Protein 6MYW (pdb70)

Foldseek 3Di:
DFFQQPWDALQPQTFRGQAEADEAAFLQAALVQARDVVLLLLVLLQLNGSEYEYHAAELALLQDAAHNHHHQLDPRNLVRLQSSQVSSVVSVGAYAYEYTRQAQQHDCVSSVDFGEAQDQAWFDDWHQHPVGTDGGHGHHHDDPVVLVVVLVSLLSSQLSRVVSPHQAYEYECEQNGHLLLLQALQNHPDPDQSDDAQVNSLVSVLSSLVSSCVRHHLSRYEYEYAQWADGRRGHHPDSCRRVLVNLLSSQVSNNSEYEYEYADCPFPNHHHPGDDCLVSSCVRRPHFYEYDGDDDSVNQRVCVVVVSGVHYHDYQLCLQASPVVVCSVPVNDGDGQDPVSSHDNDCVSRSPRDYD/DFFQQPWDALQPQTFRGQAEADEAAFLAAALVQARDPVLLLQVLLQLNRSEYEYHAAELALLQDAFHNHHHQLDPNNLVRLQSSQVSSVVSVGAYAYEYTRQAQQHDCLSSVDFREAQDQAWFDDWHQHPVGTDGRHGHHHDDPVVLVVVLVSLLSSQLSRVVSPHQAYEYECEQNGHLLLLQAQQNHPDPDQSDDALVNSLVSVLSSLLSSCVRPHLSRYEYEYAQDADGRRGHHPDSCRRVLVNLLSNQVSNRSEYEYEYADCPFDVHHHPGDDCLVSSCVRNPHFYEYEGDDDSVNQRVCCVVVSGVHYHDYQQCLQASPVVVCSVVVHDGDGQDPVSSHDYDCVSRSPRDYD/DDFQQPWDALQPQTFRGQAEADEAAFLAAALVLARDVVLLLQLLLQLNGSEYEYHAAELALLQDAAHNHHHQLDPNNLVRLQSSQVSSVVVVGAYAYEYTRQAQQHDCVSSVDFGEAQDQAWFDDWHQHPVGTDGGHGHHHDDPVRLVVVLVSLLSSQLSRVVSPHQAYEYECEQNGHLLLLQALQNHPDPDQSDDALVNSLVSVLSSLLSSCVRPHLSRYEYEYAQAADGRRGHHPCSCRRVLVNLLSNQVSNRSEYEYEYADCPFPVHYDPGDDCLVSSCVRNPHFYEYDGDDDSVNQRVCCVVVSGVHYHDYQLCLQESPVVVCSVVVHDGDHQDVVSSHDYDCVSRSPRDYD/DDFQQPWDALQPQTFRGQAEADEAFFLAAAQVQARDPVLLLLVLLQLNGSEYEYHAAELALLQDAAGSHHHQLDPSNLVRLQSSQVSSVVVVGAYAYEYTRQAQQHDCLSSVDAGEAQDQDWFDDWHQHPVGTDGRHGHHHDDPVRLVVVLVSLLSSQLSRVSSPHQAYEYECEQNGHLLLLQAQQNRPDPDQSDDALVSSLVSVLSSLVSSCVRHHLSRYEYEYAQAADGRRGHHPCSCRRVLVSLLSSQVSNNSEYEYEYADCPFPVHYDPGDDCLVSNCVRRPHFYEYEGDDDSVNQRVCCVVSSGVHYHYHQQCLQASPVVVCSVVVHDGDGQDPVSSHDYDCVSRSPRDYD

Structure (mmCIF, N/CA/C/O backbone):
data_6MYW
#
_entry.id   6MYW
#
_cell.length_a   99.475
_cell.length_b   45.154
_cell.length_c   163.744
_cell.angle_alpha   90.00
_cell.angle_beta   107.67
_cell.angle_gamma   90.00
#
_symmetry.space_group_name_H-M   'P 1 21 1'
#
loop_
_entity.id
_entity.type
_entity.pdbx_description
1 polymer 'N-ethylmaleimide reductase'
2 non-polymer 'FLAVIN MONONUCLEOTIDE'
3 non-polymer 'ACETATE ION'
4 non-polymer 'SULFATE ION'
5 non-polymer 'SODIUM ION'
6 non-polymer GLYCEROL
7 water water
#
loop_
_atom_site.group_PDB
_atom_site.id
_atom_site.type_symbol
_atom_site.label_atom_id
_atom_site.label_alt_id
_atom_site.label_comp_id
_atom_site.label_asym_id
_atom_site.label_entity_id
_atom_site.label_seq_id
_atom_site.pdbx_PDB_ins_code
_atom_site.Cartn_x
_atom_site.Cartn_y
_atom_site.Cartn_z
_atom_site.occupancy
_atom_site.B_iso_or_equiv
_atom_site.auth_seq_id
_atom_site.auth_comp_id
_atom_site.auth_asym_id
_atom_site.auth_atom_id
_atom_site.pdbx_PDB_model_num
ATOM 1 N N . MET A 1 1 ? -4.011 22.304 46.099 1.00 33.63 1 MET A N 1
ATOM 2 C CA . MET A 1 1 ? -3.623 23.543 45.338 1.00 33.85 1 MET A CA 1
ATOM 3 C C . MET A 1 1 ? -2.111 23.549 45.128 1.00 34.52 1 MET A C 1
ATOM 4 O O . MET A 1 1 ? -1.641 23.704 44.003 1.00 35.51 1 MET A O 1
ATOM 9 N N . PRO A 1 2 ? -1.290 23.361 46.183 1.00 32.17 2 PRO A N 1
ATOM 10 C CA . PRO A 1 2 ? 0.154 23.235 45.982 1.00 24.87 2 PRO A CA 1
ATOM 11 C C . PRO A 1 2 ? 0.499 22.093 45.022 1.00 24.33 2 PRO A C 1
ATOM 12 O O . PRO A 1 2 ? -0.190 21.111 44.976 1.00 22.97 2 PRO A O 1
ATOM 16 N N . THR A 1 3 ? 1.534 22.322 44.221 1.00 19.58 3 THR A N 1
ATOM 17 C CA . THR A 1 3 ? 2.252 21.265 43.483 1.00 18.26 3 THR A CA 1
ATOM 18 C C . THR A 1 3 ? 3.616 21.030 44.142 1.00 16.99 3 THR A C 1
ATOM 19 O O . THR A 1 3 ? 4.061 21.840 44.981 1.00 17.50 3 THR A O 1
ATOM 23 N N . LEU A 1 4 ? 4.230 19.928 43.779 1.00 15.70 4 LEU A N 1
ATOM 24 C CA . LEU A 1 4 ? 5.597 19.635 44.240 1.00 14.08 4 LEU A CA 1
ATOM 25 C C . LEU A 1 4 ? 6.569 20.750 43.891 1.00 13.46 4 LEU A C 1
ATOM 26 O O . LEU A 1 4 ? 7.589 20.838 44.541 1.00 13.53 4 LEU A O 1
ATOM 31 N N . PHE A 1 5 ? 6.264 21.587 42.906 1.00 14.01 5 PHE A N 1
ATOM 32 C CA . PHE A 1 5 ? 7.183 22.628 42.393 1.00 15.04 5 PHE A CA 1
ATOM 33 C C . PHE A 1 5 ? 7.009 23.929 43.143 1.00 16.45 5 PHE A C 1
ATOM 34 O O . PHE A 1 5 ? 7.863 24.785 42.959 1.00 17.40 5 PHE A O 1
ATOM 42 N N . ASP A 1 6 ? 5.953 24.063 43.945 1.00 16.72 6 ASP A N 1
ATOM 43 C CA . ASP A 1 6 ? 5.715 25.318 44.676 1.00 16.52 6 ASP A CA 1
ATOM 44 C C . ASP A 1 6 ? 6.594 25.441 45.911 1.00 15.78 6 ASP A C 1
ATOM 45 O O . ASP A 1 6 ? 6.879 24.450 46.575 1.00 14.28 6 ASP A O 1
ATOM 50 N N . PRO A 1 7 ? 7.053 26.662 46.264 1.00 16.10 7 PRO A N 1
ATOM 51 C CA . PRO A 1 7 ? 7.844 26.807 47.469 1.00 14.94 7 PRO A CA 1
ATOM 52 C C . PRO A 1 7 ? 7.032 26.531 48.730 1.00 14.48 7 PRO A C 1
ATOM 53 O O . PRO A 1 7 ? 5.843 26.573 48.737 1.00 14.39 7 PRO A O 1
ATOM 57 N N . ILE A 1 8 ? 7.754 26.298 49.820 1.00 13.98 8 ILE A N 1
ATOM 58 C CA . ILE A 1 8 ? 7.179 26.099 51.171 1.00 14.33 8 ILE A CA 1
ATOM 59 C C . ILE A 1 8 ? 8.140 26.634 52.226 1.00 13.48 8 ILE A C 1
ATOM 60 O O . ILE A 1 8 ? 9.328 26.536 52.045 1.00 14.34 8 ILE A O 1
ATOM 65 N N . ASP A 1 9 ? 7.592 27.089 53.334 1.00 12.63 9 ASP A N 1
ATOM 66 C CA . ASP A 1 9 ? 8.392 27.495 54.502 1.00 14.28 9 ASP A CA 1
ATOM 67 C C . ASP A 1 9 ? 8.321 26.433 55.583 1.00 13.77 9 ASP A C 1
ATOM 68 O O . ASP A 1 9 ? 7.226 26.085 56.024 1.00 15.33 9 ASP A O 1
ATOM 73 N N . PHE A 1 10 ? 9.459 25.918 55.982 1.00 12.38 10 PHE A N 1
ATOM 74 C CA . PHE A 1 10 ? 9.589 25.059 57.167 1.00 13.32 10 PHE A CA 1
ATOM 75 C C . PHE A 1 10 ? 10.089 25.945 58.299 1.00 12.35 10 PHE A C 1
ATOM 76 O O . PHE A 1 10 ? 11.298 26.187 58.397 1.00 12.10 10 PHE A O 1
ATOM 84 N N . GLY A 1 11 ? 9.189 26.459 59.118 1.00 14.11 11 GLY A N 1
ATOM 85 C CA . GLY A 1 11 ? 9.609 27.552 59.998 1.00 14.90 11 GLY A CA 1
ATOM 86 C C . GLY A 1 11 ? 10.205 28.673 59.155 1.00 13.67 11 GLY A C 1
ATOM 87 O O . GLY A 1 11 ? 9.666 29.104 58.134 1.00 15.97 11 GLY A O 1
ATOM 88 N N . PRO A 1 12 ? 11.366 29.230 59.530 1.00 13.91 12 PRO A N 1
ATOM 89 C CA . PRO A 1 12 ? 11.986 30.284 58.753 1.00 14.78 12 PRO A CA 1
ATOM 90 C C . PRO A 1 12 ? 12.771 29.748 57.553 1.00 14.93 12 PRO A C 1
ATOM 91 O O . PRO A 1 12 ? 13.474 30.518 56.943 1.00 17.45 12 PRO A O 1
ATOM 95 N N . ILE A 1 13 ? 12.787 28.441 57.357 1.00 13.54 13 ILE A N 1
ATOM 96 C CA . ILE A 1 13 ? 13.526 27.871 56.211 1.00 11.87 13 ILE A CA 1
ATOM 97 C C . ILE A 1 13 ? 12.681 28.039 54.948 1.00 12.86 13 ILE A C 1
ATOM 98 O O . ILE A 1 13 ? 11.642 27.404 54.786 1.00 14.47 13 ILE A O 1
ATOM 103 N N . HIS A 1 14 ? 13.197 28.811 54.003 1.00 13.26 14 HIS A N 1
ATOM 104 C CA . HIS A 1 14 ? 12.489 29.058 52.737 1.00 14.72 14 HIS A CA 1
ATOM 105 C C . HIS A 1 14 ? 12.919 28.005 51.712 1.00 13.91 14 HIS A C 1
ATOM 106 O O . HIS A 1 14 ? 13.965 28.213 51.130 1.00 17.44 14 HIS A O 1
ATOM 113 N N . ALA A 1 15 ? 12.165 26.925 51.528 1.00 13.55 15 ALA A N 1
ATOM 114 C CA . ALA A 1 15 ? 12.416 25.874 50.520 1.00 15.02 15 ALA A CA 1
ATOM 115 C C . ALA A 1 15 ? 11.868 26.315 49.173 1.00 13.57 15 ALA A C 1
ATOM 116 O O . ALA A 1 15 ? 10.746 26.800 49.100 1.00 15.53 15 ALA A O 1
ATOM 118 N N . LYS A 1 16 ? 12.621 26.110 48.115 1.00 12.49 16 LYS A N 1
ATOM 119 C CA . LYS A 1 16 ? 12.172 26.492 46.759 1.00 12.42 16 LYS A CA 1
ATOM 120 C C . LYS A 1 16 ? 11.093 25.582 46.178 1.00 11.99 16 LYS A C 1
ATOM 121 O O . LYS A 1 16 ? 10.502 25.962 45.142 1.00 14.75 16 LYS A O 1
ATOM 127 N N . ASN A 1 17 ? 10.946 24.384 46.707 1.00 12.25 17 ASN A N 1
ATOM 128 C CA . ASN A 1 17 ? 9.946 23.415 46.231 1.00 13.08 17 ASN A CA 1
ATOM 129 C C . ASN A 1 17 ? 9.630 22.445 47.374 1.00 12.00 17 ASN A C 1
ATOM 130 O O . ASN A 1 17 ? 10.202 22.542 48.482 1.00 12.92 17 ASN A O 1
ATOM 135 N N . ARG A 1 18 ? 8.740 21.520 47.085 1.00 11.50 18 ARG A N 1
ATOM 136 C CA . ARG A 1 18 ? 8.164 20.594 48.060 1.00 11.54 18 ARG A CA 1
ATOM 137 C C . ARG A 1 18 ? 8.644 19.175 47.824 1.00 10.54 18 ARG A C 1
ATOM 138 O O . ARG A 1 18 ? 8.060 18.249 48.294 1.00 12.18 18 ARG A O 1
ATOM 146 N N . ILE A 1 19 ? 9.774 19.047 47.102 1.00 11.74 19 ILE A N 1
ATOM 147 C CA . ILE A 1 19 ? 10.450 17.752 46.858 1.00 10.67 19 ILE A CA 1
ATOM 148 C C . ILE A 1 19 ? 11.612 17.686 47.831 1.00 11.29 19 ILE A C 1
ATOM 149 O O . ILE A 1 19 ? 12.689 18.256 47.547 1.00 14.41 19 ILE A O 1
ATOM 154 N N . VAL A 1 20 ? 11.383 16.972 48.910 1.00 10.17 20 VAL A N 1
ATOM 155 C CA . VAL A 1 20 ? 12.313 16.804 50.035 1.00 9.86 20 VAL A CA 1
ATOM 156 C C . VAL A 1 20 ? 13.168 15.597 49.796 1.00 8.75 20 VAL A C 1
ATOM 157 O O . VAL A 1 20 ? 12.687 14.553 49.378 1.00 10.71 20 VAL A O 1
ATOM 161 N N . MET A 1 21 ? 14.471 15.760 50.055 1.00 8.78 21 MET A N 1
ATOM 162 C CA . MET A 1 21 ? 15.358 14.592 50.081 1.00 8.42 21 MET A CA 1
ATOM 163 C C . MET A 1 21 ? 15.261 13.973 51.478 1.00 8.97 21 MET A C 1
ATOM 164 O O . MET A 1 21 ? 15.660 14.634 52.481 1.00 9.49 21 MET A O 1
ATOM 169 N N . SER A 1 22 ? 14.740 12.787 51.556 1.00 8.21 22 SER A N 1
ATOM 170 C CA . SER A 1 22 ? 14.606 12.076 52.841 1.00 9.46 22 SER A CA 1
ATOM 171 C C . SER A 1 22 ? 15.967 11.717 53.380 1.00 7.98 22 SER A C 1
ATOM 172 O O . SER A 1 22 ? 16.949 11.625 52.636 1.00 9.23 22 SER A O 1
ATOM 175 N N . PRO A 1 23 ? 16.041 11.468 54.696 1.00 8.26 23 PRO A N 1
ATOM 176 C CA . PRO A 1 23 ? 17.299 11.063 55.322 1.00 8.38 23 PRO A CA 1
ATOM 177 C C . PRO A 1 23 ? 17.748 9.677 54.844 1.00 8.16 23 PRO A C 1
ATOM 178 O O . PRO A 1 23 ? 16.995 8.720 54.878 1.00 8.73 23 PRO A O 1
ATOM 182 N N . LEU A 1 24 ? 19.029 9.583 54.484 1.00 9.07 24 LEU A N 1
ATOM 183 C CA . LEU A 1 24 ? 19.593 8.343 53.974 1.00 8.96 24 LEU A CA 1
ATOM 184 C C . LEU A 1 24 ? 20.989 8.141 54.534 1.00 8.66 24 LEU A C 1
ATOM 185 O O . LEU A 1 24 ? 21.936 8.808 54.115 1.00 8.89 24 LEU A O 1
ATOM 190 N N . THR A 1 25 ? 21.120 7.163 55.397 1.00 8.74 25 THR A N 1
ATOM 191 C CA . THR A 1 25 ? 22.408 6.640 55.842 1.00 8.95 25 THR A CA 1
ATOM 192 C C . THR A 1 25 ? 23.182 6.075 54.657 1.00 8.24 25 THR A C 1
ATOM 193 O O . THR A 1 25 ? 22.682 5.215 53.963 1.00 9.72 25 THR A O 1
ATOM 197 N N . ARG A 1 26 ? 24.434 6.474 54.492 1.00 8.23 26 ARG A N 1
ATOM 198 C CA . ARG A 1 26 ? 25.280 6.057 53.374 1.00 9.72 26 ARG A CA 1
ATOM 199 C C . ARG A 1 26 ? 26.636 5.506 53.800 1.00 9.05 26 ARG A C 1
ATOM 200 O O . ARG A 1 26 ? 27.256 4.808 53.033 1.00 10.07 26 ARG A O 1
ATOM 208 N N . GLY A 1 27 ? 27.115 5.849 54.979 1.00 8.93 27 GLY A N 1
ATOM 209 C CA . GLY A 1 27 ? 28.392 5.268 55.433 1.00 9.40 27 GLY A CA 1
ATOM 210 C C . GLY A 1 27 ? 29.587 5.770 54.624 1.00 8.61 27 GLY A C 1
ATOM 211 O O . GLY A 1 27 ? 30.509 5.004 54.445 1.00 10.64 27 GLY A O 1
ATOM 212 N N . ARG A 1 28 ? 29.622 7.065 54.372 1.00 8.70 28 ARG A N 1
ATOM 213 C CA . ARG A 1 28 ? 30.750 7.706 53.673 1.00 9.82 28 ARG A CA 1
ATOM 214 C C . ARG A 1 28 ? 31.469 8.670 54.608 1.00 10.10 28 ARG A C 1
ATOM 215 O O . ARG A 1 28 ? 32.304 9.462 54.127 1.00 11.47 28 ARG A O 1
ATOM 223 N N . ALA A 1 29 ? 31.284 8.528 55.926 1.00 9.17 29 ALA A N 1
ATOM 224 C CA . ALA A 1 29 ? 32.117 9.252 56.897 1.00 9.64 29 ALA A CA 1
ATOM 225 C C . ALA A 1 29 ? 33.285 8.339 57.268 1.00 10.93 29 ALA A C 1
ATOM 226 O O . ALA A 1 29 ? 33.349 7.218 56.843 1.00 11.08 29 ALA A O 1
ATOM 228 N N . ASP A 1 30 ? 34.159 8.785 58.154 1.00 10.77 30 ASP A N 1
ATOM 229 C CA . ASP A 1 30 ? 35.290 7.962 58.631 1.00 11.86 30 ASP A CA 1
ATOM 230 C C . ASP A 1 30 ? 34.903 7.163 59.914 1.00 13.82 30 ASP A C 1
ATOM 231 O O . ASP A 1 30 ? 33.784 7.266 60.446 1.00 12.44 30 ASP A O 1
ATOM 236 N N . LYS A 1 31 ? 35.837 6.341 60.374 1.00 14.34 31 LYS A N 1
ATOM 237 C CA . LYS A 1 31 ? 35.587 5.350 61.432 1.00 17.11 31 LYS A CA 1
ATOM 238 C C . LYS A 1 31 ? 35.501 6.090 62.747 1.00 17.83 31 LYS A C 1
ATOM 239 O O . LYS A 1 31 ? 35.103 5.522 63.764 1.00 22.65 31 LYS A O 1
ATOM 245 N N . GLU A 1 32 ? 35.865 7.347 62.719 1.00 15.32 32 GLU A N 1
ATOM 246 C CA . GLU A 1 32 ? 35.776 8.183 63.919 1.00 15.00 32 GLU A CA 1
ATOM 247 C C . GLU A 1 32 ? 34.468 9.006 63.874 1.00 13.51 32 GLU A C 1
ATOM 248 O O . GLU A 1 32 ? 34.272 9.923 64.668 1.00 14.45 32 GLU A O 1
ATOM 254 N N . ALA A 1 33 ? 33.624 8.721 62.907 1.00 11.13 33 ALA A N 1
ATOM 255 C CA . ALA A 1 33 ? 32.326 9.364 62.724 1.00 10.38 33 ALA A CA 1
ATOM 256 C C . ALA A 1 33 ? 32.532 10.831 62.342 1.00 10.04 33 ALA A C 1
ATOM 257 O O . ALA A 1 33 ? 31.617 11.627 62.560 1.00 10.25 33 ALA A O 1
ATOM 259 N N . VAL A 1 34 ? 33.670 11.157 61.718 1.00 9.74 34 VAL A N 1
ATOM 260 C CA . VAL A 1 34 ? 33.883 12.530 61.226 1.00 9.87 34 VAL A CA 1
ATOM 261 C C . VAL A 1 34 ? 33.504 12.530 59.758 1.00 8.39 34 VAL A C 1
ATOM 262 O O . VAL A 1 34 ? 34.037 11.730 58.984 1.00 10.05 34 VAL A O 1
ATOM 266 N N . PRO A 1 35 ? 32.628 13.447 59.296 1.00 9.02 35 PRO A N 1
ATOM 267 C CA . PRO A 1 35 ? 32.324 13.559 57.878 1.00 9.20 35 PRO A CA 1
ATOM 268 C C . PRO A 1 35 ? 33.615 13.678 57.038 1.00 10.51 35 PRO A C 1
ATOM 269 O O . PRO A 1 35 ? 34.639 14.253 57.478 1.00 11.10 35 PRO A O 1
ATOM 273 N N . ALA A 1 36 ? 33.529 13.169 55.824 1.00 10.66 36 ALA A N 1
ATOM 274 C CA . ALA A 1 36 ? 34.610 13.124 54.832 1.00 11.71 36 ALA A CA 1
ATOM 275 C C . ALA A 1 36 ? 34.281 14.090 53.692 1.00 11.34 36 ALA A C 1
ATOM 276 O O . ALA A 1 36 ? 33.116 14.330 53.367 1.00 11.26 36 ALA A O 1
ATOM 278 N N . PRO A 1 37 ? 35.295 14.669 52.997 1.00 11.89 37 PRO A N 1
ATOM 279 C CA . PRO A 1 37 ? 35.041 15.602 51.886 1.00 12.50 37 PRO A CA 1
ATOM 280 C C . PRO A 1 37 ? 34.091 15.104 50.784 1.00 11.64 37 PRO A C 1
ATOM 281 O O . PRO A 1 37 ? 33.388 15.918 50.199 1.00 12.28 37 PRO A O 1
ATOM 285 N N . ILE A 1 38 ? 34.097 13.812 50.523 1.00 10.05 38 ILE A N 1
ATOM 286 C CA . ILE A 1 38 ? 33.204 13.297 49.471 1.00 11.04 38 ILE A CA 1
ATOM 287 C C . ILE A 1 38 ? 31.765 13.657 49.811 1.00 9.15 38 ILE A C 1
ATOM 288 O O . ILE A 1 38 ? 30.943 13.797 48.873 1.00 9.80 38 ILE A O 1
ATOM 293 N N . MET A 1 39 ? 31.416 13.656 51.081 1.00 9.55 39 MET A N 1
ATOM 294 C CA . MET A 1 39 ? 30.039 14.049 51.453 1.00 9.83 39 MET A CA 1
ATOM 295 C C . MET A 1 39 ? 29.676 15.463 51.006 1.00 10.99 39 MET A C 1
ATOM 296 O O . MET A 1 39 ? 28.492 15.676 50.753 1.00 10.58 39 MET A O 1
ATOM 301 N N . ALA A 1 40 ? 30.602 16.389 50.919 1.00 10.47 40 ALA A N 1
ATOM 302 C CA . ALA A 1 40 ? 30.285 17.734 50.416 1.00 10.04 40 ALA A CA 1
ATOM 303 C C . ALA A 1 40 ? 29.776 17.636 48.970 1.00 11.89 40 ALA A C 1
ATOM 304 O O . ALA A 1 40 ? 28.810 18.362 48.593 1.00 12.29 40 ALA A O 1
ATOM 306 N N . GLU A 1 41 ? 30.419 16.815 48.162 1.00 11.05 41 GLU A N 1
ATOM 307 C CA . GLU A 1 41 ? 30.061 16.689 46.737 1.00 11.00 41 GLU A CA 1
ATOM 308 C C . GLU A 1 41 ? 28.683 16.026 46.641 1.00 10.03 41 GLU A C 1
ATOM 309 O O . GLU A 1 41 ? 27.827 16.497 45.858 1.00 11.57 41 GLU A O 1
ATOM 315 N N . TYR A 1 42 ? 28.477 14.982 47.401 1.00 9.92 42 TYR A N 1
ATOM 316 C CA . TYR A 1 42 ? 27.185 14.250 47.392 1.00 9.94 42 TYR A CA 1
ATOM 317 C C . TYR A 1 42 ? 26.004 15.170 47.716 1.00 8.89 42 TYR A C 1
ATOM 318 O O . TYR A 1 42 ? 25.012 15.215 47.010 1.00 9.79 42 TYR A O 1
ATOM 327 N N . TYR A 1 43 ? 26.121 15.949 48.798 1.00 9.25 43 TYR A N 1
ATOM 328 C CA . TYR A 1 43 ? 25.011 16.868 49.144 1.00 10.01 43 TYR A CA 1
ATOM 329 C C . TYR A 1 43 ? 24.921 18.033 48.181 1.00 10.40 43 TYR A C 1
ATOM 330 O O . TYR A 1 43 ? 23.804 18.459 47.856 1.00 10.40 43 TYR A O 1
ATOM 339 N N . ALA A 1 44 ? 26.027 18.553 47.653 1.00 10.49 44 ALA A N 1
ATOM 340 C CA . ALA A 1 44 ? 25.945 19.695 46.699 1.00 12.51 44 ALA A CA 1
ATOM 341 C C . ALA A 1 44 ? 25.246 19.232 45.420 1.00 11.80 44 ALA A C 1
ATOM 342 O O . ALA A 1 44 ? 24.473 19.971 44.863 1.00 11.49 44 ALA A O 1
ATOM 344 N N . GLN A 1 45 ? 25.454 17.979 45.009 1.00 10.84 45 GLN A N 1
ATOM 345 C CA . GLN A 1 45 ? 24.811 17.440 43.805 1.00 11.57 45 GLN A CA 1
ATOM 346 C C . GLN A 1 45 ? 23.289 17.412 43.969 1.00 11.47 45 GLN A C 1
ATOM 347 O O . GLN A 1 45 ? 22.607 17.425 42.952 1.00 11.82 45 GLN A O 1
ATOM 353 N N . ARG A 1 46 ? 22.816 17.352 45.208 1.00 10.69 46 ARG A N 1
ATOM 354 C CA . ARG A 1 46 ? 21.398 17.189 45.529 1.00 10.64 46 ARG A CA 1
ATOM 355 C C . ARG A 1 46 ? 20.742 18.478 46.031 1.00 11.56 46 ARG A C 1
ATOM 356 O O . ARG A 1 46 ? 19.579 18.453 46.440 1.00 11.83 46 ARG A O 1
ATOM 364 N N . ALA A 1 47 ? 21.409 19.614 45.901 1.00 11.77 47 ALA A N 1
ATOM 365 C CA . ALA A 1 47 ? 20.934 20.900 46.444 1.00 11.70 47 ALA A CA 1
ATOM 366 C C . ALA A 1 47 ? 19.690 21.456 45.752 1.00 12.07 47 ALA A C 1
ATOM 367 O O . ALA A 1 47 ? 19.101 22.431 46.278 1.00 13.13 47 ALA A O 1
ATOM 369 N N . SER A 1 48 ? 19.266 20.882 44.635 1.00 11.39 48 SER A N 1
ATOM 370 C CA . SER A 1 48 ? 17.979 21.344 44.030 1.00 11.38 48 SER A CA 1
ATOM 371 C C . SER A 1 48 ? 16.745 20.831 44.808 1.00 11.66 48 SER A C 1
ATOM 372 O O . SER A 1 48 ? 15.629 21.332 44.557 1.00 12.61 48 SER A O 1
ATOM 375 N N . ALA A 1 49 ? 16.919 19.830 45.671 1.00 11.37 49 ALA A N 1
ATOM 376 C CA . ALA A 1 49 ? 15.857 19.472 46.626 1.00 11.06 49 ALA A CA 1
ATOM 377 C C . ALA A 1 49 ? 15.416 20.728 47.366 1.00 10.77 49 ALA A C 1
ATOM 378 O O . ALA A 1 49 ? 16.234 21.543 47.754 1.00 11.35 49 ALA A O 1
ATOM 380 N N . GLY A 1 50 ? 14.112 20.864 47.592 1.00 10.36 50 GLY A N 1
ATOM 381 C CA . GLY A 1 50 ? 13.643 22.023 48.347 1.00 11.60 50 GLY A CA 1
ATOM 382 C C . GLY A 1 50 ? 14.255 22.054 49.722 1.00 11.27 50 GLY A C 1
ATOM 383 O O . GLY A 1 50 ? 14.631 23.128 50.243 1.00 10.53 50 GLY A O 1
ATOM 384 N N . LEU A 1 51 ? 14.357 20.880 50.330 1.00 10.40 51 LEU A N 1
ATOM 385 C CA . LEU A 1 51 ? 15.011 20.705 51.632 1.00 9.89 51 LEU A CA 1
ATOM 386 C C . LEU A 1 51 ? 15.756 19.386 51.564 1.00 9.86 51 LEU A C 1
ATOM 387 O O . LEU A 1 51 ? 15.162 18.374 51.112 1.00 9.88 51 LEU A O 1
ATOM 392 N N . ILE A 1 52 ? 17.002 19.385 51.991 1.00 9.86 52 ILE A N 1
ATOM 393 C CA . ILE A 1 52 ? 17.680 18.083 52.250 1.00 9.58 52 ILE A CA 1
ATOM 394 C C . ILE A 1 52 ? 17.580 17.760 53.740 1.00 9.07 52 ILE A C 1
ATOM 395 O O . ILE A 1 52 ? 17.963 18.623 54.548 1.00 9.56 52 ILE A O 1
ATOM 400 N N . ILE A 1 53 ? 17.206 16.542 54.072 1.00 8.13 53 ILE A N 1
ATOM 401 C CA . ILE A 1 53 ? 17.374 16.008 55.421 1.00 9.02 53 ILE A CA 1
ATOM 402 C C . ILE A 1 53 ? 18.596 15.117 55.369 1.00 8.16 53 ILE A C 1
ATOM 403 O O . ILE A 1 53 ? 18.643 14.201 54.550 1.00 9.44 53 ILE A O 1
ATOM 408 N N . THR A 1 54 ? 19.607 15.394 56.208 1.00 8.20 54 THR A N 1
ATOM 409 C CA . THR A 1 54 ? 20.822 14.565 56.148 1.00 8.93 54 THR A CA 1
ATOM 410 C C . THR A 1 54 ? 20.511 13.112 56.510 1.00 8.00 54 THR A C 1
ATOM 411 O O . THR A 1 54 ? 19.546 12.784 57.227 1.00 8.14 54 THR A O 1
ATOM 415 N N . GLU A 1 55 ? 21.443 12.273 56.117 1.00 7.35 55 GLU A N 1
ATOM 416 C CA . GLU A 1 55 ? 21.649 10.990 56.781 1.00 7.90 55 GLU A CA 1
ATOM 417 C C . GLU A 1 55 ? 21.513 11.156 58.299 1.00 8.13 55 GLU A C 1
ATOM 418 O O . GLU A 1 55 ? 21.970 12.169 58.870 1.00 8.48 55 GLU A O 1
ATOM 424 N N . ALA A 1 56 ? 21.038 10.142 58.957 1.00 8.00 56 ALA A N 1
ATOM 425 C CA . ALA A 1 56 ? 21.030 10.121 60.425 1.00 7.85 56 ALA A CA 1
ATOM 426 C C . ALA A 1 56 ? 22.437 10.376 60.953 1.00 7.62 56 ALA A C 1
ATOM 427 O O . ALA A 1 56 ? 23.403 9.728 60.512 1.00 8.01 56 ALA A O 1
ATOM 429 N N . THR A 1 57 ? 22.531 11.262 61.941 1.00 7.76 57 THR A N 1
ATOM 430 C CA . THR A 1 57 ? 23.824 11.770 62.421 1.00 6.83 57 THR A CA 1
ATOM 431 C C . THR A 1 57 ? 23.849 11.543 63.936 1.00 7.06 57 THR A C 1
ATOM 432 O O . THR A 1 57 ? 22.982 12.043 64.680 1.00 7.89 57 THR A O 1
ATOM 436 N N . GLY A 1 58 ? 24.801 10.729 64.431 1.00 7.51 58 GLY A N 1
ATOM 437 C CA . GLY A 1 58 ? 24.768 10.338 65.823 1.00 7.61 58 GLY A CA 1
ATOM 438 C C . GLY A 1 58 ? 24.958 11.498 66.788 1.00 7.50 58 GLY A C 1
ATOM 439 O O . GLY A 1 58 ? 25.826 12.384 66.581 1.00 8.37 58 GLY A O 1
ATOM 440 N N . ILE A 1 59 ? 24.187 11.489 67.862 1.00 7.86 59 ILE A N 1
ATOM 441 C CA . ILE A 1 59 ? 24.309 12.479 68.931 1.00 7.57 59 ILE A CA 1
ATOM 442 C C . ILE A 1 59 ? 25.391 12.075 69.941 1.00 7.77 59 ILE A C 1
ATOM 443 O O . ILE A 1 59 ? 25.762 12.923 70.735 1.00 8.83 59 ILE A O 1
ATOM 448 N N . SER A 1 60 ? 25.890 10.836 69.902 1.00 7.74 60 SER A N 1
ATOM 449 C CA . SER A 1 60 ? 26.837 10.365 70.908 1.00 8.53 60 SER A CA 1
ATOM 450 C C . SER A 1 60 ? 27.419 9.076 70.404 1.00 8.53 60 SER A C 1
ATOM 451 O O . SER A 1 60 ? 26.845 8.399 69.514 1.00 8.89 60 SER A O 1
ATOM 454 N N . ARG A 1 61 ? 28.566 8.695 70.931 1.00 9.71 61 ARG A N 1
ATOM 455 C CA . ARG A 1 61 ? 29.110 7.380 70.650 1.00 10.26 61 ARG A CA 1
ATOM 456 C C . ARG A 1 61 ? 28.173 6.246 71.096 1.00 9.49 61 ARG A C 1
ATOM 457 O O . ARG A 1 61 ? 28.012 5.248 70.410 1.00 9.68 61 ARG A O 1
ATOM 465 N N . GLU A 1 62 ? 27.520 6.387 72.274 1.00 7.91 62 GLU A N 1
ATOM 466 C CA . GLU A 1 62 ? 26.588 5.351 72.780 1.00 8.84 62 GLU A CA 1
ATOM 467 C C . GLU A 1 62 ? 25.476 5.113 71.771 1.00 8.27 62 GLU A C 1
ATOM 468 O O . GLU A 1 62 ? 25.026 3.985 71.644 1.00 9.85 62 GLU A O 1
ATOM 474 N N . GLY A 1 63 ? 25.023 6.165 71.148 1.00 8.36 63 GLY A N 1
ATOM 475 C CA . GLY A 1 63 ? 23.887 6.105 70.232 1.00 9.56 63 GLY A CA 1
ATOM 476 C C . GLY A 1 63 ? 24.208 5.921 68.760 1.00 8.68 63 GLY A C 1
ATOM 477 O O . GLY A 1 63 ? 23.297 5.849 67.967 1.00 9.20 63 GLY A O 1
ATOM 478 N N . LEU A 1 64 ? 25.477 5.798 68.446 1.00 8.99 64 LEU A N 1
ATOM 479 C CA . LEU A 1 64 ? 25.929 5.689 67.049 1.00 9.09 64 LEU A CA 1
ATOM 480 C C . LEU A 1 64 ? 26.643 4.348 66.847 1.00 9.74 64 LEU A C 1
ATOM 481 O O . LEU A 1 64 ? 27.856 4.175 67.199 1.00 11.83 64 LEU A O 1
ATOM 486 N N . GLY A 1 65 ? 25.937 3.383 66.265 1.00 9.79 65 GLY A N 1
ATOM 487 C CA . GLY A 1 65 ? 26.475 2.058 65.959 1.00 11.18 65 GLY A CA 1
ATOM 488 C C . GLY A 1 65 ? 26.763 1.834 64.492 1.00 10.55 65 GLY A C 1
ATOM 489 O O . GLY A 1 65 ? 27.379 0.827 64.155 1.00 12.22 65 GLY A O 1
ATOM 490 N N . TRP A 1 66 ? 26.260 2.654 63.603 1.00 9.80 66 TRP A N 1
ATOM 491 C CA . TRP A 1 66 ? 26.276 2.296 62.182 1.00 9.99 66 TRP A CA 1
ATOM 492 C C . TRP A 1 66 ? 27.675 2.548 61.674 1.00 10.67 66 TRP A C 1
ATOM 493 O O . TRP A 1 66 ? 28.205 3.642 61.797 1.00 10.02 66 TRP A O 1
ATOM 504 N N . PRO A 1 67 ? 28.340 1.523 61.121 1.00 10.63 67 PRO A N 1
ATOM 505 C CA . PRO A 1 67 ? 29.703 1.725 60.617 1.00 11.95 67 PRO A CA 1
ATOM 506 C C . PRO A 1 67 ? 29.822 2.850 59.585 1.00 11.08 67 PRO A C 1
ATOM 507 O O . PRO A 1 67 ? 29.107 2.916 58.643 1.00 11.20 67 PRO A O 1
ATOM 511 N N . PHE A 1 68 ? 30.778 3.748 59.831 1.00 10.59 68 PHE A N 1
ATOM 512 C CA . PHE A 1 68 ? 31.125 4.855 58.899 1.00 10.26 68 PHE A CA 1
ATOM 513 C C . PHE A 1 68 ? 30.020 5.895 58.741 1.00 9.36 68 PHE A C 1
ATOM 514 O O . PHE A 1 68 ? 30.036 6.714 57.810 1.00 9.74 68 PHE A O 1
ATOM 522 N N . ALA A 1 69 ? 29.084 5.955 59.682 1.00 8.88 69 ALA A N 1
ATOM 523 C CA . ALA A 1 69 ? 28.097 7.048 59.762 1.00 8.58 69 ALA A CA 1
ATOM 524 C C . ALA A 1 69 ? 28.693 8.185 60.565 1.00 7.85 69 ALA A C 1
ATOM 525 O O . ALA A 1 69 ? 29.551 7.987 61.443 1.00 8.69 69 ALA A O 1
ATOM 527 N N . PRO A 1 70 ? 28.264 9.414 60.286 1.00 8.32 70 PRO A N 1
ATOM 528 C CA . PRO A 1 70 ? 28.768 10.563 61.002 1.00 8.00 70 PRO A CA 1
ATOM 529 C C . PRO A 1 70 ? 28.058 10.831 62.326 1.00 6.97 70 PRO A C 1
ATOM 530 O O . PRO A 1 70 ? 26.950 10.384 62.544 1.00 7.56 70 PRO A O 1
ATOM 534 N N . GLY A 1 71 ? 28.746 11.593 63.145 1.00 7.79 71 GLY A N 1
ATOM 535 C CA . GLY A 1 71 ? 28.202 12.164 64.375 1.00 8.77 71 GLY A CA 1
ATOM 536 C C . GLY A 1 71 ? 28.245 13.680 64.372 1.00 8.66 71 GLY A C 1
ATOM 537 O O . GLY A 1 71 ? 28.785 14.293 63.440 1.00 8.32 71 GLY A O 1
ATOM 538 N N . ILE A 1 72 ? 27.750 14.270 65.445 1.00 8.16 72 ILE A N 1
ATOM 539 C CA . ILE A 1 72 ? 27.825 15.747 65.585 1.00 9.19 72 ILE A CA 1
ATOM 540 C C . ILE A 1 72 ? 27.950 16.119 67.065 1.00 8.71 72 ILE A C 1
ATOM 541 O O . ILE A 1 72 ? 27.606 17.257 67.418 1.00 9.22 72 ILE A O 1
ATOM 546 N N . TRP A 1 73 ? 28.522 15.243 67.856 1.00 8.50 73 TRP A N 1
ATOM 547 C CA . TRP A 1 73 ? 28.830 15.597 69.258 1.00 9.20 73 TRP A CA 1
ATOM 548 C C . TRP A 1 73 ? 30.123 16.397 69.452 1.00 9.27 73 TRP A C 1
ATOM 549 O O . TRP A 1 73 ? 30.222 17.053 70.488 1.00 10.32 73 TRP A O 1
ATOM 560 N N . SER A 1 74 ? 31.076 16.304 68.521 1.00 9.13 74 SER A N 1
ATOM 561 C CA . SER A 1 74 ? 32.416 16.847 68.743 1.00 10.58 74 SER A CA 1
ATOM 562 C C . SER A 1 74 ? 32.674 18.033 67.845 1.00 10.77 74 SER A C 1
ATOM 563 O O . SER A 1 74 ? 32.087 18.164 66.759 1.00 10.24 74 SER A O 1
ATOM 566 N N A ASP A 1 75 ? 33.586 18.920 68.223 0.59 12.26 75 ASP A N 1
ATOM 567 N N B ASP A 1 75 ? 33.623 18.855 68.309 0.41 12.21 75 ASP A N 1
ATOM 568 C CA A ASP A 1 75 ? 33.878 20.043 67.300 0.59 12.02 75 ASP A CA 1
ATOM 569 C CA B ASP A 1 75 ? 34.191 20.028 67.591 0.41 13.21 75 ASP A CA 1
ATOM 570 C C A ASP A 1 75 ? 34.613 19.519 66.064 0.59 11.06 75 ASP A C 1
ATOM 571 C C B ASP A 1 75 ? 34.692 19.571 66.213 0.41 11.22 75 ASP A C 1
ATOM 572 O O A ASP A 1 75 ? 34.458 20.151 65.014 0.59 11.05 75 ASP A O 1
ATOM 573 O O B ASP A 1 75 ? 34.397 20.266 65.230 0.41 11.25 75 ASP A O 1
ATOM 582 N N . ALA A 1 76 ? 35.369 18.427 66.141 1.00 10.38 76 ALA A N 1
ATOM 583 C CA . ALA A 1 76 ? 35.967 17.894 64.891 1.00 11.30 76 ALA A CA 1
ATOM 584 C C . ALA A 1 76 ? 34.841 17.595 63.904 1.00 9.95 76 ALA A C 1
ATOM 585 O O . ALA A 1 76 ? 34.955 17.829 62.691 1.00 10.56 76 ALA A O 1
ATOM 587 N N . GLN A 1 77 ? 33.781 16.981 64.383 1.00 9.95 77 GLN A N 1
ATOM 588 C CA . GLN A 1 77 ? 32.636 16.667 63.503 1.00 9.30 77 GLN A CA 1
ATOM 589 C C . GLN A 1 77 ? 32.005 17.949 62.988 1.00 8.54 77 GLN A C 1
ATOM 590 O O . GLN A 1 77 ? 31.710 18.053 61.811 1.00 9.07 77 GLN A O 1
ATOM 596 N N . VAL A 1 78 ? 31.767 18.909 63.885 1.00 9.48 78 VAL A N 1
ATOM 597 C CA . VAL A 1 78 ? 31.187 20.224 63.481 1.00 9.47 78 VAL A CA 1
ATOM 598 C C . VAL A 1 78 ? 32.035 20.874 62.368 1.00 9.87 78 VAL A C 1
ATOM 599 O O . VAL A 1 78 ? 31.520 21.331 61.328 1.00 10.12 78 VAL A O 1
ATOM 603 N N . GLU A 1 79 ? 33.342 20.872 62.539 1.00 10.26 79 GLU A N 1
ATOM 604 C CA . GLU A 1 79 ? 34.220 21.558 61.568 1.00 10.17 79 GLU A CA 1
ATOM 605 C C . GLU A 1 79 ? 34.163 20.825 60.249 1.00 10.07 79 GLU A C 1
ATOM 606 O O . GLU A 1 79 ? 34.226 21.478 59.194 1.00 10.67 79 GLU A O 1
ATOM 612 N N . ALA A 1 80 ? 34.054 19.511 60.264 1.00 9.58 80 ALA A N 1
ATOM 613 C CA . ALA A 1 80 ? 33.950 18.779 58.989 1.00 10.02 80 ALA A CA 1
ATOM 614 C C . ALA A 1 80 ? 32.577 19.006 58.334 1.00 9.90 80 ALA A C 1
ATOM 615 O O . ALA A 1 80 ? 32.467 19.029 57.112 1.00 11.03 80 ALA A O 1
ATOM 617 N N . TRP A 1 81 ? 31.503 19.145 59.107 1.00 9.30 81 TRP A N 1
ATOM 618 C CA . TRP A 1 81 ? 30.163 19.411 58.515 1.00 9.41 81 TRP A CA 1
ATOM 619 C C . TRP A 1 81 ? 30.101 20.813 57.935 1.00 9.34 81 TRP A C 1
ATOM 620 O O . TRP A 1 81 ? 29.362 21.001 56.971 1.00 9.95 81 TRP A O 1
ATOM 631 N N . LYS A 1 82 ? 30.877 21.763 58.420 1.00 9.93 82 LYS A N 1
ATOM 632 C CA . LYS A 1 82 ? 30.707 23.159 57.966 1.00 10.62 82 LYS A CA 1
ATOM 633 C C . LYS A 1 82 ? 30.812 23.267 56.445 1.00 10.65 82 LYS A C 1
ATOM 634 O O . LYS A 1 82 ? 29.977 23.933 55.817 1.00 12.20 82 LYS A O 1
ATOM 640 N N . PRO A 1 83 ? 31.875 22.760 55.779 1.00 10.90 83 PRO A N 1
ATOM 641 C CA . PRO A 1 83 ? 31.967 22.955 54.334 1.00 11.06 83 PRO A CA 1
ATOM 642 C C . PRO A 1 83 ? 30.906 22.182 53.543 1.00 11.18 83 PRO A C 1
ATOM 643 O O . PRO A 1 83 ? 30.509 22.624 52.444 1.00 12.05 83 PRO A O 1
ATOM 647 N N . ILE A 1 84 ? 30.442 21.082 54.101 1.00 10.66 84 ILE A N 1
ATOM 648 C CA . ILE A 1 84 ? 29.363 20.279 53.475 1.00 10.36 84 ILE A CA 1
ATOM 649 C C . ILE A 1 84 ? 28.102 21.147 53.398 1.00 10.36 84 ILE A C 1
ATOM 650 O O . ILE A 1 84 ? 27.478 21.334 52.329 1.00 10.81 84 ILE A O 1
ATOM 655 N N . VAL A 1 85 ? 27.775 21.763 54.517 1.00 10.09 85 VAL A N 1
ATOM 656 C CA . VAL A 1 85 ? 26.583 22.620 54.590 1.00 10.83 85 VAL A CA 1
ATOM 657 C C . VAL A 1 85 ? 26.791 23.864 53.764 1.00 12.96 85 VAL A C 1
ATOM 658 O O . VAL A 1 85 ? 25.884 24.276 53.066 1.00 11.66 85 VAL A O 1
ATOM 662 N N . ALA A 1 86 ? 27.980 24.439 53.809 1.00 11.72 86 ALA A N 1
ATOM 663 C CA . ALA A 1 86 ? 28.241 25.653 53.052 1.00 11.89 86 ALA A CA 1
ATOM 664 C C . ALA A 1 86 ? 28.032 25.374 51.554 1.00 11.32 86 ALA A C 1
ATOM 665 O O . ALA A 1 86 ? 27.517 26.320 50.835 1.00 13.54 86 ALA A O 1
ATOM 667 N N . GLY A 1 87 ? 28.430 24.200 51.043 1.00 12.77 87 GLY A N 1
ATOM 668 C CA . GLY A 1 87 ? 28.355 23.905 49.602 1.00 13.77 87 GLY A CA 1
ATOM 669 C C . GLY A 1 87 ? 26.914 23.797 49.173 1.00 11.22 87 GLY A C 1
ATOM 670 O O . GLY A 1 87 ? 26.559 24.186 48.055 1.00 12.90 87 GLY A O 1
ATOM 671 N N . VAL A 1 88 ? 26.055 23.251 50.017 1.00 11.89 88 VAL A N 1
ATOM 672 C CA . VAL A 1 88 ? 24.596 23.292 49.746 1.00 12.12 88 VAL A CA 1
ATOM 673 C C . VAL A 1 88 ? 24.074 24.735 49.716 1.00 11.03 88 VAL A C 1
ATOM 674 O O . VAL A 1 88 ? 23.342 25.149 48.784 1.00 12.54 88 VAL A O 1
ATOM 678 N N . HIS A 1 89 ? 24.443 25.559 50.678 1.00 11.59 89 HIS A N 1
ATOM 679 C CA . HIS A 1 89 ? 23.921 26.941 50.724 1.00 13.31 89 HIS A CA 1
ATOM 680 C C . HIS A 1 89 ? 24.400 27.703 49.493 1.00 12.90 89 HIS A C 1
ATOM 681 O O . HIS A 1 89 ? 23.700 28.592 48.986 1.00 14.73 89 HIS A O 1
ATOM 688 N N . ALA A 1 90 ? 25.599 27.439 49.009 1.00 13.13 90 ALA A N 1
ATOM 689 C CA . ALA A 1 90 ? 26.163 28.201 47.899 1.00 13.00 90 ALA A CA 1
ATOM 690 C C . ALA A 1 90 ? 25.394 27.903 46.604 1.00 14.02 90 ALA A C 1
ATOM 691 O O . ALA A 1 90 ? 25.426 28.701 45.694 1.00 16.96 90 ALA A O 1
ATOM 693 N N . LYS A 1 91 ? 24.663 26.805 46.560 1.00 14.33 91 LYS A N 1
ATOM 694 C CA . LYS A 1 91 ? 23.824 26.380 45.418 1.00 17.71 91 LYS A CA 1
ATOM 695 C C . LYS A 1 91 ? 22.370 26.790 45.644 1.00 15.42 91 LYS A C 1
ATOM 696 O O . LYS A 1 91 ? 21.514 26.384 44.820 1.00 20.12 91 LYS A O 1
ATOM 702 N N . GLY A 1 92 ? 22.101 27.515 46.736 1.00 14.99 92 GLY A N 1
ATOM 703 C CA . GLY A 1 92 ? 20.768 28.025 47.080 1.00 15.40 92 GLY A CA 1
ATOM 704 C C . GLY A 1 92 ? 19.884 26.995 47.763 1.00 15.50 92 GLY A C 1
ATOM 705 O O . GLY A 1 92 ? 18.677 27.227 47.857 1.00 17.23 92 GLY A O 1
ATOM 706 N N . GLY A 1 93 ? 20.472 25.913 48.262 1.00 13.82 93 GLY A N 1
ATOM 707 C CA . GLY A 1 93 ? 19.744 24.813 48.911 1.00 14.12 93 GLY A CA 1
ATOM 708 C C . GLY A 1 93 ? 19.571 25.062 50.399 1.00 12.07 93 GLY A C 1
ATOM 709 O O . GLY A 1 93 ? 20.086 26.043 50.948 1.00 12.12 93 GLY A O 1
ATOM 710 N N . LYS A 1 94 ? 18.850 24.156 51.025 1.00 11.67 94 LYS A N 1
ATOM 711 C CA . LYS A 1 94 ? 18.549 24.186 52.467 1.00 10.56 94 LYS A CA 1
ATOM 712 C C . LYS A 1 94 ? 18.801 22.798 53.005 1.00 8.92 94 LYS A C 1
ATOM 713 O O . LYS A 1 94 ? 18.450 21.815 52.340 1.00 10.87 94 LYS A O 1
ATOM 719 N N . ILE A 1 95 ? 19.276 22.716 54.248 1.00 10.14 95 ILE A N 1
ATOM 720 C CA . ILE A 1 95 ? 19.645 21.384 54.768 1.00 9.90 95 ILE A CA 1
ATOM 721 C C . ILE A 1 95 ? 19.493 21.378 56.287 1.00 9.62 95 ILE A C 1
ATOM 722 O O . ILE A 1 95 ? 19.887 22.320 56.964 1.00 9.66 95 ILE A O 1
ATOM 727 N N . VAL A 1 96 ? 18.915 20.302 56.799 1.00 8.80 96 VAL A N 1
ATOM 728 C CA . VAL A 1 96 ? 18.698 20.058 58.242 1.00 8.11 96 VAL A CA 1
ATOM 729 C C . VAL A 1 96 ? 19.395 18.766 58.605 1.00 8.12 96 VAL A C 1
ATOM 730 O O . VAL A 1 96 ? 19.410 17.802 57.803 1.00 9.55 96 VAL A O 1
ATOM 734 N N . CYS A 1 97 ? 19.909 18.726 59.830 1.00 8.33 97 CYS A N 1
ATOM 735 C CA . CYS A 1 97 ? 20.636 17.554 60.335 1.00 7.40 97 CYS A CA 1
ATOM 736 C C . CYS A 1 97 ? 19.650 16.647 61.065 1.00 7.62 97 CYS A C 1
ATOM 737 O O . CYS A 1 97 ? 18.999 17.100 62.017 1.00 7.95 97 CYS A O 1
ATOM 740 N N . GLN A 1 98 ? 19.568 15.391 60.673 1.00 7.99 98 GLN A N 1
ATOM 741 C CA . GLN A 1 98 ? 18.779 14.376 61.377 1.00 7.91 98 GLN A CA 1
ATOM 742 C C . GLN A 1 98 ? 19.560 13.848 62.566 1.00 7.32 98 GLN A C 1
ATOM 743 O O . GLN A 1 98 ? 20.636 13.222 62.384 1.00 8.55 98 GLN A O 1
ATOM 749 N N . LEU A 1 99 ? 19.095 14.142 63.765 1.00 7.10 99 LEU A N 1
ATOM 750 C CA . LEU A 1 99 ? 19.742 13.765 65.018 1.00 8.03 99 LEU A CA 1
ATOM 751 C C . LEU A 1 99 ? 19.379 12.346 65.453 1.00 6.68 99 LEU A C 1
ATOM 752 O O . LEU A 1 99 ? 18.180 12.077 65.648 1.00 8.07 99 LEU A O 1
ATOM 757 N N . TRP A 1 100 ? 20.368 11.489 65.607 1.00 7.32 100 TRP A N 1
ATOM 758 C CA . TRP A 1 100 ? 20.184 10.043 65.798 1.00 7.47 100 TRP A CA 1
ATOM 759 C C . TRP A 1 100 ? 20.677 9.536 67.150 1.00 7.12 100 TRP A C 1
ATOM 760 O O . TRP A 1 100 ? 21.838 9.734 67.472 1.00 8.12 100 TRP A O 1
ATOM 771 N N . HIS A 1 101 ? 19.799 8.849 67.882 1.00 7.52 101 HIS A N 1
ATOM 772 C CA . HIS A 1 101 ? 20.240 7.901 68.919 1.00 7.23 101 HIS A CA 1
ATOM 773 C C . HIS A 1 101 ? 19.655 6.560 68.512 1.00 6.85 101 HIS A C 1
ATOM 774 O O . HIS A 1 101 ? 18.417 6.423 68.472 1.00 7.66 101 HIS A O 1
ATOM 781 N N . MET A 1 102 ? 20.485 5.585 68.240 1.00 7.46 102 MET A N 1
ATOM 782 C CA . MET A 1 102 ? 20.054 4.288 67.696 1.00 8.50 102 MET A CA 1
ATOM 783 C C . MET A 1 102 ? 19.466 3.336 68.745 1.00 7.74 102 MET A C 1
ATOM 784 O O . MET A 1 102 ? 18.922 2.325 68.347 1.00 8.73 102 MET A O 1
ATOM 789 N N . GLY A 1 103 ? 19.651 3.632 70.026 1.00 8.80 103 GLY A N 1
ATOM 790 C CA . GLY A 1 103 ? 19.046 2.731 71.011 1.00 8.49 103 GLY A CA 1
ATOM 791 C C . GLY A 1 103 ? 19.550 1.332 70.912 1.00 8.35 103 GLY A C 1
ATOM 792 O O . GLY A 1 103 ? 20.782 1.106 70.819 1.00 8.05 103 GLY A O 1
ATOM 793 N N . ARG A 1 104 ? 18.644 0.353 70.927 1.00 7.85 104 ARG A N 1
ATOM 794 C CA . ARG A 1 104 ? 19.033 -1.061 70.907 1.00 7.70 104 ARG A CA 1
ATOM 795 C C . ARG A 1 104 ? 19.627 -1.514 69.581 1.00 8.32 104 ARG A C 1
ATOM 796 O O . ARG A 1 104 ? 20.083 -2.666 69.494 1.00 8.95 104 ARG A O 1
ATOM 804 N N . MET A 1 105 ? 19.660 -0.629 68.584 1.00 8.79 105 MET A N 1
ATOM 805 C CA . MET A 1 105 ? 20.088 -1.017 67.219 1.00 9.16 105 MET A CA 1
ATOM 806 C C . MET A 1 105 ? 21.591 -0.895 67.026 1.00 8.56 105 MET A C 1
ATOM 807 O O . MET A 1 105 ? 22.094 -1.126 65.937 1.00 11.96 105 MET A O 1
ATOM 812 N N . VAL A 1 106 ? 22.337 -0.602 68.053 1.00 10.46 106 VAL A N 1
ATOM 813 C CA . VAL A 1 106 ? 23.813 -0.525 67.976 1.00 9.68 106 VAL A CA 1
ATOM 814 C C . VAL A 1 106 ? 24.440 -1.876 68.334 1.00 9.67 106 VAL A C 1
ATOM 815 O O . VAL A 1 106 ? 23.751 -2.705 68.906 1.00 10.24 106 VAL A O 1
ATOM 819 N N . HIS A 1 107 ? 25.702 -2.083 68.023 1.00 8.95 107 HIS A N 1
ATOM 820 C CA . HIS A 1 107 ? 26.514 -3.184 68.555 1.00 9.09 107 HIS A CA 1
ATOM 821 C C . HIS A 1 107 ? 27.605 -2.602 69.428 1.00 9.32 107 HIS A C 1
ATOM 822 O O . HIS A 1 107 ? 28.275 -1.636 69.060 1.00 9.27 107 HIS A O 1
ATOM 829 N N . SER A 1 108 ? 27.868 -3.229 70.567 1.00 8.39 108 SER A N 1
ATOM 830 C CA . SER A 1 108 ? 28.899 -2.804 71.518 1.00 9.17 108 SER A CA 1
ATOM 831 C C . SER A 1 108 ? 30.279 -2.800 70.870 1.00 9.37 108 SER A C 1
ATOM 832 O O . SER A 1 108 ? 31.173 -2.119 71.381 1.00 9.62 108 SER A O 1
ATOM 835 N N . SER A 1 109 ? 30.529 -3.613 69.853 1.00 9.08 109 SER A N 1
ATOM 836 C CA . SER A 1 109 ? 31.865 -3.583 69.209 1.00 11.07 109 SER A CA 1
ATOM 837 C C . SER A 1 109 ? 32.127 -2.197 68.584 1.00 10.79 109 SER A C 1
ATOM 838 O O . SER A 1 109 ? 33.284 -1.849 68.344 1.00 12.87 109 SER A O 1
ATOM 841 N N . VAL A 1 110 ? 31.073 -1.489 68.214 1.00 9.85 110 VAL A N 1
ATOM 842 C CA . VAL A 1 110 ? 31.156 -0.153 67.566 1.00 10.62 110 VAL A CA 1
ATOM 843 C C . VAL A 1 110 ? 31.122 0.909 68.656 1.00 10.87 110 VAL A C 1
ATOM 844 O O . VAL A 1 110 ? 31.930 1.847 68.614 1.00 11.47 110 VAL A O 1
ATOM 848 N N . THR A 1 111 ? 30.172 0.814 69.573 1.00 9.93 111 THR A N 1
ATOM 849 C CA . THR A 1 111 ? 29.957 1.913 70.534 1.00 10.49 111 THR A CA 1
ATOM 850 C C . THR A 1 111 ? 30.878 1.820 71.741 1.00 9.59 111 THR A C 1
ATOM 851 O O . THR A 1 111 ? 31.135 2.824 72.412 1.00 10.95 111 THR A O 1
ATOM 855 N N . GLY A 1 112 ? 31.386 0.619 72.037 1.00 9.61 112 GLY A N 1
ATOM 856 C CA . GLY A 1 112 ? 32.160 0.312 73.242 1.00 9.99 112 GLY A CA 1
ATOM 857 C C . GLY A 1 112 ? 31.289 -0.012 74.435 1.00 9.48 112 GLY A C 1
ATOM 858 O O . GLY A 1 112 ? 31.865 -0.313 75.505 1.00 10.86 112 GLY A O 1
ATOM 859 N N . THR A 1 113 ? 29.961 0.059 74.336 1.00 9.87 113 THR A N 1
ATOM 860 C CA . THR A 1 113 ? 29.079 -0.116 75.516 1.00 9.78 113 THR A CA 1
ATOM 861 C C . THR A 1 113 ? 27.874 -0.929 75.076 1.00 8.33 113 THR A C 1
ATOM 862 O O . THR A 1 113 ? 27.527 -0.990 73.866 1.00 8.73 113 THR A O 1
ATOM 866 N N . GLN A 1 114 ? 27.210 -1.478 76.051 1.00 7.68 114 GLN A N 1
ATOM 867 C CA . GLN A 1 114 ? 25.962 -2.220 75.809 1.00 7.81 114 GLN A CA 1
ATOM 868 C C . GLN A 1 114 ? 24.985 -1.332 75.076 1.00 7.69 114 GLN A C 1
ATOM 869 O O . GLN A 1 114 ? 24.871 -0.166 75.407 1.00 8.46 114 GLN A O 1
ATOM 875 N N . PRO A 1 115 ? 24.177 -1.857 74.140 1.00 8.31 115 PRO A N 1
ATOM 876 C CA . PRO A 1 115 ? 23.052 -1.085 73.617 1.00 8.44 115 PRO A CA 1
ATOM 877 C C . PRO A 1 115 ? 22.092 -0.649 74.712 1.00 7.86 115 PRO A C 1
ATOM 878 O O . PRO A 1 115 ? 21.916 -1.380 75.674 1.00 8.94 115 PRO A O 1
ATOM 882 N N . VAL A 1 116 ? 21.508 0.528 74.590 1.00 7.93 116 VAL A N 1
ATOM 883 C CA . VAL A 1 116 ? 20.551 1.039 75.570 1.00 8.33 116 VAL A CA 1
ATOM 884 C C . VAL A 1 116 ? 19.188 1.224 74.944 1.00 7.67 116 VAL A C 1
ATOM 885 O O . VAL A 1 116 ? 19.058 1.522 73.761 1.00 8.63 116 VAL A O 1
ATOM 889 N N . SER A 1 117 ? 18.164 1.041 75.761 1.00 8.08 117 SER A N 1
ATOM 890 C CA . SER A 1 117 ? 16.793 1.163 75.268 1.00 8.43 117 SER A CA 1
ATOM 891 C C . SER A 1 117 ? 15.826 1.486 76.410 1.00 8.84 117 SER A C 1
ATOM 892 O O . SER A 1 117 ? 16.214 1.752 77.527 1.00 9.10 117 SER A O 1
ATOM 895 N N . SER A 1 118 ? 14.563 1.589 76.025 1.00 8.56 118 SER A N 1
ATOM 896 C CA . SER A 1 118 ? 13.476 1.681 77.025 1.00 9.12 118 SER A CA 1
ATOM 897 C C . SER A 1 118 ? 13.486 0.469 77.955 1.00 9.70 118 SER A C 1
ATOM 898 O O . SER A 1 118 ? 13.321 0.600 79.179 1.00 10.25 118 SER A O 1
ATOM 901 N N . SER A 1 119 ? 13.668 -0.702 77.363 1.00 8.99 119 SER A N 1
ATOM 902 C CA . SER A 1 119 ? 13.601 -1.992 78.067 1.00 9.81 119 SER A CA 1
ATOM 903 C C . SER A 1 119 ? 14.747 -2.870 77.579 1.00 9.12 119 SER A C 1
ATOM 904 O O . SER A 1 119 ? 15.345 -2.632 76.554 1.00 10.57 119 SER A O 1
ATOM 907 N N . ALA A 1 120 ? 14.990 -3.949 78.316 1.00 9.67 120 ALA A N 1
ATOM 908 C CA . ALA A 1 120 ? 16.105 -4.886 78.052 1.00 10.06 120 ALA A CA 1
ATOM 909 C C . ALA A 1 120 ? 15.661 -5.921 76.996 1.00 9.61 120 ALA A C 1
ATOM 910 O O . ALA A 1 120 ? 15.327 -7.073 77.331 1.00 13.05 120 ALA A O 1
ATOM 912 N N . THR A 1 121 ? 15.577 -5.476 75.755 1.00 10.13 121 THR A N 1
ATOM 913 C CA . THR A 1 121 ? 15.066 -6.235 74.600 1.00 9.89 121 THR A CA 1
ATOM 914 C C . THR A 1 121 ? 16.153 -6.370 73.546 1.00 9.13 121 THR A C 1
ATOM 915 O O . THR A 1 121 ? 17.210 -5.721 73.615 1.00 9.74 121 THR A O 1
ATOM 919 N N . THR A 1 122 ? 15.883 -7.220 72.557 1.00 9.97 122 THR A N 1
ATOM 920 C CA . THR A 1 122 ? 16.845 -7.579 71.507 1.00 10.88 122 THR A CA 1
ATOM 921 C C . THR A 1 122 ? 16.196 -7.371 70.141 1.00 10.89 122 THR A C 1
ATOM 922 O O . THR A 1 122 ? 15.145 -8.003 69.872 1.00 10.52 122 THR A O 1
ATOM 926 N N . ALA A 1 123 ? 16.784 -6.585 69.276 1.00 10.37 123 ALA A N 1
ATOM 927 C CA . ALA A 1 123 ? 16.298 -6.410 67.891 1.00 10.40 123 ALA A CA 1
ATOM 928 C C . ALA A 1 123 ? 16.467 -7.706 67.142 1.00 11.13 123 ALA A C 1
ATOM 929 O O . ALA A 1 123 ? 17.357 -8.497 67.438 1.00 11.06 123 ALA A O 1
ATOM 931 N N . PRO A 1 124 ? 15.604 -7.935 66.143 1.00 11.18 124 PRO A N 1
ATOM 932 C CA . PRO A 1 124 ? 15.692 -9.148 65.334 1.00 12.44 124 PRO A CA 1
ATOM 933 C C . PRO A 1 124 ? 16.854 -9.055 64.337 1.00 13.34 124 PRO A C 1
ATOM 934 O O . PRO A 1 124 ? 17.250 -7.993 63.894 1.00 14.73 124 PRO A O 1
ATOM 938 N N . GLY A 1 125 ? 17.332 -10.240 63.982 1.00 13.42 125 GLY A N 1
ATOM 939 C CA . GLY A 1 125 ? 18.376 -10.439 62.968 1.00 15.97 125 GLY A CA 1
ATOM 940 C C . GLY A 1 125 ? 19.772 -10.086 63.436 1.00 16.05 125 GLY A C 1
ATOM 941 O O . GLY A 1 125 ? 20.138 -10.359 64.586 1.00 16.83 125 GLY A O 1
ATOM 942 N N . GLU A 1 126 ? 20.545 -9.608 62.491 1.00 15.38 126 GLU A N 1
ATOM 943 C CA . GLU A 1 126 ? 21.971 -9.287 62.713 1.00 14.26 126 GLU A CA 1
ATOM 944 C C . GLU A 1 126 ? 22.192 -7.799 62.476 1.00 12.63 126 GLU A C 1
ATOM 945 O O . GLU A 1 126 ? 21.496 -7.164 61.659 1.00 15.53 126 GLU A O 1
ATOM 951 N N . VAL A 1 127 ? 23.275 -7.329 63.087 1.00 12.79 127 VAL A N 1
ATOM 952 C CA . VAL A 1 127 ? 23.661 -5.895 63.117 1.00 12.39 127 VAL A CA 1
ATOM 953 C C . VAL A 1 127 ? 24.950 -5.698 62.346 1.00 14.24 127 VAL A C 1
ATOM 954 O O . VAL A 1 127 ? 25.845 -6.554 62.434 1.00 14.63 127 VAL A O 1
ATOM 958 N N . HIS A 1 128 ? 25.041 -4.592 61.625 1.00 14.21 128 HIS A N 1
ATOM 959 C CA . HIS A 1 128 ? 26.277 -4.164 60.928 1.00 15.30 128 HIS A CA 1
ATOM 960 C C . HIS A 1 128 ? 27.373 -3.797 61.922 1.00 13.39 128 HIS A C 1
ATOM 961 O O . HIS A 1 128 ? 27.069 -3.077 62.893 1.00 15.62 128 HIS A O 1
ATOM 968 N N . THR A 1 129 ? 28.575 -4.287 61.720 1.00 12.56 129 THR A N 1
ATOM 969 C CA . THR A 1 129 ? 29.722 -3.825 62.518 1.00 12.53 129 THR A CA 1
ATOM 970 C C . THR A 1 129 ? 30.913 -3.612 61.562 1.00 12.99 129 THR A C 1
ATOM 971 O O . THR A 1 129 ? 30.843 -3.912 60.352 1.00 14.50 129 THR A O 1
ATOM 975 N N . TYR A 1 130 ? 32.049 -3.152 62.089 1.00 12.04 130 TYR A N 1
ATOM 976 C CA . TYR A 1 130 ? 33.269 -2.996 61.267 1.00 13.04 130 TYR A CA 1
ATOM 977 C C . TYR A 1 130 ? 33.874 -4.366 60.930 1.00 14.76 130 TYR A C 1
ATOM 978 O O . TYR A 1 130 ? 34.691 -4.445 59.996 1.00 17.04 130 TYR A O 1
ATOM 987 N N A GLU A 1 131 ? 33.480 -5.419 61.639 0.50 17.26 131 GLU A N 1
ATOM 988 N N B GLU A 1 131 ? 33.453 -5.423 61.610 0.50 17.37 131 GLU A N 1
ATOM 989 C CA A GLU A 1 131 ? 33.939 -6.802 61.338 0.50 17.56 131 GLU A CA 1
ATOM 990 C CA B GLU A 1 131 ? 33.959 -6.788 61.318 0.50 18.45 131 GLU A CA 1
ATOM 991 C C A GLU A 1 131 ? 32.771 -7.627 60.815 0.50 17.80 131 GLU A C 1
ATOM 992 C C B GLU A 1 131 ? 32.830 -7.633 60.733 0.50 18.79 131 GLU A C 1
ATOM 993 O O A GLU A 1 131 ? 32.773 -8.841 61.065 0.50 25.74 131 GLU A O 1
ATOM 994 O O B GLU A 1 131 ? 32.944 -8.867 60.804 0.50 24.94 131 GLU A O 1
ATOM 1005 N N . GLY A 1 132 ? 31.831 -6.996 60.116 1.00 19.28 132 GLY A N 1
ATOM 1006 C CA . GLY A 1 132 ? 30.740 -7.716 59.453 1.00 19.90 132 GLY A CA 1
ATOM 1007 C C . GLY A 1 132 ? 29.569 -7.923 60.378 1.00 17.12 132 GLY A C 1
ATOM 1008 O O . GLY A 1 132 ? 29.527 -7.361 61.468 1.00 17.03 132 GLY A O 1
ATOM 1009 N N . LYS A 1 133 ? 28.582 -8.651 59.923 1.00 16.78 133 LYS A N 1
ATOM 1010 C CA . LYS A 1 133 ? 27.310 -8.731 60.648 1.00 16.48 133 LYS A CA 1
ATOM 1011 C C . LYS A 1 133 ? 27.497 -9.649 61.855 1.00 15.81 133 LYS A C 1
ATOM 1012 O O . LYS A 1 133 ? 28.212 -10.674 61.741 1.00 18.28 133 LYS A O 1
ATOM 1018 N N . LYS A 1 134 ? 26.830 -9.284 62.945 1.00 14.08 134 LYS A N 1
ATOM 1019 C CA . LYS A 1 134 ? 26.879 -10.031 64.217 1.00 13.63 134 LYS A CA 1
ATOM 1020 C C . LYS A 1 134 ? 25.481 -10.155 64.766 1.00 13.49 134 LYS A C 1
ATOM 1021 O O . LYS A 1 134 ? 24.609 -9.371 64.423 1.00 13.20 134 LYS A O 1
ATOM 1027 N N . PRO A 1 135 ? 25.218 -11.064 65.710 1.00 13.42 135 PRO A N 1
ATOM 1028 C CA . PRO A 1 135 ? 23.899 -11.088 66.332 1.00 14.27 135 PRO A CA 1
ATOM 1029 C C . PRO A 1 135 ? 23.661 -9.808 67.141 1.00 11.73 135 PRO A C 1
ATOM 1030 O O . PRO A 1 135 ? 24.531 -9.303 67.809 1.00 11.53 135 PRO A O 1
ATOM 1034 N N . PHE A 1 136 ? 22.435 -9.316 67.147 1.00 11.04 136 PHE A N 1
ATOM 1035 C CA . PHE A 1 136 ? 22.096 -8.200 68.046 1.00 10.39 136 PHE A CA 1
ATOM 1036 C C . PHE A 1 136 ? 22.223 -8.678 69.490 1.00 10.66 136 PHE A C 1
ATOM 1037 O O . PHE A 1 136 ? 22.020 -9.848 69.824 1.00 10.87 136 PHE A O 1
ATOM 1045 N N . GLU A 1 137 ? 22.567 -7.728 70.329 1.00 9.55 137 GLU A N 1
ATOM 1046 C CA . GLU A 1 137 ? 22.713 -7.888 71.775 1.00 9.72 137 GLU A CA 1
ATOM 1047 C C . GLU A 1 137 ? 21.494 -7.384 72.534 1.00 10.05 137 GLU A C 1
ATOM 1048 O O . GLU A 1 137 ? 20.902 -6.364 72.133 1.00 10.43 137 GLU A O 1
ATOM 1054 N N . GLN A 1 138 ? 21.099 -8.065 73.580 1.00 9.68 138 GLN A N 1
ATOM 1055 C CA . GLN A 1 138 ? 20.045 -7.503 74.428 1.00 10.35 138 GLN A CA 1
ATOM 1056 C C . GLN A 1 138 ? 20.499 -6.180 75.028 1.00 9.71 138 GLN A C 1
ATOM 1057 O O . GLN A 1 138 ? 21.646 -6.050 75.507 1.00 9.70 138 GLN A O 1
ATOM 1063 N N . ALA A 1 139 ? 19.646 -5.174 74.966 1.00 10.02 139 ALA A N 1
ATOM 1064 C CA . ALA A 1 139 ? 19.944 -3.833 75.507 1.00 9.63 139 ALA A CA 1
ATOM 1065 C C . ALA A 1 139 ? 19.743 -3.852 77.017 1.00 9.46 139 ALA A C 1
ATOM 1066 O O . ALA A 1 139 ? 19.203 -4.820 77.586 1.00 10.85 139 ALA A O 1
ATOM 1068 N N . ARG A 1 140 ? 20.122 -2.710 77.611 1.00 9.50 140 ARG A N 1
ATOM 1069 C CA . ARG A 1 140 ? 19.807 -2.438 79.032 1.00 10.21 140 ARG A CA 1
ATOM 1070 C C . ARG A 1 140 ? 18.773 -1.316 79.066 1.00 10.24 140 ARG A C 1
ATOM 1071 O O . ARG A 1 140 ? 18.794 -0.450 78.166 1.00 9.25 140 ARG A O 1
ATOM 1079 N N . ALA A 1 141 ? 17.888 -1.353 80.044 1.00 10.03 141 ALA A N 1
ATOM 1080 C CA . ALA A 1 141 ? 16.824 -0.346 80.232 1.00 10.49 141 ALA A CA 1
ATOM 1081 C C . ALA A 1 141 ? 17.448 0.850 80.915 1.00 10.89 141 ALA A C 1
ATOM 1082 O O . ALA A 1 141 ? 17.917 0.738 82.077 1.00 12.19 141 ALA A O 1
ATOM 1084 N N . ILE A 1 142 ? 17.362 1.989 80.282 1.00 10.04 142 ILE A N 1
ATOM 1085 C CA . ILE A 1 142 ? 18.016 3.197 80.819 1.00 10.09 142 ILE A CA 1
ATOM 1086 C C . ILE A 1 142 ? 17.328 3.659 82.081 1.00 9.30 142 ILE A C 1
ATOM 1087 O O . ILE A 1 142 ? 16.132 3.487 82.272 1.00 10.50 142 ILE A O 1
ATOM 1092 N N . ASP A 1 143 ? 18.115 4.290 82.929 1.00 9.75 143 ASP A N 1
ATOM 1093 C CA . ASP A 1 143 ? 17.659 4.866 84.207 1.00 10.31 143 ASP A CA 1
ATOM 1094 C C . ASP A 1 143 ? 17.656 6.393 84.137 1.00 10.42 143 ASP A C 1
ATOM 1095 O O . ASP A 1 143 ? 17.964 6.969 83.120 1.00 10.00 143 ASP A O 1
ATOM 1100 N N . ALA A 1 144 ? 17.328 7.046 85.230 1.00 9.79 144 ALA A N 1
ATOM 1101 C CA . ALA A 1 144 ? 17.203 8.521 85.241 1.00 11.65 144 ALA A CA 1
ATOM 1102 C C . ALA A 1 144 ? 18.551 9.206 84.947 1.00 11.16 144 ALA A C 1
ATOM 1103 O O . ALA A 1 144 ? 18.540 10.169 84.220 1.00 9.86 144 ALA A O 1
ATOM 1105 N N . ALA A 1 145 ? 19.671 8.696 85.438 1.00 10.11 145 ALA A N 1
ATOM 1106 C CA . ALA A 1 145 ? 20.957 9.325 85.109 1.00 9.88 145 ALA A CA 1
ATOM 1107 C C . ALA A 1 145 ? 21.236 9.181 83.624 1.00 10.12 145 ALA A C 1
ATOM 1108 O O . ALA A 1 145 ? 21.727 10.127 82.976 1.00 9.66 145 ALA A O 1
ATOM 1110 N N . ASP A 1 146 ? 20.917 8.051 83.029 1.00 9.00 146 ASP A N 1
ATOM 1111 C CA . ASP A 1 146 ? 21.069 7.895 81.572 1.00 8.89 146 ASP A CA 1
ATOM 1112 C C . ASP A 1 146 ? 20.167 8.840 80.783 1.00 8.12 146 ASP A C 1
ATOM 1113 O O . ASP A 1 146 ? 20.620 9.433 79.806 1.00 9.26 146 ASP A O 1
ATOM 1118 N N . ILE A 1 147 ? 18.931 8.981 81.223 1.00 9.05 147 ILE A N 1
ATOM 1119 C CA . ILE A 1 147 ? 17.995 9.914 80.551 1.00 9.20 147 ILE A CA 1
ATOM 1120 C C . ILE A 1 147 ? 18.568 11.329 80.585 1.00 8.40 147 ILE A C 1
ATOM 1121 O O . ILE A 1 147 ? 18.537 12.032 79.584 1.00 8.51 147 ILE A O 1
ATOM 1126 N N . SER A 1 148 ? 19.047 11.758 81.727 1.00 9.09 148 SER A N 1
ATOM 1127 C CA . SER A 1 148 ? 19.610 13.113 81.836 1.00 8.71 148 SER A CA 1
ATOM 1128 C C . SER A 1 148 ? 20.757 13.251 80.844 1.00 8.27 148 SER A C 1
ATOM 1129 O O . SER A 1 148 ? 20.871 14.274 80.164 1.00 8.25 148 SER A O 1
ATOM 1132 N N . ARG A 1 149 ? 21.625 12.276 80.793 1.00 8.49 149 ARG A N 1
ATOM 1133 C CA . ARG A 1 149 ? 22.782 12.301 79.884 1.00 7.92 149 ARG A CA 1
ATOM 1134 C C . ARG A 1 149 ? 22.372 12.350 78.425 1.00 7.47 149 ARG A C 1
ATOM 1135 O O . ARG A 1 149 ? 22.913 13.136 77.654 1.00 7.86 149 ARG A O 1
ATOM 1143 N N . ILE A 1 150 ? 21.440 11.509 78.036 1.00 7.91 150 ILE A N 1
ATOM 1144 C CA . ILE A 1 150 ? 20.931 11.412 76.660 1.00 7.35 150 ILE A CA 1
ATOM 1145 C C . ILE A 1 150 ? 20.243 12.747 76.313 1.00 7.52 150 ILE A C 1
ATOM 1146 O O . ILE A 1 150 ? 20.467 13.211 75.170 1.00 7.95 150 ILE A O 1
ATOM 1151 N N . LEU A 1 151 ? 19.472 13.339 77.206 1.00 7.87 151 LEU A N 1
ATOM 1152 C CA . LEU A 1 151 ? 18.881 14.642 76.917 1.00 7.37 151 LEU A CA 1
ATOM 1153 C C . LEU A 1 151 ? 19.991 15.661 76.663 1.00 7.68 151 LEU A C 1
ATOM 1154 O O . LEU A 1 151 ? 19.881 16.495 75.736 1.00 8.04 151 LEU A O 1
ATOM 1159 N N . ASN A 1 152 ? 21.031 15.635 77.492 1.00 7.96 152 ASN A N 1
ATOM 1160 C CA . ASN A 1 152 ? 22.189 16.505 77.261 1.00 7.89 152 ASN A CA 1
ATOM 1161 C C . ASN A 1 152 ? 22.775 16.290 75.860 1.00 8.27 152 ASN A C 1
ATOM 1162 O O . ASN A 1 152 ? 23.137 17.232 75.187 1.00 8.40 152 ASN A O 1
ATOM 1167 N N . ASP A 1 153 ? 22.909 15.028 75.476 1.00 7.67 153 ASP A N 1
ATOM 1168 C CA . ASP A 1 153 ? 23.468 14.715 74.139 1.00 7.48 153 ASP A CA 1
ATOM 1169 C C . ASP A 1 153 ? 22.570 15.222 73.019 1.00 7.62 153 ASP A C 1
ATOM 1170 O O . ASP A 1 153 ? 23.131 15.762 72.039 1.00 8.43 153 ASP A O 1
ATOM 1175 N N . TYR A 1 154 ? 21.256 15.117 73.147 1.00 7.27 154 TYR A N 1
ATOM 1176 C CA . TYR A 1 154 ? 20.404 15.728 72.114 1.00 7.39 154 TYR A CA 1
ATOM 1177 C C . TYR A 1 154 ? 20.580 17.246 72.102 1.00 7.43 154 TYR A C 1
ATOM 1178 O O . TYR A 1 154 ? 20.607 17.832 70.996 1.00 8.22 154 TYR A O 1
ATOM 1187 N N . GLU A 1 155 ? 20.660 17.849 73.275 1.00 8.13 155 GLU A N 1
ATOM 1188 C CA . GLU A 1 155 ? 20.815 19.312 73.398 1.00 8.96 155 GLU A CA 1
ATOM 1189 C C . GLU A 1 155 ? 22.105 19.755 72.675 1.00 9.37 155 GLU A C 1
ATOM 1190 O O . GLU A 1 155 ? 22.094 20.660 71.823 1.00 10.26 155 GLU A O 1
ATOM 1196 N N . ASN A 1 156 ? 23.183 19.116 73.009 1.00 9.32 156 ASN A N 1
ATOM 1197 C CA . ASN A 1 156 ? 24.516 19.424 72.450 1.00 9.93 156 ASN A CA 1
ATOM 1198 C C . ASN A 1 156 ? 24.502 19.207 70.948 1.00 8.63 156 ASN A C 1
ATOM 1199 O O . ASN A 1 156 ? 25.149 19.985 70.226 1.00 8.97 156 ASN A O 1
ATOM 1204 N N . ALA A 1 157 ? 23.908 18.108 70.494 1.00 8.32 157 ALA A N 1
ATOM 1205 C CA . ALA A 1 157 ? 23.889 17.805 69.037 1.00 8.55 157 ALA A CA 1
ATOM 1206 C C . ALA A 1 157 ? 23.111 18.852 68.257 1.00 8.78 157 ALA A C 1
ATOM 1207 O O . ALA A 1 157 ? 23.556 19.285 67.189 1.00 9.46 157 ALA A O 1
ATOM 1209 N N . ALA A 1 158 ? 22.030 19.296 68.824 1.00 8.37 158 ALA A N 1
ATOM 1210 C CA . ALA A 1 158 ? 21.214 20.343 68.201 1.00 8.85 158 ALA A CA 1
ATOM 1211 C C . ALA A 1 158 ? 22.019 21.654 68.142 1.00 8.36 158 ALA A C 1
ATOM 1212 O O . ALA A 1 158 ? 22.007 22.327 67.097 1.00 8.79 158 ALA A O 1
ATOM 1214 N N . ARG A 1 159 ? 22.624 22.037 69.238 1.00 9.33 159 ARG A N 1
ATOM 1215 C CA . ARG A 1 159 ? 23.477 23.238 69.275 1.00 9.20 159 ARG A CA 1
ATOM 1216 C C . ARG A 1 159 ? 24.576 23.147 68.209 1.00 9.31 159 ARG A C 1
ATOM 1217 O O . ARG A 1 159 ? 24.851 24.091 67.465 1.00 9.50 159 ARG A O 1
ATOM 1225 N N . ASN A 1 160 ? 25.187 22.002 68.156 1.00 8.35 160 ASN A N 1
ATOM 1226 C CA . ASN A 1 160 ? 26.300 21.759 67.205 1.00 8.68 160 ASN A CA 1
ATOM 1227 C C . ASN A 1 160 ? 25.786 21.797 65.776 1.00 8.71 160 ASN A C 1
ATOM 1228 O O . ASN A 1 160 ? 26.558 22.255 64.884 1.00 9.06 160 ASN A O 1
ATOM 1233 N N . ALA A 1 161 ? 24.596 21.308 65.493 1.00 8.54 161 ALA A N 1
ATOM 1234 C CA . ALA A 1 161 ? 24.051 21.427 64.133 1.00 8.41 161 ALA A CA 1
ATOM 1235 C C . ALA A 1 161 ? 23.960 22.903 63.711 1.00 8.89 161 ALA A C 1
ATOM 1236 O O . ALA A 1 161 ? 24.345 23.275 62.590 1.00 9.26 161 ALA A O 1
ATOM 1238 N N . ILE A 1 162 ? 23.401 23.730 64.563 1.00 9.28 162 ILE A N 1
ATOM 1239 C CA . ILE A 1 162 ? 23.315 25.170 64.245 1.00 9.79 162 ILE A CA 1
ATOM 1240 C C . ILE A 1 162 ? 24.728 25.760 64.131 1.00 10.38 162 ILE A C 1
ATOM 1241 O O . ILE A 1 162 ? 24.980 26.568 63.244 1.00 10.87 162 ILE A O 1
ATOM 1246 N N . ARG A 1 163 ? 25.618 25.360 65.017 1.00 9.87 163 ARG A N 1
ATOM 1247 C CA . ARG A 1 163 ? 27.021 25.844 64.966 1.00 10.30 163 ARG A CA 1
ATOM 1248 C C . ARG A 1 163 ? 27.649 25.512 63.601 1.00 9.73 163 ARG A C 1
ATOM 1249 O O . ARG A 1 163 ? 28.457 26.310 63.093 1.00 11.80 163 ARG A O 1
ATOM 1257 N N . ALA A 1 164 ? 27.296 24.368 63.015 1.00 9.42 164 ALA A N 1
ATOM 1258 C CA . ALA A 1 164 ? 27.829 23.907 61.725 1.00 9.85 164 ALA A CA 1
ATOM 1259 C C . ALA A 1 164 ? 27.166 24.623 60.574 1.00 9.40 164 ALA A C 1
ATOM 1260 O O . ALA A 1 164 ? 27.671 24.471 59.421 1.00 11.03 164 ALA A O 1
ATOM 1262 N N . GLY A 1 165 ? 26.120 25.390 60.814 1.00 9.60 165 GLY A N 1
ATOM 1263 C CA . GLY A 1 165 ? 25.422 26.156 59.757 1.00 9.57 165 GLY A CA 1
ATOM 1264 C C . GLY A 1 165 ? 24.160 25.506 59.266 1.00 9.16 165 GLY A C 1
ATOM 1265 O O . GLY A 1 165 ? 23.578 26.042 58.339 1.00 9.28 165 GLY A O 1
ATOM 1266 N N . PHE A 1 166 ? 23.785 24.361 59.789 1.00 9.04 166 PHE A N 1
ATOM 1267 C CA . PHE A 1 166 ? 22.512 23.760 59.343 1.00 9.67 166 PHE A CA 1
ATOM 1268 C C . PHE A 1 166 ? 21.349 24.746 59.525 1.00 9.22 166 PHE A C 1
ATOM 1269 O O . PHE A 1 166 ? 21.362 25.485 60.507 1.00 10.12 166 PHE A O 1
ATOM 1277 N N . ASP A 1 167 ? 20.356 24.623 58.664 1.00 9.33 167 ASP A N 1
ATOM 1278 C CA . ASP A 1 167 ? 19.133 25.428 58.767 1.00 9.96 167 ASP A CA 1
ATOM 1279 C C . ASP A 1 167 ? 18.224 24.992 59.921 1.00 9.86 167 ASP A C 1
ATOM 1280 O O . ASP A 1 167 ? 17.329 25.735 60.304 1.00 11.89 167 ASP A O 1
ATOM 1285 N N . GLY A 1 168 ? 18.482 23.828 60.464 1.00 9.34 168 GLY A N 1
ATOM 1286 C CA . GLY A 1 168 ? 17.616 23.264 61.482 1.00 9.51 168 GLY A CA 1
ATOM 1287 C C . GLY A 1 168 ? 18.012 21.852 61.770 1.00 8.48 168 GLY A C 1
ATOM 1288 O O . GLY A 1 168 ? 19.003 21.334 61.192 1.00 8.81 168 GLY A O 1
ATOM 1289 N N . VAL A 1 169 ? 17.176 21.165 62.510 1.00 8.53 169 VAL A N 1
ATOM 1290 C CA . VAL A 1 169 ? 17.363 19.728 62.781 1.00 8.04 169 VAL A CA 1
ATOM 1291 C C . VAL A 1 169 ? 16.060 18.997 62.571 1.00 8.05 169 VAL A C 1
ATOM 1292 O O . VAL A 1 169 ? 14.960 19.565 62.673 1.00 8.98 169 VAL A O 1
ATOM 1296 N N . GLN A 1 170 ? 16.182 17.689 62.384 1.00 7.68 170 GLN A N 1
ATOM 1297 C CA . GLN A 1 170 ? 15.044 16.760 62.497 1.00 8.76 170 GLN A CA 1
ATOM 1298 C C . GLN A 1 170 ? 15.396 15.748 63.572 1.00 8.42 170 GLN A C 1
ATOM 1299 O O . GLN A 1 170 ? 16.424 15.046 63.478 1.00 9.47 170 GLN A O 1
ATOM 1305 N N . ILE A 1 171 ? 14.536 15.618 64.553 1.00 7.50 171 ILE A N 1
ATOM 1306 C CA . ILE A 1 171 ? 14.728 14.551 65.557 1.00 7.33 171 ILE A CA 1
ATOM 1307 C C . ILE A 1 171 ? 14.290 13.240 64.964 1.00 7.10 171 ILE A C 1
ATOM 1308 O O . ILE A 1 171 ? 13.160 13.093 64.528 1.00 8.33 171 ILE A O 1
ATOM 1313 N N . HIS A 1 172 ? 15.197 12.261 64.935 1.00 8.11 172 HIS A N 1
ATOM 1314 C CA . HIS A 1 172 ? 14.862 10.907 64.429 1.00 7.83 172 HIS A CA 1
ATOM 1315 C C . HIS A 1 172 ? 14.104 10.171 65.518 1.00 7.17 172 HIS A C 1
ATOM 1316 O O . HIS A 1 172 ? 14.709 9.623 66.455 1.00 8.53 172 HIS A O 1
ATOM 1323 N N . ALA A 1 173 ? 12.794 10.161 65.445 1.00 7.71 173 ALA A N 1
ATOM 1324 C CA . ALA A 1 173 ? 11.917 9.512 66.442 1.00 7.09 173 ALA A CA 1
ATOM 1325 C C . ALA A 1 173 ? 11.229 8.325 65.795 1.00 7.28 173 ALA A C 1
ATOM 1326 O O . ALA A 1 173 ? 10.163 7.928 66.242 1.00 8.66 173 ALA A O 1
ATOM 1328 N N . ALA A 1 174 ? 11.892 7.671 64.838 1.00 7.57 174 ALA A N 1
ATOM 1329 C CA . ALA A 1 174 ? 11.271 6.697 63.960 1.00 8.16 174 ALA A CA 1
ATOM 1330 C C . ALA A 1 174 ? 12.102 5.431 63.842 1.00 8.46 174 ALA A C 1
ATOM 1331 O O . ALA A 1 174 ? 13.230 5.308 64.468 1.00 8.77 174 ALA A O 1
ATOM 1333 N N . ASN A 1 175 ? 11.571 4.497 63.080 1.00 9.20 175 ASN A N 1
ATOM 1334 C CA . ASN A 1 175 ? 12.297 3.335 62.531 1.00 8.94 175 ASN A CA 1
ATOM 1335 C C . ASN A 1 175 ? 12.941 2.436 63.602 1.00 8.37 175 ASN A C 1
ATOM 1336 O O . ASN A 1 175 ? 13.902 1.704 63.292 1.00 10.19 175 ASN A O 1
ATOM 1341 N N . GLY A 1 176 ? 12.342 2.383 64.784 1.00 8.76 176 GLY A N 1
ATOM 1342 C CA . GLY A 1 176 ? 12.744 1.435 65.811 1.00 9.54 176 GLY A CA 1
ATOM 1343 C C . GLY A 1 176 ? 14.025 1.866 66.505 1.00 8.70 176 GLY A C 1
ATOM 1344 O O . GLY A 1 176 ? 14.572 1.048 67.250 1.00 9.25 176 GLY A O 1
ATOM 1345 N N . TYR A 1 177 ? 14.447 3.116 66.402 1.00 8.55 177 TYR A N 1
ATOM 1346 C CA . TYR A 1 177 ? 15.565 3.679 67.201 1.00 8.77 177 TYR A CA 1
ATOM 1347 C C . TYR A 1 177 ? 15.097 4.082 68.590 1.00 8.40 177 TYR A C 1
ATOM 1348 O O . TYR A 1 177 ? 14.008 3.679 69.047 1.00 8.98 177 TYR A O 1
ATOM 1357 N N . LEU A 1 178 ? 15.915 4.789 69.333 1.00 7.83 178 LEU A N 1
ATOM 1358 C CA . LEU A 1 178 ? 15.653 4.910 70.785 1.00 8.35 178 LEU A CA 1
ATOM 1359 C C . LEU A 1 178 ? 14.298 5.502 71.105 1.00 7.58 178 LEU A C 1
ATOM 1360 O O . LEU A 1 178 ? 13.600 4.964 71.942 1.00 8.30 178 LEU A O 1
ATOM 1365 N N . ILE A 1 179 ? 13.955 6.641 70.506 1.00 7.10 179 ILE A N 1
ATOM 1366 C CA . ILE A 1 179 ? 12.700 7.304 70.857 1.00 7.37 179 ILE A CA 1
ATOM 1367 C C . ILE A 1 179 ? 11.530 6.380 70.510 1.00 8.08 179 ILE A C 1
ATOM 1368 O O . ILE A 1 179 ? 10.574 6.270 71.287 1.00 8.16 179 ILE A O 1
ATOM 1373 N N . ASP A 1 180 ? 11.599 5.800 69.321 1.00 8.25 180 ASP A N 1
ATOM 1374 C CA . ASP A 1 180 ? 10.520 4.890 68.826 1.00 8.56 180 ASP A CA 1
ATOM 1375 C C . ASP A 1 180 ? 10.393 3.702 69.815 1.00 8.16 180 ASP A C 1
ATOM 1376 O O . ASP A 1 180 ? 9.280 3.156 69.995 1.00 9.09 180 ASP A O 1
ATOM 1381 N N . GLU A 1 181 ? 11.514 3.219 70.329 1.00 8.03 181 GLU A N 1
ATOM 1382 C CA . GLU A 1 181 ? 11.484 2.099 71.278 1.00 8.93 181 GLU A CA 1
ATOM 1383 C C . GLU A 1 181 ? 10.745 2.486 72.544 1.00 8.62 181 GLU A C 1
ATOM 1384 O O . GLU A 1 181 ? 10.160 1.584 73.210 1.00 10.19 181 GLU A O 1
ATOM 1390 N N . PHE A 1 182 ? 10.735 3.781 72.898 1.00 7.98 182 PHE A N 1
ATOM 1391 C CA . PHE A 1 182 ? 9.883 4.246 74.010 1.00 8.51 182 PHE A CA 1
ATOM 1392 C C . PHE A 1 182 ? 8.432 4.387 73.565 1.00 9.19 182 PHE A C 1
ATOM 1393 O O . PHE A 1 182 ? 7.488 4.090 74.329 1.00 10.02 182 PHE A O 1
ATOM 1401 N N . LEU A 1 183 ? 8.197 4.895 72.362 1.00 8.42 183 LEU A N 1
ATOM 1402 C CA . LEU A 1 183 ? 6.831 5.213 71.940 1.00 8.87 183 LEU A CA 1
ATOM 1403 C C . LEU A 1 183 ? 5.972 3.944 71.891 1.00 9.66 183 LEU A C 1
ATOM 1404 O O . LEU A 1 183 ? 4.793 4.013 72.283 1.00 10.29 183 LEU A O 1
ATOM 1409 N N . ARG A 1 184 ? 6.519 2.868 71.327 1.00 9.11 184 ARG A N 1
ATOM 1410 C CA . ARG A 1 184 ? 5.701 1.719 70.919 1.00 9.23 184 ARG A CA 1
ATOM 1411 C C . ARG A 1 184 ? 5.656 0.673 72.045 1.00 9.08 184 ARG A C 1
ATOM 1412 O O . ARG A 1 184 ? 6.673 0.324 72.661 1.00 10.12 184 ARG A O 1
ATOM 1420 N N . ASN A 1 185 ? 4.473 0.091 72.237 1.00 11.33 185 ASN A N 1
ATOM 1421 C CA . ASN A 1 185 ? 4.257 -0.874 73.333 1.00 11.74 185 ASN A CA 1
ATOM 1422 C C . ASN A 1 185 ? 4.870 -2.222 72.992 1.00 11.56 185 ASN A C 1
ATOM 1423 O O . ASN A 1 185 ? 5.037 -2.993 73.934 1.00 13.76 185 ASN A O 1
ATOM 1428 N N . GLY A 1 186 ? 5.312 -2.466 71.764 1.00 11.37 186 GLY A N 1
ATOM 1429 C CA . GLY A 1 186 ? 6.007 -3.725 71.487 1.00 11.22 186 GLY A CA 1
ATOM 1430 C C . GLY A 1 186 ? 7.405 -3.748 72.086 1.00 11.89 186 GLY A C 1
ATOM 1431 O O . GLY A 1 186 ? 7.929 -4.825 72.396 1.00 13.18 186 GLY A O 1
ATOM 1432 N N . THR A 1 187 ? 8.006 -2.595 72.295 1.00 11.14 187 THR A N 1
ATOM 1433 C CA . THR A 1 187 ? 9.408 -2.462 72.763 1.00 10.91 187 THR A CA 1
ATOM 1434 C C . THR A 1 187 ? 9.476 -1.907 74.181 1.00 9.49 187 THR A C 1
ATOM 1435 O O . THR A 1 187 ? 10.468 -2.140 74.851 1.00 13.78 187 THR A O 1
ATOM 1439 N N . ASN A 1 188 ? 8.461 -1.170 74.598 1.00 10.98 188 ASN A N 1
ATOM 1440 C CA . ASN A 1 188 ? 8.477 -0.461 75.884 1.00 10.47 188 ASN A CA 1
ATOM 1441 C C . ASN A 1 188 ? 7.712 -1.318 76.888 1.00 10.80 188 ASN A C 1
ATOM 1442 O O . ASN A 1 188 ? 6.473 -1.301 76.861 1.00 11.75 188 ASN A O 1
ATOM 1447 N N . HIS A 1 189 ? 8.442 -1.959 77.796 1.00 11.59 189 HIS A N 1
ATOM 1448 C CA . HIS A 1 189 ? 7.875 -2.792 78.891 1.00 12.74 189 HIS A CA 1
ATOM 1449 C C . HIS A 1 189 ? 8.195 -2.130 80.235 1.00 12.28 189 HIS A C 1
ATOM 1450 O O . HIS A 1 189 ? 8.072 -2.765 81.288 1.00 14.32 189 HIS A O 1
ATOM 1457 N N . ARG A 1 190 ? 8.409 -0.828 80.259 1.00 11.96 190 ARG A N 1
ATOM 1458 C CA . ARG A 1 190 ? 8.762 -0.122 81.509 1.00 12.37 190 ARG A CA 1
ATOM 1459 C C . ARG A 1 190 ? 7.561 -0.044 82.463 1.00 13.02 190 ARG A C 1
ATOM 1460 O O . ARG A 1 190 ? 6.398 0.090 82.023 1.00 14.78 190 ARG A O 1
ATOM 1468 N N . THR A 1 191 ? 7.880 0.018 83.744 1.00 13.64 191 THR A N 1
ATOM 1469 C CA . THR A 1 191 ? 6.949 0.111 84.895 1.00 16.10 191 THR A CA 1
ATOM 1470 C C . THR A 1 191 ? 6.861 1.539 85.460 1.00 15.98 191 THR A C 1
ATOM 1471 O O . THR A 1 191 ? 6.038 1.775 86.374 1.00 17.00 191 THR A O 1
ATOM 1475 N N . ASP A 1 192 ? 7.693 2.450 84.990 1.00 13.52 192 ASP A N 1
ATOM 1476 C CA . ASP A 1 192 ? 7.827 3.820 85.552 1.00 13.91 192 ASP A CA 1
ATOM 1477 C C . ASP A 1 192 ? 7.028 4.814 84.714 1.00 11.79 192 ASP A C 1
ATOM 1478 O O . ASP A 1 192 ? 6.183 4.395 83.929 1.00 12.87 192 ASP A O 1
ATOM 1483 N N . GLU A 1 193 ? 7.300 6.094 84.948 1.00 12.69 193 GLU A N 1
ATOM 1484 C CA . GLU A 1 193 ? 6.557 7.160 84.260 1.00 11.11 193 GLU A CA 1
ATOM 1485 C C . GLU A 1 193 ? 6.808 7.238 82.762 1.00 9.47 193 GLU A C 1
ATOM 1486 O O . GLU A 1 193 ? 6.140 8.007 82.088 1.00 11.37 193 GLU A O 1
ATOM 1492 N N . TYR A 1 194 ? 7.721 6.422 82.247 1.00 10.61 194 TYR A N 1
ATOM 1493 C CA . TYR A 1 194 ? 7.976 6.335 80.800 1.00 10.54 194 TYR A CA 1
ATOM 1494 C C . TYR A 1 194 ? 7.320 5.104 80.188 1.00 10.60 194 TYR A C 1
ATOM 1495 O O . TYR A 1 194 ? 7.468 4.969 78.967 1.00 13.10 194 TYR A O 1
ATOM 1504 N N . GLY A 1 195 ? 6.599 4.290 80.941 1.00 11.00 195 GLY A N 1
ATOM 1505 C CA . GLY A 1 195 ? 5.954 3.124 80.362 1.00 13.00 195 GLY A CA 1
ATOM 1506 C C . GLY A 1 195 ? 4.467 3.095 80.611 1.00 11.16 195 GLY A C 1
ATOM 1507 O O . GLY A 1 195 ? 3.940 3.843 81.445 1.00 12.59 195 GLY A O 1
ATOM 1508 N N . GLY A 1 196 ? 3.803 2.160 79.968 1.00 12.15 196 GLY A N 1
ATOM 1509 C CA . GLY A 1 196 ? 2.389 1.895 80.244 1.00 11.55 196 GLY A CA 1
ATOM 1510 C C . GLY A 1 196 ? 1.488 2.721 79.342 1.00 10.37 196 GLY A C 1
ATOM 1511 O O . GLY A 1 196 ? 1.394 2.476 78.161 1.00 12.78 196 GLY A O 1
ATOM 1512 N N . VAL A 1 197 ? 0.752 3.668 79.896 1.00 11.34 197 VAL A N 1
ATOM 1513 C CA . VAL A 1 197 ? -0.244 4.442 79.114 1.00 12.90 197 VAL A CA 1
ATOM 1514 C C . VAL A 1 197 ? 0.433 5.296 78.036 1.00 12.87 197 VAL A C 1
ATOM 1515 O O . VAL A 1 197 ? 1.617 5.678 78.136 1.00 11.50 197 VAL A O 1
ATOM 1519 N N . PRO A 1 198 ? -0.280 5.639 76.937 1.00 12.92 198 PRO A N 1
ATOM 1520 C CA . PRO A 1 198 ? 0.357 6.460 75.903 1.00 12.49 198 PRO A CA 1
ATOM 1521 C C . PRO A 1 198 ? 1.066 7.740 76.348 1.00 12.35 198 PRO A C 1
ATOM 1522 O O . PRO A 1 198 ? 2.126 7.986 75.844 1.00 11.24 198 PRO A O 1
ATOM 1526 N N . GLU A 1 199 ? 0.492 8.515 77.262 1.00 12.19 199 GLU A N 1
ATOM 1527 C CA . GLU A 1 199 ? 1.161 9.763 77.683 1.00 13.03 199 GLU A CA 1
ATOM 1528 C C . GLU A 1 199 ? 2.512 9.435 78.309 1.00 11.33 199 GLU A C 1
ATOM 1529 O O . GLU A 1 199 ? 3.459 10.176 78.078 1.00 12.66 199 GLU A O 1
ATOM 1535 N N . ASN A 1 200 ? 2.634 8.319 79.002 1.00 10.60 200 ASN A N 1
ATOM 1536 C CA . ASN A 1 200 ? 3.933 7.925 79.573 1.00 9.97 200 ASN A CA 1
ATOM 1537 C C . ASN A 1 200 ? 4.888 7.520 78.449 1.00 10.03 200 ASN A C 1
ATOM 1538 O O . ASN A 1 200 ? 6.073 7.909 78.528 1.00 10.23 200 ASN A O 1
ATOM 1543 N N . ARG A 1 201 ? 4.377 6.818 77.439 1.00 10.12 201 ARG A N 1
ATOM 1544 C CA . ARG A 1 201 ? 5.258 6.349 76.339 1.00 10.33 201 ARG A CA 1
ATOM 1545 C C . ARG A 1 201 ? 5.714 7.525 75.488 1.00 9.35 201 ARG A C 1
ATOM 1546 O O . ARG A 1 201 ? 6.757 7.447 74.850 1.00 9.54 201 ARG A O 1
ATOM 1554 N N . ILE A 1 202 ? 4.937 8.599 75.433 1.00 10.14 202 ILE A N 1
ATOM 1555 C CA . ILE A 1 202 ? 5.329 9.850 74.731 1.00 10.25 202 ILE A CA 1
ATOM 1556 C C . ILE A 1 202 ? 6.316 10.703 75.542 1.00 9.13 202 ILE A C 1
ATOM 1557 O O . ILE A 1 202 ? 6.939 11.599 74.985 1.00 9.40 202 ILE A O 1
ATOM 1562 N N . ARG A 1 203 ? 6.425 10.468 76.845 1.00 9.64 203 ARG A N 1
ATOM 1563 C CA . ARG A 1 203 ? 7.196 11.356 77.729 1.00 9.18 203 ARG A CA 1
ATOM 1564 C C . ARG A 1 203 ? 8.643 11.546 77.246 1.00 8.75 203 ARG A C 1
ATOM 1565 O O . ARG A 1 203 ? 9.149 12.637 77.321 1.00 8.84 203 ARG A O 1
ATOM 1573 N N . PHE A 1 204 ? 9.327 10.493 76.844 1.00 9.12 204 PHE A N 1
ATOM 1574 C CA . PHE A 1 204 ? 10.731 10.580 76.424 1.00 9.20 204 PHE A CA 1
ATOM 1575 C C . PHE A 1 204 ? 10.778 11.476 75.172 1.00 8.78 204 PHE A C 1
ATOM 1576 O O . PHE A 1 204 ? 11.603 12.418 75.080 1.00 8.94 204 PHE A O 1
ATOM 1584 N N . LEU A 1 205 ? 9.948 11.271 74.163 1.00 8.15 205 LEU A N 1
ATOM 1585 C CA . LEU A 1 205 ? 9.878 12.134 72.972 1.00 9.00 205 LEU A CA 1
ATOM 1586 C C . LEU A 1 205 ? 9.646 13.572 73.431 1.00 8.18 205 LEU A C 1
ATOM 1587 O O . LEU A 1 205 ? 10.255 14.520 72.932 1.00 8.57 205 LEU A O 1
ATOM 1592 N N . LYS A 1 206 ? 8.715 13.765 74.367 1.00 8.37 206 LYS A N 1
ATOM 1593 C CA . LYS A 1 206 ? 8.384 15.110 74.837 1.00 8.82 206 LYS A CA 1
ATOM 1594 C C . LYS A 1 206 ? 9.658 15.765 75.398 1.00 8.92 206 LYS A C 1
ATOM 1595 O O . LYS A 1 206 ? 9.934 16.920 75.098 1.00 8.91 206 LYS A O 1
ATOM 1601 N N . GLU A 1 207 ? 10.343 15.073 76.296 1.00 8.30 207 GLU A N 1
ATOM 1602 C CA . GLU A 1 207 ? 11.523 15.663 76.950 1.00 8.56 207 GLU A CA 1
ATOM 1603 C C . GLU A 1 207 ? 12.639 15.931 75.952 1.00 8.38 207 GLU A C 1
ATOM 1604 O O . GLU A 1 207 ? 13.293 16.964 76.051 1.00 8.82 207 GLU A O 1
ATOM 1610 N N . VAL A 1 208 ? 12.913 15.040 75.017 1.00 8.39 208 VAL A N 1
ATOM 1611 C CA . VAL A 1 208 ? 13.920 15.300 73.987 1.00 8.80 208 VAL A CA 1
ATOM 1612 C C . VAL A 1 208 ? 13.494 16.546 73.207 1.00 8.05 208 VAL A C 1
ATOM 1613 O O . VAL A 1 208 ? 14.340 17.434 72.975 1.00 8.72 208 VAL A O 1
ATOM 1617 N N . THR A 1 209 ? 12.245 16.599 72.769 1.00 8.19 209 THR A N 1
ATOM 1618 C CA . THR A 1 209 ? 11.789 17.710 71.927 1.00 8.66 209 THR A CA 1
ATOM 1619 C C . THR A 1 209 ? 11.890 19.013 72.703 1.00 8.10 209 THR A C 1
ATOM 1620 O O . THR A 1 209 ? 12.365 20.023 72.165 1.00 8.87 209 THR A O 1
ATOM 1624 N N . GLU A 1 210 ? 11.482 19.022 73.972 1.00 8.02 210 GLU A N 1
ATOM 1625 C CA . GLU A 1 210 ? 11.568 20.240 74.793 1.00 9.03 210 GLU A CA 1
ATOM 1626 C C . GLU A 1 210 ? 13.011 20.714 74.904 1.00 7.38 210 GLU A C 1
ATOM 1627 O O . GLU A 1 210 ? 13.251 21.936 74.844 1.00 8.41 210 GLU A O 1
ATOM 1633 N N . ARG A 1 211 ? 13.934 19.814 75.070 1.00 8.50 211 ARG A N 1
ATOM 1634 C CA . ARG A 1 211 ? 15.324 20.243 75.255 1.00 8.93 211 ARG A CA 1
ATOM 1635 C C . ARG A 1 211 ? 15.912 20.758 73.944 1.00 8.68 211 ARG A C 1
ATOM 1636 O O . ARG A 1 211 ? 16.634 21.761 73.954 1.00 9.82 211 ARG A O 1
ATOM 1644 N N . VAL A 1 212 ? 15.595 20.149 72.816 1.00 7.94 212 VAL A N 1
ATOM 1645 C CA . VAL A 1 212 ? 16.039 20.646 71.497 1.00 9.35 212 VAL A CA 1
ATOM 1646 C C . VAL A 1 212 ? 15.427 22.000 71.222 1.00 8.73 212 VAL A C 1
ATOM 1647 O O . VAL A 1 212 ? 16.177 22.905 70.834 1.00 9.24 212 VAL A O 1
ATOM 1651 N N . ILE A 1 213 ? 14.157 22.171 71.508 1.00 9.43 213 ILE A N 1
ATOM 1652 C CA . ILE A 1 213 ? 13.455 23.465 71.267 1.00 10.28 213 ILE A CA 1
ATOM 1653 C C . ILE A 1 213 ? 14.121 24.532 72.108 1.00 10.36 213 ILE A C 1
ATOM 1654 O O . ILE A 1 213 ? 14.280 25.674 71.658 1.00 10.22 213 ILE A O 1
ATOM 1659 N N . ALA A 1 214 ? 14.417 24.257 73.361 1.00 9.55 214 ALA A N 1
ATOM 1660 C CA . ALA A 1 214 ? 14.997 25.282 74.259 1.00 10.34 214 ALA A CA 1
ATOM 1661 C C . ALA A 1 214 ? 16.379 25.664 73.725 1.00 12.94 214 ALA A C 1
ATOM 1662 O O . ALA A 1 214 ? 16.744 26.813 73.865 1.00 16.01 214 ALA A O 1
ATOM 1664 N N . ALA A 1 215 ? 17.109 24.729 73.126 1.00 11.64 215 ALA A N 1
ATOM 1665 C CA . ALA A 1 215 ? 18.474 25.008 72.660 1.00 12.56 215 ALA A CA 1
ATOM 1666 C C . ALA A 1 215 ? 18.401 25.881 71.418 1.00 10.84 215 ALA A C 1
ATOM 1667 O O . ALA A 1 215 ? 19.223 26.740 71.302 1.00 15.49 215 ALA A O 1
ATOM 1669 N N . ILE A 1 216 ? 17.605 25.521 70.414 1.00 9.86 216 ILE A N 1
ATOM 1670 C CA . ILE A 1 216 ? 17.721 26.091 69.052 1.00 10.38 216 ILE A CA 1
ATOM 1671 C C . ILE A 1 216 ? 16.438 26.770 68.569 1.00 10.03 216 ILE A C 1
ATOM 1672 O O . ILE A 1 216 ? 16.434 27.381 67.476 1.00 11.58 216 ILE A O 1
ATOM 1677 N N . GLY A 1 217 ? 15.342 26.611 69.282 1.00 9.58 217 GLY A N 1
ATOM 1678 C CA . GLY A 1 217 ? 14.066 27.179 68.844 1.00 11.10 217 GLY A CA 1
ATOM 1679 C C . GLY A 1 217 ? 13.152 26.119 68.234 1.00 10.25 217 GLY A C 1
ATOM 1680 O O . GLY A 1 217 ? 13.567 25.328 67.404 1.00 10.60 217 GLY A O 1
ATOM 1681 N N . ALA A 1 218 ? 11.873 26.193 68.608 1.00 10.91 218 ALA A N 1
ATOM 1682 C CA . ALA A 1 218 ? 10.859 25.296 68.030 1.00 10.74 218 ALA A CA 1
ATOM 1683 C C . ALA A 1 218 ? 10.798 25.475 66.522 1.00 9.64 218 ALA A C 1
ATOM 1684 O O . ALA A 1 218 ? 10.554 24.510 65.794 1.00 11.04 218 ALA A O 1
ATOM 1686 N N . ASP A 1 219 ? 10.979 26.707 66.053 1.00 9.50 219 ASP A N 1
ATOM 1687 C CA . ASP A 1 219 ? 10.813 26.977 64.614 1.00 10.03 219 ASP A CA 1
ATOM 1688 C C . ASP A 1 219 ? 11.922 26.325 63.792 1.00 9.87 219 ASP A C 1
ATOM 1689 O O . ASP A 1 219 ? 11.767 26.274 62.603 1.00 10.61 219 ASP A O 1
ATOM 1694 N N . ARG A 1 220 ? 12.991 25.847 64.425 1.00 9.51 220 ARG A N 1
ATOM 1695 C CA . ARG A 1 220 ? 14.107 25.197 63.703 1.00 9.63 220 ARG A CA 1
ATOM 1696 C C . ARG A 1 220 ? 14.097 23.687 63.954 1.00 8.41 220 ARG A C 1
ATOM 1697 O O . ARG A 1 220 ? 15.036 22.973 63.518 1.00 10.02 220 ARG A O 1
ATOM 1705 N N . THR A 1 221 ? 13.033 23.168 64.555 1.00 9.51 221 THR A N 1
ATOM 1706 C CA . THR A 1 221 ? 12.940 21.773 64.984 1.00 8.22 221 THR A CA 1
ATOM 1707 C C . THR A 1 221 ? 11.881 21.031 64.187 1.00 8.37 221 THR A C 1
ATOM 1708 O O . THR A 1 221 ? 10.684 21.432 64.285 1.00 9.61 221 THR A O 1
ATOM 1712 N N . GLY A 1 222 ? 12.272 19.982 63.477 1.00 8.90 222 GLY A N 1
ATOM 1713 C CA . GLY A 1 222 ? 11.316 19.049 62.908 1.00 8.68 222 GLY A CA 1
ATOM 1714 C C . GLY A 1 222 ? 11.474 17.686 63.555 1.00 8.27 222 GLY A C 1
ATOM 1715 O O . GLY A 1 222 ? 12.399 17.447 64.346 1.00 8.34 222 GLY A O 1
ATOM 1716 N N . VAL A 1 223 ? 10.543 16.783 63.288 1.00 8.20 223 VAL A N 1
ATOM 1717 C CA . VAL A 1 223 ? 10.578 15.400 63.810 1.00 7.70 223 VAL A CA 1
ATOM 1718 C C . VAL A 1 223 ? 10.206 14.428 62.698 1.00 7.74 223 VAL A C 1
ATOM 1719 O O . VAL A 1 223 ? 9.369 14.778 61.828 1.00 9.37 223 VAL A O 1
ATOM 1723 N N . ARG A 1 224 ? 10.781 13.251 62.710 1.00 7.70 224 ARG A N 1
ATOM 1724 C CA . ARG A 1 224 ? 10.293 12.127 61.894 1.00 8.25 224 ARG A CA 1
ATOM 1725 C C . ARG A 1 224 ? 9.654 11.094 62.821 1.00 8.13 224 ARG A C 1
ATOM 1726 O O . ARG A 1 224 ? 10.276 10.679 63.829 1.00 8.27 224 ARG A O 1
ATOM 1734 N N . LEU A 1 225 ? 8.453 10.646 62.463 1.00 8.46 225 LEU A N 1
ATOM 1735 C CA . LEU A 1 225 ? 7.788 9.491 63.088 1.00 8.25 225 LEU A CA 1
ATOM 1736 C C . LEU A 1 225 ? 7.526 8.449 62.000 1.00 8.53 225 LEU A C 1
ATOM 1737 O O . LEU A 1 225 ? 7.404 8.800 60.819 1.00 8.90 225 LEU A O 1
ATOM 1742 N N . SER A 1 226 ? 7.435 7.195 62.424 1.00 8.73 226 SER A N 1
ATOM 1743 C CA . SER A 1 226 ? 7.023 6.037 61.577 1.00 8.80 226 SER A CA 1
ATOM 1744 C C . SER A 1 226 ? 5.937 5.260 62.300 1.00 9.28 226 SER A C 1
ATOM 1745 O O . SER A 1 226 ? 6.236 4.358 63.074 1.00 9.81 226 SER A O 1
ATOM 1748 N N . PRO A 1 227 ? 4.670 5.704 62.205 1.00 8.93 227 PRO A N 1
ATOM 1749 C CA . PRO A 1 227 ? 3.632 5.228 63.127 1.00 9.85 227 PRO A CA 1
ATOM 1750 C C . PRO A 1 227 ? 3.208 3.773 62.948 1.00 10.72 227 PRO A C 1
ATOM 1751 O O . PRO A 1 227 ? 2.742 3.165 63.879 1.00 11.40 227 PRO A O 1
ATOM 1755 N N . ASN A 1 228 ? 3.255 3.300 61.726 1.00 10.01 228 ASN A N 1
ATOM 1756 C CA . ASN A 1 228 ? 2.554 2.080 61.300 1.00 11.31 228 ASN A CA 1
ATOM 1757 C C . ASN A 1 228 ? 3.522 1.059 60.709 1.00 10.05 228 ASN A C 1
ATOM 1758 O O . ASN A 1 228 ? 4.383 1.417 59.873 1.00 10.86 228 ASN A O 1
ATOM 1763 N N . GLY A 1 229 ? 3.335 -0.201 61.081 1.00 11.77 229 GLY A N 1
ATOM 1764 C CA . GLY A 1 229 ? 4.176 -1.291 60.565 1.00 12.47 229 GLY A CA 1
ATOM 1765 C C . GLY A 1 229 ? 5.378 -1.567 61.444 1.00 12.55 229 GLY A C 1
ATOM 1766 O O . GLY A 1 229 ? 6.031 -0.674 61.990 1.00 11.22 229 GLY A O 1
ATOM 1767 N N . ASP A 1 230 ? 5.720 -2.836 61.564 1.00 12.05 230 ASP A N 1
ATOM 1768 C CA . ASP A 1 230 ? 6.949 -3.232 62.281 1.00 11.47 230 ASP A CA 1
ATOM 1769 C C . ASP A 1 230 ? 8.149 -2.716 61.517 1.00 11.29 230 ASP A C 1
ATOM 1770 O O . ASP A 1 230 ? 8.308 -3.087 60.333 1.00 12.97 230 ASP A O 1
ATOM 1775 N N . THR A 1 231 ? 9.021 -1.940 62.173 1.00 11.13 231 THR A N 1
ATOM 1776 C CA . THR A 1 231 ? 10.316 -1.596 61.587 1.00 10.59 231 THR A CA 1
ATOM 1777 C C . THR A 1 231 ? 11.344 -2.016 62.621 1.00 9.79 231 THR A C 1
ATOM 1778 O O . THR A 1 231 ? 11.345 -1.543 63.792 1.00 10.71 231 THR A O 1
ATOM 1782 N N . GLN A 1 232 ? 12.268 -2.858 62.211 1.00 10.49 232 GLN A N 1
ATOM 1783 C CA . GLN A 1 232 ? 13.413 -3.326 63.062 1.00 11.49 232 GLN A CA 1
ATOM 1784 C C . GLN A 1 232 ? 12.902 -3.860 64.397 1.00 11.42 232 GLN A C 1
ATOM 1785 O O . GLN A 1 232 ? 13.505 -3.635 65.477 1.00 12.00 232 GLN A O 1
ATOM 1791 N N . GLY A 1 233 ? 11.839 -4.655 64.323 1.00 10.79 233 GLY A N 1
ATOM 1792 C CA . GLY A 1 233 ? 11.293 -5.303 65.531 1.00 11.82 233 GLY A CA 1
ATOM 1793 C C . GLY A 1 233 ? 10.440 -4.411 66.419 1.00 11.97 233 GLY A C 1
ATOM 1794 O O . GLY A 1 233 ? 10.061 -4.890 67.500 1.00 15.80 233 GLY A O 1
ATOM 1795 N N . CYS A 1 234 ? 10.149 -3.179 66.016 1.00 11.00 234 CYS A N 1
ATOM 1796 C CA . CYS A 1 234 ? 9.383 -2.212 66.817 1.00 10.93 234 CYS A CA 1
ATOM 1797 C C . CYS A 1 234 ? 8.034 -2.009 66.164 1.00 10.86 234 CYS A C 1
ATOM 1798 O O . CYS A 1 234 ? 7.936 -1.612 65.008 1.00 10.03 234 CYS A O 1
ATOM 1801 N N . ILE A 1 235 ? 6.998 -2.340 66.892 1.00 11.25 235 ILE A N 1
ATOM 1802 C CA . ILE A 1 235 ? 5.595 -2.121 66.497 1.00 11.09 235 ILE A CA 1
ATOM 1803 C C . ILE A 1 235 ? 4.731 -1.832 67.721 1.00 10.57 235 ILE A C 1
ATOM 1804 O O . ILE A 1 235 ? 5.017 -2.274 68.843 1.00 11.93 235 ILE A O 1
ATOM 1809 N N . ASP A 1 236 ? 3.706 -1.042 67.510 1.00 10.76 236 ASP A N 1
ATOM 1810 C CA . ASP A 1 236 ? 2.623 -0.778 68.490 1.00 11.45 236 ASP A CA 1
ATOM 1811 C C . ASP A 1 236 ? 1.361 -1.498 68.065 1.00 11.17 236 ASP A C 1
ATOM 1812 O O . ASP A 1 236 ? 0.988 -1.445 66.895 1.00 12.80 236 ASP A O 1
ATOM 1817 N N . SER A 1 237 ? 0.705 -2.093 69.049 1.00 11.97 237 SER A N 1
ATOM 1818 C CA . SER A 1 237 ? -0.498 -2.906 68.804 1.00 13.81 237 SER A CA 1
ATOM 1819 C C . SER A 1 237 ? -1.706 -2.042 68.451 1.00 12.84 237 SER A C 1
ATOM 1820 O O . SER A 1 237 ? -2.688 -2.571 67.929 1.00 15.74 237 SER A O 1
ATOM 1823 N N . ALA A 1 238 ? -1.648 -0.760 68.748 1.00 13.53 238 ALA A N 1
ATOM 1824 C CA . ALA A 1 238 ? -2.765 0.159 68.477 1.00 13.47 238 ALA A CA 1
ATOM 1825 C C . ALA A 1 238 ? -2.213 1.552 68.226 1.00 13.30 238 ALA A C 1
ATOM 1826 O O . ALA A 1 238 ? -2.277 2.472 69.042 1.00 13.71 238 ALA A O 1
ATOM 1828 N N . PRO A 1 239 ? -1.539 1.740 67.085 1.00 12.27 239 PRO A N 1
ATOM 1829 C CA . PRO A 1 239 ? -0.719 2.915 66.928 1.00 12.77 239 PRO A CA 1
ATOM 1830 C C . PRO A 1 239 ? -1.477 4.241 67.029 1.00 11.03 239 PRO A C 1
ATOM 1831 O O . PRO A 1 239 ? -0.890 5.250 67.411 1.00 12.23 239 PRO A O 1
ATOM 1835 N N . GLU A 1 240 ? -2.766 4.261 66.642 1.00 12.90 240 GLU A N 1
ATOM 1836 C CA . GLU A 1 240 ? -3.481 5.544 66.687 1.00 13.73 240 GLU A CA 1
ATOM 1837 C C . GLU A 1 240 ? -3.493 6.080 68.123 1.00 13.11 240 GLU A C 1
ATOM 1838 O O . GLU A 1 240 ? -3.561 7.278 68.265 1.00 14.20 240 GLU A O 1
ATOM 1844 N N . THR A 1 241 ? -3.471 5.214 69.128 1.00 12.85 241 THR A N 1
ATOM 1845 C CA . THR A 1 241 ? -3.656 5.688 70.516 1.00 13.03 241 THR A CA 1
ATOM 1846 C C . THR A 1 241 ? -2.393 6.350 71.067 1.00 12.24 241 THR A C 1
ATOM 1847 O O . THR A 1 241 ? -2.454 7.001 72.101 1.00 12.67 241 THR A O 1
ATOM 1851 N N . VAL A 1 242 ? -1.271 6.183 70.390 1.00 11.02 242 VAL A N 1
ATOM 1852 C CA . VAL A 1 242 ? -0.004 6.830 70.837 1.00 10.88 242 VAL A CA 1
ATOM 1853 C C . VAL A 1 242 ? 0.507 7.833 69.790 1.00 9.54 242 VAL A C 1
ATOM 1854 O O . VAL A 1 242 ? 0.957 8.910 70.181 1.00 10.07 242 VAL A O 1
ATOM 1858 N N . PHE A 1 243 ? 0.418 7.548 68.503 1.00 9.73 243 PHE A N 1
ATOM 1859 C CA . PHE A 1 243 ? 1.023 8.440 67.497 1.00 10.08 243 PHE A CA 1
ATOM 1860 C C . PHE A 1 243 ? 0.165 9.646 67.202 1.00 9.86 243 PHE A C 1
ATOM 1861 O O . PHE A 1 243 ? 0.760 10.695 66.905 1.00 10.20 243 PHE A O 1
ATOM 1869 N N . VAL A 1 244 ? -1.167 9.523 67.276 1.00 10.77 244 VAL A N 1
ATOM 1870 C CA . VAL A 1 244 ? -1.965 10.760 67.105 1.00 11.79 244 VAL A CA 1
ATOM 1871 C C . VAL A 1 244 ? -1.759 11.697 68.281 1.00 10.53 244 VAL A C 1
ATOM 1872 O O . VAL A 1 244 ? -1.414 12.862 68.054 1.00 10.62 244 VAL A O 1
ATOM 1876 N N . PRO A 1 245 ? -1.783 11.238 69.555 1.00 10.61 245 PRO A N 1
ATOM 1877 C CA . PRO A 1 245 ? -1.404 12.107 70.672 1.00 11.22 245 PRO A CA 1
ATOM 1878 C C . PRO A 1 245 ? 0.026 12.621 70.538 1.00 10.16 245 PRO A C 1
ATOM 1879 O O . PRO A 1 245 ? 0.314 13.759 70.894 1.00 11.43 245 PRO A O 1
ATOM 1883 N N . ALA A 1 246 ? 0.967 11.808 70.060 1.00 10.06 246 ALA A N 1
ATOM 1884 C CA . ALA A 1 246 ? 2.347 12.316 69.923 1.00 10.39 246 ALA A CA 1
ATOM 1885 C C . ALA A 1 246 ? 2.399 13.493 68.950 1.00 9.44 246 ALA A C 1
ATOM 1886 O O . ALA A 1 246 ? 3.041 14.492 69.206 1.00 9.72 246 ALA A O 1
ATOM 1888 N N . ALA A 1 247 ? 1.705 13.334 67.829 1.00 9.31 247 ALA A N 1
ATOM 1889 C CA . ALA A 1 247 ? 1.715 14.398 66.830 1.00 10.28 247 ALA A CA 1
ATOM 1890 C C . ALA A 1 247 ? 1.076 15.667 67.390 1.00 9.41 247 ALA A C 1
ATOM 1891 O O . ALA A 1 247 ? 1.516 16.770 67.113 1.00 9.81 247 ALA A O 1
ATOM 1893 N N . LYS A 1 248 ? 0.022 15.528 68.175 1.00 10.04 248 LYS A N 1
ATOM 1894 C CA . LYS A 1 248 ? -0.639 16.680 68.796 1.00 9.89 248 LYS A CA 1
ATOM 1895 C C . LYS A 1 248 ? 0.287 17.393 69.810 1.00 8.87 248 LYS A C 1
ATOM 1896 O O . LYS A 1 248 ? 0.321 18.655 69.863 1.00 10.33 248 LYS A O 1
ATOM 1902 N N . LEU A 1 249 ? 1.026 16.615 70.586 1.00 9.33 249 LEU A N 1
ATOM 1903 C CA . LEU A 1 249 ? 2.000 17.215 71.496 1.00 10.51 249 LEU A CA 1
ATOM 1904 C C . LEU A 1 249 ? 2.999 18.025 70.708 1.00 9.81 249 LEU A C 1
ATOM 1905 O O . LEU A 1 249 ? 3.331 19.158 71.056 1.00 9.96 249 LEU A O 1
ATOM 1910 N N . LEU A 1 250 ? 3.523 17.446 69.627 1.00 9.45 250 LEU A N 1
ATOM 1911 C CA . LEU A 1 250 ? 4.487 18.192 68.790 1.00 9.42 250 LEU A CA 1
ATOM 1912 C C . LEU A 1 250 ? 3.881 19.485 68.257 1.00 8.95 250 LEU A C 1
ATOM 1913 O O . LEU A 1 250 ? 4.569 20.546 68.282 1.00 9.84 250 LEU A O 1
ATOM 1918 N N . GLN A 1 251 ? 2.631 19.444 67.793 1.00 9.54 251 GLN A N 1
ATOM 1919 C CA . GLN A 1 251 ? 1.937 20.661 67.347 1.00 10.67 251 GLN A CA 1
ATOM 1920 C C . GLN A 1 251 ? 1.954 21.680 68.500 1.00 11.21 251 GLN A C 1
ATOM 1921 O O . GLN A 1 251 ? 2.299 22.850 68.314 1.00 10.79 251 GLN A O 1
ATOM 1927 N N . ASP A 1 252 ? 1.540 21.265 69.689 1.00 9.79 252 ASP A N 1
ATOM 1928 C CA . ASP A 1 252 ? 1.390 22.194 70.850 1.00 10.78 252 ASP A CA 1
ATOM 1929 C C . ASP A 1 252 ? 2.724 22.769 71.289 1.00 10.14 252 ASP A C 1
ATOM 1930 O O . ASP A 1 252 ? 2.754 23.917 71.747 1.00 11.69 252 ASP A O 1
ATOM 1935 N N . LEU A 1 253 ? 3.802 21.994 71.178 1.00 9.21 253 LEU A N 1
ATOM 1936 C CA . LEU A 1 253 ? 5.160 22.456 71.559 1.00 10.17 253 LEU A CA 1
ATOM 1937 C C . LEU A 1 253 ? 5.710 23.426 70.518 1.00 10.71 253 LEU A C 1
ATOM 1938 O O . LEU A 1 253 ? 6.723 24.048 70.791 1.00 11.66 253 LEU A O 1
ATOM 1943 N N . GLY A 1 254 ? 5.107 23.570 69.348 1.00 11.32 254 GLY A N 1
ATOM 1944 C CA . GLY A 1 254 ? 5.616 24.530 68.377 1.00 11.32 254 GLY A CA 1
ATOM 1945 C C . GLY A 1 254 ? 6.493 23.905 67.312 1.00 10.51 254 GLY A C 1
ATOM 1946 O O . GLY A 1 254 ? 7.063 24.602 66.524 1.00 10.69 254 GLY A O 1
ATOM 1947 N N . VAL A 1 255 ? 6.666 22.593 67.324 1.00 9.79 255 VAL A N 1
ATOM 1948 C CA . VAL A 1 255 ? 7.525 21.890 66.325 1.00 8.89 255 VAL A CA 1
ATOM 1949 C C . VAL A 1 255 ? 7.126 22.394 64.948 1.00 9.55 255 VAL A C 1
ATOM 1950 O O . VAL A 1 255 ? 5.954 22.434 64.561 1.00 9.86 255 VAL A O 1
ATOM 1954 N N . ALA A 1 256 ? 8.116 22.772 64.148 1.00 9.35 256 ALA A N 1
ATOM 1955 C CA . ALA A 1 256 ? 7.915 23.510 62.892 1.00 9.38 256 ALA A CA 1
ATOM 1956 C C . ALA A 1 256 ? 7.361 22.616 61.788 1.00 8.53 256 ALA A C 1
ATOM 1957 O O . ALA A 1 256 ? 6.708 23.142 60.927 1.00 9.48 256 ALA A O 1
ATOM 1959 N N . TRP A 1 257 ? 7.656 21.328 61.793 1.00 9.78 257 TRP A N 1
ATOM 1960 C CA . TRP A 1 257 ? 7.262 20.471 60.664 1.00 8.46 257 TRP A CA 1
ATOM 1961 C C . TRP A 1 257 ? 7.398 19.023 61.137 1.00 8.88 257 TRP A C 1
ATOM 1962 O O . TRP A 1 257 ? 8.193 18.724 62.073 1.00 9.25 257 TRP A O 1
ATOM 1973 N N . LEU A 1 258 ? 6.678 18.134 60.496 1.00 8.47 258 LEU A N 1
ATOM 1974 C CA . LEU A 1 258 ? 6.602 16.712 60.879 1.00 8.37 258 LEU A CA 1
ATOM 1975 C C . LEU A 1 258 ? 6.663 15.879 59.616 1.00 8.47 258 LEU A C 1
ATOM 1976 O O . LEU A 1 258 ? 5.910 16.179 58.660 1.00 9.53 258 LEU A O 1
ATOM 1981 N N . GLU A 1 259 ? 7.525 14.886 59.626 1.00 9.47 259 GLU A N 1
ATOM 1982 C CA . GLU A 1 259 ? 7.597 13.908 58.536 1.00 8.60 259 GLU A CA 1
ATOM 1983 C C . GLU A 1 259 ? 7.108 12.572 59.046 1.00 8.68 259 GLU A C 1
ATOM 1984 O O . GLU A 1 259 ? 7.538 12.118 60.128 1.00 9.62 259 GLU A O 1
ATOM 1990 N N . LEU A 1 260 ? 6.249 11.928 58.260 1.00 9.34 260 LEU A N 1
ATOM 1991 C CA . LEU A 1 260 ? 5.844 10.546 58.572 1.00 8.95 260 LEU A CA 1
ATOM 1992 C C . LEU A 1 260 ? 6.311 9.603 57.486 1.00 9.20 260 LEU A C 1
ATOM 1993 O O . LEU A 1 260 ? 5.993 9.783 56.311 1.00 9.97 260 LEU A O 1
ATOM 1998 N N . ARG A 1 261 ? 7.075 8.603 57.882 1.00 9.62 261 ARG A N 1
ATOM 1999 C CA . ARG A 1 261 ? 7.380 7.456 56.997 1.00 9.13 261 ARG A CA 1
ATOM 2000 C C . ARG A 1 261 ? 6.274 6.406 57.181 1.00 9.34 261 ARG A C 1
ATOM 2001 O O . ARG A 1 261 ? 6.023 5.969 58.323 1.00 10.29 261 ARG A O 1
ATOM 2009 N N . GLU A 1 262 ? 5.624 6.035 56.075 1.00 9.63 262 GLU A N 1
ATOM 2010 C CA . GLU A 1 262 ? 4.402 5.200 56.135 1.00 10.05 262 GLU A CA 1
ATOM 2011 C C . GLU A 1 262 ? 4.457 4.072 55.107 1.00 10.43 262 GLU A C 1
ATOM 2012 O O . GLU A 1 262 ? 4.084 4.218 53.938 1.00 11.51 262 GLU A O 1
ATOM 2018 N N . PRO A 1 263 ? 4.917 2.886 55.504 1.00 10.64 263 PRO A N 1
ATOM 2019 C CA . PRO A 1 263 ? 4.794 1.720 54.638 1.00 12.08 263 PRO A CA 1
ATOM 2020 C C . PRO A 1 263 ? 3.328 1.328 54.416 1.00 11.28 263 PRO A C 1
ATOM 2021 O O . PRO A 1 263 ? 2.492 1.575 55.226 1.00 12.81 263 PRO A O 1
ATOM 2025 N N . GLY A 1 264 ? 3.049 0.788 53.235 1.00 12.75 264 GLY A N 1
ATOM 2026 C CA . GLY A 1 264 ? 1.719 0.263 52.873 1.00 13.19 264 GLY A CA 1
ATOM 2027 C C . GLY A 1 264 ? 1.760 -1.254 52.767 1.00 12.54 264 GLY A C 1
ATOM 2028 O O . GLY A 1 264 ? 2.791 -1.923 52.882 1.00 14.41 264 GLY A O 1
ATOM 2029 N N . PRO A 1 265 ? 0.606 -1.871 52.434 1.00 14.34 265 PRO A N 1
ATOM 2030 C CA . PRO A 1 265 ? 0.531 -3.323 52.319 1.00 16.09 265 PRO A CA 1
ATOM 2031 C C . PRO A 1 265 ? 1.459 -3.920 51.262 1.00 17.09 265 PRO A C 1
ATOM 2032 O O . PRO A 1 265 ? 1.856 -5.022 51.434 1.00 19.17 265 PRO A O 1
ATOM 2036 N N . ASN A 1 266 ? 1.738 -3.153 50.216 1.00 16.03 266 ASN A N 1
ATOM 2037 C CA . ASN A 1 266 ? 2.627 -3.575 49.108 1.00 16.87 266 ASN A CA 1
ATOM 2038 C C . ASN A 1 266 ? 3.920 -2.775 49.136 1.00 17.21 266 ASN A C 1
ATOM 2039 O O . ASN A 1 266 ? 4.554 -2.585 48.030 1.00 19.67 266 ASN A O 1
ATOM 2044 N N . GLY A 1 267 ? 4.313 -2.289 50.321 1.00 14.53 267 GLY A N 1
ATOM 2045 C CA . GLY A 1 267 ? 5.513 -1.461 50.393 1.00 13.51 267 GLY A CA 1
ATOM 2046 C C . GLY A 1 267 ? 6.764 -2.189 49.959 1.00 14.22 267 GLY A C 1
ATOM 2047 O O . GLY A 1 267 ? 6.837 -3.410 50.092 1.00 14.65 267 GLY A O 1
ATOM 2048 N N . THR A 1 268 ? 7.722 -1.431 49.451 1.00 14.51 268 THR A N 1
ATOM 2049 C CA . THR A 1 268 ? 8.972 -1.986 48.855 1.00 15.46 268 THR A CA 1
ATOM 2050 C C . THR A 1 268 ? 10.183 -1.604 49.726 1.00 15.54 268 THR A C 1
ATOM 2051 O O . THR A 1 268 ? 11.295 -1.863 49.316 1.00 16.04 268 THR A O 1
ATOM 2055 N N . PHE A 1 269 ? 9.959 -0.996 50.875 1.00 14.65 269 PHE A N 1
ATOM 2056 C CA . PHE A 1 269 ? 10.990 -0.749 51.905 1.00 13.19 269 PHE A CA 1
ATOM 2057 C C . PHE A 1 269 ? 10.334 -1.040 53.234 1.00 12.54 269 PHE A C 1
ATOM 2058 O O . PHE A 1 269 ? 10.085 -0.128 54.026 1.00 14.67 269 PHE A O 1
ATOM 2066 N N . GLY A 1 270 ? 10.071 -2.313 53.433 1.00 13.24 270 GLY A N 1
ATOM 2067 C CA . GLY A 1 270 ? 9.122 -2.734 54.460 1.00 13.74 270 GLY A CA 1
ATOM 2068 C C . GLY A 1 270 ? 7.699 -2.550 53.979 1.00 13.39 270 GLY A C 1
ATOM 2069 O O . GLY A 1 270 ? 7.413 -1.699 53.081 1.00 15.28 270 GLY A O 1
ATOM 2070 N N . LYS A 1 271 ? 6.806 -3.331 54.555 1.00 13.64 271 LYS A N 1
ATOM 2071 C CA . LYS A 1 271 ? 5.382 -3.290 54.233 1.00 13.17 271 LYS A CA 1
ATOM 2072 C C . LYS A 1 271 ? 4.617 -3.656 55.485 1.00 13.84 271 LYS A C 1
ATOM 2073 O O . LYS A 1 271 ? 5.196 -4.163 56.450 1.00 13.84 271 LYS A O 1
ATOM 2079 N N . THR A 1 272 ? 3.331 -3.374 55.471 1.00 13.59 272 THR A N 1
ATOM 2080 C CA . THR A 1 272 ? 2.491 -3.643 56.641 1.00 13.28 272 THR A CA 1
ATOM 2081 C C . THR A 1 272 ? 1.025 -3.516 56.253 1.00 12.35 272 THR A C 1
ATOM 2082 O O . THR A 1 272 ? 0.684 -2.726 55.379 1.00 13.33 272 THR A O 1
ATOM 2086 N N . ASP A 1 273 ? 0.182 -4.186 57.015 1.00 12.90 273 ASP A N 1
ATOM 2087 C CA . ASP A 1 273 ? -1.272 -3.986 56.902 1.00 15.18 273 ASP A CA 1
ATOM 2088 C C . ASP A 1 273 ? -1.736 -3.008 57.973 1.00 13.81 273 ASP A C 1
ATOM 2089 O O . ASP A 1 273 ? -2.951 -2.672 57.995 1.00 13.86 273 ASP A O 1
ATOM 2094 N N . GLN A 1 274 ? -0.882 -2.621 58.908 1.00 13.08 274 GLN A N 1
ATOM 2095 C CA . GLN A 1 274 ? -1.313 -1.535 59.806 1.00 13.43 274 GLN A CA 1
ATOM 2096 C C . GLN A 1 274 ? -1.657 -0.308 58.976 1.00 12.12 274 GLN A C 1
ATOM 2097 O O . GLN A 1 274 ? -0.805 0.191 58.231 1.00 13.05 274 GLN A O 1
ATOM 2103 N N . PRO A 1 275 ? -2.867 0.272 59.119 1.00 15.14 275 PRO A N 1
ATOM 2104 C CA . PRO A 1 275 ? -3.183 1.452 58.323 1.00 13.01 275 PRO A CA 1
ATOM 2105 C C . PRO A 1 275 ? -2.268 2.664 58.555 1.00 12.76 275 PRO A C 1
ATOM 2106 O O . PRO A 1 275 ? -1.757 2.882 59.645 1.00 13.93 275 PRO A O 1
ATOM 2110 N N . LYS A 1 276 ? -2.096 3.444 57.505 1.00 12.49 276 LYS A N 1
ATOM 2111 C CA . LYS A 1 276 ? -1.373 4.718 57.577 1.00 11.91 276 LYS A CA 1
ATOM 2112 C C . LYS A 1 276 ? -2.188 5.701 58.414 1.00 11.48 276 LYS A C 1
ATOM 2113 O O . LYS A 1 276 ? -3.401 5.835 58.180 1.00 12.79 276 LYS A O 1
ATOM 2119 N N . LEU A 1 277 ? -1.504 6.433 59.289 1.00 10.68 277 LEU A N 1
ATOM 2120 C CA . LEU A 1 277 ? -2.182 7.358 60.221 1.00 11.16 277 LEU A CA 1
ATOM 2121 C C . LEU A 1 277 ? -2.080 8.801 59.730 1.00 10.83 277 LEU A C 1
ATOM 2122 O O . LEU A 1 277 ? -2.653 9.656 60.373 1.00 12.49 277 LEU A O 1
ATOM 2127 N N . SER A 1 278 ? -1.460 9.043 58.578 1.00 10.84 278 SER A N 1
ATOM 2128 C CA . SER A 1 278 ? -1.395 10.427 58.069 1.00 10.09 278 SER A CA 1
ATOM 2129 C C . SER A 1 278 ? -2.758 11.127 58.058 1.00 10.21 278 SER A C 1
ATOM 2130 O O . SER A 1 278 ? -2.803 12.295 58.383 1.00 11.68 278 SER A O 1
ATOM 2133 N N . PRO A 1 279 ? -3.878 10.517 57.655 1.00 11.87 279 PRO A N 1
ATOM 2134 C CA . PRO A 1 279 ? -5.108 11.299 57.578 1.00 12.11 279 PRO A CA 1
ATOM 2135 C C . PRO A 1 279 ? -5.559 11.813 58.951 1.00 12.63 279 PRO A C 1
ATOM 2136 O O . PRO A 1 279 ? -6.019 12.946 59.082 1.00 15.37 279 PRO A O 1
ATOM 2140 N N . GLN A 1 280 ? -5.353 10.985 59.973 1.00 11.74 280 GLN A N 1
ATOM 2141 C CA . GLN A 1 280 ? -5.670 11.422 61.354 1.00 11.88 280 GLN A CA 1
ATOM 2142 C C . GLN A 1 280 ? -4.642 12.455 61.825 1.00 11.92 280 GLN A C 1
ATOM 2143 O O . GLN A 1 280 ? -5.017 13.460 62.456 1.00 12.60 280 GLN A O 1
ATOM 2149 N N . ILE A 1 281 ? -3.369 12.217 61.566 1.00 10.73 281 ILE A N 1
ATOM 2150 C CA . ILE A 1 281 ? -2.328 13.162 62.027 1.00 11.12 281 ILE A CA 1
ATOM 2151 C C . ILE A 1 281 ? -2.455 14.492 61.332 1.00 10.24 281 ILE A C 1
ATOM 2152 O O . ILE A 1 281 ? -2.209 15.503 61.991 1.00 10.93 281 ILE A O 1
ATOM 2157 N N . ARG A 1 282 ? -2.836 14.515 60.074 1.00 11.19 282 ARG A N 1
ATOM 2158 C CA . ARG A 1 282 ? -3.030 15.768 59.335 1.00 11.20 282 ARG A CA 1
ATOM 2159 C C . ARG A 1 282 ? -3.995 16.675 60.078 1.00 10.61 282 ARG A C 1
ATOM 2160 O O . ARG A 1 282 ? -3.855 17.899 59.925 1.00 11.87 282 ARG A O 1
ATOM 2168 N N . LYS A 1 283 ? -4.991 16.138 60.783 1.00 12.19 283 LYS A N 1
ATOM 2169 C CA . LYS A 1 283 ? -5.979 16.986 61.470 1.00 12.07 283 LYS A CA 1
ATOM 2170 C C . LYS A 1 283 ? -5.493 17.523 62.808 1.00 12.75 283 LYS A C 1
ATOM 2171 O O . LYS A 1 283 ? -6.125 18.453 63.334 1.00 12.91 283 LYS A O 1
ATOM 2177 N N . VAL A 1 284 ? -4.419 16.972 63.356 1.00 11.27 284 VAL A N 1
ATOM 2178 C CA . VAL A 1 284 ? -3.916 17.404 64.678 1.00 10.33 284 VAL A CA 1
ATOM 2179 C C . VAL A 1 284 ? -2.621 18.177 64.550 1.00 10.22 284 VAL A C 1
ATOM 2180 O O . VAL A 1 284 ? -2.381 19.050 65.382 1.00 11.11 284 VAL A O 1
ATOM 2184 N N . PHE A 1 285 ? -1.792 17.860 63.574 1.00 10.24 285 PHE A N 1
ATOM 2185 C CA . PHE A 1 285 ? -0.547 18.607 63.327 1.00 10.21 285 PHE A CA 1
ATOM 2186 C C . PHE A 1 285 ? -0.815 19.469 62.121 1.00 11.24 285 PHE A C 1
ATOM 2187 O O . PHE A 1 285 ? -1.024 18.948 61.011 1.00 12.71 285 PHE A O 1
ATOM 2195 N N . LEU A 1 286 ? -0.755 20.769 62.320 1.00 11.41 286 LEU A N 1
ATOM 2196 C CA . LEU A 1 286 ? -1.314 21.751 61.380 1.00 12.64 286 LEU A CA 1
ATOM 2197 C C . LEU A 1 286 ? -0.209 22.456 60.596 1.00 11.40 286 LEU A C 1
ATOM 2198 O O . LEU A 1 286 ? -0.523 23.112 59.591 1.00 14.22 286 LEU A O 1
ATOM 2203 N N . ARG A 1 287 ? 1.025 22.396 61.045 1.00 11.63 287 ARG A N 1
ATOM 2204 C CA . ARG A 1 287 ? 2.155 22.977 60.321 1.00 11.37 287 ARG A CA 1
ATOM 2205 C C . ARG A 1 287 ? 2.577 22.000 59.230 1.00 9.69 287 ARG A C 1
ATOM 2206 O O . ARG A 1 287 ? 1.934 20.992 58.993 1.00 11.83 287 ARG A O 1
ATOM 2214 N N . PRO A 1 288 ? 3.622 22.315 58.447 1.00 10.43 288 PRO A N 1
ATOM 2215 C CA . PRO A 1 288 ? 3.948 21.450 57.324 1.00 10.84 288 PRO A CA 1
ATOM 2216 C C . PRO A 1 288 ? 4.077 19.971 57.642 1.00 9.50 288 PRO A C 1
ATOM 2217 O O . PRO A 1 288 ? 4.815 19.606 58.576 1.00 11.31 288 PRO A O 1
ATOM 2221 N N . LEU A 1 289 ? 3.333 19.168 56.900 1.00 10.18 289 LEU A N 1
ATOM 2222 C CA . LEU A 1 289 ? 3.347 17.699 57.072 1.00 10.54 289 LEU A CA 1
ATOM 2223 C C . LEU A 1 289 ? 3.972 17.128 55.799 1.00 10.04 289 LEU A C 1
ATOM 2224 O O . LEU A 1 289 ? 3.500 17.405 54.683 1.00 11.49 289 LEU A O 1
ATOM 2229 N N . VAL A 1 290 ? 5.032 16.352 55.994 1.00 10.00 290 VAL A N 1
ATOM 2230 C CA . VAL A 1 290 ? 5.817 15.757 54.881 1.00 9.22 290 VAL A CA 1
ATOM 2231 C C . VAL A 1 290 ? 5.566 14.264 54.959 1.00 8.57 290 VAL A C 1
ATOM 2232 O O . VAL A 1 290 ? 5.759 13.695 56.026 1.00 10.25 290 VAL A O 1
ATOM 2236 N N . LEU A 1 291 ? 5.104 13.620 53.883 1.00 8.68 291 LEU A N 1
ATOM 2237 C CA . LEU A 1 291 ? 4.908 12.168 53.915 1.00 8.79 291 LEU A CA 1
ATOM 2238 C C . LEU A 1 291 ? 6.015 11.517 53.101 1.00 8.76 291 LEU A C 1
ATOM 2239 O O . LEU A 1 291 ? 6.593 12.140 52.168 1.00 10.42 291 LEU A O 1
ATOM 2244 N N . ASN A 1 292 ? 6.196 10.247 53.399 1.00 8.97 292 ASN A N 1
ATOM 2245 C CA . ASN A 1 292 ? 7.300 9.464 52.807 1.00 8.74 292 ASN A CA 1
ATOM 2246 C C . ASN A 1 292 ? 6.965 7.987 52.699 1.00 9.36 292 ASN A C 1
ATOM 2247 O O . ASN A 1 292 ? 6.268 7.482 53.568 1.00 10.10 292 ASN A O 1
ATOM 2252 N N . GLN A 1 293 ? 7.454 7.448 51.586 1.00 10.25 293 GLN A N 1
ATOM 2253 C CA . GLN A 1 293 ? 7.668 6.050 51.279 1.00 9.04 293 GLN A CA 1
ATOM 2254 C C . GLN A 1 293 ? 6.823 5.682 50.076 1.00 9.10 293 GLN A C 1
ATOM 2255 O O . GLN A 1 293 ? 5.585 5.754 50.146 1.00 9.98 293 GLN A O 1
ATOM 2261 N N . ASP A 1 294 ? 7.497 5.199 49.042 1.00 10.50 294 ASP A N 1
ATOM 2262 C CA . ASP A 1 294 ? 6.876 4.539 47.873 1.00 11.41 294 ASP A CA 1
ATOM 2263 C C . ASP A 1 294 ? 6.110 5.527 46.986 1.00 10.79 294 ASP A C 1
ATOM 2264 O O . ASP A 1 294 ? 5.495 5.111 46.017 1.00 16.83 294 ASP A O 1
ATOM 2269 N N . TYR A 1 295 ? 6.306 6.797 47.151 1.00 11.18 295 TYR A N 1
ATOM 2270 C CA . TYR A 1 295 ? 5.603 7.788 46.330 1.00 11.31 295 TYR A CA 1
ATOM 2271 C C . TYR A 1 295 ? 6.206 7.785 44.943 1.00 12.46 295 TYR A C 1
ATOM 2272 O O . TYR A 1 295 ? 7.385 7.958 44.826 1.00 13.38 295 TYR A O 1
ATOM 2281 N N . THR A 1 296 ? 5.367 7.723 43.919 1.00 13.82 296 THR A N 1
ATOM 2282 C CA . THR A 1 296 ? 5.757 8.147 42.548 1.00 13.82 296 THR A CA 1
ATOM 2283 C C . THR A 1 296 ? 5.504 9.648 42.392 1.00 12.46 296 THR A C 1
ATOM 2284 O O . THR A 1 296 ? 4.786 10.233 43.182 1.00 13.04 296 THR A O 1
ATOM 2288 N N . PHE A 1 297 ? 5.924 10.207 41.288 1.00 13.06 297 PHE A N 1
ATOM 2289 C CA . PHE A 1 297 ? 5.627 11.603 40.971 1.00 12.37 297 PHE A CA 1
ATOM 2290 C C . PHE A 1 297 ? 4.092 11.823 40.984 1.00 11.93 297 PHE A C 1
ATOM 2291 O O . PHE A 1 297 ? 3.610 12.775 41.614 1.00 12.76 297 PHE A O 1
ATOM 2299 N N . GLU A 1 298 ? 3.309 11.012 40.283 1.00 10.86 298 GLU A N 1
ATOM 2300 C CA . GLU A 1 298 ? 1.857 11.244 40.201 1.00 11.37 298 GLU A CA 1
ATOM 2301 C C . GLU A 1 298 ? 1.222 11.009 41.562 1.00 11.53 298 GLU A C 1
ATOM 2302 O O . GLU A 1 298 ? 0.277 11.755 41.940 1.00 12.15 298 GLU A O 1
ATOM 2308 N N . ALA A 1 299 ? 1.593 9.972 42.305 1.00 12.09 299 ALA A N 1
ATOM 2309 C CA . ALA A 1 299 ? 0.998 9.818 43.657 1.00 12.85 299 ALA A CA 1
ATOM 2310 C C . ALA A 1 299 ? 1.303 11.051 44.531 1.00 12.41 299 ALA A C 1
ATOM 2311 O O . ALA A 1 299 ? 0.472 11.473 45.368 1.00 12.87 299 ALA A O 1
ATOM 2313 N N . ALA A 1 300 ? 2.517 11.569 44.406 1.00 11.61 300 ALA A N 1
ATOM 2314 C CA . ALA A 1 300 ? 2.919 12.730 45.221 1.00 11.60 300 ALA A CA 1
ATOM 2315 C C . ALA A 1 300 ? 2.126 13.954 44.811 1.00 12.23 300 ALA A C 1
ATOM 2316 O O . ALA A 1 300 ? 1.649 14.712 45.683 1.00 12.88 300 ALA A O 1
ATOM 2318 N N . GLN A 1 301 ? 1.975 14.117 43.521 1.00 11.94 301 GLN A N 1
ATOM 2319 C CA . GLN A 1 301 ? 1.213 15.280 43.014 1.00 12.42 301 GLN A CA 1
ATOM 2320 C C . GLN A 1 301 ? -0.244 15.221 43.487 1.00 12.90 301 GLN A C 1
ATOM 2321 O O . GLN A 1 301 ? -0.791 16.249 43.936 1.00 13.42 301 GLN A O 1
ATOM 2327 N N . THR A 1 302 ? -0.797 14.030 43.412 1.00 13.10 302 THR A N 1
ATOM 2328 C CA . THR A 1 302 ? -2.196 13.811 43.872 1.00 12.48 302 THR A CA 1
ATOM 2329 C C . THR A 1 302 ? -2.322 13.996 45.392 1.00 12.52 302 THR A C 1
ATOM 2330 O O . THR A 1 302 ? -3.288 14.640 45.857 1.00 13.87 302 THR A O 1
ATOM 2334 N N . ALA A 1 303 ? -1.367 13.529 46.176 1.00 13.35 303 ALA A N 1
ATOM 2335 C CA . ALA A 1 303 ? -1.387 13.786 47.632 1.00 13.29 303 ALA A CA 1
ATOM 2336 C C . ALA A 1 303 ? -1.482 15.275 47.921 1.00 13.66 303 ALA A C 1
ATOM 2337 O O . ALA A 1 303 ? -2.228 15.660 48.867 1.00 14.50 303 ALA A O 1
ATOM 2339 N N . LEU A 1 304 ? -0.616 16.074 47.299 1.00 12.78 304 LEU A N 1
ATOM 2340 C CA . LEU A 1 304 ? -0.620 17.529 47.518 1.00 12.85 304 LEU A CA 1
ATOM 2341 C C . LEU A 1 304 ? -1.915 18.123 46.995 1.00 13.92 304 LEU A C 1
ATOM 2342 O O . LEU A 1 304 ? -2.471 18.975 47.689 1.00 15.32 304 LEU A O 1
ATOM 2347 N N . ALA A 1 305 ? -2.415 17.649 45.863 1.00 13.65 305 ALA A N 1
ATOM 2348 C CA . ALA A 1 305 ? -3.684 18.234 45.353 1.00 15.23 305 ALA A CA 1
ATOM 2349 C C . ALA A 1 305 ? -4.838 17.918 46.315 1.00 13.84 305 ALA A C 1
ATOM 2350 O O . ALA A 1 305 ? -5.777 18.730 46.360 1.00 17.11 305 ALA A O 1
ATOM 2352 N N . GLU A 1 306 ? -4.859 16.732 46.897 1.00 15.18 306 GLU A N 1
ATOM 2353 C CA . GLU A 1 306 ? -5.962 16.308 47.782 1.00 15.14 306 GLU A CA 1
ATOM 2354 C C . GLU A 1 306 ? -5.764 16.827 49.213 1.00 17.34 306 GLU A C 1
ATOM 2355 O O . GLU A 1 306 ? -6.590 16.431 50.081 1.00 19.04 306 GLU A O 1
ATOM 2361 N N . GLY A 1 307 ? -4.764 17.696 49.462 1.00 16.52 307 GLY A N 1
ATOM 2362 C CA . GLY A 1 307 ? -4.529 18.288 50.784 1.00 15.74 307 GLY A CA 1
ATOM 2363 C C . GLY A 1 307 ? -4.034 17.261 51.795 1.00 15.15 307 GLY A C 1
ATOM 2364 O O . GLY A 1 307 ? -4.166 17.499 52.997 1.00 15.75 307 GLY A O 1
ATOM 2365 N N . LYS A 1 308 ? -3.510 16.117 51.363 1.00 13.95 308 LYS A N 1
ATOM 2366 C CA . LYS A 1 308 ? -3.080 15.046 52.304 1.00 13.52 308 LYS A CA 1
ATOM 2367 C C . LYS A 1 308 ? -1.716 15.390 52.924 1.00 12.32 308 LYS A C 1
ATOM 2368 O O . LYS A 1 308 ? -1.412 14.906 53.978 1.00 12.93 308 LYS A O 1
ATOM 2374 N N . ALA A 1 309 ? -0.887 16.155 52.222 1.00 11.86 309 ALA A N 1
ATOM 2375 C CA . ALA A 1 309 ? 0.481 16.511 52.637 1.00 13.27 309 ALA A CA 1
ATOM 2376 C C . ALA A 1 309 ? 0.781 17.868 52.064 1.00 11.03 309 ALA A C 1
ATOM 2377 O O . ALA A 1 309 ? 0.297 18.195 50.995 1.00 13.16 309 ALA A O 1
ATOM 2379 N N . ASP A 1 310 ? 1.734 18.527 52.677 1.00 11.06 310 ASP A N 1
ATOM 2380 C CA . ASP A 1 310 ? 2.299 19.771 52.135 1.00 10.97 310 ASP A CA 1
ATOM 2381 C C . ASP A 1 310 ? 3.543 19.513 51.287 1.00 10.43 310 ASP A C 1
ATOM 2382 O O . ASP A 1 310 ? 3.846 20.372 50.396 1.00 12.57 310 ASP A O 1
ATOM 2387 N N . ALA A 1 311 ? 4.226 18.396 51.497 1.00 10.97 311 ALA A N 1
ATOM 2388 C CA . ALA A 1 311 ? 5.474 18.103 50.777 1.00 9.51 311 ALA A CA 1
ATOM 2389 C C . ALA A 1 311 ? 5.674 16.610 50.830 1.00 9.62 311 ALA A C 1
ATOM 2390 O O . ALA A 1 311 ? 5.088 15.933 51.675 1.00 11.04 311 ALA A O 1
ATOM 2392 N N . ILE A 1 312 ? 6.525 16.128 49.935 1.00 10.54 312 ILE A N 1
ATOM 2393 C CA . ILE A 1 312 ? 6.796 14.675 49.960 1.00 9.22 312 ILE A CA 1
ATOM 2394 C C . ILE A 1 312 ? 8.293 14.502 50.015 1.00 9.57 312 ILE A C 1
ATOM 2395 O O . ILE A 1 312 ? 9.011 15.210 49.264 1.00 10.46 312 ILE A O 1
ATOM 2400 N N . ALA A 1 313 ? 8.760 13.619 50.885 1.00 8.85 313 ALA A N 1
ATOM 2401 C CA . ALA A 1 313 ? 10.189 13.258 50.930 1.00 9.25 313 ALA A CA 1
ATOM 2402 C C . ALA A 1 313 ? 10.388 11.968 50.163 1.00 9.75 313 ALA A C 1
ATOM 2403 O O . ALA A 1 313 ? 9.674 11.012 50.319 1.00 10.90 313 ALA A O 1
ATOM 2405 N N . PHE A 1 314 ? 11.436 12.000 49.333 1.00 10.05 314 PHE A N 1
ATOM 2406 C CA . PHE A 1 314 ? 11.894 10.876 48.504 1.00 10.44 314 PHE A CA 1
ATOM 2407 C C . PHE A 1 314 ? 13.294 10.444 48.939 1.00 9.76 314 PHE A C 1
ATOM 2408 O O . PHE A 1 314 ? 14.176 11.315 49.045 1.00 10.05 314 PHE A O 1
ATOM 2416 N N . GLY A 1 315 ? 13.437 9.162 49.143 1.00 9.93 315 GLY A N 1
ATOM 2417 C CA . GLY A 1 315 ? 14.701 8.538 49.567 1.00 11.05 315 GLY A CA 1
ATOM 2418 C C . GLY A 1 315 ? 15.439 7.927 48.375 1.00 9.32 315 GLY A C 1
ATOM 2419 O O . GLY A 1 315 ? 16.372 8.546 47.800 1.00 9.50 315 GLY A O 1
ATOM 2420 N N . ARG A 1 316 ? 15.023 6.721 48.010 1.00 10.26 316 ARG A N 1
ATOM 2421 C CA . ARG A 1 316 ? 15.797 5.983 46.980 1.00 10.40 316 ARG A CA 1
ATOM 2422 C C . ARG A 1 316 ? 15.868 6.754 45.658 1.00 10.15 316 ARG A C 1
ATOM 2423 O O . ARG A 1 316 ? 16.900 6.698 45.001 1.00 10.56 316 ARG A O 1
ATOM 2431 N N . LYS A 1 317 ? 14.831 7.487 45.300 1.00 9.48 317 LYS A N 1
ATOM 2432 C CA . LYS A 1 317 ? 14.963 8.244 44.036 1.00 10.18 317 LYS A CA 1
ATOM 2433 C C . LYS A 1 317 ? 16.118 9.267 44.089 1.00 10.51 317 LYS A C 1
ATOM 2434 O O . LYS A 1 317 ? 16.737 9.556 43.046 1.00 10.94 317 LYS A O 1
ATOM 2440 N N . PHE A 1 318 ? 16.366 9.857 45.263 1.00 10.66 318 PHE A N 1
ATOM 2441 C CA . PHE A 1 318 ? 17.462 10.847 45.394 1.00 9.95 318 PHE A CA 1
ATOM 2442 C C . PHE A 1 318 ? 18.837 10.183 45.411 1.00 9.94 318 PHE A C 1
ATOM 2443 O O . PHE A 1 318 ? 19.844 10.865 45.123 1.00 11.37 318 PHE A O 1
ATOM 2451 N N . ILE A 1 319 ? 18.914 8.904 45.711 1.00 10.16 319 ILE A N 1
ATOM 2452 C CA . ILE A 1 319 ? 20.187 8.159 45.651 1.00 9.29 319 ILE A CA 1
ATOM 2453 C C . ILE A 1 319 ? 20.712 8.275 44.220 1.00 9.92 319 ILE A C 1
ATOM 2454 O O . ILE A 1 319 ? 21.879 8.588 44.000 1.00 10.24 319 ILE A O 1
ATOM 2459 N N . SER A 1 320 ? 19.857 8.011 43.246 1.00 10.46 320 SER A N 1
ATOM 2460 C CA . SER A 1 320 ? 20.273 7.794 41.830 1.00 10.82 320 SER A CA 1
ATOM 2461 C C . SER A 1 320 ? 19.890 8.958 40.915 1.00 9.92 320 SER A C 1
ATOM 2462 O O . SER A 1 320 ? 20.203 8.949 39.776 1.00 10.90 320 SER A O 1
ATOM 2465 N N . ASN A 1 321 ? 19.106 9.887 41.417 1.00 10.42 321 ASN A N 1
ATOM 2466 C CA . ASN A 1 321 ? 18.630 11.067 40.663 1.00 10.78 321 ASN A CA 1
ATOM 2467 C C . ASN A 1 321 ? 18.950 12.293 41.484 1.00 11.25 321 ASN A C 1
ATOM 2468 O O . ASN A 1 321 ? 18.095 12.804 42.198 1.00 10.71 321 ASN A O 1
ATOM 2473 N N . PRO A 1 322 ? 20.208 12.800 41.407 1.00 11.63 322 PRO A N 1
ATOM 2474 C CA . PRO A 1 322 ? 20.548 13.927 42.264 1.00 11.85 322 PRO A CA 1
ATOM 2475 C C . PRO A 1 322 ? 19.710 15.157 41.938 1.00 12.67 322 PRO A C 1
ATOM 2476 O O . PRO A 1 322 ? 19.471 16.016 42.750 1.00 14.07 322 PRO A O 1
ATOM 2480 N N . ASP A 1 323 ? 19.287 15.198 40.679 1.00 11.66 323 ASP A N 1
ATOM 2481 C CA . ASP A 1 323 ? 18.467 16.259 40.064 1.00 12.58 323 ASP A CA 1
ATOM 2482 C C . ASP A 1 323 ? 16.999 15.812 39.965 1.00 12.01 323 ASP A C 1
ATOM 2483 O O . ASP A 1 323 ? 16.312 16.102 38.967 1.00 11.76 323 ASP A O 1
ATOM 2488 N N . LEU A 1 324 ? 16.507 15.163 40.990 1.00 12.10 324 LEU A N 1
ATOM 2489 C CA . LEU A 1 324 ? 15.147 14.606 40.923 1.00 12.14 324 LEU A CA 1
ATOM 2490 C C . LEU A 1 324 ? 14.165 15.732 40.576 1.00 11.44 324 LEU A C 1
ATOM 2491 O O . LEU A 1 324 ? 13.232 15.498 39.809 1.00 11.78 324 LEU A O 1
ATOM 2496 N N . PRO A 1 325 ? 14.221 16.940 41.174 1.00 11.78 325 PRO A N 1
ATOM 2497 C CA . PRO A 1 325 ? 13.203 17.933 40.857 1.00 11.92 325 PRO A CA 1
ATOM 2498 C C . PRO A 1 325 ? 13.135 18.317 39.371 1.00 12.74 325 PRO A C 1
ATOM 2499 O O . PRO A 1 325 ? 12.063 18.486 38.842 1.00 14.18 325 PRO A O 1
ATOM 2503 N N . GLU A 1 326 ? 14.299 18.404 38.729 1.00 12.86 326 GLU A N 1
ATOM 2504 C CA . GLU A 1 326 ? 14.389 18.721 37.295 1.00 13.44 326 GLU A CA 1
ATOM 2505 C C . GLU A 1 326 ? 13.849 17.553 36.490 1.00 13.48 326 GLU A C 1
ATOM 2506 O O . GLU A 1 326 ? 13.206 17.827 35.464 1.00 15.93 326 GLU A O 1
ATOM 2512 N N . ARG A 1 327 ? 14.196 16.321 36.862 1.00 11.87 327 ARG A N 1
ATOM 2513 C CA . ARG A 1 327 ? 13.685 15.145 36.126 1.00 11.79 327 ARG A CA 1
ATOM 2514 C C . ARG A 1 327 ? 12.163 15.124 36.179 1.00 11.98 327 ARG A C 1
ATOM 2515 O O . ARG A 1 327 ? 11.506 14.898 35.152 1.00 13.02 327 ARG A O 1
ATOM 2523 N N . PHE A 1 328 ? 11.583 15.379 37.342 1.00 12.98 328 PHE A N 1
ATOM 2524 C CA . PHE A 1 328 ? 10.117 15.450 37.476 1.00 14.71 328 PHE A CA 1
ATOM 2525 C C . PHE A 1 328 ? 9.552 16.595 36.629 1.00 14.69 328 PHE A C 1
ATOM 2526 O O . PHE A 1 328 ? 8.510 16.441 35.955 1.00 16.68 328 PHE A O 1
ATOM 2534 N N . ALA A 1 329 ? 10.184 17.770 36.706 1.00 13.96 329 ALA A N 1
ATOM 2535 C CA . ALA A 1 329 ? 9.677 18.951 35.987 1.00 16.14 329 ALA A CA 1
ATOM 2536 C C . ALA A 1 329 ? 9.690 18.682 34.468 1.00 15.65 329 ALA A C 1
ATOM 2537 O O . ALA A 1 329 ? 8.825 19.201 33.767 1.00 20.47 329 ALA A O 1
ATOM 2539 N N . ARG A 1 330 ? 10.651 17.900 33.976 1.00 14.93 330 ARG A N 1
ATOM 2540 C CA . ARG A 1 330 ? 10.952 17.752 32.532 1.00 14.90 330 ARG A CA 1
ATOM 2541 C C . ARG A 1 330 ? 10.491 16.401 31.975 1.00 16.12 330 ARG A C 1
ATOM 2542 O O . ARG A 1 330 ? 10.614 16.243 30.761 1.00 18.61 330 ARG A O 1
ATOM 2550 N N . GLY A 1 331 ? 9.877 15.533 32.772 1.00 16.45 331 GLY A N 1
ATOM 2551 C CA . GLY A 1 331 ? 9.416 14.198 32.351 1.00 17.32 331 GLY A CA 1
ATOM 2552 C C . GLY A 1 331 ? 10.563 13.288 31.932 1.00 17.47 331 GLY A C 1
ATOM 2553 O O . GLY A 1 331 ? 10.362 12.523 30.965 1.00 16.79 331 GLY A O 1
ATOM 2554 N N . ILE A 1 332 ? 11.699 13.369 32.613 1.00 15.63 332 ILE A N 1
ATOM 2555 C CA . ILE A 1 332 ? 12.893 12.550 32.292 1.00 15.04 332 ILE A CA 1
ATOM 2556 C C . ILE A 1 332 ? 12.784 11.294 33.144 1.00 15.31 332 ILE A C 1
ATOM 2557 O O . ILE A 1 332 ? 12.372 11.389 34.362 1.00 13.10 332 ILE A O 1
ATOM 2562 N N . ALA A 1 333 ? 13.063 10.141 32.576 1.00 14.27 333 ALA A N 1
ATOM 2563 C CA . ALA A 1 333 ? 13.060 8.858 33.302 1.00 14.27 333 ALA A CA 1
ATOM 2564 C C . ALA A 1 333 ? 13.981 8.944 34.527 1.00 14.04 333 ALA A C 1
ATOM 2565 O O . ALA A 1 333 ? 15.048 9.622 34.485 1.00 13.54 333 ALA A O 1
ATOM 2567 N N . LEU A 1 334 ? 13.602 8.213 35.551 1.00 15.21 334 LEU A N 1
ATOM 2568 C CA . LEU A 1 334 ? 14.343 8.162 36.813 1.00 15.70 334 LEU A CA 1
ATOM 2569 C C . LEU A 1 334 ? 15.287 6.968 36.743 1.00 15.61 334 LEU A C 1
ATOM 2570 O O . LEU A 1 334 ? 14.846 5.807 36.520 1.00 17.43 334 LEU A O 1
ATOM 2575 N N . GLN A 1 335 ? 16.555 7.274 36.987 1.00 14.83 335 GLN A N 1
ATOM 2576 C CA . GLN A 1 335 ? 17.612 6.274 36.909 1.00 15.71 335 GLN A CA 1
ATOM 2577 C C . GLN A 1 335 ? 17.512 5.356 38.103 1.00 14.29 335 GLN A C 1
ATOM 2578 O O . GLN A 1 335 ? 17.174 5.785 39.215 1.00 13.26 335 GLN A O 1
ATOM 2584 N N . PRO A 1 336 ? 17.715 4.039 37.888 1.00 14.21 336 PRO A N 1
ATOM 2585 C CA . PRO A 1 336 ? 17.614 3.099 38.991 1.00 13.80 336 PRO A CA 1
ATOM 2586 C C . PRO A 1 336 ? 18.774 3.265 39.981 1.00 13.52 336 PRO A C 1
ATOM 2587 O O . PRO A 1 336 ? 19.866 3.632 39.602 1.00 14.16 336 PRO A O 1
ATOM 2591 N N . ASP A 1 337 ? 18.518 2.910 41.246 1.00 14.59 337 ASP A N 1
ATOM 2592 C CA . ASP A 1 337 ? 19.522 2.985 42.325 1.00 15.63 337 ASP A CA 1
ATOM 2593 C C . ASP A 1 337 ? 20.103 1.595 42.527 1.00 14.66 337 ASP A C 1
ATOM 2594 O O . ASP A 1 337 ? 19.378 0.568 42.505 1.00 17.62 337 ASP A O 1
ATOM 2599 N N . ASP A 1 338 ? 21.378 1.603 42.844 1.00 14.75 338 ASP A N 1
ATOM 2600 C CA . ASP A 1 338 ? 22.162 0.367 43.032 1.00 15.36 338 ASP A CA 1
ATOM 2601 C C . ASP A 1 338 ? 22.179 -0.004 44.512 1.00 13.13 338 ASP A C 1
ATOM 2602 O O . ASP A 1 338 ? 22.908 0.615 45.279 1.00 13.77 338 ASP A O 1
ATOM 2607 N N . MET A 1 339 ? 21.397 -0.993 44.926 1.00 13.34 339 MET A N 1
ATOM 2608 C CA . MET A 1 339 ? 21.252 -1.339 46.363 1.00 15.74 339 MET A CA 1
ATOM 2609 C C . MET A 1 339 ? 22.583 -1.859 46.918 1.00 14.50 339 MET A C 1
ATOM 2610 O O . MET A 1 339 ? 22.824 -1.700 48.128 1.00 15.04 339 MET A O 1
ATOM 2615 N N . LYS A 1 340 ? 23.448 -2.430 46.096 1.00 13.36 340 LYS A N 1
ATOM 2616 C CA . LYS A 1 340 ? 24.729 -2.948 46.612 1.00 14.50 340 LYS A CA 1
ATOM 2617 C C . LYS A 1 340 ? 25.608 -1.832 47.147 1.00 14.33 340 LYS A C 1
ATOM 2618 O O . LYS A 1 340 ? 26.521 -2.111 47.956 1.00 15.74 340 LYS A O 1
ATOM 2624 N N . THR A 1 341 ? 25.411 -0.607 46.696 1.00 13.01 341 THR A N 1
ATOM 2625 C CA . THR A 1 341 ? 26.252 0.510 47.147 1.00 12.47 341 THR A CA 1
ATOM 2626 C C . THR A 1 341 ? 25.498 1.500 48.027 1.00 10.87 341 THR A C 1
ATOM 2627 O O . THR A 1 341 ? 25.986 2.637 48.221 1.00 12.21 341 THR A O 1
ATOM 2631 N N . TRP A 1 342 ? 24.355 1.097 48.604 1.00 11.05 342 TRP A N 1
ATOM 2632 C CA . TRP A 1 342 ? 23.683 1.960 49.583 1.00 11.07 342 TRP A CA 1
ATOM 2633 C C . TRP A 1 342 ? 24.602 2.337 50.742 1.00 10.14 342 TRP A C 1
ATOM 2634 O O . TRP A 1 342 ? 24.637 3.492 51.139 1.00 11.30 342 TRP A O 1
ATOM 2645 N N . TYR A 1 343 ? 25.349 1.353 51.247 1.00 10.88 343 TYR A N 1
ATOM 2646 C CA . TYR A 1 343 ? 26.074 1.488 52.543 1.00 11.99 343 TYR A CA 1
ATOM 2647 C C . TYR A 1 343 ? 27.560 1.210 52.438 1.00 11.88 343 TYR A C 1
ATOM 2648 O O . TYR A 1 343 ? 28.178 1.152 53.453 1.00 13.59 343 TYR A O 1
ATOM 2657 N N . SER A 1 344 ? 28.040 1.060 51.211 1.00 12.64 344 SER A N 1
ATOM 2658 C CA . SER A 1 344 ? 29.465 0.777 50.965 1.00 13.18 344 SER A CA 1
ATOM 2659 C C . SER A 1 344 ? 30.269 2.068 51.152 1.00 14.85 344 SER A C 1
ATOM 2660 O O . SER A 1 344 ? 29.682 3.166 51.328 1.00 15.00 344 SER A O 1
ATOM 2663 N N . GLN A 1 345 ? 31.603 1.986 51.118 1.00 15.24 345 GLN A N 1
ATOM 2664 C CA . GLN A 1 345 ? 32.474 3.153 51.402 1.00 16.04 345 GLN A CA 1
ATOM 2665 C C . GLN A 1 345 ? 32.895 3.884 50.118 1.00 16.77 345 GLN A C 1
ATOM 2666 O O . GLN A 1 345 ? 33.418 4.980 50.233 1.00 19.62 345 GLN A O 1
ATOM 2672 N N . GLY A 1 346 ? 32.607 3.374 48.927 1.00 21.91 346 GLY A N 1
ATOM 2673 C CA . GLY A 1 346 ? 33.173 4.060 47.744 1.00 19.11 346 GLY A CA 1
ATOM 2674 C C . GLY A 1 346 ? 32.442 5.336 47.289 1.00 16.06 346 GLY A C 1
ATOM 2675 O O . GLY A 1 346 ? 31.300 5.585 47.658 1.00 14.31 346 GLY A O 1
ATOM 2676 N N . PRO A 1 347 ? 33.034 6.125 46.350 1.00 14.89 347 PRO A N 1
ATOM 2677 C CA . PRO A 1 347 ? 32.195 7.053 45.566 1.00 13.76 347 PRO A CA 1
ATOM 2678 C C . PRO A 1 347 ? 31.257 6.330 44.570 1.00 12.25 347 PRO A C 1
ATOM 2679 O O . PRO A 1 347 ? 30.250 6.961 44.140 1.00 12.54 347 PRO A O 1
ATOM 2683 N N . GLU A 1 348 ? 31.560 5.069 44.260 1.00 13.02 348 GLU A N 1
ATOM 2684 C CA . GLU A 1 348 ? 30.698 4.250 43.373 1.00 13.07 348 GLU A CA 1
ATOM 2685 C C . GLU A 1 348 ? 29.346 4.057 44.059 1.00 13.26 348 GLU A C 1
ATOM 2686 O O . GLU A 1 348 ? 29.294 3.686 45.262 1.00 14.01 348 GLU A O 1
ATOM 2692 N N . GLY A 1 349 ? 28.316 4.390 43.322 1.00 12.23 349 GLY A N 1
ATOM 2693 C CA . GLY A 1 349 ? 26.962 4.356 43.864 1.00 10.63 349 GLY A CA 1
ATOM 2694 C C . GLY A 1 349 ? 26.687 5.439 44.842 1.00 10.84 349 GLY A C 1
ATOM 2695 O O . GLY A 1 349 ? 25.758 5.285 45.670 1.00 10.16 349 GLY A O 1
ATOM 2696 N N . TYR A 1 350 ? 27.398 6.532 44.774 1.00 10.54 350 TYR A N 1
ATOM 2697 C CA . TYR A 1 350 ? 27.294 7.616 45.761 1.00 10.54 350 TYR A CA 1
ATOM 2698 C C . TYR A 1 350 ? 27.306 8.968 45.056 1.00 9.96 350 TYR A C 1
ATOM 2699 O O . TYR A 1 350 ? 26.275 9.629 45.021 1.00 10.59 350 TYR A O 1
ATOM 2708 N N . THR A 1 351 ? 28.444 9.344 44.447 1.00 9.92 351 THR A N 1
ATOM 2709 C CA . THR A 1 351 ? 28.568 10.650 43.776 1.00 11.08 351 THR A CA 1
ATOM 2710 C C . THR A 1 351 ? 28.652 10.442 42.263 1.00 10.46 351 THR A C 1
ATOM 2711 O O . THR A 1 351 ? 28.850 11.406 41.613 1.00 11.26 351 THR A O 1
ATOM 2715 N N . ASP A 1 352 ? 28.421 9.243 41.757 1.00 10.72 352 ASP A N 1
ATOM 2716 C CA . ASP A 1 352 ? 28.655 8.939 40.327 1.00 11.52 352 ASP A CA 1
ATOM 2717 C C . ASP A 1 352 ? 27.333 8.591 39.614 1.00 10.56 352 ASP A C 1
ATOM 2718 O O . ASP A 1 352 ? 27.330 8.086 38.527 1.00 13.32 352 ASP A O 1
ATOM 2723 N N . TYR A 1 353 ? 26.207 9.045 40.128 1.00 11.33 353 TYR A N 1
ATOM 2724 C CA . TYR A 1 353 ? 24.950 9.051 39.374 1.00 10.07 353 TYR A CA 1
ATOM 2725 C C . TYR A 1 353 ? 24.799 10.418 38.726 1.00 12.58 353 TYR A C 1
ATOM 2726 O O . TYR A 1 353 ? 24.690 11.428 39.373 1.00 14.66 353 TYR A O 1
ATOM 2735 N N . PRO A 1 354 ? 24.801 10.517 37.371 1.00 12.73 354 PRO A N 1
ATOM 2736 C CA . PRO A 1 354 ? 24.756 11.805 36.696 1.00 12.67 354 PRO A CA 1
ATOM 2737 C C . PRO A 1 354 ? 23.402 12.522 36.800 1.00 11.91 354 PRO A C 1
ATOM 2738 O O . PRO A 1 354 ? 22.327 11.889 36.963 1.00 11.78 354 PRO A O 1
ATOM 2742 N N . SER A 1 355 ? 23.458 13.845 36.737 1.00 12.76 355 SER A N 1
ATOM 2743 C CA . SER A 1 355 ? 22.303 14.724 36.462 1.00 14.04 355 SER A CA 1
ATOM 2744 C C . SER A 1 355 ? 21.975 14.668 34.983 1.00 13.76 355 SER A C 1
ATOM 2745 O O . SER A 1 355 ? 22.875 14.460 34.125 1.00 16.05 355 SER A O 1
ATOM 2748 N N . ALA A 1 356 ? 20.711 14.905 34.707 1.00 13.51 356 ALA A N 1
ATOM 2749 C CA . ALA A 1 356 ? 20.199 15.077 33.330 1.00 16.51 356 ALA A CA 1
ATOM 2750 C C . ALA A 1 356 ? 20.927 16.279 32.728 1.00 19.25 356 ALA A C 1
ATOM 2751 O O . ALA A 1 356 ? 21.081 17.310 33.313 1.00 22.00 356 ALA A O 1
ATOM 2753 N N . MET B 1 1 ? -53.821 21.263 46.462 1.00 31.74 1 MET B N 1
ATOM 2754 C CA . MET B 1 1 ? -53.479 22.566 45.819 1.00 31.42 1 MET B CA 1
ATOM 2755 C C . MET B 1 1 ? -51.962 22.743 45.706 1.00 24.45 1 MET B C 1
ATOM 2756 O O . MET B 1 1 ? -51.489 23.221 44.685 1.00 24.94 1 MET B O 1
ATOM 2761 N N . PRO B 1 2 ? -51.120 22.426 46.722 1.00 21.95 2 PRO B N 1
ATOM 2762 C CA . PRO B 1 2 ? -49.679 22.512 46.501 1.00 19.17 2 PRO B CA 1
ATOM 2763 C C . PRO B 1 2 ? -49.273 21.424 45.506 1.00 15.49 2 PRO B C 1
ATOM 2764 O O . PRO B 1 2 ? -49.932 20.321 45.407 1.00 15.83 2 PRO B O 1
ATOM 2768 N N . THR B 1 3 ? -48.177 21.702 44.816 1.00 13.51 3 THR B N 1
ATOM 2769 C CA . THR B 1 3 ? -47.522 20.650 44.038 1.00 14.14 3 THR B CA 1
ATOM 2770 C C . THR B 1 3 ? -46.169 20.378 44.677 1.00 13.12 3 THR B C 1
ATOM 2771 O O . THR B 1 3 ? -45.680 21.227 45.472 1.00 12.60 3 THR B O 1
ATOM 2775 N N . LEU B 1 4 ? -45.520 19.329 44.212 1.00 12.01 4 LEU B N 1
ATOM 2776 C CA . LEU B 1 4 ? -44.162 18.997 44.662 1.00 11.58 4 LEU B CA 1
ATOM 2777 C C . LEU B 1 4 ? -43.209 20.129 44.341 1.00 11.66 4 LEU B C 1
ATOM 2778 O O . LEU B 1 4 ? -42.166 20.188 44.999 1.00 11.80 4 LEU B O 1
ATOM 2783 N N . PHE B 1 5 ? -43.524 20.942 43.345 1.00 11.58 5 PHE B N 1
ATOM 2784 C CA . PHE B 1 5 ? -42.603 22.015 42.911 1.00 12.55 5 PHE B CA 1
ATOM 2785 C C . PHE B 1 5 ? -42.786 23.313 43.709 1.00 12.52 5 PHE B C 1
ATOM 2786 O O . PHE B 1 5 ? -41.991 24.218 43.477 1.00 15.27 5 PHE B O 1
ATOM 2794 N N . ASP B 1 6 ? -43.808 23.440 44.543 1.00 12.93 6 ASP B N 1
ATOM 2795 C CA . ASP B 1 6 ? -44.009 24.674 45.319 1.00 13.77 6 ASP B CA 1
ATOM 2796 C C . ASP B 1 6 ? -43.126 24.676 46.546 1.00 11.84 6 ASP B C 1
ATOM 2797 O O . ASP B 1 6 ? -42.903 23.638 47.193 1.00 12.49 6 ASP B O 1
ATOM 2802 N N . PRO B 1 7 ? -42.598 25.861 46.912 1.00 12.85 7 PRO B N 1
ATOM 2803 C CA . PRO B 1 7 ? -41.815 25.950 48.156 1.00 11.86 7 PRO B CA 1
ATOM 2804 C C . PRO B 1 7 ? -42.660 25.631 49.394 1.00 12.43 7 PRO B C 1
ATOM 2805 O O . PRO B 1 7 ? -43.908 25.612 49.386 1.00 13.16 7 PRO B O 1
ATOM 2809 N N . ILE B 1 8 ? -41.963 25.322 50.486 1.00 11.51 8 ILE B N 1
ATOM 2810 C CA . ILE B 1 8 ? -42.568 25.040 51.823 1.00 12.03 8 ILE B CA 1
ATOM 2811 C C . ILE B 1 8 ? -41.587 25.575 52.878 1.00 11.03 8 ILE B C 1
ATOM 2812 O O . ILE B 1 8 ? -40.348 25.515 52.645 1.00 11.53 8 ILE B O 1
ATOM 2817 N N . ASP B 1 9 ? -42.105 26.031 54.009 1.00 10.99 9 ASP B N 1
ATOM 2818 C CA . ASP B 1 9 ? -41.307 26.387 55.193 1.00 11.06 9 ASP B CA 1
ATOM 2819 C C . ASP B 1 9 ? -41.409 25.276 56.228 1.00 11.59 9 ASP B C 1
ATOM 2820 O O . ASP B 1 9 ? -42.490 24.880 56.648 1.00 12.63 9 ASP B O 1
ATOM 2825 N N . PHE B 1 10 ? -40.265 24.734 56.618 1.00 10.02 10 PHE B N 1
ATOM 2826 C CA . PHE B 1 10 ? -40.140 23.814 57.764 1.00 10.77 10 PHE B CA 1
ATOM 2827 C C . PHE B 1 10 ? -39.610 24.675 58.910 1.00 10.32 10 PHE B C 1
ATOM 2828 O O . PHE B 1 10 ? -38.398 24.943 58.978 1.00 11.34 10 PHE B O 1
ATOM 2836 N N . GLY B 1 11 ? -40.506 25.213 59.731 1.00 11.05 11 GLY B N 1
ATOM 2837 C CA . GLY B 1 11 ? -40.056 26.298 60.610 1.00 11.49 11 GLY B CA 1
ATOM 2838 C C . GLY B 1 11 ? -39.413 27.441 59.819 1.00 11.13 11 GLY B C 1
ATOM 2839 O O . GLY B 1 11 ? -40.007 27.942 58.833 1.00 13.28 11 GLY B O 1
ATOM 2840 N N . PRO B 1 12 ? -38.203 27.898 60.224 1.00 11.62 12 PRO B N 1
ATOM 2841 C CA . PRO B 1 12 ? -37.522 28.964 59.510 1.00 12.91 12 PRO B CA 1
ATOM 2842 C C . PRO B 1 12 ? -36.798 28.470 58.249 1.00 12.71 12 PRO B C 1
ATOM 2843 O O . PRO B 1 12 ? -36.148 29.240 57.652 1.00 13.76 12 PRO B O 1
ATOM 2847 N N . ILE B 1 13 ? -36.847 27.166 57.949 1.00 11.49 13 ILE B N 1
ATOM 2848 C CA . ILE B 1 13 ? -36.106 26.611 56.791 1.00 10.93 13 ILE B CA 1
ATOM 2849 C C . ILE B 1 13 ? -36.975 26.854 55.558 1.00 12.63 13 ILE B C 1
ATOM 2850 O O . ILE B 1 13 ? -38.032 26.199 55.416 1.00 12.10 13 ILE B O 1
ATOM 2855 N N . HIS B 1 14 ? -36.497 27.663 54.629 1.00 11.99 14 HIS B N 1
ATOM 2856 C CA . HIS B 1 14 ? -37.241 27.970 53.393 1.00 12.82 14 HIS B CA 1
ATOM 2857 C C . HIS B 1 14 ? -36.816 26.982 52.321 1.00 12.96 14 HIS B C 1
ATOM 2858 O O . HIS B 1 14 ? -35.795 27.207 51.655 1.00 14.01 14 HIS B O 1
ATOM 2865 N N . ALA B 1 15 ? -37.542 25.895 52.160 1.00 11.61 15 ALA B N 1
ATOM 2866 C CA . ALA B 1 15 ? -37.278 24.905 51.112 1.00 11.08 15 ALA B CA 1
ATOM 2867 C C . ALA B 1 15 ? -37.852 25.382 49.771 1.00 10.27 15 ALA B C 1
ATOM 2868 O O . ALA B 1 15 ? -39.024 25.853 49.721 1.00 12.21 15 ALA B O 1
ATOM 2870 N N . LYS B 1 16 ? -37.105 25.174 48.697 1.00 11.06 16 LYS B N 1
ATOM 2871 C CA . LYS B 1 16 ? -37.550 25.607 47.355 1.00 11.87 16 LYS B CA 1
ATOM 2872 C C . LYS B 1 16 ? -38.600 24.683 46.750 1.00 11.10 16 LYS B C 1
ATOM 2873 O O . LYS B 1 16 ? -39.214 25.134 45.799 1.00 12.59 16 LYS B O 1
ATOM 2879 N N . ASN B 1 17 ? -38.767 23.474 47.240 1.00 10.52 17 ASN B N 1
ATOM 2880 C CA . ASN B 1 17 ? -39.765 22.535 46.715 1.00 10.90 17 ASN B CA 1
ATOM 2881 C C . ASN B 1 17 ? -40.102 21.587 47.860 1.00 9.89 17 ASN B C 1
ATOM 2882 O O . ASN B 1 17 ? -39.522 21.697 48.972 1.00 10.57 17 ASN B O 1
ATOM 2887 N N . ARG B 1 18 ? -41.055 20.693 47.587 1.00 10.14 18 ARG B N 1
ATOM 2888 C CA . ARG B 1 18 ? -41.603 19.721 48.560 1.00 11.80 18 ARG B CA 1
ATOM 2889 C C . ARG B 1 18 ? -41.065 18.315 48.306 1.00 9.84 18 ARG B C 1
ATOM 2890 O O . ARG B 1 18 ? -41.684 17.372 48.726 1.00 10.19 18 ARG B O 1
ATOM 2898 N N . ILE B 1 19 ? -39.986 18.209 47.532 1.00 9.74 19 ILE B N 1
ATOM 2899 C CA . ILE B 1 19 ? -39.302 16.955 47.194 1.00 10.15 19 ILE B CA 1
ATOM 2900 C C . ILE B 1 19 ? -38.157 16.839 48.199 1.00 10.55 19 ILE B C 1
ATOM 2901 O O . ILE B 1 19 ? -37.087 17.465 48.043 1.00 11.29 19 ILE B O 1
ATOM 2906 N N . VAL B 1 20 ? -38.362 16.032 49.231 1.00 9.28 20 VAL B N 1
ATOM 2907 C CA . VAL B 1 20 ? -37.434 15.847 50.379 1.00 9.42 20 VAL B CA 1
ATOM 2908 C C . VAL B 1 20 ? -36.580 14.628 50.066 1.00 8.46 20 VAL B C 1
ATOM 2909 O O . VAL B 1 20 ? -37.072 13.591 49.606 1.00 8.71 20 VAL B O 1
ATOM 2913 N N . MET B 1 21 ? -35.273 14.735 50.332 1.00 8.15 21 MET B N 1
ATOM 2914 C CA . MET B 1 21 ? -34.397 13.561 50.297 1.00 7.79 21 MET B CA 1
ATOM 2915 C C . MET B 1 21 ? -34.450 12.918 51.678 1.00 8.05 21 MET B C 1
ATOM 2916 O O . MET B 1 21 ? -34.070 13.524 52.705 1.00 8.68 21 MET B O 1
ATOM 2921 N N . SER B 1 22 ? -34.985 11.712 51.709 1.00 7.70 22 SER B N 1
ATOM 2922 C CA . SER B 1 22 ? -35.157 10.969 52.969 1.00 7.66 22 SER B CA 1
ATOM 2923 C C . SER B 1 22 ? -33.790 10.558 53.491 1.00 7.02 22 SER B C 1
ATOM 2924 O O . SER B 1 22 ? -32.792 10.503 52.780 1.00 7.33 22 SER B O 1
ATOM 2927 N N . PRO B 1 23 ? -33.717 10.295 54.797 1.00 7.69 23 PRO B N 1
ATOM 2928 C CA . PRO B 1 23 ? -32.457 9.903 55.413 1.00 7.44 23 PRO B CA 1
ATOM 2929 C C . PRO B 1 23 ? -31.990 8.530 54.916 1.00 6.71 23 PRO B C 1
ATOM 2930 O O . PRO B 1 23 ? -32.732 7.576 54.905 1.00 7.47 23 PRO B O 1
ATOM 2934 N N . LEU B 1 24 ? -30.704 8.416 54.549 1.00 7.57 24 LEU B N 1
ATOM 2935 C CA . LEU B 1 24 ? -30.143 7.210 53.955 1.00 7.67 24 LEU B CA 1
ATOM 2936 C C . LEU B 1 24 ? -28.744 6.948 54.471 1.00 7.18 24 LEU B C 1
ATOM 2937 O O . LEU B 1 24 ? -27.762 7.620 54.100 1.00 7.62 24 LEU B O 1
ATOM 2942 N N . THR B 1 25 ? -28.632 5.996 55.370 1.00 6.75 25 THR B N 1
ATOM 2943 C CA . THR B 1 25 ? -27.353 5.417 55.790 1.00 6.91 25 THR B CA 1
ATOM 2944 C C . THR B 1 25 ? -26.566 4.836 54.637 1.00 6.87 25 THR B C 1
ATOM 2945 O O . THR B 1 25 ? -27.087 4.009 53.899 1.00 7.85 25 THR B O 1
ATOM 2949 N N . ARG B 1 26 ? -25.334 5.319 54.474 1.00 7.35 26 ARG B N 1
ATOM 2950 C CA . ARG B 1 26 ? -24.498 4.864 53.361 1.00 7.15 26 ARG B CA 1
ATOM 2951 C C . ARG B 1 26 ? -23.145 4.309 53.764 1.00 7.03 26 ARG B C 1
ATOM 2952 O O . ARG B 1 26 ? -22.503 3.643 52.967 1.00 8.04 26 ARG B O 1
ATOM 2960 N N . GLY B 1 27 ? -22.670 4.558 54.978 1.00 7.38 27 GLY B N 1
ATOM 2961 C CA . GLY B 1 27 ? -21.381 3.950 55.383 1.00 7.41 27 GLY B CA 1
ATOM 2962 C C . GLY B 1 27 ? -20.167 4.499 54.656 1.00 8.07 27 GLY B C 1
ATOM 2963 O O . GLY B 1 27 ? -19.210 3.750 54.446 1.00 8.59 27 GLY B O 1
ATOM 2964 N N . ARG B 1 28 ? -20.120 5.789 54.398 1.00 7.46 28 ARG B N 1
ATOM 2965 C CA . ARG B 1 28 ? -18.997 6.489 53.720 1.00 8.41 28 ARG B CA 1
ATOM 2966 C C . ARG B 1 28 ? -18.289 7.422 54.677 1.00 8.64 28 ARG B C 1
ATOM 2967 O O . ARG B 1 28 ? -17.460 8.223 54.219 1.00 9.15 28 ARG B O 1
ATOM 2975 N N . ALA B 1 29 ? -18.464 7.239 55.979 1.00 8.10 29 ALA B N 1
ATOM 2976 C CA . ALA B 1 29 ? -17.598 7.906 56.986 1.00 8.52 29 ALA B CA 1
ATOM 2977 C C . ALA B 1 29 ? -16.425 6.957 57.310 1.00 9.09 29 ALA B C 1
ATOM 2978 O O . ALA B 1 29 ? -16.303 5.858 56.817 1.00 10.08 29 ALA B O 1
ATOM 2980 N N . ASP B 1 30 ? -15.567 7.395 58.213 1.00 9.84 30 ASP B N 1
ATOM 2981 C CA . ASP B 1 30 ? -14.423 6.565 58.639 1.00 10.01 30 ASP B CA 1
ATOM 2982 C C . ASP B 1 30 ? -14.807 5.763 59.902 1.00 10.95 30 ASP B C 1
ATOM 2983 O O . ASP B 1 30 ? -15.912 5.904 60.470 1.00 10.62 30 ASP B O 1
ATOM 2988 N N . LYS B 1 31 ? -13.860 4.959 60.361 1.00 12.47 31 LYS B N 1
ATOM 2989 C CA . LYS B 1 31 ? -14.093 4.025 61.491 1.00 14.68 31 LYS B CA 1
ATOM 2990 C C . LYS B 1 31 ? -14.131 4.835 62.791 1.00 15.24 31 LYS B C 1
ATOM 2991 O O . LYS B 1 31 ? -14.518 4.297 63.844 1.00 18.00 31 LYS B O 1
ATOM 2997 N N . GLU B 1 32 ? -13.776 6.111 62.787 1.00 16.39 32 GLU B N 1
ATOM 2998 C CA . GLU B 1 32 ? -13.943 6.978 63.981 1.00 15.37 32 GLU B CA 1
ATOM 2999 C C . GLU B 1 32 ? -15.292 7.686 63.936 1.00 12.05 32 GLU B C 1
ATOM 3000 O O . GLU B 1 32 ? -15.509 8.591 64.714 1.00 13.13 32 GLU B O 1
ATOM 3006 N N . ALA B 1 33 ? -16.106 7.377 62.949 1.00 10.16 33 ALA B N 1
ATOM 3007 C CA . ALA B 1 33 ? -17.415 8.011 62.752 1.00 9.01 33 ALA B CA 1
ATOM 3008 C C . ALA B 1 33 ? -17.254 9.467 62.363 1.00 8.64 33 ALA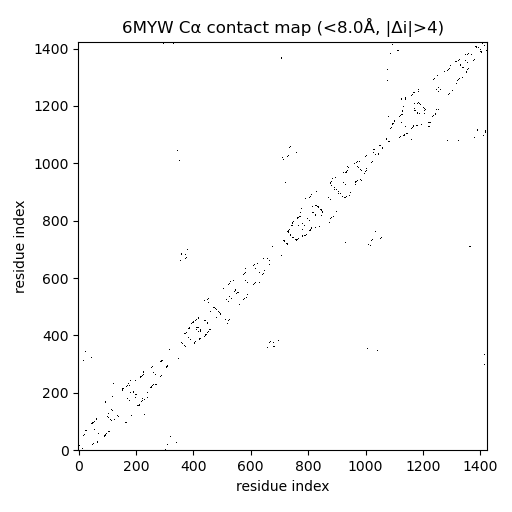 B C 1
ATOM 3009 O O . ALA B 1 33 ? -18.179 10.230 62.509 1.00 9.04 33 ALA B O 1
ATOM 3011 N N . VAL B 1 34 ? -16.104 9.816 61.781 1.00 8.36 34 VAL B N 1
ATOM 3012 C CA . VAL B 1 34 ? -15.880 11.173 61.275 1.00 8.86 34 VAL B CA 1
ATOM 3013 C C . VAL B 1 34 ? -16.245 11.155 59.789 1.00 8.46 34 VAL B C 1
ATOM 3014 O O . VAL B 1 34 ? -15.724 10.360 59.014 1.00 8.81 34 VAL B O 1
ATOM 3018 N N . PRO B 1 35 ? -17.153 12.061 59.370 1.00 8.58 35 PRO B N 1
ATOM 3019 C CA . PRO B 1 35 ? -17.460 12.198 57.959 1.00 8.73 35 PRO B CA 1
ATOM 3020 C C . PRO B 1 35 ? -16.183 12.370 57.119 1.00 9.82 35 PRO B C 1
ATOM 3021 O O . PRO B 1 35 ? -15.148 12.928 57.552 1.00 10.43 35 PRO B O 1
ATOM 3025 N N . ALA B 1 36 ? -16.282 11.945 55.867 1.00 10.79 36 ALA B N 1
ATOM 3026 C CA . ALA B 1 36 ? -15.185 11.980 54.894 1.00 12.18 36 ALA B CA 1
ATOM 3027 C C . ALA B 1 36 ? -15.487 12.976 53.797 1.00 11.55 36 ALA B C 1
ATOM 3028 O O . ALA B 1 36 ? -16.636 13.222 53.481 1.00 12.32 36 ALA B O 1
ATOM 3030 N N . PRO B 1 37 ? -14.477 13.487 53.082 1.00 11.91 37 PRO B N 1
ATOM 3031 C CA . PRO B 1 37 ? -14.749 14.447 52.021 1.00 12.05 37 PRO B CA 1
ATOM 3032 C C . PRO B 1 37 ? -15.640 13.981 50.866 1.00 10.47 37 PRO B C 1
ATOM 3033 O O . PRO B 1 37 ? -16.406 14.778 50.360 1.00 11.50 37 PRO B O 1
ATOM 3037 N N . ILE B 1 38 ? -15.651 12.673 50.594 1.00 10.22 38 ILE B N 1
ATOM 3038 C CA . ILE B 1 38 ? -16.527 12.162 49.521 1.00 10.27 38 ILE B CA 1
ATOM 3039 C C . ILE B 1 38 ? -17.980 12.485 49.914 1.00 10.11 38 ILE B C 1
ATOM 3040 O O . ILE B 1 38 ? -18.793 12.671 49.001 1.00 9.69 38 ILE B O 1
ATOM 3045 N N . MET B 1 39 ? -18.316 12.536 51.208 1.00 9.64 39 MET B N 1
ATOM 3046 C CA . MET B 1 39 ? -19.699 12.846 51.600 1.00 9.81 39 MET B CA 1
ATOM 3047 C C . MET B 1 39 ? -20.062 14.275 51.205 1.00 9.02 39 MET B C 1
ATOM 3048 O O . MET B 1 39 ? -21.249 14.561 50.972 1.00 9.16 39 MET B O 1
ATOM 3053 N N . ALA B 1 40 ? -19.133 15.212 51.134 1.00 9.51 40 ALA B N 1
ATOM 3054 C CA . ALA B 1 40 ? -19.438 16.587 50.678 1.00 9.47 40 ALA B CA 1
ATOM 3055 C C . ALA B 1 40 ? -19.966 16.534 49.245 1.00 8.89 40 ALA B C 1
ATOM 3056 O O . ALA B 1 40 ? -20.966 17.209 48.951 1.00 9.55 40 ALA B O 1
ATOM 3058 N N . GLU B 1 41 ? -19.262 15.805 48.390 1.00 9.29 41 GLU B N 1
ATOM 3059 C CA . GLU B 1 41 ? -19.671 15.694 46.984 1.00 9.13 41 GLU B CA 1
ATOM 3060 C C . GLU B 1 41 ? -21.070 15.082 46.897 1.00 8.34 41 GLU B C 1
ATOM 3061 O O . GLU B 1 41 ? -21.886 15.580 46.116 1.00 9.69 41 GLU B O 1
ATOM 3067 N N . TYR B 1 42 ? -21.276 14.024 47.628 1.00 8.14 42 TYR B N 1
ATOM 3068 C CA . TYR B 1 42 ? -22.577 13.313 47.611 1.00 8.96 42 TYR B CA 1
ATOM 3069 C C . TYR B 1 42 ? -23.749 14.243 47.958 1.00 8.38 42 TYR B C 1
ATOM 3070 O O . TYR B 1 42 ? -24.747 14.297 47.222 1.00 9.37 42 TYR B O 1
ATOM 3079 N N . TYR B 1 43 ? -23.612 15.004 49.041 1.00 7.97 43 TYR B N 1
ATOM 3080 C CA . TYR B 1 43 ? -24.716 15.864 49.441 1.00 8.66 43 TYR B CA 1
ATOM 3081 C C . TYR B 1 43 ? -24.848 17.055 48.511 1.00 8.01 43 TYR B C 1
ATOM 3082 O O . TYR B 1 43 ? -25.948 17.498 48.197 1.00 8.88 43 TYR B O 1
ATOM 3091 N N . ALA B 1 44 ? -23.747 17.614 48.032 1.00 9.48 44 ALA B N 1
ATOM 3092 C CA . ALA B 1 44 ? -23.780 18.752 47.068 1.00 10.09 44 ALA B CA 1
ATOM 3093 C C . ALA B 1 44 ? -24.501 18.337 45.770 1.00 9.35 44 ALA B C 1
ATOM 3094 O O . ALA B 1 44 ? -25.263 19.152 45.215 1.00 10.20 44 ALA B O 1
ATOM 3096 N N . GLN B 1 45 ? -24.262 17.102 45.301 1.00 9.10 45 GLN B N 1
ATOM 3097 C CA . GLN B 1 45 ? -24.927 16.607 44.076 1.00 9.72 45 GLN B CA 1
ATOM 3098 C C . GLN B 1 45 ? -26.447 16.598 44.254 1.00 9.85 45 GLN B C 1
ATOM 3099 O O . GLN B 1 45 ? -27.141 16.619 43.248 1.00 9.50 45 GLN B O 1
ATOM 3105 N N . ARG B 1 46 ? -26.930 16.542 45.491 1.00 8.97 46 ARG B N 1
ATOM 3106 C CA . ARG B 1 46 ? -28.352 16.331 45.823 1.00 8.82 46 ARG B CA 1
ATOM 3107 C C . ARG B 1 46 ? -29.021 17.591 46.368 1.00 9.18 46 ARG B C 1
ATOM 3108 O O . ARG B 1 46 ? -30.183 17.528 46.801 1.00 9.84 46 ARG B O 1
ATOM 3116 N N . ALA B 1 47 ? -28.336 18.722 46.254 1.00 9.45 47 ALA B N 1
ATOM 3117 C CA . ALA B 1 47 ? -28.804 19.978 46.881 1.00 9.92 47 ALA B CA 1
ATOM 3118 C C . ALA B 1 47 ? -30.025 20.606 46.204 1.00 9.51 47 ALA B C 1
ATOM 3119 O O . ALA B 1 47 ? -30.558 21.543 46.773 1.00 11.07 47 ALA B O 1
ATOM 3121 N N . SER B 1 48 ? -30.459 20.121 45.047 1.00 10.20 48 SER B N 1
ATOM 3122 C CA . SER B 1 48 ? -31.728 20.636 44.461 1.00 10.10 48 SER B CA 1
ATOM 3123 C C . SER B 1 48 ? -32.941 20.028 45.203 1.00 8.95 48 SER B C 1
ATOM 3124 O O . SER B 1 48 ? -34.074 20.495 45.008 1.00 11.05 48 SER B O 1
ATOM 3127 N N . ALA B 1 49 ? -32.765 19.009 46.063 1.00 9.58 49 ALA B N 1
ATOM 3128 C CA . ALA B 1 49 ? -33.871 18.596 46.971 1.00 9.09 49 ALA B CA 1
ATOM 3129 C C . ALA B 1 49 ? -34.335 19.836 47.758 1.00 9.28 49 ALA B C 1
ATOM 3130 O O . ALA B 1 49 ? -33.503 20.669 48.190 1.00 10.32 49 ALA B O 1
ATOM 3132 N N . GLY B 1 50 ? -35.632 20.022 47.982 1.00 9.22 50 GLY B N 1
ATOM 3133 C CA . GLY B 1 50 ? -36.115 21.150 48.808 1.00 10.18 50 GLY B CA 1
ATOM 3134 C C . GLY B 1 50 ? -35.476 21.106 50.188 1.00 9.19 50 GLY B C 1
ATOM 3135 O O . GLY B 1 50 ? -35.041 22.130 50.719 1.00 10.02 50 GLY B O 1
ATOM 3136 N N . LEU B 1 51 ? -35.324 19.912 50.728 1.00 8.88 51 LEU B N 1
ATOM 3137 C CA . LEU B 1 51 ? -34.686 19.660 52.043 1.00 9.11 51 LEU B CA 1
ATOM 3138 C C . LEU B 1 51 ? -33.983 18.332 51.930 1.00 8.78 51 LEU B C 1
ATOM 3139 O O . LEU B 1 51 ? -34.571 17.376 51.454 1.00 9.21 51 LEU B O 1
ATOM 3144 N N . ILE B 1 52 ? -32.722 18.293 52.309 1.00 8.28 52 ILE B N 1
ATOM 3145 C CA . ILE B 1 52 ? -32.026 17.008 52.549 1.00 8.06 52 ILE B CA 1
ATOM 3146 C C . ILE B 1 52 ? -32.113 16.635 54.035 1.00 7.24 52 ILE B C 1
ATOM 3147 O O . ILE B 1 52 ? -31.767 17.489 54.872 1.00 8.58 52 ILE B O 1
ATOM 3152 N N . ILE B 1 53 ? -32.528 15.420 54.344 1.00 7.93 53 ILE B N 1
ATOM 3153 C CA . ILE B 1 53 ? -32.340 14.846 55.692 1.00 7.26 53 ILE B CA 1
ATOM 3154 C C . ILE B 1 53 ? -31.115 13.954 55.600 1.00 7.11 53 ILE B C 1
ATOM 3155 O O . ILE B 1 53 ? -31.115 13.068 54.756 1.00 7.55 53 ILE B O 1
ATOM 3160 N N . THR B 1 54 ? -30.109 14.184 56.429 1.00 7.18 54 THR B N 1
ATOM 3161 C CA . THR B 1 54 ? -28.923 13.351 56.329 1.00 7.31 54 THR B CA 1
ATOM 3162 C C . THR B 1 54 ? -29.260 11.896 56.662 1.00 6.95 54 THR B C 1
ATOM 3163 O O . THR B 1 54 ? -30.200 11.552 57.373 1.00 7.68 54 THR B O 1
ATOM 3167 N N . GLU B 1 55 ? -28.305 11.051 56.259 1.00 7.12 55 GLU B N 1
ATOM 3168 C CA . GLU B 1 55 ? -28.092 9.735 56.895 1.00 7.35 55 GLU B CA 1
ATOM 3169 C C . GLU B 1 55 ? -28.244 9.862 58.408 1.00 6.96 55 GLU B C 1
ATOM 3170 O O . GLU B 1 55 ? -27.777 10.855 58.999 1.00 7.25 55 GLU B O 1
ATOM 3176 N N . ALA B 1 56 ? -28.711 8.817 59.036 1.00 6.76 56 ALA B N 1
ATOM 3177 C CA . ALA B 1 56 ? -28.723 8.747 60.502 1.00 7.05 56 ALA B CA 1
ATOM 3178 C C . ALA B 1 56 ? -27.316 8.977 61.013 1.00 6.33 56 ALA B C 1
ATOM 3179 O O . ALA B 1 56 ? -26.340 8.386 60.554 1.00 6.88 56 ALA B O 1
ATOM 3181 N N . THR B 1 57 ? -27.216 9.864 62.009 1.00 6.67 57 THR B N 1
ATOM 3182 C CA . THR B 1 57 ? -25.919 10.335 62.540 1.00 6.97 57 THR B CA 1
ATOM 3183 C C . THR B 1 57 ? -25.899 10.063 64.041 1.00 6.46 57 THR B C 1
ATOM 3184 O O . THR B 1 57 ? -26.735 10.598 64.766 1.00 6.73 57 THR B O 1
ATOM 3188 N N . GLY B 1 58 ? -24.938 9.259 64.484 1.00 6.14 58 GLY B N 1
ATOM 3189 C CA . GLY B 1 58 ? -24.942 8.874 65.891 1.00 7.04 58 GLY B CA 1
ATOM 3190 C C . GLY B 1 58 ? -24.743 9.995 66.886 1.00 6.63 58 GLY B C 1
ATOM 3191 O O . GLY B 1 58 ? -23.897 10.909 66.687 1.00 7.24 58 GLY B O 1
ATOM 3192 N N . ILE B 1 59 ? -25.514 9.946 67.945 1.00 6.71 59 ILE B N 1
ATOM 3193 C CA . ILE B 1 59 ? -25.369 10.937 69.034 1.00 6.85 59 ILE B CA 1
ATOM 3194 C C . ILE B 1 59 ? -24.282 10.520 70.028 1.00 6.75 59 ILE B C 1
ATOM 3195 O O . ILE B 1 59 ? -23.926 11.316 70.875 1.00 8.40 59 ILE B O 1
ATOM 3200 N N . SER B 1 60 ? -23.830 9.292 69.971 1.00 6.88 60 SER B N 1
ATOM 3201 C CA . SER B 1 60 ? -22.880 8.765 70.949 1.00 7.92 60 SER B CA 1
ATOM 3202 C C . SER B 1 60 ? -22.287 7.501 70.400 1.00 7.30 60 SER B C 1
ATOM 3203 O O . SER B 1 60 ? -22.899 6.802 69.529 1.00 7.31 60 SER B O 1
ATOM 3206 N N . ARG B 1 61 ? -21.155 7.100 70.973 1.00 8.78 61 ARG B N 1
ATOM 3207 C CA . ARG B 1 61 ? -20.576 5.790 70.654 1.00 9.55 61 ARG B CA 1
ATOM 3208 C C . ARG B 1 61 ? -21.527 4.674 71.091 1.00 8.16 61 ARG B C 1
ATOM 3209 O O . ARG B 1 61 ? -21.686 3.712 70.361 1.00 8.71 61 ARG B O 1
ATOM 3217 N N . GLU B 1 62 ? -22.167 4.813 72.260 1.00 8.14 62 GLU B N 1
ATOM 3218 C CA . GLU B 1 62 ? -23.104 3.787 72.745 1.00 7.57 62 GLU B CA 1
ATOM 3219 C C . GLU B 1 62 ? -24.194 3.553 71.719 1.00 7.74 62 GLU B C 1
ATOM 3220 O O . GLU B 1 62 ? -24.646 2.421 71.590 1.00 8.53 62 GLU B O 1
ATOM 3226 N N . GLY B 1 63 ? -24.691 4.597 71.128 1.00 8.00 63 GLY B N 1
ATOM 3227 C CA . GLY B 1 63 ? -25.834 4.494 70.227 1.00 7.84 63 GLY B CA 1
ATOM 3228 C C . GLY B 1 63 ? -25.492 4.401 68.745 1.00 7.63 63 GLY B C 1
ATOM 3229 O O . GLY B 1 63 ? -26.421 4.362 67.946 1.00 7.67 63 GLY B O 1
ATOM 3230 N N . LEU B 1 64 ? -24.218 4.242 68.407 1.00 8.57 64 LEU B N 1
ATOM 3231 C CA . LEU B 1 64 ? -23.770 4.113 67.011 1.00 8.42 64 LEU B CA 1
ATOM 3232 C C . LEU B 1 64 ? -23.034 2.782 66.845 1.00 8.83 64 LEU B C 1
ATOM 3233 O O . LEU B 1 64 ? -21.886 2.663 67.187 1.00 9.47 64 LEU B O 1
ATOM 3238 N N . GLY B 1 65 ? -23.698 1.830 66.210 1.00 8.71 65 GLY B N 1
ATOM 3239 C CA . GLY B 1 65 ? -23.107 0.520 65.858 1.00 9.76 65 GLY B CA 1
ATOM 3240 C C . GLY B 1 65 ? -22.951 0.292 64.388 1.00 8.94 65 GLY B C 1
ATOM 3241 O O . GLY B 1 65 ? -22.317 -0.686 64.021 1.00 10.67 65 GLY B O 1
ATOM 3242 N N . TRP B 1 66 ? -23.456 1.174 63.547 1.00 7.97 66 TRP B N 1
ATOM 3243 C CA . TRP B 1 66 ? -23.431 0.870 62.100 1.00 8.29 66 TRP B CA 1
ATOM 3244 C C . TRP B 1 66 ? -22.047 1.162 61.538 1.00 8.88 66 TRP B C 1
ATOM 3245 O O . TRP B 1 66 ? -21.544 2.271 61.694 1.00 7.99 66 TRP B O 1
ATOM 3256 N N . PRO B 1 67 ? -21.381 0.147 60.961 1.00 9.25 67 PRO B N 1
ATOM 3257 C CA . PRO B 1 67 ? -19.984 0.360 60.554 1.00 9.53 67 PRO B CA 1
ATOM 3258 C C . PRO B 1 67 ? -19.883 1.485 59.510 1.00 8.47 67 PRO B C 1
ATOM 3259 O O . PRO B 1 67 ? -20.612 1.548 58.566 1.00 8.62 67 PRO B O 1
ATOM 3263 N N . PHE B 1 68 ? -18.948 2.387 59.762 1.00 8.39 68 PHE B N 1
ATOM 3264 C CA . PHE B 1 68 ? -18.582 3.489 58.851 1.00 9.24 68 PHE B CA 1
ATOM 3265 C C . PHE B 1 68 ? -19.699 4.523 58.720 1.00 7.63 68 PHE B C 1
ATOM 3266 O O . PHE B 1 68 ? -19.686 5.337 57.793 1.00 8.68 68 PHE B O 1
ATOM 3274 N N . ALA B 1 69 ? -20.671 4.524 59.633 1.00 7.64 69 ALA B N 1
ATOM 3275 C CA . ALA B 1 69 ? -21.643 5.620 59.747 1.00 7.19 69 ALA B CA 1
ATOM 3276 C C . ALA B 1 69 ? -21.043 6.767 60.539 1.00 6.95 69 ALA B C 1
ATOM 3277 O O . ALA B 1 69 ? -20.195 6.573 61.398 1.00 8.02 69 ALA B O 1
ATOM 3279 N N . PRO B 1 70 ? -21.502 8.011 60.284 1.00 7.20 70 PRO B N 1
ATOM 3280 C CA . PRO B 1 70 ? -20.967 9.146 61.021 1.00 7.43 70 PRO B CA 1
ATOM 3281 C C . PRO B 1 70 ? -21.677 9.396 62.348 1.00 6.48 70 PRO B C 1
ATOM 3282 O O . PRO B 1 70 ? -22.807 8.947 62.581 1.00 7.67 70 PRO B O 1
ATOM 3286 N N . GLY B 1 71 ? -21.024 10.165 63.182 1.00 7.19 71 GLY B N 1
ATOM 3287 C CA . GLY B 1 71 ? -21.531 10.691 64.453 1.00 7.32 71 GLY B CA 1
ATOM 3288 C C . GLY B 1 71 ? -21.465 12.196 64.456 1.00 7.44 71 GLY B C 1
ATOM 3289 O O . GLY B 1 71 ? -20.913 12.823 63.491 1.00 8.04 71 GLY B O 1
ATOM 3290 N N . ILE B 1 72 ? -21.973 12.787 65.521 1.00 7.24 72 ILE B N 1
ATOM 3291 C CA . ILE B 1 72 ? -21.887 14.247 65.686 1.00 7.62 72 ILE B CA 1
ATOM 3292 C C . ILE B 1 72 ? -21.737 14.599 67.153 1.00 7.39 72 ILE B C 1
ATOM 3293 O O . ILE B 1 72 ? -22.042 15.702 67.561 1.00 8.86 72 ILE B O 1
ATOM 3298 N N . TRP B 1 73 ? -21.132 13.704 67.937 1.00 7.24 73 TRP B N 1
ATOM 3299 C CA . TRP B 1 73 ? -20.828 13.993 69.345 1.00 8.17 73 TRP B CA 1
ATOM 3300 C C . TRP B 1 73 ? -19.495 14.724 69.543 1.00 8.23 73 TRP B C 1
ATOM 3301 O O . TRP B 1 73 ? -19.364 15.420 70.565 1.00 10.28 73 TRP B O 1
ATOM 3312 N N . SER B 1 74 ? -18.572 14.659 68.595 1.00 8.61 74 SER B N 1
ATOM 3313 C CA . SER B 1 74 ? -17.175 15.069 68.865 1.00 8.71 74 SER B CA 1
ATOM 3314 C C . SER B 1 74 ? -16.831 16.276 68.019 1.00 8.83 74 SER B C 1
ATOM 3315 O O . SER B 1 74 ? -17.430 16.541 66.940 1.00 9.07 74 SER B O 1
ATOM 3318 N N A ASP B 1 75 ? -15.791 16.974 68.484 0.50 9.86 75 ASP B N 1
ATOM 3319 N N B ASP B 1 75 ? -15.822 17.012 68.440 0.50 10.47 75 ASP B N 1
ATOM 3320 C CA A ASP B 1 75 ? -15.198 18.138 67.779 0.50 10.02 75 ASP B CA 1
ATOM 3321 C CA B ASP B 1 75 ? -15.381 18.173 67.639 0.50 9.89 75 ASP B CA 1
ATOM 3322 C C A ASP B 1 75 ? -14.797 17.746 66.366 0.50 9.66 75 ASP B C 1
ATOM 3323 C C B ASP B 1 75 ? -14.822 17.739 66.292 0.50 10.06 75 ASP B C 1
ATOM 3324 O O A ASP B 1 75 ? -15.146 18.456 65.438 0.50 9.94 75 ASP B O 1
ATOM 3325 O O B ASP B 1 75 ? -15.054 18.432 65.314 0.50 9.83 75 ASP B O 1
ATOM 3334 N N . ALA B 1 76 ? -14.109 16.637 66.211 1.00 10.00 76 ALA B N 1
ATOM 3335 C CA . ALA B 1 76 ? -13.625 16.196 64.909 1.00 9.96 76 ALA B CA 1
ATOM 3336 C C . ALA B 1 76 ? -14.787 15.875 63.959 1.00 9.09 76 ALA B C 1
ATOM 3337 O O . ALA B 1 76 ? -14.687 16.166 62.765 1.00 9.17 76 ALA B O 1
ATOM 3339 N N . GLN B 1 77 ? -15.872 15.346 64.493 1.00 8.18 77 GLN B N 1
ATOM 3340 C CA . GLN B 1 77 ? -17.016 15.073 63.637 1.00 8.22 77 GLN B CA 1
ATOM 3341 C C . GLN B 1 77 ? -17.626 16.377 63.206 1.00 8.43 77 GLN B C 1
ATOM 3342 O O . GLN B 1 77 ? -17.940 16.530 62.005 1.00 8.52 77 GLN B O 1
ATOM 3348 N N . VAL B 1 78 ? -17.839 17.315 64.117 1.00 7.94 78 VAL B N 1
ATOM 3349 C CA . VAL B 1 78 ? -18.381 18.653 63.723 1.00 8.79 78 VAL B CA 1
ATOM 3350 C C . VAL B 1 78 ? -17.527 19.276 62.631 1.00 8.56 78 VAL B C 1
ATOM 3351 O O . VAL B 1 78 ? -18.051 19.815 61.657 1.00 8.81 78 VAL B O 1
ATOM 3355 N N . GLU B 1 79 ? -16.211 19.234 62.815 1.00 8.31 79 GLU B N 1
ATOM 3356 C CA . GLU B 1 79 ? -15.322 19.943 61.866 1.00 9.52 79 GLU B CA 1
ATOM 3357 C C . GLU B 1 79 ? -15.438 19.342 60.480 1.00 8.92 79 GLU B C 1
ATOM 3358 O O . GLU B 1 79 ? -15.364 20.050 59.442 1.00 9.68 79 GLU B O 1
ATOM 3364 N N . ALA B 1 80 ? -15.627 18.059 60.420 1.00 8.07 80 ALA B N 1
ATOM 3365 C CA . ALA B 1 80 ? -15.788 17.399 59.104 1.00 9.10 80 ALA B CA 1
ATOM 3366 C C . ALA B 1 80 ? -17.181 17.678 58.516 1.00 8.58 80 ALA B C 1
ATOM 3367 O O . ALA B 1 80 ? -17.301 17.676 57.285 1.00 9.81 80 ALA B O 1
ATOM 3369 N N . TRP B 1 81 ? -18.196 17.782 59.340 1.00 8.21 81 TRP B N 1
ATOM 3370 C CA . TRP B 1 81 ? -19.534 18.109 58.796 1.00 8.27 81 TRP B CA 1
ATOM 3371 C C . TRP B 1 81 ? -19.589 19.513 58.222 1.00 7.50 81 TRP B C 1
ATOM 3372 O O . TRP B 1 81 ? -20.354 19.756 57.312 1.00 8.80 81 TRP B O 1
ATOM 3383 N N . LYS B 1 82 ? -18.809 20.453 58.786 1.00 8.34 82 LYS B N 1
ATOM 3384 C CA . LYS B 1 82 ? -18.905 21.880 58.341 1.00 8.96 82 LYS B CA 1
ATOM 3385 C C . LYS B 1 82 ? -18.827 22.009 56.833 1.00 8.54 82 LYS B C 1
ATOM 3386 O O . LYS B 1 82 ? -19.699 22.619 56.270 1.00 9.20 82 LYS B O 1
ATOM 3392 N N . PRO B 1 83 ? -17.780 21.477 56.151 1.00 9.28 83 PRO B N 1
ATOM 3393 C CA . PRO B 1 83 ? -17.686 21.701 54.707 1.00 9.59 83 PRO B CA 1
ATOM 3394 C C . PRO B 1 83 ? -18.781 20.967 53.927 1.00 8.84 83 PRO B C 1
ATOM 3395 O O . PRO B 1 83 ? -19.166 21.435 52.827 1.00 9.35 83 PRO B O 1
ATOM 3399 N N . ILE B 1 84 ? -19.251 19.856 54.462 1.00 9.08 84 ILE B N 1
ATOM 3400 C CA . ILE B 1 84 ? -20.352 19.111 53.792 1.00 8.64 84 ILE B CA 1
ATOM 3401 C C . ILE B 1 84 ? -21.603 19.990 53.746 1.00 8.59 84 ILE B C 1
ATOM 3402 O O . ILE B 1 84 ? -22.227 20.167 52.672 1.00 9.03 84 ILE B O 1
ATOM 3407 N N . VAL B 1 85 ? -21.959 20.567 54.862 1.00 8.41 85 VAL B N 1
ATOM 3408 C CA . VAL B 1 85 ? -23.153 21.419 54.994 1.00 8.61 85 VAL B CA 1
ATOM 3409 C C . VAL B 1 85 ? -22.917 22.703 54.214 1.00 9.16 85 VAL B C 1
ATOM 3410 O O . VAL B 1 85 ? -23.775 23.160 53.480 1.00 10.42 85 VAL B O 1
ATOM 3414 N N . ALA B 1 86 ? -21.711 23.264 54.257 1.00 9.66 86 ALA B N 1
ATOM 3415 C CA . ALA B 1 86 ? -21.429 24.515 53.530 1.00 10.25 86 ALA B CA 1
ATOM 3416 C C . ALA B 1 86 ? -21.600 24.274 52.027 1.00 10.78 86 ALA B C 1
ATOM 3417 O O . ALA B 1 86 ? -22.075 25.178 51.328 1.00 10.57 86 ALA B O 1
ATOM 3419 N N . GLY B 1 87 ? -21.211 23.112 51.489 1.00 11.01 87 GLY B N 1
ATOM 3420 C CA . GLY B 1 87 ? -21.356 22.844 50.044 1.00 11.28 87 GLY B CA 1
ATOM 3421 C C . GLY B 1 87 ? -22.828 22.824 49.628 1.00 10.50 87 GLY B C 1
ATOM 3422 O O . GLY B 1 87 ? -23.144 23.188 48.513 1.00 12.76 87 GLY B O 1
ATOM 3423 N N . VAL B 1 88 ? -23.673 22.307 50.481 1.00 10.68 88 VAL B N 1
ATOM 3424 C CA . VAL B 1 88 ? -25.125 22.290 50.194 1.00 10.63 88 VAL B CA 1
ATOM 3425 C C . VAL B 1 88 ? -25.679 23.712 50.177 1.00 10.16 88 VAL B C 1
ATOM 3426 O O . VAL B 1 88 ? -26.344 24.078 49.238 1.00 10.42 88 VAL B O 1
ATOM 3430 N N . HIS B 1 89 ? -25.311 24.503 51.161 1.00 10.75 89 HIS B N 1
ATOM 3431 C CA . HIS B 1 89 ? -25.713 25.927 51.245 1.00 10.90 89 HIS B CA 1
ATOM 3432 C C . HIS B 1 89 ? -25.187 26.702 50.053 1.00 10.34 89 HIS B C 1
ATOM 3433 O O . HIS B 1 89 ? -25.890 27.530 49.527 1.00 12.61 89 HIS B O 1
ATOM 3440 N N . ALA B 1 90 ? -23.988 26.389 49.583 1.00 11.33 90 ALA B N 1
ATOM 3441 C CA . ALA B 1 90 ? -23.422 27.075 48.402 1.00 13.20 90 ALA B CA 1
ATOM 3442 C C . ALA B 1 90 ? -24.275 26.883 47.158 1.00 14.16 90 ALA B C 1
ATOM 3443 O O . ALA B 1 90 ? -24.211 27.711 46.268 1.00 16.78 90 ALA B O 1
ATOM 3445 N N . LYS B 1 91 ? -24.966 25.759 47.077 1.00 14.06 91 LYS B N 1
ATOM 3446 C CA . LYS B 1 91 ? -25.876 25.415 45.962 1.00 14.85 91 LYS B CA 1
ATOM 3447 C C . LYS B 1 91 ? -27.303 25.825 46.282 1.00 14.10 91 LYS B C 1
ATOM 3448 O O . LYS B 1 91 ? -28.137 25.536 45.473 1.00 17.78 91 LYS B O 1
ATOM 3454 N N . GLY B 1 92 ? -27.529 26.578 47.363 1.00 14.11 92 GLY B N 1
ATOM 3455 C CA . GLY B 1 92 ? -28.866 27.116 47.675 1.00 15.14 92 GLY B CA 1
ATOM 3456 C C . GLY B 1 92 ? -29.778 26.059 48.281 1.00 13.02 92 GLY B C 1
ATOM 3457 O O . GLY B 1 92 ? -30.980 26.340 48.408 1.00 16.06 92 GLY B O 1
ATOM 3458 N N . GLY B 1 93 ? -29.227 24.924 48.743 1.00 11.73 93 GLY B N 1
ATOM 3459 C CA . GLY B 1 93 ? -30.037 23.871 49.387 1.00 10.47 93 GLY B CA 1
ATOM 3460 C C . GLY B 1 93 ? -30.142 24.063 50.902 1.00 9.89 93 GLY B C 1
ATOM 3461 O O . GLY B 1 93 ? -29.653 25.077 51.497 1.00 11.29 93 GLY B O 1
ATOM 3462 N N . LYS B 1 94 ? -30.858 23.130 51.506 1.00 9.40 94 LYS B N 1
ATOM 3463 C CA . LYS B 1 94 ? -31.121 23.128 52.950 1.00 8.85 94 LYS B CA 1
ATOM 3464 C C . LYS B 1 94 ? -30.935 21.723 53.470 1.00 9.19 94 LYS B C 1
ATOM 3465 O O . LYS B 1 94 ? -31.269 20.781 52.733 1.00 8.48 94 LYS B O 1
ATOM 3471 N N . ILE B 1 95 ? -30.420 21.597 54.686 1.00 8.19 95 ILE B N 1
ATOM 3472 C CA . ILE B 1 95 ? -30.026 20.256 55.156 1.00 8.39 95 ILE B CA 1
ATOM 3473 C C . ILE B 1 95 ? -30.230 20.205 56.666 1.00 7.60 95 ILE B C 1
ATOM 3474 O O . ILE B 1 95 ? -29.814 21.129 57.408 1.00 8.60 95 ILE B O 1
ATOM 3479 N N . VAL B 1 96 ? -30.828 19.129 57.154 1.00 7.86 96 VAL B N 1
ATOM 3480 C CA . VAL B 1 96 ? -31.009 18.823 58.574 1.00 7.88 96 VAL B CA 1
ATOM 3481 C C . VAL B 1 96 ? -30.299 17.527 58.903 1.00 7.44 96 VAL B C 1
ATOM 3482 O O . VAL B 1 96 ? -30.264 16.611 58.075 1.00 8.52 96 VAL B O 1
ATOM 3486 N N . CYS B 1 97 ? -29.812 17.424 60.118 1.00 7.54 97 CYS B N 1
ATOM 3487 C CA . CYS B 1 97 ? -29.096 16.239 60.589 1.00 7.48 97 CYS B CA 1
ATOM 3488 C C . CYS B 1 97 ? -30.086 15.316 61.291 1.00 7.19 97 CYS B C 1
ATOM 3489 O O . CYS B 1 97 ? -30.723 15.731 62.268 1.00 6.96 97 CYS B O 1
ATOM 3492 N N . GLN B 1 98 ? -30.146 14.057 60.887 1.00 6.98 98 GLN B N 1
ATOM 3493 C CA . GLN B 1 98 ? -30.973 13.064 61.535 1.00 7.27 98 GLN B CA 1
ATOM 3494 C C . GLN B 1 98 ? -30.167 12.499 62.728 1.00 6.78 98 GLN B C 1
ATOM 3495 O O . GLN B 1 98 ? -29.119 11.846 62.518 1.00 7.39 98 GLN B O 1
ATOM 3501 N N . LEU B 1 99 ? -30.643 12.708 63.934 1.00 6.65 99 LEU B N 1
ATOM 3502 C CA . LEU B 1 99 ? -29.971 12.297 65.182 1.00 6.80 99 LEU B CA 1
ATOM 3503 C C . LEU B 1 99 ? -30.346 10.892 65.557 1.00 6.48 99 LEU B C 1
ATOM 3504 O O . LEU B 1 99 ? -31.524 10.632 65.785 1.00 7.13 99 LEU B O 1
ATOM 3509 N N . TRP B 1 100 ? -29.334 10.032 65.723 1.00 6.02 100 TRP B N 1
ATOM 3510 C CA . TRP B 1 100 ? -29.506 8.571 65.867 1.00 6.65 100 TRP B CA 1
ATOM 3511 C C . TRP B 1 100 ? -28.985 8.026 67.192 1.00 6.07 100 TRP B C 1
ATOM 3512 O O . TRP B 1 100 ? -27.829 8.218 67.514 1.00 7.20 100 TRP B O 1
ATOM 3523 N N . HIS B 1 101 ? -29.850 7.308 67.899 1.00 5.72 101 HIS B N 1
ATOM 3524 C CA . HIS B 1 101 ? -29.435 6.344 68.913 1.00 6.31 101 HIS B CA 1
ATOM 3525 C C . HIS B 1 101 ? -30.057 5.020 68.522 1.00 6.42 101 HIS B C 1
ATOM 3526 O O . HIS B 1 101 ? -31.291 4.882 68.467 1.00 6.75 101 HIS B O 1
ATOM 3533 N N . MET B 1 102 ? -29.196 4.070 68.197 1.00 6.22 102 MET B N 1
ATOM 3534 C CA . MET B 1 102 ? -29.623 2.793 67.625 1.00 7.10 102 MET B CA 1
ATOM 3535 C C . MET B 1 102 ? -30.168 1.817 68.660 1.00 6.71 102 MET B C 1
ATOM 3536 O O . MET B 1 102 ? -30.720 0.792 68.239 1.00 7.17 102 MET B O 1
ATOM 3541 N N . GLY B 1 103 ? -30.067 2.084 69.929 1.00 6.98 103 GLY B N 1
ATOM 3542 C CA . GLY B 1 103 ? -30.616 1.173 70.908 1.00 6.85 103 GLY B CA 1
ATOM 3543 C C . GLY B 1 103 ? -30.097 -0.229 70.786 1.00 7.04 103 GLY B C 1
ATOM 3544 O O . GLY B 1 103 ? -28.897 -0.458 70.706 1.00 7.36 103 GLY B O 1
ATOM 3545 N N . ARG B 1 104 ? -30.998 -1.221 70.775 1.00 6.40 104 ARG B N 1
ATOM 3546 C CA . ARG B 1 104 ? -30.617 -2.638 70.766 1.00 6.74 104 ARG B CA 1
ATOM 3547 C C . ARG B 1 104 ? -30.013 -3.054 69.436 1.00 7.25 104 ARG B C 1
ATOM 3548 O O . ARG B 1 104 ? -29.554 -4.197 69.330 1.00 7.87 104 ARG B O 1
ATOM 3556 N N . MET B 1 105 ? -30.035 -2.192 68.416 1.00 7.33 105 MET B N 1
ATOM 3557 C CA . MET B 1 105 ? -29.619 -2.551 67.059 1.00 7.69 105 MET B CA 1
ATOM 3558 C C . MET B 1 105 ? -28.082 -2.432 66.887 1.00 7.77 105 MET B C 1
ATOM 3559 O O . MET B 1 105 ? -27.560 -2.776 65.842 1.00 10.87 105 MET B O 1
ATOM 3564 N N . VAL B 1 106 ? -27.324 -2.159 67.915 1.00 10.12 106 VAL B N 1
ATOM 3565 C CA . VAL B 1 106 ? -25.848 -2.143 67.805 1.00 9.16 106 VAL B CA 1
ATOM 3566 C C . VAL B 1 106 ? -25.265 -3.497 68.200 1.00 8.12 106 VAL B C 1
ATOM 3567 O O . VAL B 1 106 ? -25.928 -4.280 68.842 1.00 8.93 106 VAL B O 1
ATOM 3571 N N . HIS B 1 107 ? -24.000 -3.679 67.937 1.00 8.65 107 HIS B N 1
ATOM 3572 C CA . HIS B 1 107 ? -23.184 -4.786 68.455 1.00 8.90 107 HIS B CA 1
ATOM 3573 C C . HIS B 1 107 ? -22.080 -4.201 69.313 1.00 7.76 107 HIS B C 1
ATOM 3574 O O . HIS B 1 107 ? -21.423 -3.221 68.927 1.00 8.23 107 HIS B O 1
ATOM 3581 N N . SER B 1 108 ? -21.804 -4.855 70.428 1.00 7.72 108 SER B N 1
ATOM 3582 C CA . SER B 1 108 ? -20.785 -4.380 71.391 1.00 7.74 108 SER B CA 1
ATOM 3583 C C . SER B 1 108 ? -19.377 -4.394 70.773 1.00 9.28 108 SER B C 1
ATOM 3584 O O . SER B 1 108 ? -18.525 -3.690 71.248 1.00 9.57 108 SER B O 1
ATOM 3587 N N . SER B 1 109 ? -19.116 -5.184 69.727 1.00 8.76 109 SER B N 1
ATOM 3588 C CA . SER B 1 109 ? -17.783 -5.153 69.057 1.00 10.47 109 SER B CA 1
ATOM 3589 C C . SER B 1 109 ? -17.573 -3.790 68.409 1.00 10.21 109 SER B C 1
ATOM 3590 O O . SER B 1 109 ? -16.433 -3.403 68.187 1.00 12.93 109 SER B O 1
ATOM 3593 N N . VAL B 1 110 ? -18.627 -3.086 68.065 1.00 9.84 110 VAL B N 1
ATOM 3594 C CA . VAL B 1 110 ? -18.488 -1.747 67.445 1.00 9.28 110 VAL B CA 1
ATOM 3595 C C . VAL B 1 110 ? -18.553 -0.655 68.504 1.00 8.58 110 VAL B C 1
ATOM 3596 O O . VAL B 1 110 ? -17.752 0.301 68.505 1.00 10.57 110 VAL B O 1
ATOM 3600 N N . THR B 1 111 ? -19.514 -0.747 69.417 1.00 8.21 111 THR B N 1
ATOM 3601 C CA . THR B 1 111 ? -19.702 0.331 70.420 1.00 9.23 111 THR B CA 1
ATOM 3602 C C . THR B 1 111 ? -18.768 0.209 71.620 1.00 9.01 111 THR B C 1
ATOM 3603 O O . THR B 1 111 ? -18.460 1.165 72.292 1.00 9.92 111 THR B O 1
ATOM 3607 N N . GLY B 1 112 ? -18.269 -0.990 71.880 1.00 9.10 112 GLY B N 1
ATOM 3608 C CA . GLY B 1 112 ? -17.529 -1.268 73.105 1.00 8.79 112 GLY B CA 1
ATOM 3609 C C . GLY B 1 112 ? -18.376 -1.619 74.299 1.00 8.48 112 GLY B C 1
ATOM 3610 O O . GLY B 1 112 ? -17.790 -1.976 75.334 1.00 10.03 112 GLY B O 1
ATOM 3611 N N . THR B 1 113 ? -19.695 -1.562 74.191 1.00 8.07 113 THR B N 1
ATOM 3612 C CA . THR B 1 113 ? -20.605 -1.789 75.331 1.00 8.05 113 THR B CA 1
ATOM 3613 C C . THR B 1 113 ? -21.803 -2.6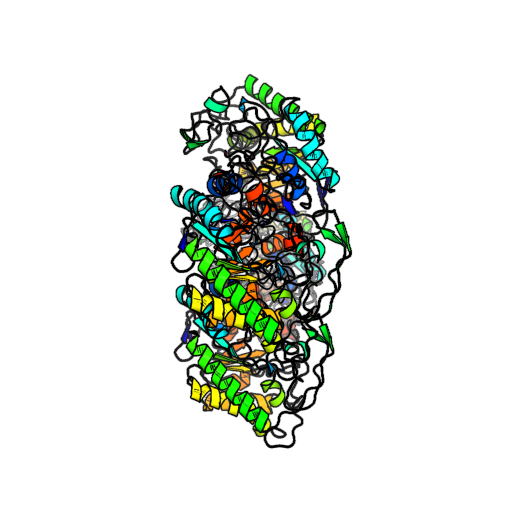13 74.886 1.00 6.68 113 THR B C 1
ATOM 3614 O O . THR B 1 113 ? -22.173 -2.595 73.718 1.00 7.65 113 THR B O 1
ATOM 3618 N N . GLN B 1 114 ? -22.485 -3.166 75.867 1.00 6.49 114 GLN B N 1
ATOM 3619 C CA . GLN B 1 114 ? -23.736 -3.884 75.624 1.00 6.72 114 GLN B CA 1
ATOM 3620 C C . GLN B 1 114 ? -24.684 -2.957 74.869 1.00 6.99 114 GLN B C 1
ATOM 3621 O O . GLN B 1 114 ? -24.811 -1.775 75.231 1.00 7.29 114 GLN B O 1
ATOM 3627 N N . PRO B 1 115 ? -25.499 -3.500 73.942 1.00 6.86 115 PRO B N 1
ATOM 3628 C CA . PRO B 1 115 ? -26.590 -2.691 73.406 1.00 7.23 115 PRO B CA 1
ATOM 3629 C C . PRO B 1 115 ? -27.506 -2.262 74.547 1.00 6.70 115 PRO B C 1
ATOM 3630 O O . PRO B 1 115 ? -27.767 -3.020 75.519 1.00 7.50 115 PRO B O 1
ATOM 3634 N N . VAL B 1 116 ? -28.121 -1.077 74.450 1.00 6.76 116 VAL B N 1
ATOM 3635 C CA . VAL B 1 116 ? -29.084 -0.581 75.453 1.00 7.14 116 VAL B CA 1
ATOM 3636 C C . VAL B 1 116 ? -30.445 -0.402 74.822 1.00 6.08 116 VAL B C 1
ATOM 3637 O O . VAL B 1 116 ? -30.580 -0.117 73.656 1.00 7.05 116 VAL B O 1
ATOM 3641 N N . SER B 1 117 ? -31.477 -0.513 75.677 1.00 7.16 117 SER B N 1
ATOM 3642 C CA . SER B 1 117 ? -32.848 -0.431 75.154 1.00 7.45 117 SER B CA 1
ATOM 3643 C C . SER B 1 117 ? -33.813 -0.086 76.292 1.00 6.98 117 SER B C 1
ATOM 3644 O O . SER B 1 117 ? -33.398 0.116 77.414 1.00 7.48 117 SER B O 1
ATOM 3647 N N . SER B 1 118 ? -35.074 0.014 75.942 1.00 7.39 118 SER B N 1
ATOM 3648 C CA . SER B 1 118 ? -36.153 0.053 76.943 1.00 7.71 118 SER B CA 1
ATOM 3649 C C . SER B 1 118 ? -36.089 -1.189 77.830 1.00 8.14 118 SER B C 1
ATOM 3650 O O . SER B 1 118 ? -36.256 -1.067 79.056 1.00 8.31 118 SER B O 1
ATOM 3653 N N . SER B 1 119 ? -35.933 -2.364 77.234 1.00 8.46 119 SER B N 1
ATOM 3654 C CA . SER B 1 119 ? -36.016 -3.658 77.910 1.00 8.11 119 SER B CA 1
ATOM 3655 C C . SER B 1 119 ? -34.906 -4.561 77.404 1.00 8.35 119 SER B C 1
ATOM 3656 O O . SER B 1 119 ? -34.279 -4.267 76.385 1.00 8.26 119 SER B O 1
ATOM 3659 N N . ALA B 1 120 ? -34.650 -5.622 78.175 1.00 8.17 120 ALA B N 1
ATOM 3660 C CA . ALA B 1 120 ? -33.547 -6.565 77.879 1.00 8.07 120 ALA B CA 1
ATOM 3661 C C . ALA B 1 120 ? -34.013 -7.568 76.826 1.00 8.01 120 ALA B C 1
ATOM 3662 O O . ALA B 1 120 ? -34.337 -8.720 77.102 1.00 11.21 120 ALA B O 1
ATOM 3664 N N . THR B 1 121 ? -34.086 -7.128 75.596 1.00 8.60 121 THR B N 1
ATOM 3665 C CA . THR B 1 121 ? -34.592 -7.880 74.419 1.00 8.42 121 THR B CA 1
ATOM 3666 C C . THR B 1 121 ? -33.499 -8.008 73.366 1.00 7.77 121 THR B C 1
ATOM 3667 O O . THR B 1 121 ? -32.459 -7.336 73.427 1.00 8.34 121 THR B O 1
ATOM 3671 N N . THR B 1 122 ? -33.779 -8.793 72.341 1.00 8.76 122 THR B N 1
ATOM 3672 C CA . THR B 1 122 ? -32.820 -9.149 71.278 1.00 8.94 122 THR B CA 1
ATOM 3673 C C . THR B 1 122 ? -33.460 -8.939 69.909 1.00 8.55 122 THR B C 1
ATOM 3674 O O . THR B 1 122 ? -34.490 -9.532 69.628 1.00 9.34 122 THR B O 1
ATOM 3678 N N . ALA B 1 123 ? -32.861 -8.157 69.084 1.00 9.00 123 ALA B N 1
ATOM 3679 C CA . ALA B 1 123 ? -33.343 -7.957 67.713 1.00 9.34 123 ALA B CA 1
ATOM 3680 C C . ALA B 1 123 ? -33.200 -9.242 66.920 1.00 9.63 123 ALA B C 1
ATOM 3681 O O . ALA B 1 123 ? -32.315 -10.048 67.205 1.00 9.45 123 ALA B O 1
ATOM 3683 N N . PRO B 1 124 ? -34.048 -9.471 65.896 1.00 9.77 124 PRO B N 1
ATOM 3684 C CA . PRO B 1 124 ? -33.929 -10.676 65.090 1.00 10.51 124 PRO B CA 1
ATOM 3685 C C . PRO B 1 124 ? -32.779 -10.564 64.086 1.00 10.78 124 PRO B C 1
ATOM 3686 O O . PRO B 1 124 ? -32.361 -9.505 63.664 1.00 12.92 124 PRO B O 1
ATOM 3690 N N . GLY B 1 125 ? -32.274 -11.748 63.766 1.00 13.11 125 GLY B N 1
ATOM 3691 C CA . GLY B 1 125 ? -31.275 -11.975 62.720 1.00 16.34 125 GLY B CA 1
ATOM 3692 C C . GLY B 1 125 ? -29.880 -11.633 63.186 1.00 13.08 125 GLY B C 1
ATOM 3693 O O . GLY B 1 125 ? -29.527 -11.914 64.338 1.00 15.14 125 GLY B O 1
ATOM 3694 N N . GLU B 1 126 ? -29.108 -11.098 62.245 1.00 16.21 126 GLU B N 1
ATOM 3695 C CA . GLU B 1 126 ? -27.690 -10.795 62.472 1.00 14.67 126 GLU B CA 1
ATOM 3696 C C . GLU B 1 126 ? -27.453 -9.314 62.287 1.00 12.74 126 GLU B C 1
ATOM 3697 O O . GLU B 1 126 ? -28.114 -8.668 61.506 1.00 13.87 126 GLU B O 1
ATOM 3703 N N . VAL B 1 127 ? -26.413 -8.860 62.945 1.00 11.43 127 VAL B N 1
ATOM 3704 C CA . VAL B 1 127 ? -25.967 -7.443 62.951 1.00 11.84 127 VAL B CA 1
ATOM 3705 C C . VAL B 1 127 ? -24.638 -7.303 62.215 1.00 12.51 127 VAL B C 1
ATOM 3706 O O . VAL B 1 127 ? -23.783 -8.200 62.290 1.00 14.02 127 VAL B O 1
ATOM 3710 N N . HIS B 1 128 ? -24.539 -6.204 61.480 1.00 13.51 128 HIS B N 1
ATOM 3711 C CA . HIS B 1 128 ? -23.323 -5.790 60.763 1.00 15.72 128 HIS B CA 1
ATOM 3712 C C . HIS B 1 128 ? -22.239 -5.406 61.755 1.00 14.92 128 HIS B C 1
ATOM 3713 O O . HIS B 1 128 ? -22.506 -4.641 62.711 1.00 17.27 128 HIS B O 1
ATOM 3720 N N . THR B 1 129 ? -21.010 -5.828 61.533 1.00 12.48 129 THR B N 1
ATOM 3721 C CA . THR B 1 129 ? -19.898 -5.313 62.354 1.00 11.85 129 THR B CA 1
ATOM 3722 C C . THR B 1 129 ? -18.715 -5.077 61.422 1.00 10.98 129 THR B C 1
ATOM 3723 O O . THR B 1 129 ? -18.803 -5.323 60.227 1.00 14.13 129 THR B O 1
ATOM 3727 N N . TYR B 1 130 ? -17.631 -4.573 61.964 1.00 12.54 130 TYR B N 1
ATOM 3728 C CA . TYR B 1 130 ? -16.397 -4.445 61.165 1.00 1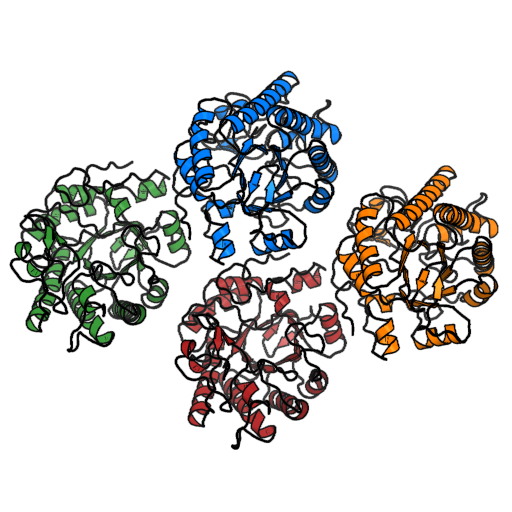2.61 130 TYR B CA 1
ATOM 3729 C C . TYR B 1 130 ? -15.804 -5.829 60.810 1.00 15.24 130 TYR B C 1
ATOM 3730 O O . TYR B 1 130 ? -15.009 -5.879 59.839 1.00 17.82 130 TYR B O 1
ATOM 3739 N N . GLU B 1 131 ? -16.271 -6.905 61.444 1.00 16.49 131 GLU B N 1
ATOM 3740 C CA . GLU B 1 131 ? -15.755 -8.276 61.190 1.00 17.32 131 GLU B CA 1
ATOM 3741 C C . GLU B 1 131 ? -16.868 -9.168 60.645 1.00 20.02 131 GLU B C 1
ATOM 3742 O O . GLU B 1 131 ? -16.837 -10.396 60.873 1.00 28.35 131 GLU B O 1
ATOM 3748 N N . GLY B 1 132 ? -17.784 -8.565 59.908 1.00 17.45 132 GLY B N 1
ATOM 3749 C CA . GLY B 1 132 ? -18.919 -9.232 59.287 1.00 20.35 132 GLY B CA 1
ATOM 3750 C C . GLY B 1 132 ? -20.030 -9.454 60.281 1.00 17.40 132 GLY B C 1
ATOM 3751 O O . GLY B 1 132 ? -20.037 -8.892 61.396 1.00 17.06 132 GLY B O 1
ATOM 3752 N N . LYS B 1 133 ? -20.994 -10.231 59.847 1.00 17.98 133 LYS B N 1
ATOM 3753 C CA . LYS B 1 133 ? -22.281 -10.307 60.551 1.00 16.41 133 LYS B CA 1
ATOM 3754 C C . LYS B 1 133 ? -22.075 -11.193 61.782 1.00 17.15 133 LYS B C 1
ATOM 3755 O O . LYS B 1 133 ? -21.325 -12.179 61.700 1.00 20.54 133 LYS B O 1
ATOM 3761 N N . LYS B 1 134 ? -22.778 -10.864 62.858 1.00 13.18 134 LYS B N 1
ATOM 3762 C CA . LYS B 1 134 ? -22.746 -11.570 64.158 1.00 13.02 134 LYS B CA 1
ATOM 3763 C C . LYS B 1 134 ? -24.176 -11.705 64.640 1.00 12.15 134 LYS B C 1
ATOM 3764 O O . LYS B 1 134 ? -25.024 -10.899 64.283 1.00 11.99 134 LYS B O 1
ATOM 3770 N N . PRO B 1 135 ? -24.465 -12.654 65.534 1.00 12.54 135 PRO B N 1
ATOM 3771 C CA . PRO B 1 135 ? -25.782 -12.679 66.153 1.00 12.38 135 PRO B CA 1
ATOM 3772 C C . PRO B 1 135 ? -26.027 -11.412 66.981 1.00 10.38 135 PRO B C 1
ATOM 3773 O O . PRO B 1 135 ? -25.144 -10.946 67.649 1.00 9.98 135 PRO B O 1
ATOM 3777 N N . PHE B 1 136 ? -27.238 -10.879 66.920 1.00 9.59 136 PHE B N 1
ATOM 3778 C CA . PHE B 1 136 ? -27.588 -9.787 67.860 1.00 9.12 136 PHE B CA 1
ATOM 3779 C C . PHE B 1 136 ? -27.412 -10.276 69.297 1.00 9.39 136 PHE B C 1
ATOM 3780 O O . PHE B 1 136 ? -27.686 -11.436 69.624 1.00 10.34 136 PHE B O 1
ATOM 3788 N N . GLU B 1 137 ? -27.066 -9.354 70.144 1.00 8.50 137 GLU B N 1
ATOM 3789 C CA . GLU B 1 137 ? -26.942 -9.516 71.588 1.00 8.55 137 GLU B CA 1
ATOM 3790 C C . GLU B 1 137 ? -28.211 -9.025 72.315 1.00 7.92 137 GLU B C 1
ATOM 3791 O O . GLU B 1 137 ? -28.780 -7.988 71.935 1.00 9.55 137 GLU B O 1
ATOM 3797 N N . GLN B 1 138 ? -28.604 -9.694 73.382 1.00 7.38 138 GLN B N 1
ATOM 3798 C CA . GLN B 1 138 ? -29.650 -9.116 74.221 1.00 8.09 138 GLN B CA 1
ATOM 3799 C C . GLN B 1 138 ? -29.166 -7.794 74.813 1.00 7.75 138 GLN B C 1
ATOM 3800 O O . GLN B 1 138 ? -28.042 -7.702 75.345 1.00 8.20 138 GLN B O 1
ATOM 3806 N N . ALA B 1 139 ? -30.021 -6.788 74.758 1.00 7.82 139 ALA B N 1
ATOM 3807 C CA . ALA B 1 139 ? -29.730 -5.454 75.287 1.00 8.25 139 ALA B CA 1
ATOM 3808 C C . ALA B 1 139 ? -29.851 -5.476 76.804 1.00 7.71 139 ALA B C 1
ATOM 3809 O O . ALA B 1 139 ? -30.407 -6.397 77.352 1.00 8.12 139 ALA B O 1
ATOM 3811 N N . ARG B 1 140 ? -29.427 -4.394 77.424 1.00 8.40 140 ARG B N 1
ATOM 3812 C CA . ARG B 1 140 ? -29.780 -4.079 78.815 1.00 8.68 140 ARG B CA 1
ATOM 3813 C C . ARG B 1 140 ? -30.808 -2.975 78.869 1.00 7.45 140 ARG B C 1
ATOM 3814 O O . ARG B 1 140 ? -30.824 -2.078 78.000 1.00 8.83 140 ARG B O 1
ATOM 3822 N N . ALA B 1 141 ? -31.661 -3.036 79.898 1.00 8.26 141 ALA B N 1
ATOM 3823 C CA . ALA B 1 141 ? -32.716 -2.047 80.109 1.00 8.52 141 ALA B CA 1
ATOM 3824 C C . ALA B 1 141 ? -32.135 -0.826 80.779 1.00 8.93 141 ALA B C 1
ATOM 3825 O O . ALA B 1 141 ? -31.675 -0.928 81.946 1.00 10.97 141 ALA B O 1
ATOM 3827 N N . ILE B 1 142 ? -32.276 0.330 80.187 1.00 8.00 142 ILE B N 1
ATOM 3828 C CA . ILE B 1 142 ? -31.604 1.520 80.735 1.00 8.60 142 ILE B CA 1
ATOM 3829 C C . ILE B 1 142 ? -32.265 1.999 82.010 1.00 7.94 142 ILE B C 1
ATOM 3830 O O . ILE B 1 142 ? -33.477 1.836 82.223 1.00 9.97 142 ILE B O 1
ATOM 3835 N N . ASP B 1 143 ? -31.466 2.583 82.876 1.00 8.00 143 ASP B N 1
ATOM 3836 C CA . ASP B 1 143 ? -31.885 3.090 84.184 1.00 9.34 143 ASP B CA 1
ATOM 3837 C C . ASP B 1 143 ? -31.906 4.627 84.164 1.00 8.73 143 ASP B C 1
ATOM 3838 O O . ASP B 1 143 ? -31.702 5.276 83.122 1.00 8.40 143 ASP B O 1
ATOM 3843 N N . ALA B 1 144 ? -32.181 5.240 85.311 1.00 9.94 144 ALA B N 1
ATOM 3844 C CA . ALA B 1 144 ? -32.361 6.705 85.367 1.00 10.51 144 ALA B CA 1
ATOM 3845 C C . ALA B 1 144 ? -31.067 7.436 85.011 1.00 9.47 144 ALA B C 1
ATOM 3846 O O . ALA B 1 144 ? -31.158 8.444 84.291 1.00 9.97 144 ALA B O 1
ATOM 3848 N N . ALA B 1 145 ? -29.946 6.957 85.490 1.00 10.08 145 ALA B N 1
ATOM 3849 C CA . ALA B 1 145 ? -28.678 7.618 85.133 1.00 10.00 145 ALA B CA 1
ATOM 3850 C C . ALA B 1 145 ? -28.434 7.490 83.624 1.00 9.21 145 ALA B C 1
ATOM 3851 O O . ALA B 1 145 ? -27.946 8.443 83.021 1.00 8.23 145 ALA B O 1
ATOM 3853 N N . ASP B 1 146 ? -28.741 6.364 83.009 1.00 8.54 146 ASP B N 1
ATOM 3854 C CA . ASP B 1 146 ? -28.575 6.189 81.555 1.00 7.29 146 ASP B CA 1
ATOM 3855 C C . ASP B 1 146 ? -29.491 7.155 80.813 1.00 6.92 146 ASP B C 1
ATOM 3856 O O . ASP B 1 146 ? -29.065 7.734 79.830 1.00 7.37 146 ASP B O 1
ATOM 3861 N N . ILE B 1 147 ? -30.722 7.273 81.255 1.00 7.19 147 ILE B N 1
ATOM 3862 C CA . ILE B 1 147 ? -31.658 8.217 80.612 1.00 7.68 147 ILE B CA 1
ATOM 3863 C C . ILE B 1 147 ? -31.114 9.631 80.650 1.00 6.94 147 ILE B C 1
ATOM 3864 O O . ILE B 1 147 ? -31.143 10.317 79.657 1.00 7.80 147 ILE B O 1
ATOM 3869 N N . SER B 1 148 ? -30.647 10.066 81.810 1.00 7.64 148 SER B N 1
ATOM 3870 C CA . SER B 1 148 ? -30.069 11.423 81.917 1.00 8.17 148 SER B CA 1
ATOM 3871 C C . SER B 1 148 ? -28.921 11.565 80.899 1.00 8.15 148 SER B C 1
ATOM 3872 O O . SER B 1 148 ? -28.816 12.596 80.243 1.00 7.53 148 SER B O 1
ATOM 3875 N N . ARG B 1 149 ? -28.020 10.614 80.878 1.00 7.63 149 ARG B N 1
ATOM 3876 C CA . ARG B 1 149 ? -26.886 10.624 79.946 1.00 7.73 149 ARG B CA 1
ATOM 3877 C C . ARG B 1 149 ? -27.353 10.700 78.503 1.00 7.23 149 ARG B C 1
ATOM 3878 O O . ARG B 1 149 ? -26.770 11.459 77.717 1.00 6.96 149 ARG B O 1
ATOM 3886 N N . ILE B 1 150 ? -28.301 9.852 78.126 1.00 6.76 150 ILE B N 1
ATOM 3887 C CA . ILE B 1 150 ? -28.747 9.799 76.731 1.00 6.72 150 ILE B CA 1
ATOM 3888 C C . ILE B 1 150 ? -29.448 11.130 76.390 1.00 7.39 150 ILE B C 1
ATOM 3889 O O . ILE B 1 150 ? -29.256 11.611 75.257 1.00 7.22 150 ILE B O 1
ATOM 3894 N N . LEU B 1 151 ? -30.255 11.683 77.289 1.00 6.86 151 LEU B N 1
ATOM 3895 C CA . LEU B 1 151 ? -30.822 13.026 77.020 1.00 6.64 151 LEU B CA 1
ATOM 3896 C C . LEU B 1 151 ? -29.713 14.040 76.801 1.00 6.95 151 LEU B C 1
ATOM 3897 O O . LEU B 1 151 ? -29.795 14.856 75.894 1.00 7.55 151 LEU B O 1
ATOM 3902 N N . ASN B 1 152 ? -28.659 13.968 77.581 1.00 6.80 152 ASN B N 1
ATOM 3903 C CA . ASN B 1 152 ? -27.497 14.859 77.389 1.00 7.24 152 ASN B CA 1
ATOM 3904 C C . ASN B 1 152 ? -26.920 14.629 76.001 1.00 7.45 152 ASN B C 1
ATOM 3905 O O . ASN B 1 152 ? -26.559 15.590 75.335 1.00 7.35 152 ASN B O 1
ATOM 3910 N N . ASP B 1 153 ? -26.752 13.364 75.614 1.00 7.12 153 ASP B N 1
ATOM 3911 C CA . ASP B 1 153 ? -26.201 13.090 74.265 1.00 7.57 153 ASP B CA 1
ATOM 3912 C C . ASP B 1 153 ? -27.088 13.637 73.154 1.00 6.72 153 ASP B C 1
ATOM 3913 O O . ASP B 1 153 ? -26.550 14.162 72.167 1.00 7.23 153 ASP B O 1
ATOM 3918 N N . TYR B 1 154 ? -28.392 13.544 73.266 1.00 6.58 154 TYR B N 1
ATOM 3919 C CA . TYR B 1 154 ? -29.272 14.145 72.249 1.00 6.56 154 TYR B CA 1
ATOM 3920 C C . TYR B 1 154 ? -29.098 15.672 72.224 1.00 6.76 154 TYR B C 1
ATOM 3921 O O . TYR B 1 154 ? -29.052 16.297 71.166 1.00 7.89 154 TYR B O 1
ATOM 3930 N N . GLU B 1 155 ? -29.007 16.239 73.413 1.00 7.56 155 GLU B N 1
ATOM 3931 C CA . GLU B 1 155 ? -28.829 17.699 73.545 1.00 8.02 155 GLU B CA 1
ATOM 3932 C C . GLU B 1 155 ? -27.522 18.153 72.884 1.00 8.29 155 GLU B C 1
ATOM 3933 O O . GLU B 1 155 ? -27.473 19.071 72.067 1.00 8.83 155 GLU B O 1
ATOM 3939 N N . ASN B 1 156 ? -26.428 17.494 73.248 1.00 8.75 156 ASN B N 1
ATOM 3940 C CA . ASN B 1 156 ? -25.112 17.827 72.660 1.00 9.07 156 ASN B CA 1
ATOM 3941 C C . ASN B 1 156 ? -25.156 17.646 71.145 1.00 7.72 156 ASN B C 1
ATOM 3942 O O . ASN B 1 156 ? -24.522 18.426 70.402 1.00 7.74 156 ASN B O 1
ATOM 3947 N N . ALA B 1 157 ? -25.774 16.575 70.671 1.00 8.14 157 ALA B N 1
ATOM 3948 C CA . ALA B 1 157 ? -25.783 16.297 69.210 1.00 7.63 157 ALA B CA 1
ATOM 3949 C C . ALA B 1 157 ? -26.552 17.401 68.465 1.00 7.34 157 ALA B C 1
ATOM 3950 O O . ALA B 1 157 ? -26.133 17.821 67.386 1.00 8.08 157 ALA B O 1
ATOM 3952 N N . ALA B 1 158 ? -27.677 17.798 69.033 1.00 7.49 158 ALA B N 1
ATOM 3953 C CA . ALA B 1 158 ? -28.466 18.878 68.442 1.00 8.04 158 ALA B CA 1
ATOM 3954 C C . ALA B 1 158 ? -27.660 20.187 68.408 1.00 7.32 158 ALA B C 1
ATOM 3955 O O . ALA B 1 158 ? -27.641 20.865 67.386 1.00 7.95 158 ALA B O 1
ATOM 3957 N N . ARG B 1 159 ? -27.039 20.563 69.514 1.00 7.99 159 ARG B N 1
ATOM 3958 C CA . ARG B 1 159 ? -26.200 21.776 69.558 1.00 8.01 159 ARG B CA 1
ATOM 3959 C C . ARG B 1 159 ? -25.085 21.630 68.506 1.00 8.06 159 ARG B C 1
ATOM 3960 O O . ARG B 1 159 ? -24.805 22.603 67.820 1.00 8.65 159 ARG B O 1
ATOM 3968 N N . ASN B 1 160 ? -24.445 20.486 68.456 1.00 7.42 160 ASN B N 1
ATOM 3969 C CA . ASN B 1 160 ? -23.364 20.294 67.457 1.00 8.28 160 ASN B CA 1
ATOM 3970 C C . ASN B 1 160 ? -23.879 20.369 66.043 1.00 7.74 160 ASN B C 1
ATOM 3971 O O . ASN B 1 160 ? -23.141 20.807 65.135 1.00 8.01 160 ASN B O 1
ATOM 3976 N N . ALA B 1 161 ? -25.089 19.932 65.761 1.00 7.19 161 ALA B N 1
ATOM 3977 C CA . ALA B 1 161 ? -25.614 20.045 64.398 1.00 7.10 161 ALA B CA 1
ATOM 3978 C C . ALA B 1 161 ? -25.713 21.513 64.036 1.00 7.85 161 ALA B C 1
ATOM 3979 O O . ALA B 1 161 ? -25.338 21.924 62.954 1.00 8.60 161 ALA B O 1
ATOM 3981 N N . ILE B 1 162 ? -26.273 22.311 64.936 1.00 9.07 162 ILE B N 1
ATOM 3982 C CA . ILE B 1 162 ? -26.376 23.763 64.653 1.00 9.43 162 ILE B CA 1
ATOM 3983 C C . ILE B 1 162 ? -24.970 24.368 64.504 1.00 9.39 162 ILE B C 1
ATOM 3984 O O . ILE B 1 162 ? -24.723 25.162 63.614 1.00 9.50 162 ILE B O 1
ATOM 3989 N N . ARG B 1 163 ? -24.071 23.984 65.351 1.00 8.58 163 ARG B N 1
ATOM 3990 C CA . ARG B 1 163 ? -22.666 24.420 65.299 1.00 8.99 163 ARG B CA 1
ATOM 3991 C C . ARG B 1 163 ? -22.029 24.071 63.951 1.00 8.87 163 ARG B C 1
ATOM 3992 O O . ARG B 1 163 ? -21.201 24.880 63.440 1.00 8.78 163 ARG B O 1
ATOM 4000 N N . ALA B 1 164 ? -22.385 22.937 63.357 1.00 9.09 164 ALA B N 1
ATOM 4001 C CA . ALA B 1 164 ? -21.841 22.524 62.034 1.00 8.83 164 ALA B CA 1
ATOM 4002 C C . ALA B 1 164 ? -22.499 23.274 60.898 1.00 8.10 164 ALA B C 1
ATOM 4003 O O . ALA B 1 164 ? -22.030 23.122 59.764 1.00 10.52 164 ALA B O 1
ATOM 4005 N N . GLY B 1 165 ? -23.565 24.010 61.168 1.00 8.74 165 GLY B N 1
ATOM 4006 C CA . GLY B 1 165 ? -24.249 24.799 60.140 1.00 9.69 165 GLY B CA 1
ATOM 4007 C C . GLY B 1 165 ? -25.546 24.178 59.669 1.00 8.50 165 GLY B C 1
ATOM 4008 O O . GLY B 1 165 ? -26.162 24.776 58.776 1.00 9.24 165 GLY B O 1
ATOM 4009 N N . PHE B 1 166 ? -25.956 23.044 60.180 1.00 8.17 166 PHE B N 1
ATOM 4010 C CA . PHE B 1 166 ? -27.236 22.439 59.755 1.00 8.07 166 PHE B CA 1
ATOM 4011 C C . PHE B 1 166 ? -28.360 23.449 60.003 1.00 8.85 166 PHE B C 1
ATOM 4012 O O . PHE B 1 166 ? -28.354 24.200 60.999 1.00 9.21 166 PHE B O 1
ATOM 4020 N N . ASP B 1 167 ? -29.374 23.370 59.149 1.00 8.55 167 ASP B N 1
ATOM 4021 C CA . ASP B 1 167 ? -30.548 24.219 59.302 1.00 8.61 167 ASP B CA 1
ATOM 4022 C C . ASP B 1 167 ? -31.448 23.768 60.445 1.00 9.24 167 ASP B C 1
ATOM 4023 O O . ASP B 1 167 ? -32.353 24.497 60.840 1.00 10.31 167 ASP B O 1
ATOM 4028 N N . GLY B 1 168 ? -31.285 22.543 60.892 1.00 8.97 168 GLY B N 1
ATOM 4029 C CA . GLY B 1 168 ? -32.052 21.955 61.983 1.00 8.76 168 GLY B CA 1
ATOM 4030 C C . GLY B 1 168 ? -31.742 20.498 62.120 1.00 7.28 168 GLY B C 1
ATOM 4031 O O . GLY B 1 168 ? -30.717 20.047 61.575 1.00 7.85 168 GLY B O 1
ATOM 4032 N N . VAL B 1 169 ? -32.550 19.791 62.880 1.00 7.78 169 VAL B N 1
ATOM 4033 C CA . VAL B 1 169 ? -32.371 18.348 63.108 1.00 7.34 169 VAL B CA 1
ATOM 4034 C C . VAL B 1 169 ? -33.693 17.616 62.900 1.00 7.01 169 VAL B C 1
ATOM 4035 O O . VAL B 1 169 ? -34.755 18.193 62.984 1.00 8.00 169 VAL B O 1
ATOM 4039 N N . GLN B 1 170 ? -33.565 16.315 62.658 1.00 7.03 170 GLN B N 1
ATOM 4040 C CA . GLN B 1 170 ? -34.665 15.375 62.748 1.00 7.38 170 GLN B CA 1
ATOM 4041 C C . GLN B 1 170 ? -34.314 14.335 63.793 1.00 6.47 170 GLN B C 1
ATOM 4042 O O . GLN B 1 170 ? -33.302 13.654 63.685 1.00 8.11 170 GLN B O 1
ATOM 4048 N N . ILE B 1 171 ? -35.162 14.150 64.781 1.00 6.53 171 ILE B N 1
ATOM 4049 C CA . ILE B 1 171 ? -34.999 13.094 65.768 1.00 7.03 171 ILE B CA 1
ATOM 4050 C C . ILE B 1 171 ? -35.455 11.797 65.116 1.00 6.69 171 ILE B C 1
ATOM 4051 O O . ILE B 1 171 ? -36.566 11.641 64.695 1.00 7.44 171 ILE B O 1
ATOM 4056 N N . HIS B 1 172 ? -34.533 10.823 65.026 1.00 6.61 172 HIS B N 1
ATOM 4057 C CA . HIS B 1 172 ? -34.846 9.476 64.515 1.00 6.70 172 HIS B CA 1
ATOM 4058 C C . HIS B 1 172 ? -35.605 8.693 65.598 1.00 6.34 172 HIS B C 1
ATOM 4059 O O . HIS B 1 172 ? -34.963 8.175 66.506 1.00 7.37 172 HIS B O 1
ATOM 4066 N N . ALA B 1 173 ? -36.915 8.665 65.547 1.00 6.86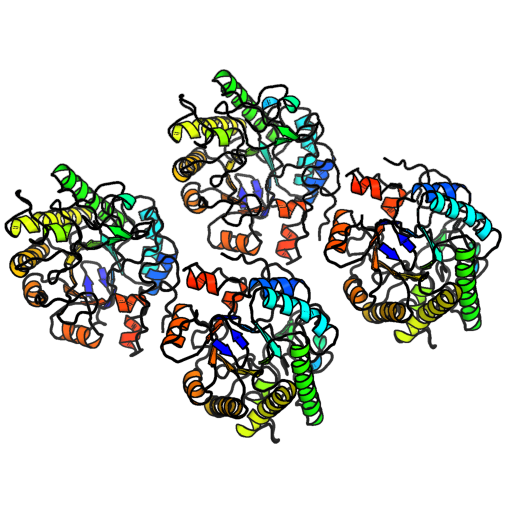 173 ALA B N 1
ATOM 4067 C CA . ALA B 1 173 ? -37.756 7.988 66.528 1.00 7.21 173 ALA B CA 1
ATOM 4068 C C . ALA B 1 173 ? -38.435 6.802 65.827 1.00 7.77 173 ALA B C 1
ATOM 4069 O O . ALA B 1 173 ? -39.516 6.392 66.283 1.00 8.12 173 ALA B O 1
ATOM 4071 N N . ALA B 1 174 ? -37.779 6.203 64.848 1.00 7.43 174 ALA B N 1
ATOM 4072 C CA . ALA B 1 174 ? -38.395 5.206 63.967 1.00 7.86 174 ALA B CA 1
ATOM 4073 C C . ALA B 1 174 ? -37.511 3.995 63.846 1.00 7.40 174 ALA B C 1
ATOM 4074 O O . ALA B 1 174 ? -36.426 3.878 64.427 1.00 7.53 174 ALA B O 1
ATOM 4076 N N . ASN B 1 175 ? -38.067 3.062 63.076 1.00 8.01 175 ASN B N 1
ATOM 4077 C CA . ASN B 1 175 ? -37.353 1.917 62.492 1.00 7.59 175 ASN B CA 1
ATOM 4078 C C . ASN B 1 175 ? -36.709 0.969 63.503 1.00 6.97 175 ASN B C 1
ATOM 4079 O O . ASN B 1 175 ? -35.781 0.264 63.182 1.00 7.63 175 ASN B O 1
ATOM 4084 N N . GLY B 1 176 ? -37.342 0.878 64.660 1.00 6.85 176 GLY B N 1
ATOM 4085 C CA . GLY B 1 176 ? -36.894 -0.072 65.648 1.00 7.33 176 GLY B CA 1
ATOM 4086 C C . GLY B 1 176 ? -35.674 0.385 66.416 1.00 6.96 176 GLY B C 1
ATOM 4087 O O . GLY B 1 176 ? -35.133 -0.465 67.147 1.00 7.39 176 GLY B O 1
ATOM 4088 N N . TYR B 1 177 ? -35.270 1.613 66.378 1.00 6.92 177 TYR B N 1
ATOM 4089 C CA . TYR B 1 177 ? -34.103 2.125 67.156 1.00 7.15 177 TYR B CA 1
ATOM 4090 C C . TYR B 1 177 ? -34.560 2.540 68.548 1.00 6.83 177 TYR B C 1
ATOM 4091 O O . TYR B 1 177 ? -35.638 2.112 68.957 1.00 7.73 177 TYR B O 1
ATOM 4100 N N . LEU B 1 178 ? -33.745 3.240 69.319 1.00 7.45 178 LEU B N 1
ATOM 4101 C CA . LEU B 1 178 ? -33.977 3.331 70.769 1.00 6.87 178 LEU B CA 1
ATOM 4102 C C . LEU B 1 178 ? -35.347 3.907 71.099 1.00 6.93 178 LEU B C 1
ATOM 4103 O O . LEU B 1 178 ? -36.057 3.335 71.905 1.00 7.11 178 LEU B O 1
ATOM 4108 N N . ILE B 1 179 ? -35.702 5.050 70.489 1.00 6.93 179 ILE B N 1
ATOM 4109 C CA . ILE B 1 179 ? -36.973 5.699 70.884 1.00 6.42 179 ILE B CA 1
ATOM 4110 C C . ILE B 1 179 ? -38.138 4.801 70.482 1.00 6.83 179 ILE B C 1
ATOM 4111 O O . ILE B 1 179 ? -39.097 4.650 71.261 1.00 7.37 179 ILE B O 1
ATOM 4116 N N . ASP B 1 180 ? -38.079 4.218 69.291 1.00 7.26 180 ASP B N 1
ATOM 4117 C CA . ASP B 1 180 ? -39.157 3.328 68.811 1.00 8.28 180 ASP B CA 1
ATOM 4118 C C . ASP B 1 180 ? -39.292 2.108 69.732 1.00 8.26 180 ASP B C 1
ATOM 4119 O O . ASP B 1 180 ? -40.383 1.585 69.960 1.00 7.94 180 ASP B O 1
ATOM 4124 N N . GLU B 1 181 ? -38.167 1.637 70.262 1.00 7.39 181 GLU B N 1
ATOM 4125 C CA . GLU B 1 181 ? -38.208 0.502 71.204 1.00 6.76 181 GLU B CA 1
ATOM 4126 C C . GLU B 1 181 ? -38.909 0.839 72.492 1.00 7.36 181 GLU B C 1
ATOM 4127 O O . GLU B 1 181 ? -39.438 -0.052 73.153 1.00 9.07 181 GLU B O 1
ATOM 4133 N N . PHE B 1 182 ? -38.923 2.115 72.878 1.00 7.13 182 PHE B N 1
ATOM 4134 C CA . PHE B 1 182 ? -39.794 2.580 73.970 1.00 7.84 182 PHE B CA 1
ATOM 4135 C C . PHE B 1 182 ? -41.257 2.748 73.524 1.00 7.36 182 PHE B C 1
ATOM 4136 O O . PHE B 1 182 ? -42.156 2.439 74.299 1.00 8.71 182 PHE B O 1
ATOM 4144 N N . LEU B 1 183 ? -41.482 3.303 72.332 1.00 7.53 183 LEU B N 1
ATOM 4145 C CA . LEU B 1 183 ? -42.865 3.593 71.905 1.00 8.31 183 LEU B CA 1
ATOM 4146 C C . LEU B 1 183 ? -43.691 2.297 71.851 1.00 7.93 183 LEU B C 1
ATOM 4147 O O . LEU B 1 183 ? -44.865 2.305 72.223 1.00 8.21 183 LEU B O 1
ATOM 4152 N N . ARG B 1 184 ? -43.152 1.240 71.259 1.00 8.32 184 ARG B N 1
ATOM 4153 C CA . ARG B 1 184 ? -43.960 0.085 70.862 1.00 8.57 184 ARG B CA 1
ATOM 4154 C C . ARG B 1 184 ? -44.013 -0.958 71.957 1.00 7.40 184 ARG B C 1
ATOM 4155 O O . ARG B 1 184 ? -43.006 -1.294 72.588 1.00 8.54 184 ARG B O 1
ATOM 4163 N N . ASN B 1 185 ? -45.186 -1.580 72.092 1.00 8.72 185 ASN B N 1
ATOM 4164 C CA . ASN B 1 185 ? -45.412 -2.537 73.167 1.00 9.96 185 ASN B CA 1
ATOM 4165 C C . ASN B 1 185 ? -44.756 -3.865 72.837 1.00 9.54 185 ASN B C 1
ATOM 4166 O O . ASN B 1 185 ? -44.540 -4.626 73.772 1.00 11.88 185 ASN B O 1
ATOM 4171 N N . GLY B 1 186 ? -44.324 -4.124 71.588 1.00 9.59 186 GLY B N 1
ATOM 4172 C CA . GLY B 1 186 ? -43.630 -5.371 71.312 1.00 9.58 186 GLY B CA 1
ATOM 4173 C C . GLY B 1 186 ? -42.218 -5.398 71.919 1.00 9.36 186 GLY B C 1
ATOM 4174 O O . GLY B 1 186 ? -41.735 -6.473 72.288 1.00 10.98 186 GLY B O 1
ATOM 4175 N N . THR B 1 187 ? -41.623 -4.242 72.131 1.00 9.15 187 THR B N 1
ATOM 4176 C CA . THR B 1 187 ? -40.248 -4.110 72.640 1.00 8.77 187 THR B CA 1
ATOM 4177 C C . THR B 1 187 ? -40.172 -3.538 74.041 1.00 8.62 187 THR B C 1
ATOM 4178 O O . THR B 1 187 ? -39.145 -3.743 74.694 1.00 10.45 187 THR B O 1
ATOM 4182 N N . ASN B 1 188 ? -41.146 -2.807 74.477 1.00 8.47 188 ASN B N 1
ATOM 4183 C CA . ASN B 1 188 ? -41.125 -2.142 75.796 1.00 8.44 188 ASN B CA 1
ATOM 4184 C C . ASN B 1 188 ? -41.898 -2.993 76.788 1.00 8.36 188 ASN B C 1
ATOM 4185 O O . ASN B 1 188 ? -43.104 -3.038 76.754 1.00 10.20 188 ASN B O 1
ATOM 4190 N N . HIS B 1 189 ? -41.147 -3.601 77.679 1.00 8.33 189 HIS B N 1
ATOM 4191 C CA . HIS B 1 189 ? -41.662 -4.454 78.760 1.00 9.41 189 HIS B CA 1
ATOM 4192 C C . HIS B 1 189 ? -41.376 -3.793 80.103 1.00 9.45 189 HIS B C 1
ATOM 4193 O O . HIS B 1 189 ? -41.347 -4.456 81.151 1.00 10.62 189 HIS B O 1
ATOM 4200 N N . ARG B 1 190 ? -41.179 -2.483 80.149 1.00 8.66 190 ARG B N 1
ATOM 4201 C CA . ARG B 1 190 ? -40.761 -1.846 81.395 1.00 8.49 190 ARG B CA 1
ATOM 4202 C C . ARG B 1 190 ? -41.922 -1.813 82.376 1.00 8.23 190 ARG B C 1
ATOM 4203 O O . ARG B 1 190 ? -43.098 -1.749 81.993 1.00 9.56 190 ARG B O 1
ATOM 4211 N N . THR B 1 191 ? -41.552 -1.767 83.646 1.00 8.39 191 THR B N 1
ATOM 4212 C CA . THR B 1 191 ? -42.509 -1.685 84.738 1.00 9.08 191 THR B CA 1
ATOM 4213 C C . THR B 1 191 ? -42.632 -0.302 85.320 1.00 9.11 191 THR B C 1
ATOM 4214 O O . THR B 1 191 ? -43.575 -0.094 86.178 1.00 9.75 191 THR B O 1
ATOM 4218 N N . ASP B 1 192 ? -41.747 0.641 84.963 1.00 8.88 192 ASP B N 1
ATOM 4219 C CA . ASP B 1 192 ? -41.651 1.986 85.546 1.00 9.45 192 ASP B CA 1
ATOM 4220 C C . ASP B 1 192 ? -42.503 2.963 84.732 1.00 8.83 192 ASP B C 1
ATOM 4221 O O . ASP B 1 192 ? -43.369 2.565 83.932 1.00 9.00 192 ASP B O 1
ATOM 4226 N N . GLU B 1 193 ? -42.221 4.240 84.919 1.00 8.96 193 GLU B N 1
ATOM 4227 C CA . GLU B 1 193 ? -43.020 5.299 84.305 1.00 9.22 193 GLU B CA 1
ATOM 4228 C C . GLU B 1 193 ? -42.785 5.393 82.802 1.00 8.50 193 GLU B C 1
ATOM 4229 O O . GLU B 1 193 ? -43.462 6.201 82.168 1.00 9.31 193 GLU B O 1
ATOM 4235 N N . TYR B 1 194 ? -41.889 4.579 82.235 1.00 8.26 194 TYR B N 1
ATOM 4236 C CA . TYR B 1 194 ? -41.661 4.613 80.781 1.00 8.42 194 TYR B CA 1
ATOM 4237 C C . TYR B 1 194 ? -42.299 3.399 80.120 1.00 8.88 194 TYR B C 1
ATOM 4238 O O . TYR B 1 194 ? -42.125 3.228 78.893 1.00 11.05 194 TYR B O 1
ATOM 4247 N N . GLY B 1 195 ? -43.012 2.544 80.879 1.00 8.88 195 GLY B N 1
ATOM 4248 C CA . GLY B 1 195 ? -43.675 1.365 80.328 1.00 9.80 195 GLY B CA 1
ATOM 4249 C C . GLY B 1 195 ? -45.137 1.296 80.609 1.00 9.34 195 GLY B C 1
ATOM 4250 O O . GLY B 1 195 ? -45.616 2.031 81.426 1.00 10.39 195 GLY B O 1
ATOM 4251 N N . GLY B 1 196 ? -45.797 0.339 79.959 1.00 9.37 196 GLY B N 1
ATOM 4252 C CA . GLY B 1 196 ? -47.210 0.076 80.247 1.00 10.03 196 GLY B CA 1
ATOM 4253 C C . GLY B 1 196 ? -48.116 0.922 79.385 1.00 9.20 196 GLY B C 1
ATOM 4254 O O . GLY B 1 196 ? -48.219 0.700 78.188 1.00 10.87 196 GLY B O 1
ATOM 4255 N N . VAL B 1 197 ? -48.832 1.863 79.985 1.00 10.13 197 VAL B N 1
ATOM 4256 C CA . VAL B 1 197 ? -49.842 2.622 79.217 1.00 11.54 197 VAL B CA 1
ATOM 4257 C C . VAL B 1 197 ? -49.169 3.494 78.167 1.00 10.70 197 VAL B C 1
ATOM 4258 O O . VAL B 1 197 ? -48.004 3.892 78.271 1.00 10.37 197 VAL B O 1
ATOM 4262 N N . PRO B 1 198 ? -49.918 3.847 77.106 1.00 10.67 198 PRO B N 1
ATOM 4263 C CA . PRO B 1 198 ? -49.335 4.679 76.045 1.00 10.18 198 PRO B CA 1
ATOM 4264 C C . PRO B 1 198 ? -48.614 5.946 76.499 1.00 11.05 198 PRO B C 1
ATOM 4265 O O . PRO B 1 198 ? -47.551 6.260 76.024 1.00 9.96 198 PRO B O 1
ATOM 4269 N N . GLU B 1 199 ? -49.201 6.700 77.403 1.00 11.32 199 GLU B N 1
ATOM 4270 C CA . GLU B 1 199 ? -48.555 7.942 77.862 1.00 11.83 199 GLU B CA 1
ATOM 4271 C C . GLU B 1 199 ? -47.187 7.612 78.423 1.00 10.13 199 GLU B C 1
ATOM 4272 O O . GLU B 1 199 ? -46.263 8.409 78.225 1.00 11.32 199 GLU B O 1
ATOM 4278 N N . ASN B 1 200 ? -47.040 6.527 79.136 1.00 9.43 200 ASN B N 1
ATOM 4279 C CA . ASN B 1 200 ? -45.725 6.148 79.642 1.00 8.44 200 ASN B CA 1
ATOM 4280 C C . ASN B 1 200 ? -44.794 5.784 78.503 1.00 9.20 200 ASN B C 1
ATOM 4281 O O . ASN B 1 200 ? -43.592 6.149 78.559 1.00 8.55 200 ASN B O 1
ATOM 4286 N N . ARG B 1 201 ? -45.266 5.055 77.507 1.00 8.83 201 ARG B N 1
ATOM 4287 C CA . ARG B 1 201 ? -44.393 4.637 76.379 1.00 8.92 201 ARG B CA 1
ATOM 4288 C C . ARG B 1 201 ? -43.979 5.829 75.541 1.00 8.02 201 ARG B C 1
ATOM 4289 O O . ARG B 1 201 ? -42.902 5.742 74.929 1.00 9.13 201 ARG B O 1
ATOM 4297 N N . ILE B 1 202 ? -44.725 6.915 75.582 1.00 9.17 202 ILE B N 1
ATOM 4298 C CA . ILE B 1 202 ? -44.362 8.135 74.829 1.00 9.03 202 ILE B CA 1
ATOM 4299 C C . ILE B 1 202 ? -43.402 8.998 75.648 1.00 8.44 202 ILE B C 1
ATOM 4300 O O . ILE B 1 202 ? -42.785 9.911 75.080 1.00 10.01 202 ILE B O 1
ATOM 4305 N N . ARG B 1 203 ? -43.203 8.702 76.929 1.00 8.78 203 ARG B N 1
ATOM 4306 C CA . ARG B 1 203 ? -42.491 9.598 77.855 1.00 8.40 203 ARG B CA 1
ATOM 4307 C C . ARG B 1 203 ? -41.043 9.809 77.359 1.00 8.90 203 ARG B C 1
ATOM 4308 O O . ARG B 1 203 ? -40.502 10.924 77.455 1.00 8.25 203 ARG B O 1
ATOM 4316 N N . PHE B 1 204 ? -40.384 8.777 76.888 1.00 8.70 204 PHE B N 1
ATOM 4317 C CA . PHE B 1 204 ? -38.955 8.911 76.474 1.00 8.15 204 PHE B CA 1
ATOM 4318 C C . PHE B 1 204 ? -38.901 9.854 75.264 1.00 7.48 204 PHE B C 1
ATOM 4319 O O . PHE B 1 204 ? -38.069 10.749 75.202 1.00 8.47 204 PHE B O 1
ATOM 4327 N N . LEU B 1 205 ? -39.710 9.585 74.254 1.00 7.60 205 LEU B N 1
ATOM 4328 C CA . LEU B 1 205 ? -39.821 10.522 73.096 1.00 8.09 205 LEU B CA 1
ATOM 4329 C C . LEU B 1 205 ? -40.061 11.969 73.576 1.00 7.69 205 LEU B C 1
ATOM 4330 O O . LEU B 1 205 ? -39.477 12.894 73.094 1.00 8.05 205 LEU B O 1
ATOM 4335 N N . LYS B 1 206 ? -40.987 12.134 74.504 1.00 7.84 206 LYS B N 1
ATOM 4336 C CA . LYS B 1 206 ? -41.314 13.440 75.039 1.00 8.53 206 LYS B CA 1
ATOM 4337 C C . LYS B 1 206 ? -40.061 14.081 75.599 1.00 8.62 206 LYS B C 1
ATOM 4338 O O . LYS B 1 206 ? -39.793 15.268 75.302 1.00 8.14 206 LYS B O 1
ATOM 4344 N N . GLU B 1 207 ? -39.346 13.355 76.454 1.00 8.02 207 GLU B N 1
ATOM 4345 C CA . GLU B 1 207 ? -38.184 13.938 77.137 1.00 8.02 207 GLU B CA 1
ATOM 4346 C C . GLU B 1 207 ? -37.075 14.250 76.144 1.00 8.08 207 GLU B C 1
ATOM 4347 O O . GLU B 1 207 ? -36.453 15.312 76.244 1.00 9.05 207 GLU B O 1
ATOM 4353 N N . VAL B 1 208 ? -36.806 13.363 75.197 1.00 8.62 208 VAL B N 1
ATOM 4354 C CA . VAL B 1 208 ? -35.816 13.682 74.147 1.00 7.94 208 VAL B CA 1
ATOM 4355 C C . VAL B 1 208 ? -36.220 14.940 73.375 1.00 7.78 208 VAL B C 1
ATOM 4356 O O . VAL B 1 208 ? -35.389 15.830 73.154 1.00 7.83 208 VAL B O 1
ATOM 4360 N N . THR B 1 209 ? -37.472 14.992 72.945 1.00 7.68 209 THR B N 1
ATOM 4361 C CA . THR B 1 209 ? -37.924 16.115 72.120 1.00 7.80 209 THR B CA 1
ATOM 4362 C C . THR B 1 209 ? -37.839 17.409 72.943 1.00 7.55 209 THR B C 1
ATOM 4363 O O . THR B 1 209 ? -37.377 18.426 72.455 1.00 8.39 209 THR B O 1
ATOM 4367 N N . GLU B 1 210 ? -38.299 17.361 74.189 1.00 8.00 210 GLU B N 1
ATOM 4368 C CA . GLU B 1 210 ? -38.219 18.541 75.047 1.00 8.25 210 GLU B CA 1
ATOM 4369 C C . GLU B 1 210 ? -36.770 19.041 75.140 1.00 7.56 210 GLU B C 1
ATOM 4370 O O . GLU B 1 210 ? -36.542 20.282 75.116 1.00 8.74 210 GLU B O 1
ATOM 4376 N N . ARG B 1 211 ? -35.820 18.174 75.309 1.00 7.83 211 ARG B N 1
ATOM 4377 C CA . ARG B 1 211 ? -34.440 18.604 75.501 1.00 8.21 211 ARG B CA 1
ATOM 4378 C C . ARG B 1 211 ? -33.895 19.205 74.223 1.00 8.11 211 ARG B C 1
ATOM 4379 O O . ARG B 1 211 ? -33.167 20.222 74.254 1.00 8.84 211 ARG B O 1
ATOM 4387 N N . VAL B 1 212 ? -34.169 18.571 73.102 1.00 8.22 212 VAL B N 1
ATOM 4388 C CA . VAL B 1 212 ? -33.683 19.096 71.799 1.00 8.79 212 VAL B CA 1
ATOM 4389 C C . VAL B 1 212 ? -34.322 20.469 71.538 1.00 8.47 212 VAL B C 1
ATOM 4390 O O . VAL B 1 212 ? -33.622 21.425 71.164 1.00 9.43 212 VAL B O 1
ATOM 4394 N N . ILE B 1 213 ? -35.610 20.610 71.796 1.00 8.97 213 ILE B N 1
ATOM 4395 C CA . ILE B 1 213 ? -36.297 21.898 71.574 1.00 10.19 213 ILE B CA 1
ATOM 4396 C C . ILE B 1 213 ? -35.685 22.949 72.475 1.00 9.65 213 ILE B C 1
ATOM 4397 O O . ILE B 1 213 ? -35.495 24.108 72.006 1.00 10.17 213 ILE B O 1
ATOM 4402 N N . ALA B 1 214 ? -35.415 22.643 73.710 1.00 9.00 214 ALA B N 1
ATOM 4403 C CA . ALA B 1 214 ? -34.780 23.617 74.594 1.00 11.01 214 ALA B CA 1
ATOM 4404 C C . ALA B 1 214 ? -33.424 24.049 74.077 1.00 11.78 214 ALA B C 1
ATOM 4405 O O . ALA B 1 214 ? -33.045 25.220 74.230 1.00 14.56 214 ALA B O 1
ATOM 4407 N N . ALA B 1 215 ? -32.674 23.146 73.485 1.00 10.71 215 ALA B N 1
ATOM 4408 C CA . ALA B 1 215 ? -31.293 23.407 73.009 1.00 11.27 215 ALA B CA 1
ATOM 4409 C C . ALA B 1 215 ? -31.326 24.285 71.761 1.00 9.98 215 ALA B C 1
ATOM 4410 O O . ALA B 1 215 ? -30.537 25.249 71.666 1.00 12.45 215 ALA B O 1
ATOM 4412 N N . ILE B 1 216 ? -32.172 23.972 70.778 1.00 9.46 216 ILE B N 1
ATOM 4413 C CA . ILE B 1 216 ? -32.041 24.614 69.455 1.00 9.82 216 ILE B CA 1
ATOM 4414 C C . ILE B 1 216 ? -33.301 25.289 68.963 1.00 9.53 216 ILE B C 1
ATOM 4415 O O . ILE B 1 216 ? -33.250 25.894 67.922 1.00 10.83 216 ILE B O 1
ATOM 4420 N N . GLY B 1 217 ? -34.393 25.182 69.692 1.00 9.27 217 GLY B N 1
ATOM 4421 C CA . GLY B 1 217 ? -35.681 25.740 69.274 1.00 10.54 217 GLY B CA 1
ATOM 4422 C C . GLY B 1 217 ? -36.603 24.688 68.695 1.00 9.87 217 GLY B C 1
ATOM 4423 O O . GLY B 1 217 ? -36.195 23.882 67.822 1.00 9.85 217 GLY B O 1
ATOM 4424 N N . ALA B 1 218 ? -37.875 24.760 69.036 1.00 10.46 218 ALA B N 1
ATOM 4425 C CA . ALA B 1 218 ? -38.883 23.832 68.487 1.00 11.36 218 ALA B CA 1
ATOM 4426 C C . ALA B 1 218 ? -38.964 24.007 66.974 1.00 9.78 218 ALA B C 1
ATOM 4427 O O . ALA B 1 218 ? -39.209 23.039 66.237 1.00 10.44 218 ALA B O 1
ATOM 4429 N N . ASP B 1 219 ? -38.794 25.240 66.536 1.00 9.02 219 ASP B N 1
ATOM 4430 C CA . ASP B 1 219 ? -38.972 25.521 65.100 1.00 9.55 219 ASP B CA 1
ATOM 4431 C C . ASP B 1 219 ? -37.862 24.878 64.253 1.00 9.13 219 ASP B C 1
ATOM 4432 O O . ASP B 1 219 ? -38.046 24.817 63.041 1.00 10.41 219 ASP B O 1
ATOM 4437 N N A ARG B 1 220 ? -36.760 24.444 64.867 0.59 8.37 220 ARG B N 1
ATOM 4438 N N B ARG B 1 220 ? -36.745 24.414 64.817 0.41 8.13 220 ARG B N 1
ATOM 4439 C CA A ARG B 1 220 ? -35.613 23.791 64.190 0.59 9.06 220 ARG B CA 1
ATOM 4440 C CA B ARG B 1 220 ? -35.691 23.705 64.035 0.41 8.42 220 ARG B CA 1
ATOM 4441 C C A ARG B 1 220 ? -35.698 22.263 64.353 0.59 7.92 220 ARG B C 1
ATOM 4442 C C B ARG B 1 220 ? -35.644 22.231 64.427 0.41 8.07 220 ARG B C 1
ATOM 4443 O O A ARG B 1 220 ? -34.857 21.595 63.809 0.59 8.32 220 ARG B O 1
ATOM 4444 O O B ARG B 1 220 ? -34.616 21.582 64.188 0.41 8.73 220 ARG B O 1
ATOM 4459 N N . THR B 1 221 ? -36.717 21.710 65.001 1.00 8.39 221 THR B N 1
ATOM 4460 C CA . THR B 1 221 ? -36.807 20.308 65.391 1.00 8.55 221 THR B CA 1
ATOM 4461 C C . THR B 1 221 ? -37.898 19.611 64.609 1.00 9.04 221 THR B C 1
ATOM 4462 O O . THR B 1 221 ? -39.073 19.967 64.740 1.00 10.04 221 THR B O 1
ATOM 4466 N N . GLY B 1 222 ? -37.467 18.596 63.888 1.00 7.82 222 GLY B N 1
ATOM 4467 C CA . GLY B 1 222 ? -38.369 17.649 63.262 1.00 8.22 222 GLY B CA 1
ATOM 4468 C C . GLY B 1 222 ? -38.232 16.281 63.872 1.00 7.25 222 GLY B C 1
ATOM 4469 O O . GLY B 1 222 ? -37.311 16.010 64.635 1.00 7.47 222 GLY B O 1
ATOM 4470 N N . VAL B 1 223 ? -39.160 15.361 63.577 1.00 7.24 223 VAL B N 1
ATOM 4471 C CA . VAL B 1 223 ? -39.160 13.961 64.074 1.00 7.09 223 VAL B CA 1
ATOM 4472 C C . VAL B 1 223 ? -39.500 13.035 62.908 1.00 7.13 223 VAL B C 1
ATOM 4473 O O . VAL B 1 223 ? -40.353 13.395 62.061 1.00 8.09 223 VAL B O 1
ATOM 4477 N N . ARG B 1 224 ? -38.943 11.826 62.916 1.00 7.21 224 ARG B N 1
ATOM 4478 C CA . ARG B 1 224 ? -39.405 10.709 62.116 1.00 7.15 224 ARG B CA 1
ATOM 4479 C C . ARG B 1 224 ? -40.032 9.638 63.002 1.00 7.00 224 ARG B C 1
ATOM 4480 O O . ARG B 1 224 ? -39.427 9.223 63.973 1.00 7.73 224 ARG B O 1
ATOM 4488 N N . LEU B 1 225 ? -41.219 9.170 62.600 1.00 7.06 225 LEU B N 1
ATOM 4489 C CA . LEU B 1 225 ? -41.892 8.010 63.204 1.00 7.44 225 LEU B CA 1
ATOM 4490 C C . LEU B 1 225 ? -42.151 6.999 62.121 1.00 7.05 225 LEU B C 1
ATOM 4491 O O . LEU B 1 225 ? -42.281 7.380 60.930 1.00 8.22 225 LEU B O 1
ATOM 4496 N N . SER B 1 226 ? -42.291 5.744 62.510 1.00 7.67 226 SER B N 1
ATOM 4497 C CA . SER B 1 226 ? -42.653 4.627 61.600 1.00 7.77 226 SER B CA 1
ATOM 4498 C C . SER B 1 226 ? -43.722 3.814 62.317 1.00 8.30 226 SER B C 1
ATOM 4499 O O . SER B 1 226 ? -43.426 2.879 63.046 1.00 8.70 226 SER B O 1
ATOM 4502 N N . PRO B 1 227 ? -44.992 4.253 62.248 1.00 8.02 227 PRO B N 1
ATOM 4503 C CA . PRO B 1 227 ? -46.012 3.734 63.171 1.00 8.94 227 PRO B CA 1
ATOM 4504 C C . PRO B 1 227 ? -46.424 2.281 62.916 1.00 8.66 227 PRO B C 1
ATOM 4505 O O . PRO B 1 227 ? -46.931 1.648 63.817 1.00 11.10 227 PRO B O 1
ATOM 4509 N N . ASN B 1 228 ? -46.410 1.885 61.658 1.00 8.74 228 ASN B N 1
ATOM 4510 C CA . ASN B 1 228 ? -47.107 0.679 61.203 1.00 9.16 228 ASN B CA 1
ATOM 4511 C C . ASN B 1 228 ? -46.143 -0.324 60.602 1.00 8.80 228 ASN B C 1
ATOM 4512 O O . ASN B 1 228 ? -45.285 0.031 59.775 1.00 9.95 228 ASN B O 1
ATOM 4517 N N . GLY B 1 229 ? -46.304 -1.602 60.972 1.00 8.72 229 GLY B N 1
ATOM 4518 C CA . GLY B 1 229 ? -45.492 -2.680 60.444 1.00 9.78 229 GLY B CA 1
ATOM 4519 C C . GLY B 1 229 ? -44.274 -2.972 61.290 1.00 9.60 229 GLY B C 1
ATOM 4520 O O . GLY B 1 229 ? -43.652 -2.061 61.858 1.00 10.48 229 GLY B O 1
ATOM 4521 N N . ASP B 1 230 ? -43.941 -4.259 61.358 1.00 8.67 230 ASP B N 1
ATOM 4522 C CA . ASP B 1 230 ? -42.721 -4.687 62.060 1.00 8.90 230 ASP B CA 1
ATOM 4523 C C . ASP B 1 230 ? -41.510 -4.101 61.332 1.00 9.26 230 ASP B C 1
ATOM 4524 O O . ASP B 1 230 ? -41.343 -4.388 60.146 1.00 10.69 230 ASP B O 1
ATOM 4529 N N . THR B 1 231 ? -40.674 -3.336 62.038 1.00 8.92 231 THR B N 1
ATOM 4530 C CA . THR B 1 231 ? -39.367 -2.967 61.468 1.00 8.35 231 THR B CA 1
ATOM 4531 C C . THR B 1 231 ? -38.332 -3.433 62.488 1.00 8.46 231 THR B C 1
ATOM 4532 O O . THR B 1 231 ? -38.329 -3.007 63.668 1.00 8.33 231 THR B O 1
ATOM 4536 N N . GLN B 1 232 ? -37.411 -4.308 62.053 1.00 8.80 232 GLN B N 1
ATOM 4537 C CA . GLN B 1 232 ? -36.273 -4.761 62.885 1.00 8.89 232 GLN B CA 1
ATOM 4538 C C . GLN B 1 232 ? -36.766 -5.321 64.206 1.00 9.34 232 GLN B C 1
ATOM 4539 O O . GLN B 1 232 ? -36.168 -5.100 65.269 1.00 9.82 232 GLN B O 1
ATOM 4545 N N . GLY B 1 233 ? -37.835 -6.134 64.145 1.00 8.96 233 GLY B N 1
ATOM 4546 C CA . GLY B 1 233 ? -38.392 -6.822 65.303 1.00 9.17 233 GLY B CA 1
ATOM 4547 C C . GLY B 1 233 ? -39.197 -5.935 66.208 1.00 10.54 233 GLY B C 1
ATOM 4548 O O . GLY B 1 233 ? -39.512 -6.396 67.304 1.00 12.57 233 GLY B O 1
ATOM 4549 N N . CYS B 1 234 ? -39.509 -4.690 65.844 1.00 9.02 234 CYS B N 1
ATOM 4550 C CA . CYS B 1 234 ? -40.285 -3.720 66.642 1.00 8.62 234 CYS B CA 1
ATOM 4551 C C . CYS B 1 234 ? -41.653 -3.512 66.011 1.00 8.64 234 CYS B C 1
ATOM 4552 O O . CYS B 1 234 ? -41.749 -3.043 64.893 1.00 8.89 234 CYS B O 1
ATOM 4555 N N . ILE B 1 235 ? -42.665 -3.881 66.752 1.00 9.16 235 ILE B N 1
ATOM 4556 C CA . ILE B 1 235 ? -44.058 -3.660 66.352 1.00 9.73 235 ILE B CA 1
ATOM 4557 C C . ILE B 1 235 ? -44.930 -3.379 67.556 1.00 8.42 235 ILE B C 1
ATOM 4558 O O . ILE B 1 235 ? -44.636 -3.880 68.672 1.00 9.90 235 ILE B O 1
ATOM 4563 N N . ASP B 1 236 ? -45.992 -2.644 67.369 1.00 8.99 236 ASP B N 1
ATOM 4564 C CA . ASP B 1 236 ? -47.027 -2.392 68.372 1.00 9.97 236 ASP B CA 1
ATOM 4565 C C . ASP B 1 236 ? -48.275 -3.126 67.935 1.00 10.39 236 ASP B C 1
ATOM 4566 O O . ASP B 1 236 ? -48.647 -3.068 66.750 1.00 10.84 236 ASP B O 1
ATOM 4571 N N . SER B 1 237 ? -48.935 -3.754 68.892 1.00 10.99 237 SER B N 1
ATOM 4572 C CA . SER B 1 237 ? -50.142 -4.539 68.616 1.00 11.92 237 SER B CA 1
ATOM 4573 C C . SER B 1 237 ? -51.353 -3.668 68.353 1.00 11.51 237 SER B C 1
ATOM 4574 O O . SER B 1 237 ? -52.299 -4.243 67.778 1.00 13.93 237 SER B O 1
ATOM 4577 N N . ALA B 1 238 ? -51.340 -2.382 68.669 1.00 12.07 238 ALA B N 1
ATOM 4578 C CA . ALA B 1 238 ? -52.479 -1.462 68.474 1.00 11.50 238 ALA B CA 1
ATOM 4579 C C . ALA B 1 238 ? -51.891 -0.091 68.227 1.00 10.89 238 ALA B C 1
ATOM 4580 O O . ALA B 1 238 ? -52.022 0.847 69.011 1.00 11.65 238 ALA B O 1
ATOM 4582 N N . PRO B 1 239 ? -51.216 0.099 67.076 1.00 11.30 239 PRO B N 1
ATOM 4583 C CA . PRO B 1 239 ? -50.396 1.301 66.912 1.00 10.78 239 PRO B CA 1
ATOM 4584 C C . PRO B 1 239 ? -51.135 2.633 67.071 1.00 9.94 239 PRO B C 1
ATOM 4585 O O . PRO B 1 239 ? -50.535 3.613 67.518 1.00 10.35 239 PRO B O 1
ATOM 4589 N N . GLU B 1 240 ? -52.401 2.674 66.696 1.00 10.82 240 GLU B N 1
ATOM 4590 C CA . GLU B 1 240 ? -53.095 3.952 66.787 1.00 11.23 240 GLU B CA 1
ATOM 4591 C C . GLU B 1 240 ? -53.162 4.405 68.250 1.00 12.03 240 GLU B C 1
ATOM 4592 O O . GLU B 1 240 ? -53.210 5.592 68.463 1.00 12.84 240 GLU B O 1
ATOM 4598 N N . THR B 1 241 ? -53.149 3.509 69.236 1.00 11.03 241 THR B N 1
ATOM 4599 C CA . THR B 1 241 ? -53.312 3.948 70.650 1.00 11.07 241 THR B CA 1
ATOM 4600 C C . THR B 1 241 ? -52.061 4.641 71.212 1.00 9.79 241 THR B C 1
ATOM 4601 O O . THR B 1 241 ? -52.108 5.250 72.262 1.00 11.14 241 THR B O 1
ATOM 4605 N N . VAL B 1 242 ? -50.941 4.523 70.530 1.00 10.28 242 VAL B N 1
ATOM 4606 C CA . VAL B 1 242 ? -49.674 5.143 70.975 1.00 9.42 242 VAL B CA 1
ATOM 4607 C C . VAL B 1 242 ? -49.191 6.170 69.961 1.00 9.90 242 VAL B C 1
ATOM 4608 O O . VAL B 1 242 ? -48.774 7.245 70.379 1.00 9.84 242 VAL B O 1
ATOM 4612 N N . PHE B 1 243 ? -49.283 5.904 68.666 1.00 9.31 243 PHE B N 1
ATOM 4613 C CA . PHE B 1 243 ? -48.716 6.836 67.697 1.00 9.46 243 PHE B CA 1
ATOM 4614 C C . PHE B 1 243 ? -49.593 8.050 67.440 1.00 9.81 243 PHE B C 1
ATOM 4615 O O . PHE B 1 243 ? -49.039 9.131 67.164 1.00 10.38 243 PHE B O 1
ATOM 4623 N N . VAL B 1 244 ? -50.919 7.914 67.573 1.00 10.71 244 VAL B N 1
ATOM 4624 C CA . VAL B 1 244 ? -51.737 9.142 67.461 1.00 10.24 244 VAL B CA 1
ATOM 4625 C C . VAL B 1 244 ? -51.475 10.064 68.644 1.00 10.09 244 VAL B C 1
ATOM 4626 O O . VAL B 1 244 ? -51.191 11.255 68.423 1.00 11.10 244 VAL B O 1
ATOM 4630 N N . PRO B 1 245 ? -51.510 9.563 69.902 1.00 10.73 245 PRO B N 1
ATOM 4631 C CA . PRO B 1 245 ? -51.116 10.393 71.028 1.00 11.18 245 PRO B CA 1
ATOM 4632 C C . PRO B 1 245 ? -49.700 10.951 70.863 1.00 11.05 245 PRO B C 1
ATOM 4633 O O . PRO B 1 245 ? -49.438 12.064 71.284 1.00 10.60 245 PRO B O 1
ATOM 4637 N N . ALA B 1 246 ? -48.777 10.166 70.338 1.00 9.36 246 ALA B N 1
ATOM 4638 C CA . ALA B 1 246 ? -47.391 10.656 70.184 1.00 10.40 246 ALA B CA 1
ATOM 4639 C C . ALA B 1 246 ? -47.389 11.871 69.263 1.00 9.41 246 ALA B C 1
ATOM 4640 O O . ALA B 1 246 ? -46.742 12.877 69.526 1.00 9.89 246 ALA B O 1
ATOM 4642 N N . ALA B 1 247 ? -48.054 11.753 68.133 1.00 9.32 247 ALA B N 1
ATOM 4643 C CA . ALA B 1 247 ? -48.088 12.861 67.188 1.00 9.17 247 ALA B CA 1
ATOM 4644 C C . ALA B 1 247 ? -48.781 14.081 67.769 1.00 9.64 247 ALA B C 1
ATOM 4645 O O . ALA B 1 247 ? -48.323 15.202 67.532 1.00 9.89 247 ALA B O 1
ATOM 4647 N N . LYS B 1 248 ? -49.849 13.859 68.509 1.00 9.28 248 LYS B N 1
ATOM 4648 C CA . LYS B 1 248 ? -50.515 15.010 69.166 1.00 10.66 248 LYS B CA 1
ATOM 4649 C C . LYS B 1 248 ? -49.553 15.678 70.164 1.00 10.81 248 LYS B C 1
ATOM 4650 O O . LYS B 1 248 ? -49.529 16.941 70.226 1.00 11.27 248 LYS B O 1
ATOM 4656 N N . LEU B 1 249 ? -48.789 14.896 70.925 1.00 9.73 249 LEU B N 1
ATOM 4657 C CA . LEU B 1 249 ? -47.788 15.494 71.816 1.00 11.12 249 LEU B CA 1
ATOM 4658 C C . LEU B 1 249 ? -46.786 16.345 71.020 1.00 9.67 249 LEU B C 1
ATOM 4659 O O . LEU B 1 249 ? -46.451 17.430 71.449 1.00 10.84 249 LEU B O 1
ATOM 4664 N N . LEU B 1 250 ? -46.254 15.827 69.916 1.00 9.01 250 LEU B N 1
ATOM 4665 C CA . LEU B 1 250 ? -45.269 16.598 69.131 1.00 9.16 250 LEU B CA 1
ATOM 4666 C C . LEU B 1 250 ? -45.911 17.896 68.654 1.00 10.39 250 LEU B C 1
ATOM 4667 O O . LEU B 1 250 ? -45.250 18.955 68.690 1.00 9.74 250 LEU B O 1
ATOM 4672 N N . GLN B 1 251 ? -47.157 17.864 68.223 1.00 9.94 251 GLN B N 1
ATOM 4673 C CA . GLN B 1 251 ? -47.836 19.120 67.859 1.00 10.57 251 GLN B CA 1
ATOM 4674 C C . GLN B 1 251 ? -47.858 20.040 69.078 1.00 11.56 251 GLN B C 1
ATOM 4675 O O . GLN B 1 251 ? -47.495 21.225 68.923 1.00 12.02 251 GLN B O 1
ATOM 4681 N N . ASP B 1 252 ? -48.265 19.546 70.228 1.00 11.07 252 ASP B N 1
ATOM 4682 C CA . ASP B 1 252 ? -48.397 20.386 71.445 1.00 12.42 252 ASP B CA 1
ATOM 4683 C C . ASP B 1 252 ? -47.067 21.010 71.842 1.00 11.94 252 ASP B C 1
ATOM 4684 O O . ASP B 1 252 ? -47.064 22.165 72.268 1.00 14.95 252 ASP B O 1
ATOM 4689 N N . LEU B 1 253 ? -45.961 20.292 71.643 1.00 10.97 253 LEU B N 1
ATOM 4690 C CA . LEU B 1 253 ? -44.616 20.789 72.000 1.00 12.66 253 LEU B CA 1
ATOM 4691 C C . LEU B 1 253 ? -44.138 21.827 71.006 1.00 11.83 253 LEU B C 1
ATOM 4692 O O . LEU B 1 253 ? -43.102 22.471 71.289 1.00 14.31 253 LEU B O 1
ATOM 4697 N N . GLY B 1 254 ? -44.768 21.961 69.855 1.00 12.47 254 GLY B N 1
ATOM 4698 C CA . GLY B 1 254 ? -44.295 22.913 68.859 1.00 13.40 254 GLY B CA 1
ATOM 4699 C C . GLY B 1 254 ? -43.326 22.329 67.849 1.00 11.86 254 GLY B C 1
ATOM 4700 O O . GLY B 1 254 ? -42.774 23.078 67.123 1.00 11.41 254 GLY B O 1
ATOM 4701 N N . VAL B 1 255 ? -43.158 21.016 67.778 1.00 9.88 255 VAL B N 1
ATOM 4702 C CA . VAL B 1 255 ? -42.274 20.389 66.748 1.00 8.35 255 VAL B CA 1
ATOM 4703 C C . VAL B 1 255 ? -42.657 20.931 65.368 1.00 9.01 255 VAL B C 1
ATOM 4704 O O . VAL B 1 255 ? -43.832 21.022 65.021 1.00 9.80 255 VAL B O 1
ATOM 4708 N N . ALA B 1 256 ? -41.652 21.324 64.606 1.00 8.39 256 ALA B N 1
ATOM 4709 C CA . ALA B 1 256 ? -41.870 22.056 63.351 1.00 9.05 256 ALA B CA 1
ATOM 4710 C C . ALA B 1 256 ? -42.411 21.199 62.209 1.00 8.31 256 ALA B C 1
ATOM 4711 O O . ALA B 1 256 ? -43.071 21.739 61.337 1.00 9.25 256 ALA B O 1
ATOM 4713 N N . TRP B 1 257 ? -42.074 19.931 62.192 1.00 8.51 257 TRP B N 1
ATOM 4714 C CA . TRP B 1 257 ? -42.486 19.047 61.101 1.00 8.44 257 TRP B CA 1
ATOM 4715 C C . TRP B 1 257 ? -42.318 17.600 61.541 1.00 8.09 257 TRP B C 1
ATOM 4716 O O . TRP B 1 257 ? -41.537 17.319 62.469 1.00 8.09 257 TRP B O 1
ATOM 4727 N N . LEU B 1 258 ? -43.070 16.757 60.900 1.00 7.70 258 LEU B N 1
ATOM 4728 C CA . LEU B 1 258 ? -43.137 15.325 61.206 1.00 7.91 258 LEU B CA 1
ATOM 4729 C C . LEU B 1 258 ? -43.078 14.529 59.920 1.00 8.21 258 LEU B C 1
ATOM 4730 O O . LEU B 1 258 ? -43.821 14.839 59.000 1.00 9.18 258 LEU B O 1
ATOM 4735 N N . GLU B 1 259 ? -42.193 13.549 59.898 1.00 7.76 259 GLU B N 1
ATOM 4736 C CA . GLU B 1 259 ? -42.128 12.587 58.783 1.00 7.57 259 GLU B CA 1
ATOM 4737 C C . GLU B 1 259 ? -42.608 11.257 59.249 1.00 7.47 259 GLU B C 1
ATOM 4738 O O . GLU B 1 259 ? -42.212 10.812 60.334 1.00 8.06 259 GLU B O 1
ATOM 4744 N N . LEU B 1 260 ? -43.448 10.621 58.421 1.00 8.32 260 LEU B N 1
ATOM 4745 C CA . LEU B 1 260 ? -43.862 9.223 58.694 1.00 7.85 260 LEU B CA 1
ATOM 4746 C C . LEU B 1 260 ? -43.376 8.320 57.572 1.00 7.48 260 LEU B C 1
ATOM 4747 O O . LEU B 1 260 ? -43.685 8.541 56.378 1.00 9.04 260 LEU B O 1
ATOM 4752 N N . ARG B 1 261 ? -42.597 7.303 57.938 1.00 8.59 261 ARG B N 1
ATOM 4753 C CA . ARG B 1 261 ? -42.299 6.168 57.036 1.00 7.70 261 ARG B CA 1
ATOM 4754 C C . ARG B 1 261 ? -43.418 5.121 57.202 1.00 8.16 261 ARG B C 1
ATOM 4755 O O . ARG B 1 261 ? -43.679 4.615 58.325 1.00 8.35 261 ARG B O 1
ATOM 4763 N N . GLU B 1 262 ? -44.077 4.800 56.096 1.00 8.75 262 GLU B N 1
ATOM 4764 C CA . GLU B 1 262 ? -45.287 3.965 56.112 1.00 9.26 262 GLU B CA 1
ATOM 4765 C C . GLU B 1 262 ? -45.184 2.884 55.050 1.00 8.94 262 GLU B C 1
ATOM 4766 O O . GLU B 1 262 ? -45.658 3.060 53.906 1.00 10.42 262 GLU B O 1
ATOM 4772 N N . PRO B 1 263 ? -44.777 1.686 55.443 1.00 9.20 263 PRO B N 1
ATOM 4773 C CA . PRO B 1 263 ? -44.897 0.591 54.516 1.00 9.71 263 PRO B CA 1
ATOM 4774 C C . PRO B 1 263 ? -46.374 0.227 54.273 1.00 9.75 263 PRO B C 1
ATOM 4775 O O . PRO B 1 263 ? -47.214 0.408 55.127 1.00 10.55 263 PRO B O 1
ATOM 4779 N N . GLY B 1 264 ? -46.644 -0.366 53.118 1.00 10.92 264 GLY B N 1
ATOM 4780 C CA . GLY B 1 264 ? -47.989 -0.844 52.742 1.00 9.85 264 GLY B CA 1
ATOM 4781 C C . GLY B 1 264 ? -47.974 -2.339 52.542 1.00 10.98 264 GLY B C 1
ATOM 4782 O O . GLY B 1 264 ? -46.926 -2.958 52.656 1.00 11.90 264 GLY B O 1
ATOM 4783 N N . PRO B 1 265 ? -49.121 -2.920 52.137 1.00 11.68 265 PRO B N 1
ATOM 4784 C CA . PRO B 1 265 ? -49.233 -4.376 52.026 1.00 13.01 265 PRO B CA 1
ATOM 4785 C C . PRO B 1 265 ? -48.308 -4.919 50.943 1.00 12.57 265 PRO B C 1
ATOM 4786 O O . PRO B 1 265 ? -47.894 -6.063 51.099 1.00 14.24 265 PRO B O 1
ATOM 4790 N N . ASN B 1 266 ? -47.978 -4.108 49.928 1.00 12.92 266 ASN B N 1
ATOM 4791 C CA . ASN B 1 266 ? -47.107 -4.517 48.815 1.00 14.19 266 ASN B CA 1
ATOM 4792 C C . ASN B 1 266 ? -45.819 -3.714 48.882 1.00 13.30 266 ASN B C 1
ATOM 4793 O O . ASN B 1 266 ? -45.177 -3.505 47.836 1.00 13.92 266 ASN B O 1
ATOM 4798 N N . GLY B 1 267 ? -45.415 -3.301 50.076 1.00 11.98 267 GLY B N 1
ATOM 4799 C CA . GLY B 1 267 ? -44.224 -2.478 50.194 1.00 11.39 267 GLY B CA 1
ATOM 4800 C C . GLY B 1 267 ? -42.988 -3.204 49.683 1.00 10.66 267 GLY B C 1
ATOM 4801 O O . GLY B 1 267 ? -42.888 -4.451 49.795 1.00 12.16 267 GLY B O 1
ATOM 4802 N N . THR B 1 268 ? -42.025 -2.401 49.225 1.00 10.85 268 THR B N 1
ATOM 4803 C CA . THR B 1 268 ? -40.780 -2.921 48.653 1.00 12.14 268 THR B CA 1
ATOM 4804 C C . THR B 1 268 ? -39.567 -2.570 49.487 1.00 11.35 268 THR B C 1
ATOM 4805 O O . THR B 1 268 ? -38.463 -2.854 49.060 1.00 12.50 268 THR B O 1
ATOM 4809 N N . PHE B 1 269 ? -39.772 -2.021 50.670 1.00 11.82 269 PHE B N 1
ATOM 4810 C CA . PHE B 1 269 ? -38.693 -1.817 51.666 1.00 11.34 269 PHE B CA 1
ATOM 4811 C C . PHE B 1 269 ? -39.297 -2.176 52.999 1.00 12.04 269 PHE B C 1
ATOM 4812 O O . PHE B 1 269 ? -39.635 -1.288 53.759 1.00 11.33 269 PHE B O 1
ATOM 4820 N N . GLY B 1 270 ? -39.601 -3.455 53.186 1.00 11.15 270 GLY B N 1
ATOM 4821 C CA . GLY B 1 270 ? -40.576 -3.865 54.197 1.00 11.59 270 GLY B CA 1
ATOM 4822 C C . GLY B 1 270 ? -41.978 -3.690 53.681 1.00 11.31 270 GLY B C 1
ATOM 4823 O O . GLY B 1 270 ? -42.274 -2.834 52.801 1.00 12.53 270 GLY B O 1
ATOM 4824 N N . LYS B 1 271 ? -42.854 -4.458 54.261 1.00 11.26 271 LYS B N 1
ATOM 4825 C CA . LYS B 1 271 ? -44.300 -4.445 53.960 1.00 11.15 271 LYS B CA 1
ATOM 4826 C C . LYS B 1 271 ? -45.064 -4.835 55.216 1.00 10.73 271 LYS B C 1
ATOM 4827 O O . LYS B 1 271 ? -44.520 -5.402 56.162 1.00 11.64 271 LYS B O 1
ATOM 4833 N N . THR B 1 272 ? -46.352 -4.555 55.216 1.00 11.61 272 THR B N 1
ATOM 4834 C CA . THR B 1 272 ? -47.182 -4.907 56.375 1.00 11.28 272 THR B CA 1
ATOM 4835 C C . THR B 1 272 ? -48.648 -4.753 56.003 1.00 10.82 272 THR B C 1
ATOM 4836 O O . THR B 1 272 ? -48.989 -3.929 55.141 1.00 12.09 272 THR B O 1
ATOM 4840 N N . ASP B 1 273 ? -49.503 -5.501 56.670 1.00 11.67 273 ASP B N 1
ATOM 4841 C CA . ASP B 1 273 ? -50.948 -5.265 56.600 1.00 13.24 273 ASP B CA 1
ATOM 4842 C C . ASP B 1 273 ? -51.402 -4.340 57.725 1.00 11.99 273 ASP B C 1
ATOM 4843 O O . ASP B 1 273 ? -52.575 -3.993 57.695 1.00 13.06 273 ASP B O 1
ATOM 4848 N N . GLN B 1 274 ? -50.569 -3.949 58.679 1.00 10.51 274 GLN B N 1
ATOM 4849 C CA . GLN B 1 274 ? -51.033 -2.891 59.616 1.00 10.93 274 GLN B CA 1
ATOM 4850 C C . GLN B 1 274 ? -51.338 -1.618 58.851 1.00 10.99 274 GLN B C 1
ATOM 4851 O O . GLN B 1 274 ? -50.454 -1.158 58.133 1.00 10.95 274 GLN B O 1
ATOM 4857 N N . PRO B 1 275 ? -52.548 -1.040 58.981 1.00 12.31 275 PRO B N 1
ATOM 4858 C CA . PRO B 1 275 ? -52.830 0.137 58.176 1.00 12.17 275 PRO B CA 1
ATOM 4859 C C . PRO B 1 275 ? -51.918 1.308 58.491 1.00 10.16 275 PRO B C 1
ATOM 4860 O O . PRO B 1 275 ? -51.469 1.475 59.625 1.00 11.97 275 PRO B O 1
ATOM 4864 N N . LYS B 1 276 ? -51.733 2.118 57.467 1.00 11.27 276 LYS B N 1
ATOM 4865 C CA . LYS B 1 276 ? -50.975 3.365 57.569 1.00 11.03 276 LYS B CA 1
ATOM 4866 C C . LYS B 1 276 ? -51.753 4.362 58.436 1.00 9.81 276 LYS B C 1
ATOM 4867 O O . LYS B 1 276 ? -52.980 4.504 58.228 1.00 11.13 276 LYS B O 1
ATOM 4873 N N . LEU B 1 277 ? -51.082 4.960 59.418 1.00 9.42 277 LEU B N 1
ATOM 4874 C CA . LEU B 1 277 ? -51.770 5.876 60.364 1.00 10.94 277 LEU B CA 1
ATOM 4875 C C . LEU B 1 277 ? -51.759 7.319 59.919 1.00 9.55 277 LEU B C 1
ATOM 4876 O O . LEU B 1 277 ? -52.325 8.171 60.640 1.00 10.55 277 LEU B O 1
ATOM 4881 N N . SER B 1 278 ? -51.131 7.637 58.777 1.00 9.63 278 SER B N 1
ATOM 4882 C CA . SER B 1 278 ? -51.103 9.038 58.349 1.00 9.88 278 SER B CA 1
ATOM 4883 C C . SER B 1 278 ? -52.466 9.731 58.371 1.00 11.16 278 SER B C 1
ATOM 4884 O O . SER B 1 278 ? -52.491 10.881 58.743 1.00 10.79 278 SER B O 1
ATOM 4887 N N . PRO B 1 279 ? -53.577 9.170 57.884 1.00 10.59 279 PRO B N 1
ATOM 4888 C CA . PRO B 1 279 ? -54.823 9.937 57.948 1.00 11.03 279 PRO B CA 1
ATOM 4889 C C . PRO B 1 279 ? -55.217 10.364 59.367 1.00 11.22 279 PRO B C 1
ATOM 4890 O O . PRO B 1 279 ? -55.735 11.431 59.559 1.00 12.19 279 PRO B O 1
ATOM 4894 N N . GLN B 1 280 ? -54.968 9.499 60.350 1.00 11.10 280 GLN B N 1
ATOM 4895 C CA . GLN B 1 280 ? -55.280 9.807 61.765 1.00 10.22 280 GLN B CA 1
ATOM 4896 C C . GLN B 1 280 ? -54.262 10.826 62.310 1.00 9.71 280 GLN B C 1
ATOM 4897 O O . GLN B 1 280 ? -54.635 11.769 63.049 1.00 11.07 280 GLN B O 1
ATOM 4903 N N . ILE B 1 281 ? -52.984 10.665 61.955 1.00 9.67 281 ILE B N 1
ATOM 4904 C CA . ILE B 1 281 ? -51.965 11.592 62.472 1.00 9.59 281 ILE B CA 1
ATOM 4905 C C . ILE B 1 281 ? -52.160 12.941 61.823 1.00 9.59 281 ILE B C 1
ATOM 4906 O O . ILE B 1 281 ? -51.931 13.953 62.503 1.00 10.16 281 ILE B O 1
ATOM 4911 N N . ARG B 1 282 ? -52.552 12.965 60.565 1.00 10.74 282 ARG B N 1
ATOM 4912 C CA . ARG B 1 282 ? -52.809 14.256 59.887 1.00 10.49 282 ARG B CA 1
ATOM 4913 C C . ARG B 1 282 ? -53.797 15.104 60.687 1.00 10.98 282 ARG B C 1
ATOM 4914 O O . ARG B 1 282 ? -53.746 16.337 60.590 1.00 12.62 282 ARG B O 1
ATOM 4922 N N . LYS B 1 283 ? -54.764 14.490 61.366 1.00 11.16 283 LYS B N 1
ATOM 4923 C CA . LYS B 1 283 ? -55.772 15.264 62.109 1.00 11.89 283 LYS B CA 1
ATOM 4924 C C . LYS B 1 283 ? -55.248 15.896 63.399 1.00 12.80 283 LYS B C 1
ATOM 4925 O O . LYS B 1 283 ? -55.857 16.856 63.896 1.00 15.20 283 LYS B O 1
ATOM 4931 N N . VAL B 1 284 ? -54.137 15.393 63.953 1.00 10.22 284 VAL B N 1
ATOM 4932 C CA . VAL B 1 284 ? -53.608 15.899 65.250 1.00 10.33 284 VAL B CA 1
ATOM 4933 C C . VAL B 1 284 ? -52.297 16.643 65.099 1.00 10.40 284 VAL B C 1
ATOM 4934 O O . VAL B 1 284 ? -51.959 17.413 66.004 1.00 12.24 284 VAL B O 1
ATOM 4938 N N . PHE B 1 285 ? -51.556 16.343 64.052 1.00 9.71 285 PHE B N 1
ATOM 4939 C CA . PHE B 1 285 ? -50.296 17.056 63.794 1.00 10.53 285 PHE B CA 1
ATOM 4940 C C . PHE B 1 285 ? -50.563 17.945 62.610 1.00 10.96 285 PHE B C 1
ATOM 4941 O O . PHE B 1 285 ? -50.845 17.453 61.525 1.00 11.32 285 PHE B O 1
ATOM 4949 N N . LEU B 1 286 ? -50.482 19.258 62.828 1.00 10.54 286 LEU B N 1
ATOM 4950 C CA . LEU B 1 286 ? -51.064 20.264 61.925 1.00 11.32 286 LEU B CA 1
ATOM 4951 C C . LEU B 1 286 ? -49.982 21.032 61.161 1.00 11.28 286 LEU B C 1
ATOM 4952 O O . LEU B 1 286 ? -50.291 21.638 60.139 1.00 13.52 286 LEU B O 1
ATOM 4957 N N . ARG B 1 287 ? -48.736 20.969 61.599 1.00 10.63 287 ARG B N 1
ATOM 4958 C CA . ARG B 1 287 ? -47.612 21.594 60.854 1.00 11.21 287 ARG B CA 1
ATOM 4959 C C . ARG B 1 287 ? -47.195 20.656 59.734 1.00 9.37 287 ARG B C 1
ATOM 4960 O O . ARG B 1 287 ? -47.865 19.659 59.526 1.00 10.64 287 ARG B O 1
ATOM 4968 N N . PRO B 1 288 ? -46.150 20.958 58.963 1.00 9.30 288 PRO B N 1
ATOM 4969 C CA . PRO B 1 288 ? -45.850 20.144 57.798 1.00 9.59 288 PRO B CA 1
ATOM 4970 C C . PRO B 1 288 ? -45.667 18.663 58.116 1.00 9.90 288 PRO B C 1
ATOM 4971 O O . PRO B 1 288 ? -44.894 18.286 58.990 1.00 9.93 288 PRO B O 1
ATOM 4975 N N . LEU B 1 289 ? -46.410 17.890 57.351 1.00 9.36 289 LEU B N 1
ATOM 4976 C CA . LEU B 1 289 ? -46.399 16.405 57.434 1.00 8.75 289 LEU B CA 1
ATOM 4977 C C . LEU B 1 289 ? -45.755 15.902 56.160 1.00 8.29 289 LEU B C 1
ATOM 4978 O O . LEU B 1 289 ? -46.266 16.208 55.070 1.00 10.36 289 LEU B O 1
ATOM 4983 N N . VAL B 1 290 ? -44.689 15.149 56.327 1.00 8.38 290 VAL B N 1
ATOM 4984 C CA . VAL B 1 290 ? -43.915 14.573 55.206 1.00 8.03 290 VAL B CA 1
ATOM 4985 C C . VAL B 1 290 ? -44.159 13.064 55.237 1.00 8.29 290 VAL B C 1
ATOM 4986 O O . VAL B 1 290 ? -43.971 12.465 56.276 1.00 9.26 290 VAL B O 1
ATOM 4990 N N . LEU B 1 291 ? -44.647 12.500 54.144 1.00 7.43 291 LEU B N 1
ATOM 4991 C CA . LEU B 1 291 ? -44.841 11.031 54.087 1.00 7.97 291 LEU B CA 1
ATOM 4992 C C . LEU B 1 291 ? -43.754 10.403 53.265 1.00 7.61 291 LEU B C 1
ATOM 4993 O O . LEU B 1 291 ? -43.152 11.057 52.373 1.00 8.70 291 LEU B O 1
ATOM 4998 N N . ASN B 1 292 ? -43.556 9.145 53.518 1.00 7.95 292 ASN B N 1
ATOM 4999 C CA . ASN B 1 292 ? -42.453 8.408 52.883 1.00 7.80 292 ASN B CA 1
ATOM 5000 C C . ASN B 1 292 ? -42.797 6.938 52.727 1.00 8.95 292 ASN B C 1
ATOM 5001 O O . ASN B 1 292 ? -43.433 6.368 53.598 1.00 8.67 292 ASN B O 1
ATOM 5006 N N . GLN B 1 293 ? -42.259 6.413 51.637 1.00 8.44 293 GLN B N 1
ATOM 5007 C CA . GLN B 1 293 ? -42.077 5.000 51.287 1.00 7.83 293 GLN B CA 1
ATOM 5008 C C . GLN B 1 293 ? -42.945 4.673 50.066 1.00 7.95 293 GLN B C 1
ATOM 5009 O O . GLN B 1 293 ? -44.166 4.714 50.124 1.00 8.77 293 GLN B O 1
ATOM 5015 N N . ASP B 1 294 ? -42.259 4.254 49.016 1.00 8.50 294 ASP B N 1
ATOM 5016 C CA . ASP B 1 294 ? -42.902 3.693 47.808 1.00 8.87 294 ASP B CA 1
ATOM 5017 C C . ASP B 1 294 ? -43.734 4.720 47.042 1.00 9.79 294 ASP B C 1
ATOM 5018 O O . ASP B 1 294 ? -44.380 4.355 46.071 1.00 14.19 294 ASP B O 1
ATOM 5023 N N . TYR B 1 295 ? -43.512 5.975 47.256 1.00 8.97 295 TYR B N 1
ATOM 5024 C CA . TYR B 1 295 ? -44.156 7.019 46.433 1.00 9.96 295 TYR B CA 1
ATOM 5025 C C . TYR B 1 295 ? -43.565 7.119 45.049 1.00 10.68 295 TYR B C 1
ATOM 5026 O O . TYR B 1 295 ? -42.368 7.325 44.899 1.00 12.32 295 TYR B O 1
ATOM 5035 N N . THR B 1 296 ? -44.426 7.140 44.035 1.00 13.03 296 THR B N 1
ATOM 5036 C CA . THR B 1 296 ? -44.050 7.562 42.689 1.00 12.65 296 THR B CA 1
ATOM 5037 C C . THR B 1 296 ? -44.272 9.059 42.594 1.00 12.04 296 THR B C 1
ATOM 5038 O O . THR B 1 296 ? -44.948 9.633 43.444 1.00 11.98 296 THR B O 1
ATOM 5042 N N . PHE B 1 297 ? -43.846 9.669 41.511 1.00 12.10 297 PHE B N 1
ATOM 5043 C CA . PHE B 1 297 ? -44.108 11.087 41.229 1.00 11.53 297 PHE B CA 1
ATOM 5044 C C . PHE B 1 297 ? -45.615 11.339 41.293 1.00 10.22 297 PHE B C 1
ATOM 5045 O O . PHE B 1 297 ? -46.051 12.249 41.979 1.00 10.02 297 PHE B O 1
ATOM 5053 N N . GLU B 1 298 ? -46.428 10.613 40.529 1.00 10.91 298 GLU B N 1
ATOM 5054 C CA . GLU B 1 298 ? -47.872 10.942 40.486 1.00 9.70 298 GLU B CA 1
ATOM 5055 C C . GLU B 1 298 ? -48.531 10.633 41.823 1.00 10.46 298 GLU B C 1
ATOM 5056 O O . GLU B 1 298 ? -49.453 11.343 42.215 1.00 11.85 298 GLU B O 1
ATOM 5062 N N . ALA B 1 299 ? -48.151 9.552 42.488 1.00 11.32 299 ALA B N 1
ATOM 5063 C CA . ALA B 1 299 ? -48.743 9.267 43.825 1.00 12.37 299 ALA B CA 1
ATOM 5064 C C . ALA B 1 299 ? -48.446 10.419 44.801 1.00 11.12 299 ALA B C 1
ATOM 5065 O O . ALA B 1 299 ? -49.276 10.801 45.601 1.00 12.26 299 ALA B O 1
ATOM 5067 N N . ALA B 1 300 ? -47.237 10.969 44.723 1.00 10.31 300 ALA B N 1
ATOM 5068 C CA . ALA B 1 300 ? -46.809 12.108 45.573 1.00 10.18 300 ALA B CA 1
ATOM 5069 C C . ALA B 1 300 ? -47.597 13.394 45.229 1.00 10.20 300 ALA B C 1
ATOM 5070 O O . ALA B 1 300 ? -48.121 14.070 46.100 1.00 10.24 300 ALA B O 1
ATOM 5072 N N . GLN B 1 301 ? -47.715 13.679 43.928 1.00 10.45 301 GLN B N 1
ATOM 5073 C CA . GLN B 1 301 ? -48.524 14.838 43.471 1.00 11.57 301 GLN B CA 1
ATOM 5074 C C . GLN B 1 301 ? -49.960 14.728 44.020 1.00 11.10 301 GLN B C 1
ATOM 5075 O O . GLN B 1 301 ? -50.538 15.712 44.469 1.00 12.67 301 GLN B O 1
ATOM 5081 N N . THR B 1 302 ? -50.522 13.546 43.927 1.00 12.15 302 THR B N 1
ATOM 5082 C CA . THR B 1 302 ? -51.920 13.292 44.314 1.00 11.94 302 THR B CA 1
ATOM 5083 C C . THR B 1 302 ? -52.016 13.425 45.831 1.00 12.91 302 THR B C 1
ATOM 5084 O O . THR B 1 302 ? -52.977 14.051 46.311 1.00 12.47 302 THR B O 1
ATOM 5088 N N . ALA B 1 303 ? -51.032 12.947 46.593 1.00 11.76 303 ALA B N 1
ATOM 5089 C CA . ALA B 1 303 ? -51.094 13.077 48.073 1.00 12.38 303 ALA B CA 1
ATOM 5090 C C . ALA B 1 303 ? -51.142 14.570 48.416 1.00 11.94 303 ALA B C 1
ATOM 5091 O O . ALA B 1 303 ? -51.895 14.968 49.320 1.00 12.20 303 ALA B O 1
ATOM 5093 N N . LEU B 1 304 ? -50.286 15.371 47.789 1.00 11.61 304 LEU B N 1
ATOM 5094 C CA . LEU B 1 304 ? -50.311 16.825 48.038 1.00 13.45 304 LEU B CA 1
ATOM 5095 C C . LEU B 1 304 ? -51.653 17.431 47.573 1.00 11.79 304 LEU B C 1
ATOM 5096 O O . LEU B 1 304 ? -52.192 18.282 48.282 1.00 13.80 304 LEU B O 1
ATOM 5101 N N . ALA B 1 305 ? -52.146 17.073 46.398 1.00 12.73 305 ALA B N 1
ATOM 5102 C CA . ALA B 1 305 ? -53.341 17.770 45.859 1.00 13.51 305 ALA B CA 1
ATOM 5103 C C . ALA B 1 305 ? -54.547 17.431 46.752 1.00 15.89 305 ALA B C 1
ATOM 5104 O O . ALA B 1 305 ? -55.446 18.251 46.938 1.00 17.19 305 ALA B O 1
ATOM 5106 N N . GLU B 1 306 ? -54.593 16.205 47.277 1.00 15.49 306 GLU B N 1
ATOM 5107 C CA . GLU B 1 306 ? -55.704 15.786 48.167 1.00 15.12 306 GLU B CA 1
ATOM 5108 C C . GLU B 1 306 ? -55.516 16.189 49.630 1.00 14.92 306 GLU B C 1
ATOM 5109 O O . GLU B 1 306 ? -56.373 15.798 50.471 1.00 17.08 306 GLU B O 1
ATOM 5115 N N . GLY B 1 307 ? -54.467 16.907 49.958 1.00 14.95 307 GLY B N 1
ATOM 5116 C CA . GLY B 1 307 ? -54.205 17.321 51.355 1.00 16.98 307 GLY B CA 1
ATOM 5117 C C . GLY B 1 307 ? -53.808 16.171 52.287 1.00 16.82 307 GLY B C 1
ATOM 5118 O O . GLY B 1 307 ? -53.917 16.341 53.517 1.00 18.35 307 GLY B O 1
ATOM 5119 N N . LYS B 1 308 ? -53.286 15.054 51.773 1.00 13.75 308 LYS B N 1
ATOM 5120 C CA . LYS B 1 308 ? -52.826 13.951 52.666 1.00 12.52 308 LYS B CA 1
ATOM 5121 C C . LYS B 1 308 ? -51.468 14.272 53.289 1.00 11.35 308 LYS B C 1
ATOM 5122 O O . LYS B 1 308 ? -51.118 13.750 54.328 1.00 11.06 308 LYS B O 1
ATOM 5128 N N . ALA B 1 309 ? -50.633 15.024 52.601 1.00 11.61 309 ALA B N 1
ATOM 5129 C CA . ALA B 1 309 ? -49.252 15.366 53.028 1.00 10.16 309 ALA B CA 1
ATOM 5130 C C . ALA B 1 309 ? -48.954 16.764 52.535 1.00 11.45 309 ALA B C 1
ATOM 5131 O O . ALA B 1 309 ? -49.505 17.208 51.512 1.00 10.82 309 ALA B O 1
ATOM 5133 N N . ASP B 1 310 ? -47.981 17.401 53.160 1.00 10.13 310 ASP B N 1
ATOM 5134 C CA . ASP B 1 310 ? -47.454 18.680 52.685 1.00 10.66 310 ASP B CA 1
ATOM 5135 C C . ASP B 1 310 ? -46.222 18.534 51.790 1.00 10.20 310 ASP B C 1
ATOM 5136 O O . ASP B 1 310 ? -45.897 19.436 51.016 1.00 10.76 310 ASP B O 1
ATOM 5141 N N . ALA B 1 311 ? -45.478 17.476 51.955 1.00 9.88 311 ALA B N 1
ATOM 5142 C CA . ALA B 1 311 ? -44.257 17.176 51.180 1.00 9.31 311 ALA B CA 1
ATOM 5143 C C . ALA B 1 311 ? -44.080 15.655 51.195 1.00 8.71 311 ALA B C 1
ATOM 5144 O O . ALA B 1 311 ? -44.684 14.945 52.062 1.00 8.86 311 ALA B O 1
ATOM 5146 N N . ILE B 1 312 ? -43.220 15.131 50.324 1.00 8.80 312 ILE B N 1
ATOM 5147 C CA . ILE B 1 312 ? -42.922 13.696 50.216 1.00 8.61 312 ILE B CA 1
ATOM 5148 C C . ILE B 1 312 ? -41.425 13.534 50.227 1.00 8.13 312 ILE B C 1
ATOM 5149 O O . ILE B 1 312 ? -40.728 14.282 49.550 1.00 8.75 312 ILE B O 1
ATOM 5154 N N . ALA B 1 313 ? -40.965 12.629 51.088 1.00 8.12 313 ALA B N 1
ATOM 5155 C CA . ALA B 1 313 ? -39.555 12.233 51.125 1.00 8.37 313 ALA B CA 1
ATOM 5156 C C . ALA B 1 313 ? -39.354 10.971 50.326 1.00 7.67 313 ALA B C 1
ATOM 5157 O O . ALA B 1 313 ? -40.100 10.005 50.433 1.00 8.60 313 ALA B O 1
ATOM 5159 N N . PHE B 1 314 ? -38.321 11.034 49.487 1.00 7.77 314 PHE B N 1
ATOM 5160 C CA . PHE B 1 314 ? -37.878 9.936 48.617 1.00 9.08 314 PHE B CA 1
ATOM 5161 C C . PHE B 1 314 ? -36.500 9.486 49.079 1.00 7.71 314 PHE B C 1
ATOM 5162 O O . PHE B 1 314 ? -35.581 10.342 49.204 1.00 8.59 314 PHE B O 1
ATOM 5170 N N . GLY B 1 315 ? -36.354 8.189 49.218 1.00 8.03 315 GLY B N 1
ATOM 5171 C CA . GLY B 1 315 ? -35.118 7.529 49.613 1.00 7.89 315 GLY B CA 1
ATOM 5172 C C . GLY B 1 315 ? -34.330 6.975 48.432 1.00 7.99 315 GLY B C 1
ATOM 5173 O O . GLY B 1 315 ? -33.404 7.612 47.881 1.00 8.77 315 GLY B O 1
ATOM 5174 N N . ARG B 1 316 ? -34.735 5.809 47.978 1.00 8.09 316 ARG B N 1
ATOM 5175 C CA . ARG B 1 316 ? -33.979 5.072 46.959 1.00 8.79 316 ARG B CA 1
ATOM 5176 C C . ARG B 1 316 ? -33.897 5.880 45.663 1.00 9.29 316 ARG B C 1
ATOM 5177 O O . ARG B 1 316 ? -32.868 5.811 44.959 1.00 10.12 316 ARG B O 1
ATOM 5185 N N . LYS B 1 317 ? -34.899 6.670 45.308 1.00 8.70 317 LYS B N 1
ATOM 5186 C CA . LYS B 1 317 ? -34.776 7.467 44.068 1.00 8.96 317 LYS B CA 1
ATOM 5187 C C . LYS B 1 317 ? -33.628 8.465 44.170 1.00 9.17 317 LYS B C 1
ATOM 5188 O O . LYS B 1 317 ? -33.006 8.753 43.127 1.00 9.74 317 LYS B O 1
ATOM 5194 N N . PHE B 1 318 ? -33.371 9.052 45.355 1.00 8.87 318 PHE B N 1
ATOM 5195 C CA . PHE B 1 318 ? -32.265 10.003 45.488 1.00 8.43 318 PHE B CA 1
ATOM 5196 C C . PHE B 1 318 ? -30.919 9.296 45.485 1.00 8.61 318 PHE B C 1
ATOM 5197 O O . PHE B 1 318 ? -29.909 9.981 45.215 1.00 9.30 318 PHE B O 1
ATOM 5205 N N . ILE B 1 319 ? -30.843 8.016 45.770 1.00 8.11 319 ILE B N 1
ATOM 5206 C CA . ILE B 1 319 ? -29.564 7.311 45.692 1.00 8.76 319 ILE B CA 1
ATOM 5207 C C . ILE B 1 319 ? -29.044 7.451 44.260 1.00 8.17 319 ILE B C 1
ATOM 5208 O O . ILE B 1 319 ? -27.869 7.829 44.036 1.00 8.66 319 ILE B O 1
ATOM 5213 N N . SER B 1 320 ? -29.904 7.154 43.297 1.00 8.70 320 SER B N 1
ATOM 5214 C CA . SER B 1 320 ? -29.476 7.023 41.883 1.00 9.44 320 SER B CA 1
ATOM 5215 C C . SER B 1 320 ? -29.898 8.208 41.007 1.00 8.99 320 SER B C 1
ATOM 5216 O O . SER B 1 320 ? -29.543 8.199 39.857 1.00 10.02 320 SER B O 1
ATOM 5219 N N . ASN B 1 321 ? -30.649 9.171 41.524 1.00 9.06 321 ASN B N 1
ATOM 5220 C CA . ASN B 1 321 ? -31.083 10.356 40.779 1.00 9.78 321 ASN B CA 1
ATOM 5221 C C . ASN B 1 321 ? -30.776 11.586 41.610 1.00 9.09 321 ASN B C 1
ATOM 5222 O O . ASN B 1 321 ? -31.637 12.140 42.310 1.00 9.86 321 ASN B O 1
ATOM 5227 N N . PRO B 1 322 ? -29.524 12.079 41.576 1.00 9.21 322 PRO B N 1
ATOM 5228 C CA . PRO B 1 322 ? -29.175 13.185 42.464 1.00 10.14 322 PRO B CA 1
ATOM 5229 C C . PRO B 1 322 ? -30.005 14.425 42.162 1.00 10.44 322 PRO B C 1
ATOM 5230 O O . PRO B 1 322 ? -30.232 15.215 43.049 1.00 11.28 322 PRO B O 1
ATOM 5234 N N . ASP B 1 323 ? -30.418 14.539 40.903 1.00 9.69 323 ASP B N 1
ATOM 5235 C CA . ASP B 1 323 ? -31.230 15.634 40.356 1.00 10.84 323 ASP B CA 1
ATOM 5236 C C . ASP B 1 323 ? -32.695 15.209 40.270 1.00 9.12 323 ASP B C 1
ATOM 5237 O O . ASP B 1 323 ? -33.393 15.598 39.287 1.00 10.03 323 ASP B O 1
ATOM 5242 N N . LEU B 1 324 ? -33.204 14.474 41.229 1.00 9.84 324 LEU B N 1
ATOM 5243 C CA . LEU B 1 324 ? -34.598 14.011 41.141 1.00 9.53 324 LEU B CA 1
ATOM 5244 C C . LEU B 1 324 ? -35.595 15.117 40.866 1.00 9.51 324 LEU B C 1
ATOM 5245 O O . LEU B 1 324 ? -36.420 14.911 39.998 1.00 9.38 324 LEU B O 1
ATOM 5250 N N . PRO B 1 325 ? -35.533 16.310 41.493 1.00 9.65 325 PRO B N 1
ATOM 5251 C CA . PRO B 1 325 ? -36.535 17.336 41.191 1.00 10.66 325 PRO B CA 1
ATOM 5252 C C . PRO B 1 325 ? -36.579 17.745 39.702 1.00 10.87 325 PRO B C 1
ATOM 5253 O O . PRO B 1 325 ? -37.630 17.935 39.194 1.00 12.23 325 PRO B O 1
ATOM 5257 N N . GLU B 1 326 ? -35.407 17.916 39.082 1.00 11.75 326 GLU B N 1
ATOM 5258 C CA . GLU B 1 326 ? -35.281 18.242 37.644 1.00 13.03 326 GLU B CA 1
ATOM 5259 C C . GLU B 1 326 ? -35.767 17.083 36.771 1.00 11.47 326 GLU B C 1
ATOM 5260 O O . GLU B 1 326 ? -36.443 17.335 35.732 1.00 11.62 326 GLU B O 1
ATOM 5266 N N . ARG B 1 327 ? -35.448 15.847 37.091 1.00 11.36 327 ARG B N 1
ATOM 5267 C CA . ARG B 1 327 ? -35.993 14.731 36.306 1.00 11.45 327 ARG B CA 1
ATOM 5268 C C . ARG B 1 327 ? -37.517 14.744 36.400 1.00 10.42 327 ARG B C 1
ATOM 5269 O O . ARG B 1 327 ? -38.148 14.632 35.317 1.00 10.87 327 ARG B O 1
ATOM 5277 N N . PHE B 1 328 ? -38.091 14.913 37.595 1.00 11.35 328 PHE B N 1
ATOM 5278 C CA . PHE B 1 328 ? -39.572 14.974 37.695 1.00 11.48 328 PHE B CA 1
ATOM 5279 C C . PHE B 1 328 ? -40.109 16.108 36.825 1.00 11.37 328 PHE B C 1
ATOM 5280 O O . PHE B 1 328 ? -41.054 15.906 36.096 1.00 12.89 328 PHE B O 1
ATOM 5288 N N . ALA B 1 329 ? -39.544 17.302 36.992 1.00 11.59 329 ALA B N 1
ATOM 5289 C CA . ALA B 1 329 ? -40.032 18.505 36.276 1.00 13.21 329 ALA B CA 1
ATOM 5290 C C . ALA B 1 329 ? -39.977 18.289 34.774 1.00 11.56 329 ALA B C 1
ATOM 5291 O O . ALA B 1 329 ? -40.807 18.897 34.042 1.00 15.71 329 ALA B O 1
ATOM 5293 N N . ARG B 1 330 ? -38.929 17.681 34.271 1.00 13.23 330 ARG B N 1
ATOM 5294 C CA . ARG B 1 330 ? -38.645 17.633 32.820 1.00 12.53 330 ARG B CA 1
ATOM 5295 C C . ARG B 1 330 ? -39.125 16.334 32.199 1.00 14.15 330 ARG B C 1
ATOM 5296 O O . ARG B 1 330 ? -39.007 16.170 31.003 1.00 14.05 330 ARG B O 1
ATOM 5304 N N . GLY B 1 331 ? -39.701 15.442 32.975 1.00 13.99 331 GLY B N 1
ATOM 5305 C CA . GLY B 1 331 ? -40.170 14.161 32.429 1.00 14.03 331 GLY B CA 1
ATOM 5306 C C . GLY B 1 331 ? -39.042 13.242 32.000 1.00 13.95 331 GLY B C 1
ATOM 5307 O O . GLY B 1 331 ? -39.212 12.433 31.031 1.00 15.03 331 GLY B O 1
ATOM 5308 N N . ILE B 1 332 ? -37.965 13.237 32.763 1.00 13.16 332 ILE B N 1
ATOM 5309 C CA . ILE B 1 332 ? -36.823 12.364 32.451 1.00 11.47 332 ILE B CA 1
ATOM 5310 C C . ILE B 1 332 ? -36.926 11.083 33.276 1.00 12.38 332 ILE B C 1
ATOM 5311 O O . ILE B 1 332 ? -37.305 11.137 34.464 1.00 12.63 332 ILE B O 1
ATOM 5316 N N . ALA B 1 333 ? -36.612 9.952 32.690 1.00 12.06 333 ALA B N 1
ATOM 5317 C CA . ALA B 1 333 ? -36.694 8.668 33.378 1.00 12.30 333 ALA B CA 1
ATOM 5318 C C . ALA B 1 333 ? -35.767 8.652 34.573 1.00 11.76 333 ALA B C 1
ATOM 5319 O O . ALA B 1 333 ? -34.679 9.235 34.477 1.00 12.61 333 ALA B O 1
ATOM 5321 N N . LEU B 1 334 ? -36.153 7.876 35.555 1.00 11.22 334 LEU B N 1
ATOM 5322 C CA . LEU B 1 334 ? -35.386 7.729 36.790 1.00 12.23 334 LEU B CA 1
ATOM 5323 C C . LEU B 1 334 ? -34.482 6.514 36.693 1.00 11.17 334 LEU B C 1
ATOM 5324 O O . LEU B 1 334 ? -34.883 5.415 36.418 1.00 14.39 334 LEU B O 1
ATOM 5329 N N . GLN B 1 335 ? -33.203 6.728 36.937 1.00 10.94 335 GLN B N 1
ATOM 5330 C CA . GLN B 1 335 ? -32.188 5.676 36.869 1.00 10.82 335 GLN B CA 1
ATOM 5331 C C . GLN B 1 335 ? -32.306 4.742 38.060 1.00 10.88 335 GLN B C 1
ATOM 5332 O O . GLN B 1 335 ? -32.648 5.128 39.186 1.00 10.97 335 GLN B O 1
ATOM 5338 N N . PRO B 1 336 ? -32.031 3.442 37.860 1.00 11.05 336 PRO B N 1
ATOM 5339 C CA . PRO B 1 336 ? -32.152 2.482 38.943 1.00 11.59 336 PRO B CA 1
ATOM 5340 C C . PRO B 1 336 ? -31.015 2.564 39.969 1.00 11.37 336 PRO B C 1
ATOM 5341 O O . PRO B 1 336 ? -29.910 2.837 39.597 1.00 11.20 336 PRO B O 1
ATOM 5345 N N . ASP B 1 337 ? -31.297 2.207 41.218 1.00 12.66 337 ASP B N 1
ATOM 5346 C CA . ASP B 1 337 ? -30.270 2.211 42.278 1.00 12.11 337 ASP B CA 1
ATOM 5347 C C . ASP B 1 337 ? -29.733 0.788 42.409 1.00 11.90 337 ASP B C 1
ATOM 5348 O O . ASP B 1 337 ? -30.452 -0.200 42.250 1.00 13.87 337 ASP B O 1
ATOM 5353 N N . ASP B 1 338 ? -28.457 0.724 42.757 1.00 12.65 338 ASP B N 1
ATOM 5354 C CA . ASP B 1 338 ? -27.682 -0.508 42.901 1.00 13.04 338 ASP B CA 1
ATOM 5355 C C . ASP B 1 338 ? -27.637 -0.868 44.389 1.00 11.96 338 ASP B C 1
ATOM 5356 O O . ASP B 1 338 ? -26.896 -0.301 45.144 1.00 10.38 338 ASP B O 1
ATOM 5361 N N . MET B 1 339 ? -28.408 -1.860 44.766 1.00 11.35 339 MET B N 1
ATOM 5362 C CA . MET B 1 339 ? -28.529 -2.258 46.181 1.00 11.78 339 MET B CA 1
ATOM 5363 C C . MET B 1 339 ? -27.175 -2.781 46.679 1.00 11.06 339 MET B C 1
ATOM 5364 O O . MET B 1 339 ? -26.899 -2.644 47.860 1.00 11.34 339 MET B O 1
ATOM 5369 N N . LYS B 1 340 ? -26.326 -3.375 45.807 1.00 11.14 340 LYS B N 1
ATOM 5370 C CA . LYS B 1 340 ? -25.053 -3.935 46.309 1.00 14.39 340 LYS B CA 1
ATOM 5371 C C . LYS B 1 340 ? -24.195 -2.834 46.946 1.00 11.58 340 LYS B C 1
ATOM 5372 O O . LYS B 1 340 ? -23.288 -3.176 47.685 1.00 13.10 340 LYS B O 1
ATOM 5378 N N . THR B 1 341 ? -24.387 -1.587 46.541 1.00 11.56 341 THR B N 1
ATOM 5379 C CA . THR B 1 341 ? -23.533 -0.475 46.963 1.00 10.67 341 THR B CA 1
ATOM 5380 C C . THR B 1 341 ? -24.309 0.515 47.825 1.00 9.04 341 THR B C 1
ATOM 5381 O O . THR B 1 341 ? -23.767 1.587 48.079 1.00 9.13 341 THR B O 1
ATOM 5385 N N . TRP B 1 342 ? -25.399 0.096 48.424 1.00 9.39 342 TRP B N 1
ATOM 5386 C CA . TRP B 1 342 ? -26.081 0.950 49.415 1.00 9.54 342 TRP B CA 1
ATOM 5387 C C . TRP B 1 342 ? -25.184 1.261 50.596 1.00 8.44 342 TRP B C 1
ATOM 5388 O O . TRP B 1 342 ? -25.150 2.397 51.009 1.00 8.21 342 TRP B O 1
ATOM 5399 N N . TYR B 1 343 ? -24.441 0.261 51.082 1.00 8.52 343 TYR B N 1
ATOM 5400 C CA . TYR B 1 343 ? -23.731 0.330 52.372 1.00 9.63 343 TYR B CA 1
ATOM 5401 C C . TYR B 1 343 ? -22.253 0.021 52.249 1.00 10.33 343 TYR B C 1
ATOM 5402 O O . TYR B 1 343 ? -21.610 -0.088 53.285 1.00 10.75 343 TYR B O 1
ATOM 5411 N N . SER B 1 344 ? -21.767 -0.121 51.032 1.00 9.66 344 SER B N 1
ATOM 5412 C CA . SER B 1 344 ? -20.355 -0.430 50.824 1.00 10.33 344 SER B CA 1
ATOM 5413 C C . SER B 1 344 ? -19.532 0.842 51.007 1.00 10.67 344 SER B C 1
ATOM 5414 O O . SER B 1 344 ? -20.045 1.944 51.213 1.00 12.47 344 SER B O 1
ATOM 5417 N N . GLN B 1 345 ? -18.218 0.672 51.008 1.00 12.96 345 GLN B N 1
ATOM 5418 C CA . GLN B 1 345 ? -17.295 1.804 51.153 1.00 13.43 345 GLN B CA 1
ATOM 5419 C C . GLN B 1 345 ? -17.004 2.332 49.752 1.00 12.08 345 GLN B C 1
ATOM 5420 O O . GLN B 1 345 ? -17.165 1.562 48.734 1.00 15.51 345 GLN B O 1
ATOM 5426 N N . GLY B 1 346 ? -16.607 3.582 49.711 1.00 11.88 346 GLY B N 1
ATOM 5427 C CA . GLY B 1 346 ? -16.084 4.217 48.506 1.00 13.30 346 GLY B CA 1
ATOM 5428 C C . GLY B 1 346 ? -17.135 4.763 47.544 1.00 11.03 346 GLY B C 1
ATOM 5429 O O . GLY B 1 346 ? -18.362 4.758 47.767 1.00 11.84 346 GLY B O 1
ATOM 5430 N N . PRO B 1 347 ? -16.668 5.445 46.477 1.00 10.88 347 PRO B N 1
ATOM 5431 C CA . PRO B 1 347 ? -17.535 6.217 45.593 1.00 11.02 347 PRO B CA 1
ATOM 5432 C C . PRO B 1 347 ? -18.426 5.463 44.607 1.00 9.90 347 PRO B C 1
ATOM 5433 O O . PRO B 1 347 ? -19.423 6.044 44.148 1.00 10.80 347 PRO B O 1
ATOM 5437 N N . GLU B 1 348 ? -18.104 4.199 44.366 1.00 9.93 348 GLU B N 1
ATOM 5438 C CA . GLU B 1 348 ? -18.896 3.361 43.450 1.00 10.67 348 GLU B CA 1
ATOM 5439 C C . GLU B 1 348 ? -20.294 3.151 44.071 1.00 10.39 348 GLU B C 1
ATOM 5440 O O . GLU B 1 348 ? -20.404 2.684 45.246 1.00 9.67 348 GLU B O 1
ATOM 5446 N N . GLY B 1 349 ? -21.320 3.535 43.324 1.00 10.14 349 GLY B N 1
ATOM 5447 C CA . GLY B 1 349 ? -22.704 3.438 43.791 1.00 9.28 349 GLY B CA 1
ATOM 5448 C C . GLY B 1 349 ? -22.990 4.477 44.856 1.00 8.71 349 GLY B C 1
ATOM 5449 O O . GLY B 1 349 ? -23.927 4.329 45.641 1.00 10.27 349 GLY B O 1
ATOM 5450 N N . TYR B 1 350 ? -22.265 5.585 44.855 1.00 8.55 350 TYR B N 1
ATOM 5451 C CA . TYR B 1 350 ? -22.397 6.691 45.845 1.00 9.07 350 TYR B CA 1
ATOM 5452 C C . TYR B 1 350 ? -22.445 8.053 45.131 1.00 7.95 350 TYR B C 1
ATOM 5453 O O . TYR B 1 350 ? -23.484 8.696 45.124 1.00 9.22 350 TYR B O 1
ATOM 5462 N N . THR B 1 351 ? -21.321 8.456 44.571 1.00 9.07 351 THR B N 1
ATOM 5463 C CA . THR B 1 351 ? -21.185 9.743 43.903 1.00 9.01 351 THR B CA 1
ATOM 5464 C C . THR B 1 351 ? -21.110 9.602 42.379 1.00 9.22 351 THR B C 1
ATOM 5465 O O . THR B 1 351 ? -20.938 10.613 41.732 1.00 9.80 351 THR B O 1
ATOM 5469 N N . ASP B 1 352 ? -21.301 8.407 41.861 1.00 9.57 352 ASP B N 1
ATOM 5470 C CA . ASP B 1 352 ? -21.106 8.129 40.416 1.00 10.60 352 ASP B CA 1
ATOM 5471 C C . ASP B 1 352 ? -22.421 7.808 39.717 1.00 11.59 352 ASP B C 1
ATOM 5472 O O . ASP B 1 352 ? -22.414 7.163 38.633 1.00 12.44 352 ASP B O 1
ATOM 5477 N N . TYR B 1 353 ? -23.517 8.303 40.242 1.00 10.11 353 TYR B N 1
ATOM 5478 C CA . TYR B 1 353 ? -24.776 8.274 39.473 1.00 10.40 353 TYR B CA 1
ATOM 5479 C C . TYR B 1 353 ? -24.926 9.636 38.827 1.00 9.79 353 TYR B C 1
ATOM 5480 O O . TYR B 1 353 ? -25.095 10.662 39.500 1.00 11.29 353 TYR B O 1
ATOM 5489 N N . PRO B 1 354 ? -24.923 9.710 37.476 1.00 10.69 354 PRO B N 1
ATOM 5490 C CA . PRO B 1 354 ? -24.944 10.977 36.796 1.00 11.29 354 PRO B CA 1
ATOM 5491 C C . PRO B 1 354 ? -26.256 11.744 36.929 1.00 11.15 354 PRO B C 1
ATOM 5492 O O . PRO B 1 354 ? -27.357 11.184 37.094 1.00 11.67 354 PRO B O 1
ATOM 5496 N N . SER B 1 355 ? -26.162 13.063 36.823 1.00 12.41 355 SER B N 1
ATOM 5497 C CA . SER B 1 355 ? -27.343 13.944 36.642 1.00 12.96 355 SER B CA 1
ATOM 5498 C C . SER B 1 355 ? -27.731 13.885 35.161 1.00 14.36 355 SER B C 1
ATOM 5499 O O . SER B 1 355 ? -26.911 13.496 34.296 1.00 18.53 355 SER B O 1
ATOM 5502 N N . ALA B 1 356 ? -28.953 14.265 34.871 1.00 13.43 356 ALA B N 1
ATOM 5503 C CA . ALA B 1 356 ? -29.477 14.414 33.495 1.00 13.90 356 ALA B CA 1
ATOM 5504 C C . ALA B 1 356 ? -28.761 15.568 32.780 1.00 18.74 356 ALA B C 1
ATOM 5505 O O . ALA B 1 356 ? -28.511 16.596 33.428 1.00 19.71 356 ALA B O 1
ATOM 5507 N N . MET C 1 1 ? 20.261 -7.180 31.302 1.00 42.31 1 MET C N 1
ATOM 5508 C CA . MET C 1 1 ? 20.803 -8.411 31.963 1.00 31.87 1 MET C CA 1
ATOM 5509 C C . MET C 1 1 ? 22.290 -8.276 32.273 1.00 29.44 1 MET C C 1
ATOM 5510 O O . MET C 1 1 ? 22.692 -8.490 33.406 1.00 26.51 1 MET C O 1
ATOM 5515 N N . PRO C 1 2 ? 23.173 -7.946 31.308 1.00 27.48 2 PRO C N 1
ATOM 5516 C CA . PRO C 1 2 ? 24.589 -7.941 31.626 1.00 22.57 2 PRO C CA 1
ATOM 5517 C C . PRO C 1 2 ? 24.970 -6.779 32.548 1.00 18.83 2 PRO C C 1
ATOM 5518 O O . PRO C 1 2 ? 24.312 -5.736 32.635 1.00 17.35 2 PRO C O 1
ATOM 5522 N N . THR C 1 3 ? 26.100 -6.980 33.216 1.00 14.69 3 THR C N 1
ATOM 5523 C CA . THR C 1 3 ? 26.804 -5.940 33.982 1.00 13.70 3 THR C CA 1
ATOM 5524 C C . THR C 1 3 ? 28.191 -5.754 33.370 1.00 12.25 3 THR C C 1
ATOM 5525 O O . THR C 1 3 ? 28.660 -6.571 32.569 1.00 11.84 3 THR C O 1
ATOM 5529 N N . LEU C 1 4 ? 28.860 -4.720 33.796 1.00 12.90 4 LEU C N 1
ATOM 5530 C CA . LEU C 1 4 ? 30.229 -4.467 33.312 1.00 12.51 4 LEU C CA 1
ATOM 5531 C C . LEU C 1 4 ? 31.157 -5.657 33.597 1.00 12.52 4 LEU C C 1
ATOM 5532 O O . LEU C 1 4 ? 32.236 -5.721 32.999 1.00 12.31 4 LEU C O 1
ATOM 5537 N N . PHE C 1 5 ? 30.862 -6.496 34.588 1.00 13.12 5 PHE C N 1
ATOM 5538 C CA . PHE C 1 5 ? 31.793 -7.556 35.028 1.00 12.84 5 PHE C CA 1
ATOM 5539 C C . PHE C 1 5 ? 31.591 -8.877 34.309 1.00 13.15 5 PHE C C 1
ATOM 5540 O O . PHE C 1 5 ? 32.360 -9.794 34.509 1.00 17.43 5 PHE C O 1
ATOM 5548 N N . ASP C 1 6 ? 30.574 -8.951 33.474 1.00 12.77 6 ASP C N 1
ATOM 5549 C CA . ASP C 1 6 ? 30.272 -10.126 32.642 1.00 13.52 6 ASP C CA 1
ATOM 5550 C C . ASP C 1 6 ? 31.190 -10.159 31.433 1.00 12.56 6 ASP C C 1
ATOM 5551 O O . ASP C 1 6 ? 31.440 -9.158 30.815 1.00 12.08 6 ASP C O 1
ATOM 5556 N N . PRO C 1 7 ? 31.628 -11.360 31.032 1.00 12.31 7 PRO C N 1
ATOM 5557 C CA . PRO C 1 7 ? 32.453 -11.475 29.844 1.00 11.81 7 PRO C CA 1
ATOM 5558 C C . PRO C 1 7 ? 31.641 -11.250 28.574 1.00 11.96 7 PRO C C 1
ATOM 5559 O O . PRO C 1 7 ? 30.434 -11.263 28.560 1.00 13.11 7 PRO C O 1
ATOM 5563 N N . ILE C 1 8 ? 32.360 -10.918 27.513 1.00 12.18 8 ILE C N 1
ATOM 5564 C CA . ILE C 1 8 ? 31.761 -10.669 26.194 1.00 12.33 8 ILE C CA 1
ATOM 5565 C C . ILE C 1 8 ? 32.739 -11.187 25.147 1.00 11.31 8 ILE C C 1
ATOM 5566 O O . ILE C 1 8 ? 33.966 -11.121 25.338 1.00 12.13 8 ILE C O 1
ATOM 5571 N N . ASP C 1 9 ? 32.205 -11.611 24.017 1.00 12.29 9 ASP C N 1
ATOM 5572 C CA . ASP C 1 9 ? 33.028 -12.042 22.857 1.00 11.87 9 ASP C CA 1
ATOM 5573 C C . ASP C 1 9 ? 32.971 -10.942 21.804 1.00 10.67 9 ASP C C 1
ATOM 5574 O O . ASP C 1 9 ? 31.836 -10.529 21.404 1.00 13.78 9 ASP C O 1
ATOM 5579 N N . PHE C 1 10 ? 34.120 -10.402 21.403 1.00 10.78 10 PHE C N 1
ATOM 5580 C CA . PHE C 1 10 ? 34.248 -9.488 20.233 1.00 11.34 10 PHE C CA 1
ATOM 5581 C C . PHE C 1 10 ? 34.780 -10.362 19.124 1.00 11.70 10 PHE C C 1
ATOM 5582 O O . PHE C 1 10 ? 35.992 -10.580 19.058 1.00 11.00 10 PHE C O 1
ATOM 5590 N N . GLY C 1 11 ? 33.883 -10.913 18.298 1.00 12.52 11 GLY C N 1
ATOM 5591 C CA . GLY C 1 11 ? 34.305 -11.955 17.358 1.00 14.01 11 GLY C CA 1
ATOM 5592 C C . GLY C 1 11 ? 34.878 -13.108 18.179 1.00 12.96 11 GLY C C 1
ATOM 5593 O O . GLY C 1 11 ? 34.316 -13.508 19.193 1.00 14.43 11 GLY C O 1
ATOM 5594 N N . PRO C 1 12 ? 36.107 -13.540 17.852 1.00 11.72 12 PRO C N 1
ATOM 5595 C CA . PRO C 1 12 ? 36.763 -14.641 18.551 1.00 11.99 12 PRO C CA 1
ATOM 5596 C C . PRO C 1 12 ? 37.554 -14.160 19.774 1.00 12.80 12 PRO C C 1
ATOM 5597 O O . PRO C 1 12 ? 38.165 -15.001 20.426 1.00 14.72 12 PRO C O 1
ATOM 5601 N N . ILE C 1 13 ? 37.501 -12.861 20.102 1.00 11.28 13 ILE C N 1
ATOM 5602 C CA . ILE C 1 13 ? 38.205 -12.283 21.261 1.00 10.84 13 ILE C CA 1
ATOM 5603 C C . ILE C 1 13 ? 37.354 -12.463 22.505 1.00 10.86 13 ILE C C 1
ATOM 5604 O O . ILE C 1 13 ? 36.321 -11.796 22.623 1.00 11.58 13 ILE C O 1
ATOM 5609 N N . HIS C 1 14 ? 37.812 -13.346 23.378 1.00 11.32 14 HIS C N 1
ATOM 5610 C CA . HIS C 1 14 ? 37.078 -13.591 24.630 1.00 12.27 14 HIS C CA 1
ATOM 5611 C C . HIS C 1 14 ? 37.511 -12.596 25.694 1.00 12.68 14 HIS C C 1
ATOM 5612 O O . HIS C 1 14 ? 38.541 -12.837 26.313 1.00 15.45 14 HIS C O 1
ATOM 5619 N N . ALA C 1 15 ? 36.736 -11.547 25.887 1.00 11.67 15 ALA C N 1
ATOM 5620 C CA . ALA C 1 15 ? 37.009 -10.508 26.890 1.00 10.64 15 ALA C CA 1
ATOM 5621 C C . ALA C 1 15 ? 36.399 -10.955 28.183 1.00 10.84 15 ALA C C 1
ATOM 5622 O O . ALA C 1 15 ? 35.255 -11.424 28.229 1.00 12.73 15 ALA C O 1
ATOM 5624 N N . LYS C 1 16 ? 37.139 -10.758 29.250 1.00 11.35 16 LYS C N 1
ATOM 5625 C CA . LYS C 1 16 ? 36.720 -11.277 30.578 1.00 12.07 16 LYS C CA 1
ATOM 5626 C C . LYS C 1 16 ? 35.725 -10.319 31.220 1.00 11.16 16 LYS C C 1
ATOM 5627 O O . LYS C 1 16 ? 35.017 -10.714 32.146 1.00 11.76 16 LYS C O 1
ATOM 5633 N N . ASN C 1 17 ? 35.619 -9.109 30.731 1.00 11.27 17 ASN C N 1
ATOM 5634 C CA . ASN C 1 17 ? 34.636 -8.149 31.264 1.00 10.49 17 ASN C CA 1
ATOM 5635 C C . ASN C 1 17 ? 34.278 -7.204 30.134 1.00 10.41 17 ASN C C 1
ATOM 5636 O O . ASN C 1 17 ? 34.882 -7.275 29.051 1.00 10.83 17 ASN C O 1
ATOM 5641 N N . ARG C 1 18 ? 33.344 -6.311 30.402 1.00 9.48 18 ARG C N 1
ATOM 5642 C CA . ARG C 1 18 ? 32.838 -5.306 29.434 1.00 9.42 18 ARG C CA 1
ATOM 5643 C C . ARG C 1 18 ? 33.318 -3.899 29.773 1.00 9.74 18 ARG C C 1
ATOM 5644 O O . ARG C 1 18 ? 32.697 -2.920 29.317 1.00 10.77 18 ARG C O 1
ATOM 5652 N N . ILE C 1 19 ? 34.457 -3.839 30.463 1.00 10.56 19 ILE C N 1
ATOM 5653 C CA . ILE C 1 19 ? 35.105 -2.560 30.791 1.00 10.11 19 ILE C CA 1
ATOM 5654 C C . ILE C 1 19 ? 36.292 -2.391 29.820 1.00 10.41 19 ILE C C 1
ATOM 5655 O O . ILE C 1 19 ? 37.364 -2.949 30.013 1.00 11.99 19 ILE C O 1
ATOM 5660 N N . VAL C 1 20 ? 36.046 -1.675 28.742 1.00 9.46 20 VAL C N 1
ATOM 5661 C CA . VAL C 1 20 ? 37.022 -1.509 27.650 1.00 9.02 20 VAL C CA 1
ATOM 5662 C C . VAL C 1 20 ? 37.915 -0.309 27.965 1.00 8.78 20 VAL C C 1
ATOM 5663 O O . VAL C 1 20 ? 37.388 0.715 28.381 1.00 8.75 20 VAL C O 1
ATOM 5667 N N . MET C 1 21 ? 39.191 -0.442 27.674 1.00 8.18 21 MET C N 1
ATOM 5668 C CA . MET C 1 21 ? 40.105 0.713 27.699 1.00 8.41 21 MET C CA 1
ATOM 5669 C C . MET C 1 21 ? 40.059 1.379 26.316 1.00 8.39 21 MET C C 1
ATOM 5670 O O . MET C 1 21 ? 40.401 0.762 25.313 1.00 8.23 21 MET C O 1
ATOM 5675 N N . SER C 1 22 ? 39.524 2.590 26.284 1.00 7.88 22 SER C N 1
ATOM 5676 C CA . SER C 1 22 ? 39.378 3.350 25.043 1.00 7.67 22 SER C CA 1
ATOM 5677 C C . SER C 1 22 ? 40.736 3.735 24.495 1.00 7.82 22 SER C C 1
ATOM 5678 O O . SER C 1 22 ? 41.698 3.812 25.236 1.00 8.11 22 SER C O 1
ATOM 5681 N N . PRO C 1 23 ? 40.795 4.025 23.188 1.00 7.50 23 PRO C N 1
ATOM 5682 C CA . PRO C 1 23 ? 42.056 4.429 22.564 1.00 7.47 23 PRO C CA 1
ATOM 5683 C C . PRO C 1 23 ? 42.509 5.794 23.095 1.00 7.76 23 PRO C C 1
ATOM 5684 O O . PRO C 1 23 ? 41.781 6.765 23.084 1.00 8.15 23 PRO C O 1
ATOM 5688 N N . LEU C 1 24 ? 43.812 5.863 23.433 1.00 9.03 24 LEU C N 1
ATOM 5689 C CA . LEU C 1 24 ? 44.414 7.067 24.062 1.00 8.68 24 LEU C CA 1
ATOM 5690 C C . LEU C 1 24 ? 45.814 7.312 23.491 1.00 8.18 24 LEU C C 1
ATOM 5691 O O . LEU C 1 24 ? 46.773 6.635 23.890 1.00 8.68 24 LEU C O 1
ATOM 5696 N N . THR C 1 25 ? 45.948 8.327 22.649 1.00 7.98 25 THR C N 1
ATOM 5697 C CA . THR C 1 25 ? 47.241 8.838 22.202 1.00 8.08 25 THR C CA 1
ATOM 5698 C C . THR C 1 25 ? 47.985 9.371 23.403 1.00 7.64 25 THR C C 1
ATOM 5699 O O . THR C 1 25 ? 47.460 10.238 24.077 1.00 8.96 25 THR C O 1
ATOM 5703 N N . ARG C 1 26 ? 49.214 8.938 23.558 1.00 8.17 26 ARG C N 1
ATOM 5704 C CA . ARG C 1 26 ? 50.068 9.331 24.714 1.00 7.85 26 ARG C CA 1
ATOM 5705 C C . ARG C 1 26 ? 51.417 9.891 24.283 1.00 7.65 26 ARG C C 1
ATOM 5706 O O . ARG C 1 26 ? 52.039 10.556 25.077 1.00 8.65 26 ARG C O 1
ATOM 5714 N N . GLY C 1 27 ? 51.905 9.610 23.080 1.00 8.01 27 GLY C N 1
ATOM 5715 C CA . GLY C 1 27 ? 53.172 10.236 22.675 1.00 8.66 27 GLY C CA 1
ATOM 5716 C C . GLY C 1 27 ? 54.380 9.634 23.344 1.00 8.47 27 GLY C C 1
ATOM 5717 O O . GLY C 1 27 ? 55.395 10.432 23.554 1.00 9.10 27 GLY C O 1
ATOM 5718 N N . ARG C 1 28 ? 54.379 8.345 23.666 1.00 8.98 28 ARG C N 1
ATOM 5719 C CA . ARG C 1 28 ? 55.536 7.688 24.336 1.00 8.96 28 ARG C CA 1
ATOM 5720 C C . ARG C 1 28 ? 56.314 6.804 23.369 1.00 8.80 28 ARG C C 1
ATOM 5721 O O . ARG C 1 28 ? 57.113 6.026 23.816 1.00 10.63 28 ARG C O 1
ATOM 5729 N N . ALA C 1 29 ? 56.117 6.970 22.082 1.00 8.87 29 ALA C N 1
ATOM 5730 C CA . ALA C 1 29 ? 56.976 6.322 21.060 1.00 8.35 29 ALA C CA 1
ATOM 5731 C C . ALA C 1 29 ? 58.126 7.264 20.685 1.00 8.59 29 ALA C C 1
ATOM 5732 O O . ALA C 1 29 ? 58.223 8.375 21.191 1.00 10.32 29 ALA C O 1
ATOM 5734 N N . ASP C 1 30 ? 58.990 6.791 19.795 1.00 9.80 30 ASP C N 1
ATOM 5735 C CA . ASP C 1 30 ? 60.135 7.608 19.348 1.00 10.58 30 ASP C CA 1
ATOM 5736 C C . ASP C 1 30 ? 59.785 8.403 18.069 1.00 10.69 30 ASP C C 1
ATOM 5737 O O . ASP C 1 30 ? 58.667 8.346 17.613 1.00 11.00 30 ASP C O 1
ATOM 5742 N N . LYS C 1 31 ? 60.732 9.142 17.544 1.00 12.79 31 LYS C N 1
ATOM 5743 C CA . LYS C 1 31 ? 60.498 10.063 16.399 1.00 12.52 31 LYS C CA 1
ATOM 5744 C C . LYS C 1 31 ? 60.413 9.279 15.095 1.00 13.19 31 LYS C C 1
ATOM 5745 O O . LYS C 1 31 ? 60.081 9.903 14.050 1.00 16.93 31 LYS C O 1
ATOM 5751 N N . GLU C 1 32 ? 60.802 8.028 15.029 1.00 12.17 32 GLU C N 1
ATOM 5752 C CA . GLU C 1 32 ? 60.594 7.139 13.862 1.00 13.14 32 GLU C CA 1
ATOM 5753 C C . GLU C 1 32 ? 59.267 6.424 14.017 1.00 11.25 32 GLU C C 1
ATOM 5754 O O . GLU C 1 32 ? 58.999 5.493 13.259 1.00 13.81 32 GLU C O 1
ATOM 5760 N N . ALA C 1 33 ? 58.458 6.814 15.031 1.00 10.82 33 ALA C N 1
ATOM 5761 C CA . ALA C 1 33 ? 57.134 6.265 15.306 1.00 8.92 33 ALA C CA 1
ATOM 5762 C C . ALA C 1 33 ? 57.286 4.799 15.659 1.00 9.58 33 ALA C C 1
ATOM 5763 O O . ALA C 1 33 ? 56.340 4.012 15.535 1.00 9.56 33 ALA C O 1
ATOM 5765 N N . VAL C 1 34 ? 58.421 4.450 16.261 1.00 8.76 34 VAL C N 1
ATOM 5766 C CA . VAL C 1 34 ? 58.676 3.099 16.779 1.00 8.69 34 VAL C CA 1
ATOM 5767 C C . VAL C 1 34 ? 58.293 3.040 18.246 1.00 8.24 34 VAL C C 1
ATOM 5768 O O . VAL C 1 34 ? 58.806 3.835 19.050 1.00 9.24 34 VAL C O 1
ATOM 5772 N N . PRO C 1 35 ? 57.405 2.103 18.652 1.00 8.38 35 PRO C N 1
ATOM 5773 C CA . PRO C 1 35 ? 57.113 2.007 20.075 1.00 8.62 35 PRO C CA 1
ATOM 5774 C C . PRO C 1 35 ? 58.346 1.821 20.948 1.00 9.44 35 PRO C C 1
ATOM 5775 O O . PRO C 1 35 ? 59.328 1.302 20.467 1.00 9.96 35 PRO C O 1
ATOM 5779 N N . ALA C 1 36 ? 58.291 2.373 22.141 1.00 11.41 36 ALA C N 1
ATOM 5780 C CA . ALA C 1 36 ? 59.356 2.243 23.156 1.00 13.41 36 ALA C CA 1
ATOM 5781 C C . ALA C 1 36 ? 59.002 1.179 24.198 1.00 11.76 36 ALA C C 1
ATOM 5782 O O . ALA C 1 36 ? 57.828 1.012 24.541 1.00 12.15 36 ALA C O 1
ATOM 5784 N N . PRO C 1 37 ? 60.012 0.576 24.884 1.00 12.67 37 PRO C N 1
ATOM 5785 C CA . PRO C 1 37 ? 59.687 -0.402 25.932 1.00 15.29 37 PRO C CA 1
ATOM 5786 C C . PRO C 1 37 ? 58.795 0.086 27.098 1.00 11.58 37 PRO C C 1
ATOM 5787 O O . PRO C 1 37 ? 58.077 -0.697 27.663 1.00 12.92 37 PRO C O 1
ATOM 5791 N N . ILE C 1 38 ? 58.835 1.383 27.419 1.00 10.47 38 ILE C N 1
ATOM 5792 C CA . ILE C 1 38 ? 57.964 1.919 28.490 1.00 10.54 38 ILE C CA 1
ATOM 5793 C C . ILE C 1 38 ? 56.489 1.640 28.118 1.00 9.53 38 ILE C C 1
ATOM 5794 O O . ILE C 1 38 ? 55.667 1.452 29.050 1.00 10.04 38 ILE C O 1
ATOM 5799 N N . MET C 1 39 ? 56.155 1.608 26.833 1.00 9.03 39 MET C N 1
ATOM 5800 C CA . MET C 1 39 ? 54.780 1.277 26.422 1.00 9.29 39 MET C CA 1
ATOM 5801 C C . MET C 1 39 ? 54.376 -0.157 26.788 1.00 8.89 39 MET C C 1
ATOM 5802 O O . MET C 1 39 ? 53.200 -0.375 27.054 1.00 9.25 39 MET C O 1
ATOM 5807 N N . ALA C 1 40 ? 55.327 -1.068 26.865 1.00 9.30 40 ALA C N 1
ATOM 5808 C CA . ALA C 1 40 ? 54.995 -2.426 27.294 1.00 10.21 40 ALA C CA 1
ATOM 5809 C C . ALA C 1 40 ? 54.515 -2.419 28.758 1.00 9.10 40 ALA C C 1
ATOM 5810 O O . ALA C 1 40 ? 53.532 -3.079 29.131 1.00 9.40 40 ALA C O 1
ATOM 5812 N N . GLU C 1 41 ? 55.182 -1.653 29.593 1.00 9.17 41 GLU C N 1
ATOM 5813 C CA . GLU C 1 41 ? 54.780 -1.554 31.021 1.00 9.98 41 GLU C CA 1
ATOM 5814 C C . GLU C 1 41 ? 53.392 -0.928 31.155 1.00 9.28 41 GLU C C 1
ATOM 5815 O O . GLU C 1 41 ? 52.555 -1.422 31.885 1.00 9.23 41 GLU C O 1
ATOM 5821 N N . TYR C 1 42 ? 53.156 0.121 30.398 1.00 8.47 42 TYR C N 1
ATOM 5822 C CA . TYR C 1 42 ? 51.898 0.871 30.411 1.00 8.38 42 TYR C CA 1
ATOM 5823 C C . TYR C 1 42 ? 50.744 -0.031 30.073 1.00 8.43 42 TYR C C 1
ATOM 5824 O O . TYR C 1 42 ? 49.741 -0.087 30.800 1.00 9.44 42 TYR C O 1
ATOM 5833 N N . TYR C 1 43 ? 50.802 -0.773 28.987 1.00 8.75 43 TYR C N 1
ATOM 5834 C CA . TYR C 1 43 ? 49.714 -1.657 28.571 1.00 8.78 43 TYR C CA 1
ATOM 5835 C C . TYR C 1 43 ? 49.595 -2.852 29.507 1.00 8.21 43 TYR C C 1
ATOM 5836 O O . TYR C 1 43 ? 48.487 -3.254 29.806 1.00 9.72 43 TYR C O 1
ATOM 5845 N N . ALA C 1 44 ? 50.690 -3.460 29.964 1.00 8.52 44 ALA C N 1
ATOM 5846 C CA . ALA C 1 44 ? 50.600 -4.573 30.927 1.00 10.07 44 ALA C CA 1
ATOM 5847 C C . ALA C 1 44 ? 49.905 -4.161 32.223 1.00 10.39 44 ALA C C 1
ATOM 5848 O O . ALA C 1 44 ? 49.133 -4.926 32.762 1.00 11.61 44 ALA C O 1
ATOM 5850 N N . GLN C 1 45 ? 50.157 -2.926 32.666 1.00 9.71 45 GLN C N 1
ATOM 5851 C CA . GLN C 1 45 ? 49.497 -2.422 33.903 1.00 9.50 45 GLN C CA 1
ATOM 5852 C C . GLN C 1 45 ? 47.972 -2.434 33.730 1.00 9.90 45 GLN C C 1
ATOM 5853 O O . GLN C 1 45 ? 47.265 -2.468 34.746 1.00 10.40 45 GLN C O 1
ATOM 5859 N N . ARG C 1 46 ? 47.471 -2.360 32.497 1.00 8.73 46 ARG C N 1
ATOM 5860 C CA . ARG C 1 46 ? 46.046 -2.108 32.208 1.00 9.54 46 ARG C CA 1
ATOM 5861 C C . ARG C 1 46 ? 45.370 -3.385 31.682 1.00 10.91 46 ARG C C 1
ATOM 5862 O O . ARG C 1 46 ? 44.224 -3.313 31.215 1.00 10.43 46 ARG C O 1
ATOM 5870 N N . ALA C 1 47 ? 46.045 -4.527 31.806 1.00 10.41 47 ALA C N 1
ATOM 5871 C CA . ALA C 1 47 ? 45.589 -5.772 31.147 1.00 10.49 47 ALA C CA 1
ATOM 5872 C C . ALA C 1 47 ? 44.338 -6.322 31.795 1.00 10.35 47 ALA C C 1
ATOM 5873 O O . ALA C 1 47 ? 43.826 -7.312 31.267 1.00 12.13 47 ALA C O 1
ATOM 5875 N N . SER C 1 48 ? 43.917 -5.783 32.941 1.00 10.20 48 SER C N 1
ATOM 5876 C CA . SER C 1 48 ? 42.638 -6.215 33.552 1.00 11.20 48 SER C CA 1
ATOM 5877 C C . SER C 1 48 ? 41.427 -5.696 32.764 1.00 10.69 48 SER C C 1
ATOM 5878 O O . SER C 1 48 ? 40.326 -6.178 32.997 1.00 10.30 48 SER C O 1
ATOM 5881 N N . ALA C 1 49 ? 41.599 -4.707 31.915 1.00 9.90 49 ALA C N 1
ATOM 5882 C CA . ALA C 1 49 ? 40.525 -4.262 31.014 1.00 10.33 49 ALA C CA 1
ATOM 5883 C C . ALA C 1 49 ? 40.045 -5.520 30.275 1.00 10.45 49 ALA C C 1
ATOM 5884 O O . ALA C 1 49 ? 40.892 -6.336 29.809 1.00 10.34 49 ALA C O 1
ATOM 5886 N N . GLY C 1 50 ? 38.753 -5.638 30.003 1.00 9.89 50 GLY C N 1
ATOM 5887 C CA . GLY C 1 50 ? 38.306 -6.782 29.189 1.00 9.70 50 GLY C CA 1
ATOM 5888 C C . GLY C 1 50 ? 38.932 -6.745 27.794 1.00 10.06 50 GLY C C 1
ATOM 5889 O O . GLY C 1 50 ? 39.308 -7.804 27.277 1.00 10.33 50 GLY C O 1
ATOM 5890 N N . LEU C 1 51 ? 38.997 -5.544 27.237 1.00 8.65 51 LEU C N 1
ATOM 5891 C CA . LEU C 1 51 ? 39.699 -5.296 25.989 1.00 9.15 51 LEU C CA 1
ATOM 5892 C C . LEU C 1 51 ? 40.439 -4.003 26.121 1.00 8.95 51 LEU C C 1
ATOM 5893 O O . LEU C 1 51 ? 39.851 -3.032 26.548 1.00 8.88 51 LEU C O 1
ATOM 5898 N N . ILE C 1 52 ? 41.666 -4.002 25.621 1.00 9.09 52 ILE C N 1
ATOM 5899 C CA . ILE C 1 52 ? 42.402 -2.740 25.419 1.00 9.00 52 ILE C CA 1
ATOM 5900 C C . ILE C 1 52 ? 42.322 -2.381 23.921 1.00 7.93 52 ILE C C 1
ATOM 5901 O O . ILE C 1 52 ? 42.662 -3.235 23.090 1.00 8.07 52 ILE C O 1
ATOM 5906 N N . ILE C 1 53 ? 41.971 -1.153 23.638 1.00 8.16 53 ILE C N 1
ATOM 5907 C CA . ILE C 1 53 ? 42.111 -0.574 22.294 1.00 8.14 53 ILE C CA 1
ATOM 5908 C C . ILE C 1 53 ? 43.332 0.322 22.409 1.00 7.13 53 ILE C C 1
ATOM 5909 O O . ILE C 1 53 ? 43.386 1.208 23.285 1.00 8.72 53 ILE C O 1
ATOM 5914 N N . THR C 1 54 ? 44.348 0.107 21.600 1.00 7.64 54 THR C N 1
ATOM 5915 C CA . THR C 1 54 ? 45.551 0.927 21.695 1.00 7.77 54 THR C CA 1
ATOM 5916 C C . THR C 1 54 ? 45.264 2.393 21.367 1.00 7.20 54 THR C C 1
ATOM 5917 O O . THR C 1 54 ? 44.341 2.740 20.641 1.00 7.81 54 THR C O 1
ATOM 5921 N N . GLU C 1 55 ? 46.197 3.247 21.782 1.00 7.71 55 GLU C N 1
ATOM 5922 C CA . GLU C 1 55 ? 46.411 4.539 21.124 1.00 7.77 55 GLU C CA 1
ATOM 5923 C C . GLU C 1 55 ? 46.317 4.431 19.609 1.00 7.32 55 GLU C C 1
ATOM 5924 O O . GLU C 1 55 ? 46.731 3.415 19.039 1.00 7.85 55 GLU C O 1
ATOM 5930 N N . ALA C 1 56 ? 45.839 5.454 18.969 1.00 7.72 56 ALA C N 1
ATOM 5931 C CA . ALA C 1 56 ? 45.810 5.530 17.497 1.00 7.67 56 ALA C CA 1
ATOM 5932 C C . ALA C 1 56 ? 47.236 5.282 16.990 1.00 6.97 56 ALA C C 1
ATOM 5933 O O . ALA C 1 56 ? 48.217 5.860 17.458 1.00 7.37 56 ALA C O 1
ATOM 5935 N N . THR C 1 57 ? 47.320 4.442 15.984 1.00 7.13 57 THR C N 1
ATOM 5936 C CA . THR C 1 57 ? 48.623 3.953 15.497 1.00 6.89 57 THR C CA 1
ATOM 5937 C C . THR C 1 57 ? 48.633 4.205 13.994 1.00 6.18 57 THR C C 1
ATOM 5938 O O . THR C 1 57 ? 47.818 3.661 13.232 1.00 7.06 57 THR C O 1
ATOM 5942 N N . GLY C 1 58 ? 49.612 4.976 13.536 1.00 6.54 58 GLY C N 1
ATOM 5943 C CA . GLY C 1 58 ? 49.609 5.411 12.149 1.00 6.19 58 GLY C CA 1
ATOM 5944 C C . GLY C 1 58 ? 49.787 4.263 11.170 1.00 6.96 58 GLY C C 1
ATOM 5945 O O . GLY C 1 58 ? 50.637 3.371 11.348 1.00 7.73 58 GLY C O 1
ATOM 5946 N N . ILE C 1 59 ? 49.054 4.322 10.074 1.00 7.17 59 ILE C N 1
ATOM 5947 C CA . ILE C 1 59 ? 49.169 3.331 8.966 1.00 7.43 59 ILE C CA 1
ATOM 5948 C C . ILE C 1 59 ? 50.275 3.740 8.003 1.00 7.34 59 ILE C C 1
ATOM 5949 O O . ILE C 1 59 ? 50.668 2.935 7.151 1.00 7.66 59 ILE C O 1
ATOM 5954 N N . SER C 1 60 ? 50.719 4.974 8.045 1.00 7.02 60 SER C N 1
ATOM 5955 C CA . SER C 1 60 ? 51.680 5.502 7.081 1.00 7.56 60 SER C CA 1
ATOM 5956 C C . SER C 1 60 ? 52.272 6.758 7.634 1.00 7.23 60 SER C C 1
ATOM 5957 O O . SER C 1 60 ? 51.669 7.407 8.484 1.00 8.06 60 SER C O 1
ATOM 5960 N N . ARG C 1 61 ? 53.396 7.156 7.079 1.00 7.45 61 ARG C N 1
ATOM 5961 C CA . ARG C 1 61 ? 53.971 8.464 7.438 1.00 8.59 61 ARG C CA 1
ATOM 5962 C C . ARG C 1 61 ? 53.044 9.596 6.975 1.00 8.39 61 ARG C C 1
ATOM 5963 O O . ARG C 1 61 ? 52.899 10.592 7.662 1.00 9.70 61 ARG C O 1
ATOM 5971 N N . GLU C 1 62 ? 52.422 9.465 5.803 1.00 8.29 62 GLU C N 1
ATOM 5972 C CA . GLU C 1 62 ? 51.492 10.506 5.290 1.00 7.61 62 GLU C CA 1
ATOM 5973 C C . GLU C 1 62 ? 50.380 10.787 6.285 1.00 7.28 62 GLU C C 1
ATOM 5974 O O . GLU C 1 62 ? 49.941 11.935 6.403 1.00 8.11 62 GLU C O 1
ATOM 5980 N N . GLY C 1 63 ? 49.901 9.731 6.905 1.00 7.69 63 GLY C N 1
ATOM 5981 C CA . GLY C 1 63 ? 48.752 9.752 7.810 1.00 7.82 63 GLY C CA 1
ATOM 5982 C C . GLY C 1 63 ? 49.119 9.940 9.259 1.00 7.70 63 GLY C C 1
ATOM 5983 O O . GLY C 1 63 ? 48.179 9.909 10.065 1.00 8.50 63 GLY C O 1
ATOM 5984 N N . LEU C 1 64 ? 50.394 10.093 9.584 1.00 7.67 64 LEU C N 1
ATOM 5985 C CA . LEU C 1 64 ? 50.808 10.138 10.999 1.00 7.92 64 LEU C CA 1
ATOM 5986 C C . LEU C 1 64 ? 51.524 11.463 11.244 1.00 9.06 64 LEU C C 1
ATOM 5987 O O . LEU C 1 64 ? 52.689 11.632 10.873 1.00 9.69 64 LEU C O 1
ATOM 5992 N N . GLY C 1 65 ? 50.805 12.412 11.826 1.00 8.73 65 GLY C N 1
ATOM 5993 C CA . GLY C 1 65 ? 51.345 13.749 12.141 1.00 9.04 65 GLY C CA 1
ATOM 5994 C C . GLY C 1 65 ? 51.607 13.977 13.610 1.00 9.60 65 GLY C C 1
ATOM 5995 O O . GLY C 1 65 ? 52.274 14.981 14.001 1.00 11.00 65 GLY C O 1
ATOM 5996 N N . TRP C 1 66 ? 51.125 13.113 14.485 1.00 9.12 66 TRP C N 1
ATOM 5997 C CA . TRP C 1 66 ? 51.153 13.401 15.935 1.00 8.33 66 TRP C CA 1
ATOM 5998 C C . TRP C 1 66 ? 52.570 13.123 16.423 1.00 8.51 66 TRP C C 1
ATOM 5999 O O . TRP C 1 66 ? 53.016 12.000 16.336 1.00 8.86 66 TRP C O 1
ATOM 6010 N N . PRO C 1 67 ? 53.253 14.121 17.032 1.00 8.65 67 PRO C N 1
ATOM 6011 C CA . PRO C 1 67 ? 54.623 13.896 17.517 1.00 10.26 67 PRO C CA 1
ATOM 6012 C C . PRO C 1 67 ? 54.719 12.727 18.514 1.00 9.36 67 PRO C C 1
ATOM 6013 O O . PRO C 1 67 ? 53.951 12.694 19.482 1.00 9.60 67 PRO C O 1
ATOM 6017 N N . PHE C 1 68 ? 55.691 11.832 18.294 1.00 9.11 68 PHE C N 1
ATOM 6018 C CA . PHE C 1 68 ? 56.004 10.711 19.198 1.00 8.89 68 PHE C CA 1
ATOM 6019 C C . PHE C 1 68 ? 54.855 9.706 19.311 1.00 8.66 68 PHE C C 1
ATOM 6020 O O . PHE C 1 68 ? 54.883 8.878 20.182 1.00 9.23 68 PHE C O 1
ATOM 6028 N N . ALA C 1 69 ? 53.913 9.720 18.387 1.00 8.98 69 ALA C N 1
ATOM 6029 C CA . ALA C 1 69 ? 52.918 8.639 18.301 1.00 7.54 69 ALA C CA 1
ATOM 6030 C C . ALA C 1 69 ? 53.521 7.483 17.503 1.00 7.52 69 ALA C C 1
ATOM 6031 O O . ALA C 1 69 ? 54.404 7.657 16.626 1.00 8.38 69 ALA C O 1
ATOM 6033 N N . PRO C 1 70 ? 53.042 6.253 17.743 1.00 7.80 70 PRO C N 1
ATOM 6034 C CA . PRO C 1 70 ? 53.555 5.106 17.002 1.00 7.89 70 PRO C CA 1
ATOM 6035 C C . PRO C 1 70 ? 52.878 4.892 15.634 1.00 6.68 70 PRO C C 1
ATOM 6036 O O . PRO C 1 70 ? 51.732 5.311 15.439 1.00 7.37 70 PRO C O 1
ATOM 6040 N N . GLY C 1 71 ? 53.566 4.101 14.819 1.00 7.74 71 GLY C N 1
ATOM 6041 C CA . GLY C 1 71 ? 53.056 3.531 13.581 1.00 6.99 71 GLY C CA 1
ATOM 6042 C C . GLY C 1 71 ? 53.074 2.028 13.600 1.00 6.15 71 GLY C C 1
ATOM 6043 O O . GLY C 1 71 ? 53.632 1.401 14.528 1.00 7.36 71 GLY C O 1
ATOM 6044 N N . ILE C 1 72 ? 52.545 1.453 12.517 1.00 6.61 72 ILE C N 1
ATOM 6045 C CA . ILE C 1 72 ? 52.617 -0.007 12.343 1.00 7.21 72 ILE C CA 1
ATOM 6046 C C . ILE C 1 72 ? 52.771 -0.340 10.850 1.00 8.04 72 ILE C C 1
ATOM 6047 O O . ILE C 1 72 ? 52.429 -1.440 10.457 1.00 8.43 72 ILE C O 1
ATOM 6052 N N . TRP C 1 73 ? 53.394 0.549 10.083 1.00 8.22 73 TRP C N 1
ATOM 6053 C CA . TRP C 1 73 ? 53.686 0.218 8.677 1.00 8.44 73 TRP C CA 1
ATOM 6054 C C . TRP C 1 73 ? 55.003 -0.527 8.507 1.00 9.32 73 TRP C C 1
ATOM 6055 O O . TRP C 1 73 ? 55.135 -1.145 7.448 1.00 9.99 73 TRP C O 1
ATOM 6066 N N . SER C 1 74 ? 55.960 -0.404 9.405 1.00 8.85 74 SER C N 1
ATOM 6067 C CA . SER C 1 74 ? 57.347 -0.857 9.185 1.00 9.33 74 SER C CA 1
ATOM 6068 C C . SER C 1 74 ? 57.681 -2.092 10.007 1.00 9.36 74 SER C C 1
ATOM 6069 O O . SER C 1 74 ? 57.085 -2.388 11.047 1.00 9.25 74 SER C O 1
ATOM 6072 N N A ASP C 1 75 ? 58.686 -2.821 9.544 0.56 10.05 75 ASP C N 1
ATOM 6073 N N B ASP C 1 75 ? 58.723 -2.773 9.587 0.44 10.76 75 ASP C N 1
ATOM 6074 C CA A ASP C 1 75 ? 59.267 -3.939 10.324 0.56 9.95 75 ASP C CA 1
ATOM 6075 C CA B ASP C 1 75 ? 59.177 -3.939 10.362 0.44 10.30 75 ASP C CA 1
ATOM 6076 C C A ASP C 1 75 ? 59.699 -3.479 11.720 0.56 9.60 75 ASP C C 1
ATOM 6077 C C B ASP C 1 75 ? 59.707 -3.496 11.730 0.44 10.22 75 ASP C C 1
ATOM 6078 O O A ASP C 1 75 ? 59.413 -4.176 12.713 0.56 8.97 75 ASP C O 1
ATOM 6079 O O B ASP C 1 75 ? 59.437 -4.202 12.717 0.44 9.98 75 ASP C O 1
ATOM 6088 N N . ALA C 1 76 ? 60.404 -2.370 11.832 1.00 10.34 76 ALA C N 1
ATOM 6089 C CA . ALA C 1 76 ? 60.943 -1.973 13.136 1.00 9.73 76 ALA C CA 1
ATOM 6090 C C . ALA C 1 76 ? 59.749 -1.694 14.090 1.00 9.28 76 ALA C C 1
ATOM 6091 O O . ALA C 1 76 ? 59.814 -1.993 15.281 1.00 9.30 76 ALA C O 1
ATOM 6093 N N . GLN C 1 77 ? 58.689 -1.080 13.586 1.00 8.53 77 GLN C N 1
ATOM 6094 C CA . GLN C 1 77 ? 57.464 -0.844 14.412 1.00 7.64 77 GLN C CA 1
ATOM 6095 C C . GLN C 1 77 ? 56.882 -2.182 14.853 1.00 7.91 77 GLN C C 1
ATOM 6096 O O . GLN C 1 77 ? 56.566 -2.328 16.036 1.00 8.34 77 GLN C O 1
ATOM 6102 N N . VAL C 1 78 ? 56.708 -3.106 13.931 1.00 8.01 78 VAL C N 1
ATOM 6103 C CA . VAL C 1 78 ? 56.147 -4.428 14.307 1.00 8.41 78 VAL C CA 1
ATOM 6104 C C . VAL C 1 78 ? 56.986 -5.086 15.403 1.00 8.60 78 VAL C C 1
ATOM 6105 O O . VAL C 1 78 ? 56.457 -5.576 16.352 1.00 9.51 78 VAL C O 1
ATOM 6109 N N . GLU C 1 79 ? 58.297 -5.099 15.218 1.00 8.88 79 GLU C N 1
ATOM 6110 C CA . GLU C 1 79 ? 59.168 -5.755 16.204 1.00 9.09 79 GLU C CA 1
ATOM 6111 C C . GLU C 1 79 ? 58.991 -5.108 17.570 1.00 8.09 79 GLU C C 1
ATOM 6112 O O . GLU C 1 79 ? 59.063 -5.811 18.582 1.00 10.37 79 GLU C O 1
ATOM 6118 N N . ALA C 1 80 ? 58.857 -3.799 17.644 1.00 9.15 80 ALA C N 1
ATOM 6119 C CA . ALA C 1 80 ? 58.691 -3.137 18.950 1.00 9.62 80 ALA C CA 1
ATOM 6120 C C . ALA C 1 80 ? 57.296 -3.392 19.531 1.00 9.13 80 ALA C C 1
ATOM 6121 O O . ALA C 1 80 ? 57.185 -3.491 20.749 1.00 10.28 80 ALA C O 1
ATOM 6123 N N . TRP C 1 81 ? 56.278 -3.522 18.711 1.00 8.54 81 TRP C N 1
ATOM 6124 C CA . TRP C 1 81 ? 54.940 -3.867 19.216 1.00 9.12 81 TRP C CA 1
ATOM 6125 C C . TRP C 1 81 ? 54.915 -5.267 19.802 1.00 8.80 81 TRP C C 1
ATOM 6126 O O . TRP C 1 81 ? 54.102 -5.514 20.694 1.00 8.94 81 TRP C O 1
ATOM 6137 N N . LYS C 1 82 ? 55.638 -6.216 19.249 1.00 8.83 82 LYS C N 1
ATOM 6138 C CA . LYS C 1 82 ? 55.506 -7.635 19.667 1.00 8.61 82 LYS C CA 1
ATOM 6139 C C . LYS C 1 82 ? 55.621 -7.813 21.179 1.00 9.27 82 LYS C C 1
ATOM 6140 O O . LYS C 1 82 ? 54.714 -8.403 21.756 1.00 9.60 82 LYS C O 1
ATOM 6146 N N . PRO C 1 83 ? 56.650 -7.317 21.881 1.00 9.63 83 PRO C N 1
ATOM 6147 C CA . PRO C 1 83 ? 56.731 -7.547 23.321 1.00 10.13 83 PRO C CA 1
ATOM 6148 C C . PRO C 1 83 ? 55.663 -6.777 24.104 1.00 10.16 83 PRO C C 1
ATOM 6149 O O . PRO C 1 83 ? 55.269 -7.236 25.183 1.00 11.28 83 PRO C O 1
ATOM 6153 N N . ILE C 1 84 ? 55.231 -5.639 23.589 1.00 9.17 84 ILE C N 1
ATOM 6154 C CA . ILE C 1 84 ? 54.115 -4.891 24.237 1.00 9.53 84 ILE C CA 1
ATOM 6155 C C . ILE C 1 84 ? 52.888 -5.787 24.269 1.00 9.44 84 ILE C C 1
ATOM 6156 O O . ILE C 1 84 ? 52.257 -5.993 25.329 1.00 10.19 84 ILE C O 1
ATOM 6161 N N . VAL C 1 85 ? 52.509 -6.358 23.137 1.00 10.33 85 VAL C N 1
ATOM 6162 C CA . VAL C 1 85 ? 51.307 -7.198 23.020 1.00 9.28 85 VAL C CA 1
ATOM 6163 C C . VAL C 1 85 ? 51.502 -8.461 23.826 1.00 9.39 85 VAL C C 1
ATOM 6164 O O . VAL C 1 85 ? 50.603 -8.912 24.506 1.00 10.05 85 VAL C O 1
ATOM 6168 N N . ALA C 1 86 ? 52.703 -9.051 23.776 1.00 10.29 86 ALA C N 1
ATOM 6169 C CA . ALA C 1 86 ? 52.963 -10.324 24.489 1.00 11.29 86 ALA C CA 1
ATOM 6170 C C . ALA C 1 86 ? 52.778 -10.110 25.992 1.00 10.89 86 ALA C C 1
ATOM 6171 O O . ALA C 1 86 ? 52.238 -11.000 26.653 1.00 11.74 86 ALA C O 1
ATOM 6173 N N . GLY C 1 87 ? 53.173 -8.960 26.541 1.00 10.47 87 GLY C N 1
ATOM 6174 C CA . GLY C 1 87 ? 53.059 -8.678 27.987 1.00 12.42 87 GLY C CA 1
ATOM 6175 C C . GLY C 1 87 ? 51.615 -8.570 28.385 1.00 11.07 87 GLY C C 1
ATOM 6176 O O . GLY C 1 87 ? 51.281 -9.052 29.450 1.00 12.23 87 GLY C O 1
ATOM 6177 N N . VAL C 1 88 ? 50.765 -7.994 27.548 1.00 10.26 88 VAL C N 1
ATOM 6178 C CA . VAL C 1 88 ? 49.299 -8.008 27.817 1.00 10.74 88 VAL C CA 1
ATOM 6179 C C . VAL C 1 88 ? 48.756 -9.429 27.806 1.00 10.64 88 VAL C C 1
ATOM 6180 O O . VAL C 1 88 ? 47.975 -9.852 28.752 1.00 10.91 88 VAL C O 1
ATOM 6184 N N . HIS C 1 89 ? 49.203 -10.209 26.856 1.00 10.58 89 HIS C N 1
ATOM 6185 C CA . HIS C 1 89 ? 48.683 -11.590 26.754 1.00 10.96 89 HIS C CA 1
ATOM 6186 C C . HIS C 1 89 ? 49.159 -12.449 27.926 1.00 11.39 89 HIS C C 1
ATOM 6187 O O . HIS C 1 89 ? 48.387 -13.348 28.366 1.00 12.70 89 HIS C O 1
ATOM 6194 N N . ALA C 1 90 ? 50.375 -12.189 28.408 1.00 12.00 90 ALA C N 1
ATOM 6195 C CA . ALA C 1 90 ? 50.942 -12.967 29.531 1.00 11.46 90 ALA C CA 1
ATOM 6196 C C . ALA C 1 90 ? 50.097 -12.728 30.788 1.00 13.93 90 ALA C C 1
ATOM 6197 O O . ALA C 1 90 ? 50.119 -13.572 31.696 1.00 14.14 90 ALA C O 1
ATOM 6199 N N . LYS C 1 91 ? 49.375 -11.612 30.862 1.00 12.90 91 LYS C N 1
ATOM 6200 C CA . LYS C 1 91 ? 48.468 -11.368 32.004 1.00 14.10 91 LYS C CA 1
ATOM 6201 C C . LYS C 1 91 ? 47.018 -11.733 31.684 1.00 14.23 91 LYS C C 1
ATOM 6202 O O . LYS C 1 91 ? 46.148 -11.385 32.493 1.00 17.48 91 LYS C O 1
ATOM 6208 N N . GLY C 1 92 ? 46.780 -12.410 30.558 1.00 15.16 92 GLY C N 1
ATOM 6209 C CA . GLY C 1 92 ? 45.447 -12.907 30.197 1.00 15.48 92 GLY C CA 1
ATOM 6210 C C . GLY C 1 92 ? 44.603 -11.833 29.524 1.00 15.34 92 GLY C C 1
ATOM 6211 O O . GLY C 1 92 ? 43.384 -12.095 29.307 1.00 18.30 92 GLY C O 1
ATOM 6212 N N . GLY C 1 93 ? 45.166 -10.638 29.229 1.00 13.05 93 GLY C N 1
ATOM 6213 C CA . GLY C 1 93 ? 44.391 -9.557 28.583 1.00 11.63 93 GLY C CA 1
ATOM 6214 C C . GLY C 1 93 ? 44.280 -9.765 27.083 1.00 10.55 93 GLY C C 1
ATOM 6215 O O . GLY C 1 93 ? 44.772 -10.768 26.501 1.00 11.52 93 GLY C O 1
ATOM 6216 N N . LYS C 1 94 ? 43.559 -8.830 26.485 1.00 9.47 94 LYS C N 1
ATOM 6217 C CA . LYS C 1 94 ? 43.239 -8.795 25.045 1.00 9.10 94 LYS C CA 1
ATOM 6218 C C . LYS C 1 94 ? 43.424 -7.398 24.533 1.00 9.02 94 LYS C C 1
ATOM 6219 O O . LYS C 1 94 ? 43.100 -6.440 25.210 1.00 9.39 94 LYS C O 1
ATOM 6225 N N . ILE C 1 95 ? 43.950 -7.278 23.323 1.00 8.72 95 ILE C N 1
ATOM 6226 C CA . ILE C 1 95 ? 44.342 -5.945 22.830 1.00 9.27 95 ILE C CA 1
ATOM 6227 C C . ILE C 1 95 ? 44.168 -5.903 21.326 1.00 8.26 95 ILE C C 1
ATOM 6228 O O . ILE C 1 95 ? 44.583 -6.832 20.616 1.00 9.52 95 ILE C O 1
ATOM 6233 N N . VAL C 1 96 ? 43.616 -4.797 20.870 1.00 8.45 96 VAL C N 1
ATOM 6234 C CA . VAL C 1 96 ? 43.424 -4.520 19.439 1.00 8.23 96 VAL C CA 1
ATOM 6235 C C . VAL C 1 96 ? 44.142 -3.237 19.081 1.00 7.55 96 VAL C C 1
ATOM 6236 O O . VAL C 1 96 ? 44.196 -2.306 19.948 1.00 8.54 96 VAL C O 1
ATOM 6240 N N . CYS C 1 97 ? 44.691 -3.117 17.878 1.00 7.38 97 CYS C N 1
ATOM 6241 C CA . CYS C 1 97 ? 45.405 -1.925 17.460 1.00 7.19 97 CYS C CA 1
ATOM 6242 C C . CYS C 1 97 ? 44.463 -0.994 16.703 1.00 7.33 97 CYS C C 1
ATOM 6243 O O . CYS C 1 97 ? 43.813 -1.431 15.729 1.00 8.19 97 CYS C O 1
ATOM 6246 N N . GLN C 1 98 ? 44.369 0.255 17.123 1.00 7.88 98 GLN C N 1
ATOM 6247 C CA . GLN C 1 98 ? 43.564 1.265 16.452 1.00 7.35 98 GLN C CA 1
ATOM 6248 C C . GLN C 1 98 ? 44.366 1.822 15.281 1.00 6.58 98 GLN C C 1
ATOM 6249 O O . GLN C 1 98 ? 45.375 2.462 15.479 1.00 7.81 98 GLN C O 1
ATOM 6255 N N . LEU C 1 99 ? 43.861 1.587 14.084 1.00 7.30 99 LEU C N 1
ATOM 6256 C CA . LEU C 1 99 ? 44.576 1.964 12.848 1.00 6.74 99 LEU C CA 1
ATOM 6257 C C . LEU C 1 99 ? 44.196 3.376 12.447 1.00 6.59 99 LEU C C 1
ATOM 6258 O O . LEU C 1 99 ? 43.013 3.702 12.214 1.00 7.60 99 LEU C O 1
ATOM 6263 N N . TRP C 1 100 ? 45.198 4.237 12.316 1.00 6.92 100 TRP C N 1
ATOM 6264 C CA . TRP C 1 100 ? 45.038 5.706 12.169 1.00 6.72 100 TRP C CA 1
ATOM 6265 C C . TRP C 1 100 ? 45.553 6.252 10.845 1.00 6.70 100 TRP C C 1
ATOM 6266 O O . TRP C 1 100 ? 46.709 6.085 10.506 1.00 6.47 100 TRP C O 1
ATOM 6277 N N . HIS C 1 101 ? 44.689 7.003 10.147 1.00 6.67 101 HIS C N 1
ATOM 6278 C CA . HIS C 1 101 ? 45.128 7.952 9.092 1.00 6.96 101 HIS C CA 1
ATOM 6279 C C . HIS C 1 101 ? 44.514 9.286 9.468 1.00 6.49 101 HIS C C 1
ATOM 6280 O O . HIS C 1 101 ? 43.292 9.426 9.527 1.00 6.63 101 HIS C O 1
ATOM 6287 N N . MET C 1 102 ? 45.368 10.231 9.837 1.00 6.52 102 MET C N 1
ATOM 6288 C CA . MET C 1 102 ? 44.952 11.522 10.407 1.00 7.19 102 MET C CA 1
ATOM 6289 C C . MET C 1 102 ? 44.382 12.490 9.355 1.00 6.56 102 MET C C 1
ATOM 6290 O O . MET C 1 102 ? 43.863 13.533 9.749 1.00 7.26 102 MET C O 1
ATOM 6295 N N . GLY C 1 103 ? 44.525 12.238 8.069 1.00 6.98 103 GLY C N 1
ATOM 6296 C CA . GLY C 1 103 ? 44.015 13.140 7.057 1.00 7.14 103 GLY C CA 1
ATOM 6297 C C . GLY C 1 103 ? 44.527 14.539 7.211 1.00 6.98 103 GLY C C 1
ATOM 6298 O O . GLY C 1 103 ? 45.732 14.746 7.309 1.00 6.96 103 GLY C O 1
ATOM 6299 N N . ARG C 1 104 ? 43.593 15.490 7.218 1.00 6.85 104 ARG C N 1
ATOM 6300 C CA . ARG C 1 104 ? 43.990 16.907 7.229 1.00 7.23 104 ARG C CA 1
ATOM 6301 C C . ARG C 1 104 ? 44.591 17.340 8.562 1.00 7.65 104 ARG C C 1
ATOM 6302 O O . ARG C 1 104 ? 45.068 18.460 8.688 1.00 7.86 104 ARG C O 1
ATOM 6310 N N . MET C 1 105 ? 44.591 16.485 9.570 1.00 7.60 105 MET C N 1
ATOM 6311 C CA . MET C 1 105 ? 45.051 16.845 10.918 1.00 7.93 105 MET C CA 1
ATOM 6312 C C . MET C 1 105 ? 46.549 16.729 11.112 1.00 7.94 105 MET C C 1
ATOM 6313 O O . MET C 1 105 ? 47.017 16.943 12.203 1.00 12.85 105 MET C O 1
ATOM 6318 N N . VAL C 1 106 ? 47.296 16.381 10.096 1.00 9.96 106 VAL C N 1
ATOM 6319 C CA . VAL C 1 106 ? 48.777 16.371 10.165 1.00 8.69 106 VAL C CA 1
ATOM 6320 C C . VAL C 1 106 ? 49.359 17.742 9.809 1.00 8.31 106 VAL C C 1
ATOM 6321 O O . VAL C 1 106 ? 48.659 18.563 9.177 1.00 9.30 106 VAL C O 1
ATOM 6325 N N . HIS C 1 107 ? 50.638 17.919 10.083 1.00 8.88 107 HIS C N 1
ATOM 6326 C CA . HIS C 1 107 ? 51.452 19.021 9.553 1.00 9.27 107 HIS C CA 1
ATOM 6327 C C . HIS C 1 107 ? 52.562 18.436 8.714 1.00 8.08 107 HIS C C 1
ATOM 6328 O O . HIS C 1 107 ? 53.208 17.454 9.080 1.00 8.56 107 HIS C O 1
ATOM 6335 N N . SER C 1 108 ? 52.808 19.090 7.601 1.00 8.33 108 SER C N 1
ATOM 6336 C CA . SER C 1 108 ? 53.842 18.668 6.657 1.00 8.53 108 SER C CA 1
ATOM 6337 C C . SER C 1 108 ? 55.228 18.657 7.268 1.00 8.38 108 SER C C 1
ATOM 6338 O O . SER C 1 108 ? 56.121 17.928 6.743 1.00 8.61 108 SER C O 1
ATOM 6341 N N . SER C 1 109 ? 55.490 19.456 8.299 1.00 9.11 109 SER C N 1
ATOM 6342 C CA . SER C 1 109 ? 56.811 19.407 8.950 1.00 10.49 109 SER C CA 1
ATOM 6343 C C . SER C 1 109 ? 57.030 18.026 9.581 1.00 10.23 109 SER C C 1
ATOM 6344 O O . SER C 1 109 ? 58.202 17.657 9.805 1.00 12.08 109 SER C O 1
ATOM 6347 N N . VAL C 1 110 ? 55.979 17.323 9.985 1.00 9.33 110 VAL C N 1
ATOM 6348 C CA . VAL C 1 110 ? 56.109 15.988 10.565 1.00 9.24 110 VAL C CA 1
ATOM 6349 C C . VAL C 1 110 ? 56.037 14.912 9.507 1.00 9.27 110 VAL C C 1
ATOM 6350 O O . VAL C 1 110 ? 56.866 14.016 9.501 1.00 10.18 110 VAL C O 1
ATOM 6354 N N . THR C 1 111 ? 55.082 15.016 8.578 1.00 9.03 111 THR C N 1
ATOM 6355 C CA . THR C 1 111 ? 54.899 13.932 7.590 1.00 8.55 111 THR C CA 1
ATOM 6356 C C . THR C 1 111 ? 55.849 14.034 6.394 1.00 8.82 111 THR C C 1
ATOM 6357 O O . THR C 1 111 ? 56.073 13.034 5.757 1.00 9.61 111 THR C O 1
ATOM 6361 N N . GLY C 1 112 ? 56.349 15.240 6.125 1.00 8.46 112 GLY C N 1
ATOM 6362 C CA . GLY C 1 112 ? 57.078 15.541 4.898 1.00 8.67 112 GLY C CA 1
ATOM 6363 C C . GLY C 1 112 ? 56.233 15.889 3.682 1.00 8.50 112 GLY C C 1
ATOM 6364 O O . GLY C 1 112 ? 56.818 16.247 2.670 1.00 9.14 112 GLY C O 1
ATOM 6365 N N . THR C 1 113 ? 54.912 15.850 3.809 1.00 8.29 113 THR C N 1
ATOM 6366 C CA . THR C 1 113 ? 54.031 16.046 2.654 1.00 8.86 113 THR C CA 1
ATOM 6367 C C . THR C 1 113 ? 52.831 16.879 3.108 1.00 7.33 113 THR C C 1
ATOM 6368 O O . THR C 1 113 ? 52.453 16.863 4.275 1.00 8.36 113 THR C O 1
ATOM 6372 N N . GLN C 1 114 ? 52.157 17.439 2.139 1.00 7.78 114 GLN C N 1
ATOM 6373 C CA . GLN C 1 114 ? 50.903 18.135 2.365 1.00 7.37 114 GLN C CA 1
ATOM 6374 C C . GLN C 1 114 ? 49.931 17.211 3.076 1.00 7.35 114 GLN C C 1
ATOM 6375 O O . GLN C 1 114 ? 49.798 16.042 2.742 1.00 7.42 114 GLN C O 1
ATOM 6381 N N . PRO C 1 115 ? 49.115 17.736 4.028 1.00 7.16 115 PRO C N 1
ATOM 6382 C CA . PRO C 1 115 ? 48.016 16.938 4.562 1.00 7.16 115 PRO C CA 1
ATOM 6383 C C . PRO C 1 115 ? 47.091 16.507 3.426 1.00 6.43 115 PRO C C 1
ATOM 6384 O O . PRO C 1 115 ? 46.888 17.273 2.489 1.00 7.51 115 PRO C O 1
ATOM 6388 N N . VAL C 1 116 ? 46.453 15.349 3.574 1.00 7.12 116 VAL C N 1
ATOM 6389 C CA . VAL C 1 116 ? 45.525 14.853 2.560 1.00 7.25 116 VAL C CA 1
ATOM 6390 C C . VAL C 1 116 ? 44.145 14.686 3.171 1.00 7.21 116 VAL C C 1
ATOM 6391 O O . VAL C 1 116 ? 44.011 14.375 4.350 1.00 7.49 116 VAL C O 1
ATOM 6395 N N . SER C 1 117 ? 43.127 14.799 2.305 1.00 7.07 117 SER C N 1
ATOM 6396 C CA . SER C 1 117 ? 41.752 14.697 2.822 1.00 7.31 117 SER C CA 1
ATOM 6397 C C . SER C 1 117 ? 40.819 14.360 1.684 1.00 7.21 117 SER C C 1
ATOM 6398 O O . SER C 1 117 ? 41.208 14.216 0.540 1.00 7.80 117 SER C O 1
ATOM 6401 N N . SER C 1 118 ? 39.551 14.280 2.020 1.00 7.12 118 SER C N 1
ATOM 6402 C CA . SER C 1 118 ? 38.477 14.238 1.005 1.00 8.62 118 SER C CA 1
ATOM 6403 C C . SER C 1 118 ? 38.492 15.465 0.135 1.00 8.05 118 SER C C 1
ATOM 6404 O O . SER C 1 118 ? 38.352 15.349 -1.094 1.00 8.20 118 SER C O 1
ATOM 6407 N N . SER C 1 119 ? 38.677 16.630 0.750 1.00 8.02 119 SER C N 1
ATOM 6408 C CA . SER C 1 119 ? 38.644 17.926 0.064 1.00 8.04 119 SER C CA 1
ATOM 6409 C C . SER C 1 119 ? 39.768 18.831 0.537 1.00 8.47 119 SER C C 1
ATOM 6410 O O . SER C 1 119 ? 40.368 18.543 1.551 1.00 8.35 119 SER C O 1
ATOM 6413 N N . ALA C 1 120 ? 39.991 19.928 -0.199 1.00 8.47 120 ALA C N 1
ATOM 6414 C CA . ALA C 1 120 ? 41.057 20.882 0.144 1.00 8.87 120 ALA C CA 1
ATOM 6415 C C . ALA C 1 120 ? 40.580 21.885 1.189 1.00 9.02 120 ALA C C 1
ATOM 6416 O O . ALA C 1 120 ? 40.263 23.008 0.869 1.00 10.56 120 ALA C O 1
ATOM 6418 N N . THR C 1 121 ? 40.528 21.433 2.440 1.00 8.84 121 THR C N 1
ATOM 6419 C CA . THR C 1 121 ? 40.016 22.220 3.563 1.00 8.77 121 THR C CA 1
ATOM 6420 C C . THR C 1 121 ? 41.092 22.315 4.616 1.00 8.42 121 THR C C 1
ATOM 6421 O O . THR C 1 121 ? 42.139 21.649 4.554 1.00 8.14 121 THR C O 1
ATOM 6425 N N . THR C 1 122 ? 40.834 23.130 5.632 1.00 8.67 122 THR C N 1
ATOM 6426 C CA . THR C 1 122 ? 41.792 23.423 6.704 1.00 9.06 122 THR C CA 1
ATOM 6427 C C . THR C 1 122 ? 41.113 23.204 8.051 1.00 9.09 122 THR C C 1
ATOM 6428 O O . THR C 1 122 ? 40.076 23.798 8.322 1.00 9.90 122 THR C O 1
ATOM 6432 N N . ALA C 1 123 ? 41.761 22.470 8.919 1.00 8.26 123 ALA C N 1
ATOM 6433 C CA . ALA C 1 123 ? 41.272 22.283 10.284 1.00 9.11 123 ALA C CA 1
ATOM 6434 C C . ALA C 1 123 ? 41.451 23.575 11.058 1.00 9.25 123 ALA C C 1
ATOM 6435 O O . ALA C 1 123 ? 42.321 24.392 10.770 1.00 10.01 123 ALA C O 1
ATOM 6437 N N . PRO C 1 124 ? 40.592 23.787 12.075 1.00 9.65 124 PRO C N 1
ATOM 6438 C CA . PRO C 1 124 ? 40.670 24.981 12.886 1.00 11.75 124 PRO C CA 1
ATOM 6439 C C . PRO C 1 124 ? 41.820 24.923 13.889 1.00 11.71 124 PRO C C 1
ATOM 6440 O O . PRO C 1 124 ? 42.218 23.897 14.341 1.00 13.03 124 PRO C O 1
ATOM 6444 N N . GLY C 1 125 ? 42.378 26.099 14.131 1.00 13.51 125 GLY C N 1
ATOM 6445 C CA . GLY C 1 125 ? 43.371 26.347 15.175 1.00 15.64 125 GLY C CA 1
ATOM 6446 C C . GLY C 1 125 ? 44.775 25.988 14.788 1.00 14.12 125 GLY C C 1
ATOM 6447 O O . GLY C 1 125 ? 45.122 26.148 13.633 1.00 15.62 125 GLY C O 1
ATOM 6448 N N . GLU C 1 126 ? 45.503 25.445 15.761 1.00 16.10 126 GLU C N 1
ATOM 6449 C CA . GLU C 1 126 ? 46.915 25.108 15.544 1.00 13.89 126 GLU C CA 1
ATOM 6450 C C . GLU C 1 126 ? 47.162 23.626 15.736 1.00 13.67 126 GLU C C 1
ATOM 6451 O O . GLU C 1 126 ? 46.501 22.988 16.496 1.00 14.37 126 GLU C O 1
ATOM 6457 N N . VAL C 1 127 ? 48.197 23.152 15.053 1.00 12.05 127 VAL C N 1
ATOM 6458 C CA . VAL C 1 127 ? 48.617 21.736 15.037 1.00 11.99 127 VAL C CA 1
ATOM 6459 C C . VAL C 1 127 ? 49.949 21.588 15.772 1.00 12.67 127 VAL C C 1
ATOM 6460 O O . VAL C 1 127 ? 50.847 22.469 15.672 1.00 13.92 127 VAL C O 1
ATOM 6464 N N . HIS C 1 128 ? 50.069 20.508 16.541 1.00 14.47 128 HIS C N 1
ATOM 6465 C CA . HIS C 1 128 ? 51.311 20.081 17.227 1.00 16.44 128 HIS C CA 1
ATOM 6466 C C . HIS C 1 128 ? 52.349 19.580 16.252 1.00 13.87 128 HIS C C 1
ATOM 6467 O O . HIS C 1 128 ? 52.010 18.742 15.449 1.00 16.63 128 HIS C O 1
ATOM 6474 N N . THR C 1 129 ? 53.568 20.050 16.408 1.00 12.24 129 THR C N 1
ATOM 6475 C CA . THR C 1 129 ? 54.711 19.562 15.620 1.00 13.16 129 THR C CA 1
ATOM 6476 C C . THR C 1 129 ? 55.877 19.345 16.555 1.00 12.23 129 THR C C 1
ATOM 6477 O O . THR C 1 129 ? 55.783 19.671 17.719 1.00 13.76 129 THR C O 1
ATOM 6481 N N . TYR C 1 130 ? 56.980 18.831 16.076 1.00 12.38 130 TYR C N 1
ATOM 6482 C CA . TYR C 1 130 ? 58.191 18.698 16.911 1.00 13.92 130 TYR C CA 1
ATOM 6483 C C . TYR C 1 130 ? 58.837 20.065 17.211 1.00 15.04 130 TYR C C 1
ATOM 6484 O O . TYR C 1 130 ? 59.580 20.149 18.197 1.00 19.20 130 TYR C O 1
ATOM 6493 N N . GLU C 1 131 ? 58.465 21.112 16.477 1.00 15.63 131 GLU C N 1
ATOM 6494 C CA . GLU C 1 131 ? 58.952 22.500 16.683 1.00 20.10 131 GLU C CA 1
ATOM 6495 C C . GLU C 1 131 ? 57.800 23.359 17.198 1.00 20.29 131 GLU C C 1
ATOM 6496 O O . GLU C 1 131 ? 57.754 24.547 16.893 1.00 27.98 131 GLU C O 1
ATOM 6502 N N . GLY C 1 132 ? 56.888 22.771 17.963 1.00 19.80 132 GLY C N 1
ATOM 6503 C CA . GLY C 1 132 ? 55.764 23.496 18.577 1.00 21.55 132 GLY C CA 1
ATOM 6504 C C . GLY C 1 132 ? 54.590 23.745 17.646 1.00 16.66 132 GLY C C 1
ATOM 6505 O O . GLY C 1 132 ? 54.472 23.142 16.601 1.00 18.04 132 GLY C O 1
ATOM 6506 N N . LYS C 1 133 ? 53.672 24.557 18.131 1.00 17.85 133 LYS C N 1
ATOM 6507 C CA . LYS C 1 133 ? 52.380 24.701 17.450 1.00 17.27 133 LYS C CA 1
ATOM 6508 C C . LYS C 1 133 ? 52.581 25.515 16.169 1.00 14.75 133 LYS C C 1
ATOM 6509 O O . LYS C 1 133 ? 53.346 26.470 16.146 1.00 17.61 133 LYS C O 1
ATOM 6515 N N . LYS C 1 134 ? 51.853 25.168 15.118 1.00 13.85 134 LYS C N 1
ATOM 6516 C CA . LYS C 1 134 ? 51.885 25.873 13.822 1.00 13.53 134 LYS C CA 1
ATOM 6517 C C . LYS C 1 134 ? 50.454 26.023 13.376 1.00 11.46 134 LYS C C 1
ATOM 6518 O O . LYS C 1 134 ? 49.616 25.181 13.708 1.00 13.24 134 LYS C O 1
ATOM 6524 N N . PRO C 1 135 ? 50.154 26.939 12.445 1.00 11.85 135 PRO C N 1
ATOM 6525 C CA . PRO C 1 135 ? 48.816 26.950 11.857 1.00 12.32 135 PRO C CA 1
ATOM 6526 C C . PRO C 1 135 ? 48.575 25.689 11.010 1.00 9.65 135 PRO C C 1
ATOM 6527 O O . PRO C 1 135 ? 49.482 25.225 10.315 1.00 10.45 135 PRO C O 1
ATOM 6531 N N . PHE C 1 136 ? 47.361 25.147 11.041 1.00 9.51 136 PHE C N 1
ATOM 6532 C CA . PHE C 1 136 ? 47.005 24.058 10.108 1.00 9.69 136 PHE C CA 1
ATOM 6533 C C . PHE C 1 136 ? 47.159 24.557 8.674 1.00 8.77 136 PHE C C 1
ATOM 6534 O O . PHE C 1 136 ? 46.937 25.748 8.366 1.00 10.06 136 PHE C O 1
ATOM 6542 N N . GLU C 1 137 ? 47.535 23.625 7.831 1.00 8.75 137 GLU C N 1
ATOM 6543 C CA . GLU C 1 137 ? 47.681 23.799 6.399 1.00 8.63 137 GLU C CA 1
ATOM 6544 C C . GLU C 1 137 ? 46.425 23.306 5.681 1.00 8.24 137 GLU C C 1
ATOM 6545 O O . GLU C 1 137 ? 45.866 22.261 6.073 1.00 9.43 137 GLU C O 1
ATOM 6551 N N . GLN C 1 138 ? 46.025 23.944 4.607 1.00 7.74 138 GLN C N 1
ATOM 6552 C CA . GLN C 1 138 ? 44.990 23.392 3.735 1.00 8.41 138 GLN C CA 1
ATOM 6553 C C . GLN C 1 138 ? 45.466 22.073 3.174 1.00 8.20 138 GLN C C 1
ATOM 6554 O O . GLN C 1 138 ? 46.573 22.005 2.623 1.00 8.33 138 GLN C O 1
ATOM 6560 N N . ALA C 1 139 ? 44.628 21.092 3.220 1.00 8.41 139 ALA C N 1
ATOM 6561 C CA . ALA C 1 139 ? 44.876 19.749 2.698 1.00 7.77 139 ALA C CA 1
ATOM 6562 C C . ALA C 1 139 ? 44.726 19.751 1.162 1.00 7.66 139 ALA C C 1
ATOM 6563 O O . ALA C 1 139 ? 44.196 20.693 0.573 1.00 8.53 139 ALA C O 1
ATOM 6565 N N . ARG C 1 140 ? 45.213 18.671 0.530 1.00 7.65 140 ARG C N 1
ATOM 6566 C CA . ARG C 1 140 ? 44.857 18.353 -0.862 1.00 7.85 140 ARG C CA 1
ATOM 6567 C C . ARG C 1 140 ? 43.798 17.259 -0.866 1.00 7.98 140 ARG C C 1
ATOM 6568 O O . ARG C 1 140 ? 43.781 16.350 -0.014 1.00 8.68 140 ARG C O 1
ATOM 6576 N N . ALA C 1 141 ? 42.972 17.299 -1.893 1.00 8.27 141 ALA C N 1
ATOM 6577 C CA . ALA C 1 141 ? 41.879 16.342 -2.105 1.00 8.48 141 ALA C CA 1
ATOM 6578 C C . ALA C 1 141 ? 42.478 15.108 -2.776 1.00 9.03 141 ALA C C 1
ATOM 6579 O O . ALA C 1 141 ? 42.968 15.229 -3.918 1.00 9.86 141 ALA C O 1
ATOM 6581 N N . ILE C 1 142 ? 42.344 13.927 -2.228 1.00 7.70 142 ILE C N 1
ATOM 6582 C CA . ILE C 1 142 ? 43.004 12.742 -2.788 1.00 8.78 142 ILE C CA 1
ATOM 6583 C C . ILE C 1 142 ? 42.346 12.261 -4.061 1.00 8.20 142 ILE C C 1
ATOM 6584 O O . ILE C 1 142 ? 41.160 12.443 -4.256 1.00 9.20 142 ILE C O 1
ATOM 6589 N N . ASP C 1 143 ? 43.148 11.675 -4.916 1.00 8.33 143 ASP C N 1
ATOM 6590 C CA . ASP C 1 143 ? 42.714 11.163 -6.204 1.00 9.01 143 ASP C CA 1
ATOM 6591 C C . ASP C 1 143 ? 42.663 9.634 -6.177 1.00 8.48 143 ASP C C 1
ATOM 6592 O O . ASP C 1 143 ? 42.879 9.017 -5.148 1.00 8.99 143 ASP C O 1
ATOM 6597 N N . ALA C 1 144 ? 42.393 9.052 -7.322 1.00 10.34 144 ALA C N 1
ATOM 6598 C CA . ALA C 1 144 ? 42.266 7.579 -7.426 1.00 10.23 144 ALA C CA 1
ATOM 6599 C C . ALA C 1 144 ? 43.531 6.849 -6.999 1.00 9.03 144 ALA C C 1
ATOM 6600 O O . ALA C 1 144 ? 43.433 5.851 -6.272 1.00 9.08 144 ALA C O 1
ATOM 6602 N N . ALA C 1 145 ? 44.668 7.321 -7.453 1.00 9.79 145 ALA C N 1
ATOM 6603 C CA . ALA C 1 145 ? 45.916 6.659 -7.112 1.00 9.76 145 ALA C CA 1
ATOM 6604 C C . ALA C 1 145 ? 46.179 6.785 -5.616 1.00 8.23 145 ALA C C 1
ATOM 6605 O O . ALA C 1 145 ? 46.630 5.815 -4.965 1.00 8.82 145 ALA C O 1
ATOM 6607 N N . ASP C 1 146 ? 45.874 7.932 -5.028 1.00 7.74 146 ASP C N 1
ATOM 6608 C CA . ASP C 1 146 ? 45.994 8.107 -3.592 1.00 7.70 146 ASP C CA 1
ATOM 6609 C C . ASP C 1 146 ? 45.069 7.147 -2.831 1.00 6.87 146 ASP C C 1
ATOM 6610 O O . ASP C 1 146 ? 45.512 6.529 -1.857 1.00 6.94 146 ASP C O 1
ATOM 6615 N N . ILE C 1 147 ? 43.842 6.978 -3.288 1.00 7.43 147 ILE C N 1
ATOM 6616 C CA . ILE C 1 147 ? 42.879 6.084 -2.612 1.00 7.69 147 ILE C CA 1
ATOM 6617 C C . ILE C 1 147 ? 43.398 4.647 -2.675 1.00 6.89 147 ILE C C 1
ATOM 6618 O O . ILE C 1 147 ? 43.402 3.947 -1.666 1.00 7.52 147 ILE C O 1
ATOM 6623 N N . SER C 1 148 ? 43.939 4.211 -3.828 1.00 7.38 148 SER C N 1
ATOM 6624 C CA . SER C 1 148 ? 44.461 2.832 -3.917 1.00 8.19 148 SER C CA 1
ATOM 6625 C C . SER C 1 148 ? 45.643 2.684 -2.942 1.00 7.88 148 SER C C 1
ATOM 6626 O O . SER C 1 148 ? 45.755 1.636 -2.241 1.00 7.81 148 SER C O 1
ATOM 6629 N N . ARG C 1 149 ? 46.529 3.654 -2.885 1.00 7.28 149 ARG C N 1
ATOM 6630 C CA . ARG C 1 149 ? 47.685 3.636 -1.964 1.00 7.53 149 ARG C CA 1
ATOM 6631 C C . ARG C 1 149 ? 47.224 3.584 -0.505 1.00 6.74 149 ARG C C 1
ATOM 6632 O O . ARG C 1 149 ? 47.784 2.830 0.296 1.00 7.72 149 ARG C O 1
ATOM 6640 N N . ILE C 1 150 ? 46.267 4.398 -0.146 1.00 7.27 150 ILE C N 1
ATOM 6641 C CA . ILE C 1 150 ? 45.799 4.497 1.248 1.00 7.48 150 ILE C CA 1
ATOM 6642 C C . ILE C 1 150 ? 45.105 3.187 1.634 1.00 6.79 150 ILE C C 1
ATOM 6643 O O . ILE C 1 150 ? 45.282 2.706 2.762 1.00 6.96 150 ILE C O 1
ATOM 6648 N N . LEU C 1 151 ? 44.333 2.606 0.747 1.00 6.67 151 LEU C N 1
ATOM 6649 C CA . LEU C 1 151 ? 43.735 1.290 1.023 1.00 7.03 151 LEU C CA 1
ATOM 6650 C C . LEU C 1 151 ? 44.808 0.225 1.245 1.00 6.99 151 LEU C C 1
ATOM 6651 O O . LEU C 1 151 ? 44.704 -0.596 2.154 1.00 7.45 151 LEU C O 1
ATOM 6656 N N . ASN C 1 152 ? 45.864 0.269 0.424 1.00 6.83 152 ASN C N 1
ATOM 6657 C CA . ASN C 1 152 ? 47.030 -0.610 0.631 1.00 7.16 152 ASN C CA 1
ATOM 6658 C C . ASN C 1 152 ? 47.635 -0.387 2.010 1.00 6.60 152 ASN C C 1
ATOM 6659 O O . ASN C 1 152 ? 47.990 -1.365 2.696 1.00 8.11 152 ASN C O 1
ATOM 6664 N N . ASP C 1 153 ? 47.734 0.861 2.456 1.00 7.04 153 ASP C N 1
ATOM 6665 C CA . ASP C 1 153 ? 48.326 1.151 3.759 1.00 7.22 153 ASP C CA 1
ATOM 6666 C C . ASP C 1 153 ? 47.418 0.644 4.857 1.00 6.14 153 ASP C C 1
ATOM 6667 O O . ASP C 1 153 ? 47.935 0.093 5.827 1.00 7.24 153 ASP C O 1
ATOM 6672 N N . TYR C 1 154 ? 46.104 0.766 4.763 1.00 6.58 154 TYR C N 1
ATOM 6673 C CA . TYR C 1 154 ? 45.234 0.119 5.767 1.00 7.16 154 TYR C CA 1
ATOM 6674 C C . TYR C 1 154 ? 45.421 -1.410 5.745 1.00 7.86 154 TYR C C 1
ATOM 6675 O O . TYR C 1 154 ? 45.441 -2.019 6.828 1.00 7.98 154 TYR C O 1
ATOM 6684 N N . GLU C 1 155 ? 45.437 -1.983 4.551 1.00 7.27 155 GLU C N 1
ATOM 6685 C CA . GLU C 1 155 ? 45.633 -3.444 4.441 1.00 8.16 155 GLU C CA 1
ATOM 6686 C C . GLU C 1 155 ? 46.908 -3.883 5.169 1.00 8.20 155 GLU C C 1
ATOM 6687 O O . GLU C 1 155 ? 46.882 -4.830 5.960 1.00 9.75 155 GLU C O 1
ATOM 6693 N N . ASN C 1 156 ? 48.026 -3.256 4.829 1.00 8.50 156 ASN C N 1
ATOM 6694 C CA . ASN C 1 156 ? 49.337 -3.619 5.414 1.00 10.10 156 ASN C CA 1
ATOM 6695 C C . ASN C 1 156 ? 49.355 -3.377 6.910 1.00 7.89 156 ASN C C 1
ATOM 6696 O O . ASN C 1 156 ? 49.940 -4.181 7.634 1.00 7.39 156 ASN C O 1
ATOM 6701 N N . ALA C 1 157 ? 48.785 -2.292 7.364 1.00 7.69 157 ALA C N 1
ATOM 6702 C CA . ALA C 1 157 ? 48.735 -1.996 8.792 1.00 7.49 157 ALA C CA 1
ATOM 6703 C C . ALA C 1 157 ? 47.921 -3.099 9.517 1.00 7.70 157 ALA C C 1
ATOM 6704 O O . ALA C 1 157 ? 48.345 -3.572 10.602 1.00 7.82 157 ALA C O 1
ATOM 6706 N N . ALA C 1 158 ? 46.800 -3.536 8.950 1.00 7.61 158 ALA C N 1
ATOM 6707 C CA . ALA C 1 158 ? 46.030 -4.599 9.608 1.00 8.99 158 ALA C CA 1
ATOM 6708 C C . ALA C 1 158 ? 46.798 -5.908 9.628 1.00 8.48 158 ALA C C 1
ATOM 6709 O O . ALA C 1 158 ? 46.814 -6.624 10.606 1.00 8.27 158 ALA C O 1
ATOM 6711 N N . ARG C 1 159 ? 47.437 -6.242 8.506 1.00 7.95 159 ARG C N 1
ATOM 6712 C CA . ARG C 1 159 ? 48.261 -7.480 8.470 1.00 8.44 159 ARG C CA 1
ATOM 6713 C C . ARG C 1 159 ? 49.363 -7.374 9.537 1.00 7.49 159 ARG C C 1
ATOM 6714 O O . ARG C 1 159 ? 49.641 -8.362 10.233 1.00 9.07 159 ARG C O 1
ATOM 6722 N N . ASN C 1 160 ? 50.003 -6.231 9.625 1.00 8.11 160 ASN C N 1
ATOM 6723 C CA . ASN C 1 160 ? 51.104 -6.009 10.567 1.00 7.99 160 ASN C CA 1
ATOM 6724 C C . ASN C 1 160 ? 50.606 -6.048 12.006 1.00 7.15 160 ASN C C 1
ATOM 6725 O O . ASN C 1 160 ? 51.322 -6.535 12.872 1.00 8.08 160 ASN C O 1
ATOM 6730 N N . ALA C 1 161 ? 49.384 -5.615 12.284 1.00 7.60 161 ALA C N 1
ATOM 6731 C CA . ALA C 1 161 ? 48.807 -5.785 13.643 1.00 7.50 161 ALA C CA 1
ATOM 6732 C C . ALA C 1 161 ? 48.709 -7.258 14.017 1.00 7.46 161 ALA C C 1
ATOM 6733 O O . ALA C 1 161 ? 49.137 -7.660 15.081 1.00 8.10 161 ALA C O 1
ATOM 6735 N N . ILE C 1 162 ? 48.183 -8.068 13.116 1.00 8.13 162 ILE C N 1
ATOM 6736 C CA . ILE C 1 162 ? 48.081 -9.508 13.398 1.00 8.58 162 ILE C CA 1
ATOM 6737 C C . ILE C 1 162 ? 49.483 -10.105 13.496 1.00 8.85 162 ILE C C 1
ATOM 6738 O O . ILE C 1 162 ? 49.731 -10.922 14.423 1.00 9.78 162 ILE C O 1
ATOM 6743 N N . ARG C 1 163 ? 50.402 -9.719 12.661 1.00 9.36 163 ARG C N 1
ATOM 6744 C CA . ARG C 1 163 ? 51.801 -10.173 12.724 1.00 9.08 163 ARG C CA 1
ATOM 6745 C C . ARG C 1 163 ? 52.411 -9.839 14.097 1.00 8.92 163 ARG C C 1
ATOM 6746 O O . ARG C 1 163 ? 53.207 -10.655 14.622 1.00 10.14 163 ARG C O 1
ATOM 6754 N N . ALA C 1 164 ? 52.131 -8.681 14.671 1.00 8.35 164 ALA C N 1
ATOM 6755 C CA . ALA C 1 164 ? 52.651 -8.261 16.000 1.00 8.61 164 ALA C CA 1
ATOM 6756 C C . ALA C 1 164 ? 51.936 -8.987 17.138 1.00 9.16 164 ALA C C 1
ATOM 6757 O O . ALA C 1 164 ? 52.422 -8.873 18.299 1.00 10.33 164 ALA C O 1
ATOM 6759 N N . GLY C 1 165 ? 50.905 -9.761 16.871 1.00 8.87 165 GLY C N 1
ATOM 6760 C CA . GLY C 1 165 ? 50.209 -10.533 17.894 1.00 9.45 165 GLY C CA 1
ATOM 6761 C C . GLY C 1 165 ? 48.879 -9.928 18.323 1.00 8.91 165 GLY C C 1
ATOM 6762 O O . GLY C 1 165 ? 48.229 -10.498 19.198 1.00 10.25 165 GLY C O 1
ATOM 6763 N N . PHE C 1 166 ? 48.477 -8.767 17.829 1.00 8.02 166 PHE C N 1
ATOM 6764 C CA . PHE C 1 166 ? 47.209 -8.167 18.266 1.00 8.53 166 PHE C CA 1
ATOM 6765 C C . PHE C 1 166 ? 46.099 -9.172 18.016 1.00 8.41 166 PHE C C 1
ATOM 6766 O O . PHE C 1 166 ? 46.079 -9.896 17.017 1.00 9.72 166 PHE C O 1
ATOM 6774 N N . ASP C 1 167 ? 45.045 -9.080 18.839 1.00 8.84 167 ASP C N 1
ATOM 6775 C CA . ASP C 1 167 ? 43.850 -9.905 18.750 1.00 8.93 167 ASP C CA 1
ATOM 6776 C C . ASP C 1 167 ? 42.952 -9.437 17.609 1.00 8.30 167 ASP C C 1
ATOM 6777 O O . ASP C 1 167 ? 42.058 -10.211 17.173 1.00 10.29 167 ASP C O 1
ATOM 6782 N N . GLY C 1 168 ? 43.146 -8.216 17.147 1.00 8.88 168 GLY C N 1
ATOM 6783 C CA . GLY C 1 168 ? 42.321 -7.608 16.095 1.00 7.88 168 GLY C CA 1
ATOM 6784 C C . GLY C 1 168 ? 42.716 -6.191 15.884 1.00 7.52 168 GLY C C 1
ATOM 6785 O O . GLY C 1 168 ? 43.727 -5.766 16.480 1.00 8.35 168 GLY C O 1
ATOM 6786 N N . VAL C 1 169 ? 41.911 -5.459 15.145 1.00 7.88 169 VAL C N 1
ATOM 6787 C CA . VAL C 1 169 ? 42.124 -4.023 14.923 1.00 7.65 169 VAL C CA 1
ATOM 6788 C C . VAL C 1 169 ? 40.817 -3.292 15.149 1.00 8.34 169 VAL C C 1
ATOM 6789 O O . VAL C 1 169 ? 39.718 -3.897 15.047 1.00 8.31 169 VAL C O 1
ATOM 6793 N N . GLN C 1 170 ? 40.950 -2.001 15.380 1.00 7.69 170 GLN C N 1
ATOM 6794 C CA . GLN C 1 170 ? 39.846 -1.070 15.277 1.00 7.55 170 GLN C CA 1
ATOM 6795 C C . GLN C 1 170 ? 40.201 -0.036 14.211 1.00 7.28 170 GLN C C 1
ATOM 6796 O O . GLN C 1 170 ? 41.244 0.650 14.337 1.00 7.81 170 GLN C O 1
ATOM 6802 N N . ILE C 1 171 ? 39.349 0.149 13.209 1.00 7.03 171 ILE C N 1
ATOM 6803 C CA . ILE C 1 171 ? 39.548 1.226 12.237 1.00 7.90 171 ILE C CA 1
ATOM 6804 C C . ILE C 1 171 ? 39.133 2.549 12.872 1.00 6.86 171 ILE C C 1
ATOM 6805 O O . ILE C 1 171 ? 37.974 2.648 13.302 1.00 8.02 171 ILE C O 1
ATOM 6810 N N . HIS C 1 172 ? 40.039 3.520 12.945 1.00 7.16 172 HIS C N 1
ATOM 6811 C CA . HIS C 1 172 ? 39.680 4.867 13.452 1.00 7.47 172 HIS C CA 1
ATOM 6812 C C . HIS C 1 172 ? 38.930 5.617 12.374 1.00 7.04 172 HIS C C 1
ATOM 6813 O O . HIS C 1 172 ? 39.569 6.144 11.488 1.00 8.14 172 HIS C O 1
ATOM 6820 N N . ALA C 1 173 ? 37.619 5.614 12.456 1.00 7.40 173 ALA C N 1
ATOM 6821 C CA . ALA C 1 173 ? 36.789 6.346 11.494 1.00 7.10 173 ALA C CA 1
ATOM 6822 C C . ALA C 1 173 ? 36.103 7.544 12.144 1.00 6.93 173 ALA C C 1
ATOM 6823 O O . ALA C 1 173 ? 35.060 7.957 11.678 1.00 8.31 173 ALA C O 1
ATOM 6825 N N . ALA C 1 174 ? 36.758 8.125 13.148 1.00 6.77 174 ALA C N 1
ATOM 6826 C CA . ALA C 1 174 ? 36.146 9.103 14.045 1.00 8.59 174 ALA C CA 1
ATOM 6827 C C . ALA C 1 174 ? 37.026 10.361 14.155 1.00 7.39 174 ALA C C 1
ATOM 6828 O O . ALA C 1 174 ? 38.119 10.476 13.539 1.00 8.23 174 ALA C O 1
ATOM 6830 N N . ASN C 1 175 ? 36.490 11.289 14.938 1.00 7.47 175 ASN C N 1
ATOM 6831 C CA . ASN C 1 175 ? 37.217 12.417 15.528 1.00 8.23 175 ASN C CA 1
ATOM 6832 C C . ASN C 1 175 ? 37.854 13.351 14.489 1.00 7.57 175 ASN C C 1
ATOM 6833 O O . ASN C 1 175 ? 38.832 14.024 14.806 1.00 8.49 175 ASN C O 1
ATOM 6838 N N . GLY C 1 176 ? 37.266 13.392 13.297 1.00 8.70 176 GLY C N 1
ATOM 6839 C CA . GLY C 1 176 ? 37.711 14.352 12.289 1.00 8.53 176 GLY C CA 1
ATOM 6840 C C . GLY C 1 176 ? 38.933 13.937 11.546 1.00 7.44 176 GLY C C 1
ATOM 6841 O O . GLY C 1 176 ? 39.529 14.796 10.865 1.00 7.86 176 GLY C O 1
ATOM 6842 N N . TYR C 1 177 ? 39.324 12.687 11.612 1.00 6.84 177 TYR C N 1
ATOM 6843 C CA . TYR C 1 177 ? 40.481 12.166 10.850 1.00 6.89 177 TYR C CA 1
ATOM 6844 C C . TYR C 1 177 ? 39.990 11.751 9.463 1.00 6.50 177 TYR C C 1
ATOM 6845 O O . TYR C 1 177 ? 38.952 12.182 9.003 1.00 7.03 177 TYR C O 1
ATOM 6854 N N . LEU C 1 178 ? 40.844 11.087 8.694 1.00 6.84 178 LEU C N 1
ATOM 6855 C CA . LEU C 1 178 ? 40.604 10.953 7.242 1.00 6.88 178 LEU C CA 1
ATOM 6856 C C . LEU C 1 178 ? 39.209 10.404 6.927 1.00 7.31 178 LEU C C 1
ATOM 6857 O O . LEU C 1 178 ? 38.486 10.949 6.087 1.00 6.74 178 LEU C O 1
ATOM 6862 N N . ILE C 1 179 ? 38.866 9.254 7.484 1.00 6.68 179 ILE C N 1
ATOM 6863 C CA . ILE C 1 179 ? 37.585 8.618 7.106 1.00 7.04 179 ILE C CA 1
ATOM 6864 C C . ILE C 1 179 ? 36.432 9.504 7.529 1.00 6.72 179 ILE C C 1
ATOM 6865 O O . ILE C 1 179 ? 35.487 9.664 6.720 1.00 7.94 179 ILE C O 1
ATOM 6870 N N . ASP C 1 180 ? 36.517 10.098 8.697 1.00 6.92 180 ASP C N 1
ATOM 6871 C CA . ASP C 1 180 ? 35.442 10.986 9.193 1.00 7.09 180 ASP C CA 1
ATOM 6872 C C . ASP C 1 180 ? 35.308 12.191 8.231 1.00 6.77 180 ASP C C 1
ATOM 6873 O O . ASP C 1 180 ? 34.193 12.726 8.023 1.00 7.90 180 ASP C O 1
ATOM 6878 N N . GLU C 1 181 ? 36.444 12.678 7.734 1.00 8.08 181 GLU C N 1
ATOM 6879 C CA . GLU C 1 181 ? 36.420 13.821 6.777 1.00 7.39 181 GLU C CA 1
ATOM 6880 C C . GLU C 1 181 ? 35.683 13.469 5.493 1.00 7.51 181 GLU C C 1
ATOM 6881 O O . GLU C 1 181 ? 35.167 14.373 4.817 1.00 8.88 181 GLU C O 1
ATOM 6887 N N . PHE C 1 182 ? 35.658 12.189 5.086 1.00 7.71 182 PHE C N 1
ATOM 6888 C CA . PHE C 1 182 ? 34.799 11.713 3.987 1.00 6.87 182 PHE C CA 1
ATOM 6889 C C . PHE C 1 182 ? 33.334 11.563 4.440 1.00 7.96 182 PHE C C 1
ATOM 6890 O O . PHE C 1 182 ? 32.418 11.901 3.655 1.00 8.00 182 PHE C O 1
ATOM 6898 N N . LEU C 1 183 ? 33.106 11.017 5.635 1.00 7.33 183 LEU C N 1
ATOM 6899 C CA . LEU C 1 183 ? 31.732 10.767 6.047 1.00 7.76 183 LEU C CA 1
ATOM 6900 C C . LEU C 1 183 ? 30.908 12.049 6.121 1.00 8.38 183 LEU C C 1
ATOM 6901 O O . LEU C 1 183 ? 29.717 12.052 5.753 1.00 9.60 183 LEU C O 1
ATOM 6906 N N . ARG C 1 184 ? 31.478 13.093 6.712 1.00 7.43 184 ARG C N 1
ATOM 6907 C CA . ARG C 1 184 ? 30.670 14.253 7.113 1.00 8.02 184 ARG C CA 1
ATOM 6908 C C . ARG C 1 184 ? 30.604 15.326 6.027 1.00 7.60 184 ARG C C 1
ATOM 6909 O O . ARG C 1 184 ? 31.621 15.702 5.391 1.00 8.84 184 ARG C O 1
ATOM 6917 N N . ASN C 1 185 ? 29.431 15.902 5.837 1.00 8.71 185 ASN C N 1
ATOM 6918 C CA . ASN C 1 185 ? 29.245 16.879 4.772 1.00 9.33 185 ASN C CA 1
ATOM 6919 C C . ASN C 1 185 ? 29.876 18.227 5.107 1.00 9.84 185 ASN C C 1
ATOM 6920 O O . ASN C 1 185 ? 29.999 19.023 4.198 1.00 10.87 185 ASN C O 1
ATOM 6925 N N . GLY C 1 186 ? 30.317 18.505 6.327 1.00 9.38 186 GLY C N 1
ATOM 6926 C CA . GLY C 1 186 ? 31.029 19.731 6.676 1.00 11.09 186 GLY C CA 1
ATOM 6927 C C . GLY C 1 186 ? 32.370 19.713 5.989 1.00 9.68 186 GLY C C 1
ATOM 6928 O O . GLY C 1 186 ? 32.916 20.768 5.702 1.00 11.03 186 GLY C O 1
ATOM 6929 N N . THR C 1 187 ? 33.010 18.543 5.831 1.00 9.16 187 THR C N 1
ATOM 6930 C CA . THR C 1 187 ? 34.399 18.462 5.330 1.00 9.01 187 THR C CA 1
ATOM 6931 C C . THR C 1 187 ? 34.476 17.858 3.937 1.00 8.51 187 THR C C 1
ATOM 6932 O O . THR C 1 187 ? 35.507 18.061 3.280 1.00 10.51 187 THR C O 1
ATOM 6936 N N . ASN C 1 188 ? 33.466 17.140 3.501 1.00 9.42 188 ASN C N 1
ATOM 6937 C CA . ASN C 1 188 ? 33.492 16.434 2.207 1.00 9.21 188 ASN C CA 1
ATOM 6938 C C . ASN C 1 188 ? 32.744 17.268 1.185 1.00 8.85 188 ASN C C 1
ATOM 6939 O O . ASN C 1 188 ? 31.549 17.333 1.263 1.00 9.82 188 ASN C O 1
ATOM 6944 N N . HIS C 1 189 ? 33.506 17.900 0.304 1.00 8.61 189 HIS C N 1
ATOM 6945 C CA . HIS C 1 189 ? 32.927 18.702 -0.803 1.00 9.01 189 HIS C CA 1
ATOM 6946 C C . HIS C 1 189 ? 33.276 18.090 -2.144 1.00 9.60 189 HIS C C 1
ATOM 6947 O O . HIS C 1 189 ? 33.323 18.814 -3.129 1.00 11.75 189 HIS C O 1
ATOM 6954 N N . ARG C 1 190 ? 33.471 16.780 -2.176 1.00 8.86 190 ARG C N 1
ATOM 6955 C CA . ARG C 1 190 ? 33.849 16.122 -3.409 1.00 8.52 190 ARG C CA 1
ATOM 6956 C C . ARG C 1 190 ? 32.689 16.096 -4.399 1.00 9.13 190 ARG C C 1
ATOM 6957 O O . ARG C 1 190 ? 31.514 16.034 -4.035 1.00 10.11 190 ARG C O 1
ATOM 6965 N N . THR C 1 191 ? 33.078 16.090 -5.665 1.00 9.40 191 THR C N 1
ATOM 6966 C CA . THR C 1 191 ? 32.130 16.002 -6.785 1.00 9.75 191 THR C CA 1
ATOM 6967 C C . THR C 1 191 ? 31.973 14.626 -7.369 1.00 9.98 191 THR C C 1
ATOM 6968 O O . THR C 1 191 ? 31.109 14.410 -8.209 1.00 10.45 191 THR C O 1
ATOM 6972 N N . ASP C 1 192 ? 32.840 13.698 -6.987 1.00 10.69 192 ASP C N 1
ATOM 6973 C CA . ASP C 1 192 ? 32.899 12.351 -7.559 1.00 9.60 192 ASP C CA 1
ATOM 6974 C C . ASP C 1 192 ? 32.046 11.367 -6.759 1.00 9.03 192 ASP C C 1
ATOM 6975 O O . ASP C 1 192 ? 31.199 11.766 -5.960 1.00 9.76 192 ASP C O 1
ATOM 6980 N N . GLU C 1 193 ? 32.318 10.103 -6.961 1.00 9.39 193 GLU C N 1
ATOM 6981 C CA . GLU C 1 193 ? 31.503 9.064 -6.334 1.00 10.67 193 GLU C CA 1
ATOM 6982 C C . GLU C 1 193 ? 31.762 8.935 -4.819 1.00 9.09 193 GLU C C 1
ATOM 6983 O O . GLU C 1 193 ? 31.088 8.102 -4.194 1.00 9.37 193 GLU C O 1
ATOM 6989 N N . TYR C 1 194 ? 32.690 9.676 -4.236 1.00 8.53 194 TYR C N 1
ATOM 6990 C CA . TYR C 1 194 ? 32.918 9.728 -2.784 1.00 8.85 194 TYR C CA 1
ATOM 6991 C C . TYR C 1 194 ? 32.266 10.959 -2.146 1.00 9.39 194 TYR C C 1
ATOM 6992 O O . TYR C 1 194 ? 32.406 11.115 -0.948 1.00 10.61 194 TYR C O 1
ATOM 7001 N N . GLY C 1 195 ? 31.604 11.816 -2.901 1.00 9.00 195 GLY C N 1
ATOM 7002 C CA . GLY C 1 195 ? 30.946 12.983 -2.367 1.00 9.36 195 GLY C CA 1
ATOM 7003 C C . GLY C 1 195 ? 29.478 13.011 -2.655 1.00 9.45 195 GLY C C 1
ATOM 7004 O O . GLY C 1 195 ? 28.946 12.278 -3.476 1.00 10.25 195 GLY C O 1
ATOM 7005 N N . GLY C 1 196 ? 28.811 13.946 -1.982 1.00 9.68 196 GLY C N 1
ATOM 7006 C CA . GLY C 1 196 ? 27.415 14.267 -2.278 1.00 10.28 196 GLY C CA 1
ATOM 7007 C C . GLY C 1 196 ? 26.478 13.468 -1.403 1.00 9.67 196 GLY C C 1
ATOM 7008 O O . GLY C 1 196 ? 26.395 13.705 -0.171 1.00 10.70 196 GLY C O 1
ATOM 7009 N N . VAL C 1 197 ? 25.767 12.503 -1.991 1.00 10.32 197 VAL C N 1
ATOM 7010 C CA . VAL C 1 197 ? 24.743 11.723 -1.237 1.00 10.42 197 VAL C CA 1
ATOM 7011 C C . VAL C 1 197 ? 25.405 10.856 -0.178 1.00 10.10 197 VAL C C 1
ATOM 7012 O O . VAL C 1 197 ? 26.575 10.461 -0.308 1.00 9.70 197 VAL C O 1
ATOM 7016 N N . PRO C 1 198 ? 24.642 10.501 0.869 1.00 11.23 198 PRO C N 1
ATOM 7017 C CA . PRO C 1 198 ? 25.241 9.726 1.945 1.00 11.46 198 PRO C CA 1
ATOM 7018 C C . PRO C 1 198 ? 25.946 8.439 1.494 1.00 10.80 198 PRO C C 1
ATOM 7019 O O . PRO C 1 198 ? 27.015 8.153 2.016 1.00 10.27 198 PRO C O 1
ATOM 7023 N N . GLU C 1 199 ? 25.363 7.702 0.563 1.00 10.79 199 GLU C N 1
ATOM 7024 C CA . GLU C 1 199 ? 25.996 6.429 0.143 1.00 12.42 199 GLU C CA 1
ATOM 7025 C C . GLU C 1 199 ? 27.396 6.707 -0.402 1.00 12.10 199 GLU C C 1
ATOM 7026 O O . GLU C 1 199 ? 28.323 5.912 -0.238 1.00 12.60 199 GLU C O 1
ATOM 7032 N N . ASN C 1 200 ? 27.523 7.809 -1.102 1.00 9.90 200 ASN C N 1
ATOM 7033 C CA . ASN C 1 200 ? 28.829 8.180 -1.657 1.00 8.91 200 ASN C CA 1
ATOM 7034 C C . ASN C 1 200 ? 29.778 8.548 -0.512 1.00 8.90 200 ASN C C 1
ATOM 7035 O O . ASN C 1 200 ? 30.967 8.176 -0.571 1.00 9.50 200 ASN C O 1
ATOM 7040 N N . ARG C 1 201 ? 29.286 9.270 0.479 1.00 8.65 201 ARG C N 1
ATOM 7041 C CA . ARG C 1 201 ? 30.163 9.701 1.574 1.00 9.28 201 ARG C CA 1
ATOM 7042 C C . ARG C 1 201 ? 30.602 8.517 2.439 1.00 9.38 201 ARG C C 1
ATOM 7043 O O . ARG C 1 201 ? 31.689 8.616 3.083 1.00 9.13 201 ARG C O 1
ATOM 7051 N N . ILE C 1 202 ? 29.825 7.453 2.485 1.00 9.42 202 ILE C N 1
ATOM 7052 C CA . ILE C 1 202 ? 30.221 6.189 3.167 1.00 9.37 202 ILE C CA 1
ATOM 7053 C C . ILE C 1 202 ? 31.183 5.339 2.328 1.00 7.91 202 ILE C C 1
ATOM 7054 O O . ILE C 1 202 ? 31.773 4.420 2.864 1.00 8.81 202 ILE C O 1
ATOM 7059 N N . ARG C 1 203 ? 31.321 5.602 1.038 1.00 8.38 203 ARG C N 1
ATOM 7060 C CA . ARG C 1 203 ? 32.074 4.676 0.167 1.00 9.40 203 ARG C CA 1
ATOM 7061 C C . ARG C 1 203 ? 33.532 4.509 0.595 1.00 8.48 203 ARG C C 1
ATOM 7062 O O . ARG C 1 203 ? 34.025 3.361 0.545 1.00 9.35 203 ARG C O 1
ATOM 7070 N N . PHE C 1 204 ? 34.198 5.574 1.057 1.00 8.17 204 PHE C N 1
ATOM 7071 C CA . PHE C 1 204 ? 35.606 5.398 1.493 1.00 8.36 204 PHE C CA 1
ATOM 7072 C C . PHE C 1 204 ? 35.676 4.485 2.717 1.00 8.26 204 PHE C C 1
ATOM 7073 O O . PHE C 1 204 ? 36.452 3.548 2.727 1.00 8.56 204 PHE C O 1
ATOM 7081 N N . LEU C 1 205 ? 34.794 4.704 3.688 1.00 8.10 205 LEU C N 1
ATOM 7082 C CA . LEU C 1 205 ? 34.718 3.820 4.871 1.00 8.33 205 LEU C CA 1
ATOM 7083 C C . LEU C 1 205 ? 34.427 2.378 4.457 1.00 8.07 205 LEU C C 1
ATOM 7084 O O . LEU C 1 205 ? 35.058 1.451 4.949 1.00 7.89 205 LEU C O 1
ATOM 7089 N N . LYS C 1 206 ? 33.522 2.225 3.508 1.00 8.32 206 LYS C N 1
ATOM 7090 C CA . LYS C 1 206 ? 33.210 0.900 2.953 1.00 8.28 206 LYS C CA 1
ATOM 7091 C C . LYS C 1 206 ? 34.442 0.236 2.377 1.00 8.03 206 LYS C C 1
ATOM 7092 O O . LYS C 1 206 ? 34.687 -0.960 2.669 1.00 8.55 206 LYS C O 1
ATOM 7098 N N . GLU C 1 207 ? 35.169 0.934 1.542 1.00 8.17 207 GLU C N 1
ATOM 7099 C CA . GLU C 1 207 ? 36.340 0.336 0.862 1.00 7.66 207 GLU C CA 1
ATOM 7100 C C . GLU C 1 207 ? 37.466 0.036 1.835 1.00 7.98 207 GLU C C 1
ATOM 7101 O O . GLU C 1 207 ? 38.129 -1.014 1.723 1.00 9.04 207 GLU C O 1
ATOM 7107 N N . VAL C 1 208 ? 37.707 0.912 2.809 1.00 7.51 208 VAL C N 1
ATOM 7108 C CA . VAL C 1 208 ? 38.702 0.665 3.850 1.00 8.11 208 VAL C CA 1
ATOM 7109 C C . VAL C 1 208 ? 38.305 -0.630 4.570 1.00 8.34 208 VAL C C 1
ATOM 7110 O O . VAL C 1 208 ? 39.108 -1.531 4.829 1.00 8.13 208 VAL C O 1
ATOM 7114 N N . THR C 1 209 ? 37.079 -0.673 5.019 1.00 7.74 209 THR C N 1
ATOM 7115 C CA . THR C 1 209 ? 36.602 -1.807 5.847 1.00 8.55 209 THR C CA 1
ATOM 7116 C C . THR C 1 209 ? 36.658 -3.102 5.035 1.00 7.84 209 THR C C 1
ATOM 7117 O O . THR C 1 209 ? 37.126 -4.108 5.575 1.00 8.24 209 THR C O 1
ATOM 7121 N N . GLU C 1 210 ? 36.217 -3.078 3.781 1.00 8.67 210 GLU C N 1
ATOM 7122 C CA . GLU C 1 210 ? 36.281 -4.313 2.984 1.00 8.56 210 GLU C CA 1
ATOM 7123 C C . GLU C 1 210 ? 37.725 -4.782 2.807 1.00 8.33 210 GLU C C 1
ATOM 7124 O O . GLU C 1 210 ? 37.991 -5.967 2.870 1.00 9.36 210 GLU C O 1
ATOM 7130 N N . ARG C 1 211 ? 38.667 -3.887 2.641 1.00 7.96 211 ARG C N 1
ATOM 7131 C CA . ARG C 1 211 ? 40.079 -4.289 2.489 1.00 7.77 211 ARG C CA 1
ATOM 7132 C C . ARG C 1 211 ? 40.613 -4.864 3.803 1.00 8.58 211 ARG C C 1
ATOM 7133 O O . ARG C 1 211 ? 41.313 -5.900 3.756 1.00 9.85 211 ARG C O 1
ATOM 7141 N N . VAL C 1 212 ? 40.340 -4.228 4.930 1.00 8.19 212 VAL C N 1
ATOM 7142 C CA . VAL C 1 212 ? 40.788 -4.813 6.202 1.00 8.27 212 VAL C CA 1
ATOM 7143 C C . VAL C 1 212 ? 40.173 -6.183 6.425 1.00 7.88 212 VAL C C 1
ATOM 7144 O O . VAL C 1 212 ? 40.878 -7.078 6.862 1.00 9.00 212 VAL C O 1
ATOM 7148 N N . ILE C 1 213 ? 38.880 -6.291 6.201 1.00 8.16 213 ILE C N 1
ATOM 7149 C CA . ILE C 1 213 ? 38.180 -7.579 6.402 1.00 10.58 213 ILE C CA 1
ATOM 7150 C C . ILE C 1 213 ? 38.797 -8.661 5.558 1.00 10.71 213 ILE C C 1
ATOM 7151 O O . ILE C 1 213 ? 38.975 -9.789 6.014 1.00 10.51 213 ILE C O 1
ATOM 7156 N N . ALA C 1 214 ? 39.128 -8.345 4.336 1.00 10.03 214 ALA C N 1
ATOM 7157 C CA . ALA C 1 214 ? 39.702 -9.359 3.453 1.00 11.02 214 ALA C CA 1
ATOM 7158 C C . ALA C 1 214 ? 41.042 -9.808 4.000 1.00 11.00 214 ALA C C 1
ATOM 7159 O O . ALA C 1 214 ? 41.392 -11.026 3.918 1.00 14.05 214 ALA C O 1
ATOM 7161 N N . ALA C 1 215 ? 41.829 -8.884 4.495 1.00 10.58 215 ALA C N 1
ATOM 7162 C CA . ALA C 1 215 ? 43.184 -9.194 4.998 1.00 11.90 215 ALA C CA 1
ATOM 7163 C C . ALA C 1 215 ? 43.160 -10.012 6.290 1.00 10.79 215 ALA C C 1
ATOM 7164 O O . ALA C 1 215 ? 43.927 -10.935 6.410 1.00 13.54 215 ALA C O 1
ATOM 7166 N N . ILE C 1 216 ? 42.308 -9.685 7.255 1.00 9.29 216 ILE C N 1
ATOM 7167 C CA . ILE C 1 216 ? 42.433 -10.275 8.621 1.00 9.43 216 ILE C CA 1
ATOM 7168 C C . ILE C 1 216 ? 41.154 -10.955 9.111 1.00 9.23 216 ILE C C 1
ATOM 7169 O O . ILE C 1 216 ? 41.202 -11.611 10.149 1.00 11.09 216 ILE C O 1
ATOM 7174 N N . GLY C 1 217 ? 40.058 -10.847 8.357 1.00 9.59 217 GLY C N 1
ATOM 7175 C CA . GLY C 1 217 ? 38.752 -11.371 8.753 1.00 8.92 217 GLY C CA 1
ATOM 7176 C C . GLY C 1 217 ? 37.843 -10.303 9.351 1.00 9.37 217 GLY C C 1
ATOM 7177 O O . GLY C 1 217 ? 38.241 -9.497 10.213 1.00 9.01 217 GLY C O 1
ATOM 7178 N N . ALA C 1 218 ? 36.589 -10.388 8.969 1.00 10.56 218 ALA C N 1
ATOM 7179 C CA . ALA C 1 218 ? 35.545 -9.510 9.527 1.00 10.94 218 ALA C CA 1
ATOM 7180 C C . ALA C 1 218 ? 35.477 -9.724 11.036 1.00 9.88 218 ALA C C 1
ATOM 7181 O O . ALA C 1 218 ? 35.254 -8.760 11.760 1.00 9.15 218 ALA C O 1
ATOM 7183 N N . ASP C 1 219 ? 35.639 -10.969 11.494 1.00 9.83 219 ASP C N 1
ATOM 7184 C CA . ASP C 1 219 ? 35.483 -11.245 12.940 1.00 9.75 219 ASP C CA 1
ATOM 7185 C C . ASP C 1 219 ? 36.557 -10.548 13.803 1.00 9.48 219 ASP C C 1
ATOM 7186 O O . ASP C 1 219 ? 36.394 -10.468 15.010 1.00 10.24 219 ASP C O 1
ATOM 7191 N N A ARG C 1 220 ? 37.656 -10.108 13.184 0.39 9.13 220 ARG C N 1
ATOM 7192 N N B ARG C 1 220 ? 37.655 -10.094 13.209 0.61 8.48 220 ARG C N 1
ATOM 7193 C CA A ARG C 1 220 ? 38.813 -9.455 13.854 0.39 10.06 220 ARG C CA 1
ATOM 7194 C CA B ARG C 1 220 ? 38.749 -9.412 13.943 0.61 9.32 220 ARG C CA 1
ATOM 7195 C C A ARG C 1 220 ? 38.733 -7.926 13.710 0.39 8.98 220 ARG C C 1
ATOM 7196 C C B ARG C 1 220 ? 38.768 -7.918 13.630 0.61 8.16 220 ARG C C 1
ATOM 7197 O O A ARG C 1 220 ? 39.625 -7.231 14.273 0.39 9.11 220 ARG C O 1
ATOM 7198 O O B ARG C 1 220 ? 39.766 -7.244 13.973 0.61 7.79 220 ARG C O 1
ATOM 7213 N N . THR C 1 221 ? 37.711 -7.404 13.025 1.00 9.46 221 THR C N 1
ATOM 7214 C CA . THR C 1 221 ? 37.654 -5.988 12.620 1.00 9.10 221 THR C CA 1
ATOM 7215 C C . THR C 1 221 ? 36.575 -5.253 13.406 1.00 8.80 221 THR C C 1
ATOM 7216 O O . THR C 1 221 ? 35.401 -5.602 13.332 1.00 8.88 221 THR C O 1
ATOM 7220 N N . GLY C 1 222 ? 36.985 -4.253 14.180 1.00 8.41 222 GLY C N 1
ATOM 7221 C CA . GLY C 1 222 ? 36.022 -3.301 14.729 1.00 7.97 222 GLY C CA 1
ATOM 7222 C C . GLY C 1 222 ? 36.225 -1.926 14.144 1.00 7.64 222 GLY C C 1
ATOM 7223 O O . GLY C 1 222 ? 37.189 -1.666 13.413 1.00 7.68 222 GLY C O 1
ATOM 7224 N N . VAL C 1 223 ? 35.313 -1.032 14.495 1.00 7.32 223 VAL C N 1
ATOM 7225 C CA . VAL C 1 223 ? 35.344 0.346 13.948 1.00 8.12 223 VAL C CA 1
ATOM 7226 C C . VAL C 1 223 ? 35.016 1.304 15.080 1.00 7.69 223 VAL C C 1
ATOM 7227 O O . VAL C 1 223 ? 34.145 0.982 15.899 1.00 8.42 223 VAL C O 1
ATOM 7231 N N . ARG C 1 224 ? 35.590 2.511 15.078 1.00 7.49 224 ARG C N 1
ATOM 7232 C CA . ARG C 1 224 ? 35.118 3.642 15.910 1.00 7.42 224 ARG C CA 1
ATOM 7233 C C . ARG C 1 224 ? 34.507 4.684 14.992 1.00 7.17 224 ARG C C 1
ATOM 7234 O O . ARG C 1 224 ? 35.155 5.092 14.047 1.00 7.45 224 ARG C O 1
ATOM 7242 N N . LEU C 1 225 ? 33.318 5.151 15.369 1.00 7.70 225 LEU C N 1
ATOM 7243 C CA . LEU C 1 225 ? 32.628 6.323 14.785 1.00 7.54 225 LEU C CA 1
ATOM 7244 C C . LEU C 1 225 ? 32.398 7.353 15.881 1.00 8.09 225 LEU C C 1
ATOM 7245 O O . LEU C 1 225 ? 32.243 7.031 17.042 1.00 8.30 225 LEU C O 1
ATOM 7250 N N . SER C 1 226 ? 32.253 8.578 15.477 1.00 7.59 226 SER C N 1
ATOM 7251 C CA . SER C 1 226 ? 31.933 9.733 16.362 1.00 8.05 226 SER C CA 1
ATOM 7252 C C . SER C 1 226 ? 30.849 10.508 15.607 1.00 8.15 226 SER C C 1
ATOM 7253 O O . SER C 1 226 ? 31.145 11.467 14.901 1.00 9.18 226 SER C O 1
ATOM 7256 N N . PRO C 1 227 ? 29.577 10.096 15.728 1.00 8.24 227 PRO C N 1
ATOM 7257 C CA . PRO C 1 227 ? 28.565 10.618 14.818 1.00 9.07 227 PRO C CA 1
ATOM 7258 C C . PRO C 1 227 ? 28.140 12.063 15.057 1.00 10.30 227 PRO C C 1
ATOM 7259 O O . PRO C 1 227 ? 27.681 12.733 14.133 1.00 10.29 227 PRO C O 1
ATOM 7263 N N . ASN C 1 228 ? 28.175 12.487 16.324 1.00 8.96 228 ASN C N 1
ATOM 7264 C CA . ASN C 1 228 ? 27.502 13.722 16.733 1.00 9.71 228 ASN C CA 1
ATOM 7265 C C . ASN C 1 228 ? 28.490 14.715 17.336 1.00 8.69 228 ASN C C 1
ATOM 7266 O O . ASN C 1 228 ? 29.321 14.366 18.150 1.00 9.61 228 ASN C O 1
ATOM 7271 N N . GLY C 1 229 ? 28.353 15.985 16.970 1.00 9.12 229 GLY C N 1
ATOM 7272 C CA . GLY C 1 229 ? 29.149 17.076 17.505 1.00 10.18 229 GLY C CA 1
ATOM 7273 C C . GLY C 1 229 ? 30.353 17.361 16.653 1.00 9.19 229 GLY C C 1
ATOM 7274 O O . GLY C 1 229 ? 30.944 16.470 16.093 1.00 9.78 229 GLY C O 1
ATOM 7275 N N . ASP C 1 230 ? 30.692 18.631 16.563 1.00 9.63 230 ASP C N 1
ATOM 7276 C CA . ASP C 1 230 ? 31.916 19.059 15.874 1.00 10.64 230 ASP C CA 1
ATOM 7277 C C . ASP C 1 230 ? 33.111 18.501 16.640 1.00 10.90 230 ASP C C 1
ATOM 7278 O O . ASP C 1 230 ? 33.304 18.823 17.800 1.00 11.68 230 ASP C O 1
ATOM 7283 N N . THR C 1 231 ? 33.968 17.720 15.989 1.00 9.40 231 THR C N 1
ATOM 7284 C CA . THR C 1 231 ? 35.294 17.344 16.512 1.00 9.70 231 THR C CA 1
ATOM 7285 C C . THR C 1 231 ? 36.326 17.780 15.483 1.00 9.92 231 THR C C 1
ATOM 7286 O O . THR C 1 231 ? 36.264 17.362 14.350 1.00 10.15 231 THR C O 1
ATOM 7290 N N . GLN C 1 232 ? 37.255 18.619 15.914 1.00 9.73 232 GLN C N 1
ATOM 7291 C CA . GLN C 1 232 ? 38.388 19.089 15.092 1.00 9.25 232 GLN C CA 1
ATOM 7292 C C . GLN C 1 232 ? 37.858 19.611 13.759 1.00 8.69 232 GLN C C 1
ATOM 7293 O O . GLN C 1 232 ? 38.452 19.438 12.727 1.00 9.87 232 GLN C O 1
ATOM 7299 N N . GLY C 1 233 ? 36.782 20.392 13.819 1.00 9.09 233 GLY C N 1
ATOM 7300 C CA . GLY C 1 233 ? 36.279 21.095 12.648 1.00 10.17 233 GLY C CA 1
ATOM 7301 C C . GLY C 1 233 ? 35.435 20.234 11.768 1.00 9.37 233 GLY C C 1
ATOM 7302 O O . GLY C 1 233 ? 35.043 20.737 10.714 1.00 11.98 233 GLY C O 1
ATOM 7303 N N . CYS C 1 234 ? 35.113 19.002 12.147 1.00 9.87 234 CYS C N 1
ATOM 7304 C CA . CYS C 1 234 ? 34.364 18.066 11.319 1.00 8.43 234 CYS C CA 1
ATOM 7305 C C . CYS C 1 234 ? 32.988 17.888 11.939 1.00 9.03 234 CYS C C 1
ATOM 7306 O O . CYS C 1 234 ? 32.897 17.446 13.098 1.00 9.56 234 CYS C O 1
ATOM 7309 N N . ILE C 1 235 ? 31.963 18.203 11.156 1.00 9.21 235 ILE C N 1
ATOM 7310 C CA . ILE C 1 235 ? 30.570 18.021 11.628 1.00 9.34 235 ILE C CA 1
ATOM 7311 C C . ILE C 1 235 ? 29.719 17.717 10.418 1.00 9.53 235 ILE C C 1
ATOM 7312 O O . ILE C 1 235 ? 30.018 18.149 9.318 1.00 11.24 235 ILE C O 1
ATOM 7317 N N . ASP C 1 236 ? 28.637 16.969 10.649 1.00 9.03 236 ASP C N 1
ATOM 7318 C CA . ASP C 1 236 ? 27.620 16.740 9.603 1.00 10.07 236 ASP C CA 1
ATOM 7319 C C . ASP C 1 236 ? 26.388 17.522 10.012 1.00 9.62 236 ASP C C 1
ATOM 7320 O O . ASP C 1 236 ? 26.033 17.568 11.172 1.00 10.69 236 ASP C O 1
ATOM 7325 N N . SER C 1 237 ? 25.715 18.098 9.034 1.00 10.05 237 SER C N 1
ATOM 7326 C CA . SER C 1 237 ? 24.507 18.888 9.303 1.00 10.97 237 SER C CA 1
ATOM 7327 C C . SER C 1 237 ? 23.296 18.012 9.588 1.00 11.05 237 SER C C 1
ATOM 7328 O O . SER C 1 237 ? 22.313 18.571 10.130 1.00 13.98 237 SER C O 1
ATOM 7331 N N . ALA C 1 238 ? 23.264 16.732 9.246 1.00 11.03 238 ALA C N 1
ATOM 7332 C CA . ALA C 1 238 ? 22.114 15.843 9.497 1.00 12.14 238 ALA C CA 1
ATOM 7333 C C . ALA C 1 238 ? 22.710 14.477 9.715 1.00 11.97 238 ALA C C 1
ATOM 7334 O O . ALA C 1 238 ? 22.581 13.599 8.868 1.00 12.05 238 ALA C O 1
ATOM 7336 N N . PRO C 1 239 ? 23.394 14.287 10.864 1.00 11.56 239 PRO C N 1
ATOM 7337 C CA . PRO C 1 239 ? 24.249 13.118 10.984 1.00 11.53 239 PRO C CA 1
ATOM 7338 C C . PRO C 1 239 ? 23.471 11.806 10.846 1.00 11.04 239 PRO C C 1
ATOM 7339 O O . PRO C 1 239 ? 24.043 10.812 10.398 1.00 10.89 239 PRO C O 1
ATOM 7343 N N . GLU C 1 240 ? 22.203 11.761 11.241 1.00 10.82 240 GLU C N 1
ATOM 7344 C CA . GLU C 1 240 ? 21.440 10.497 11.158 1.00 11.46 240 GLU C CA 1
ATOM 7345 C C . GLU C 1 240 ? 21.400 9.978 9.710 1.00 11.34 240 GLU C C 1
ATOM 7346 O O . GLU C 1 240 ? 21.320 8.749 9.529 1.00 12.09 240 GLU C O 1
ATOM 7352 N N . THR C 1 241 ? 21.449 10.861 8.730 1.00 11.67 241 THR C N 1
ATOM 7353 C CA . THR C 1 241 ? 21.254 10.419 7.338 1.00 11.50 241 THR C CA 1
ATOM 7354 C C . THR C 1 241 ? 22.524 9.774 6.786 1.00 10.00 241 THR C C 1
ATOM 7355 O O . THR C 1 241 ? 22.431 9.146 5.739 1.00 10.42 241 THR C O 1
ATOM 7359 N N . VAL C 1 242 ? 23.673 9.989 7.410 1.00 9.81 242 VAL C N 1
ATOM 7360 C CA . VAL C 1 242 ? 24.897 9.281 6.966 1.00 10.32 242 VAL C CA 1
ATOM 7361 C C . VAL C 1 242 ? 25.381 8.248 7.990 1.00 9.20 242 VAL C C 1
ATOM 7362 O O . VAL C 1 242 ? 25.803 7.147 7.584 1.00 9.25 242 VAL C O 1
ATOM 7366 N N . PHE C 1 243 ? 25.282 8.502 9.293 1.00 9.37 243 PHE C N 1
ATOM 7367 C CA . PHE C 1 243 ? 25.841 7.569 10.268 1.00 9.46 243 PHE C CA 1
ATOM 7368 C C . PHE C 1 243 ? 24.970 6.334 10.476 1.00 9.74 243 PHE C C 1
ATOM 7369 O O . PHE C 1 243 ? 25.530 5.283 10.833 1.00 10.47 243 PHE C O 1
ATOM 7377 N N . VAL C 1 244 ? 23.644 6.457 10.363 1.00 10.07 244 VAL C N 1
ATOM 7378 C CA . VAL C 1 244 ? 22.809 5.237 10.527 1.00 11.09 244 VAL C CA 1
ATOM 7379 C C . VAL C 1 244 ? 23.056 4.338 9.326 1.00 10.74 244 VAL C C 1
ATOM 7380 O O . VAL C 1 244 ? 23.358 3.167 9.518 1.00 10.52 244 VAL C O 1
ATOM 7384 N N . PRO C 1 245 ? 23.055 4.851 8.080 1.00 11.62 245 PRO C N 1
ATOM 7385 C CA . PRO C 1 245 ? 23.429 3.976 6.983 1.00 10.77 245 PRO C CA 1
ATOM 7386 C C . PRO C 1 245 ? 24.861 3.423 7.087 1.00 9.92 245 PRO C C 1
ATOM 7387 O O . PRO C 1 245 ? 25.129 2.314 6.667 1.00 11.11 245 PRO C O 1
ATOM 7391 N N . ALA C 1 246 ? 25.810 4.217 7.608 1.00 9.88 246 ALA C N 1
ATOM 7392 C CA . ALA C 1 246 ? 27.186 3.732 7.797 1.00 10.11 246 ALA C CA 1
ATOM 7393 C C . ALA C 1 246 ? 27.157 2.495 8.711 1.00 9.27 246 ALA C C 1
ATOM 7394 O O . ALA C 1 246 ? 27.821 1.526 8.423 1.00 10.46 246 ALA C O 1
ATOM 7396 N N . ALA C 1 247 ? 26.494 2.587 9.868 1.00 9.15 247 ALA C N 1
ATOM 7397 C CA . ALA C 1 247 ? 26.496 1.470 10.840 1.00 9.44 247 ALA C CA 1
ATOM 7398 C C . ALA C 1 247 ? 25.781 0.255 10.250 1.00 10.54 247 ALA C C 1
ATOM 7399 O O . ALA C 1 247 ? 26.216 -0.857 10.477 1.00 9.97 247 ALA C O 1
ATOM 7401 N N . LYS C 1 248 ? 24.752 0.508 9.438 1.00 9.99 248 LYS C N 1
ATOM 7402 C CA . LYS C 1 248 ? 24.008 -0.583 8.789 1.00 11.02 248 LYS C CA 1
ATOM 7403 C C . LYS C 1 248 ? 24.951 -1.285 7.809 1.00 10.80 248 LYS C C 1
ATOM 7404 O O . LYS C 1 248 ? 24.968 -2.514 7.751 1.00 11.34 248 LYS C O 1
ATOM 7410 N N . LEU C 1 249 ? 25.723 -0.522 7.050 1.00 10.68 249 LEU C N 1
ATOM 7411 C CA . LEU C 1 249 ? 26.704 -1.108 6.153 1.00 10.96 249 LEU C CA 1
ATOM 7412 C C . LEU C 1 249 ? 27.705 -1.939 6.951 1.00 9.39 249 LEU C C 1
ATOM 7413 O O . LEU C 1 249 ? 28.124 -3.006 6.517 1.00 10.34 249 LEU C O 1
ATOM 7418 N N . LEU C 1 250 ? 28.218 -1.397 8.044 1.00 9.40 250 LEU C N 1
ATOM 7419 C CA . LEU C 1 250 ? 29.191 -2.165 8.840 1.00 9.77 250 LEU C CA 1
ATOM 7420 C C . LEU C 1 250 ? 28.582 -3.517 9.286 1.00 8.99 250 LEU C C 1
ATOM 7421 O O . LEU C 1 250 ? 29.218 -4.532 9.276 1.00 10.17 250 LEU C O 1
ATOM 7426 N N . GLN C 1 251 ? 27.337 -3.485 9.735 1.00 9.98 251 GLN C N 1
ATOM 7427 C CA . GLN C 1 251 ? 26.619 -4.730 10.103 1.00 10.67 251 GLN C CA 1
ATOM 7428 C C . GLN C 1 251 ? 26.627 -5.655 8.891 1.00 10.44 251 GLN C C 1
ATOM 7429 O O . GLN C 1 251 ? 26.904 -6.851 9.069 1.00 11.75 251 GLN C O 1
ATOM 7435 N N . ASP C 1 252 ? 26.215 -5.163 7.740 1.00 10.87 252 ASP C N 1
ATOM 7436 C CA . ASP C 1 252 ? 26.078 -5.990 6.507 1.00 11.19 252 ASP C CA 1
ATOM 7437 C C . ASP C 1 252 ? 27.415 -6.641 6.172 1.00 10.51 252 ASP C C 1
ATOM 7438 O O . ASP C 1 252 ? 27.448 -7.812 5.739 1.00 12.97 252 ASP C O 1
ATOM 7443 N N . LEU C 1 253 ? 28.499 -5.906 6.370 1.00 11.15 253 LEU C N 1
ATOM 7444 C CA . LEU C 1 253 ? 29.825 -6.412 5.987 1.00 12.20 253 LEU C CA 1
ATOM 7445 C C . LEU C 1 253 ? 30.355 -7.452 6.963 1.00 11.45 253 LEU C C 1
ATOM 7446 O O . LEU C 1 253 ? 31.409 -8.038 6.674 1.00 13.55 253 LEU C O 1
ATOM 7451 N N . GLY C 1 254 ? 29.749 -7.589 8.130 1.00 11.45 254 GLY C N 1
ATOM 7452 C CA . GLY C 1 254 ? 30.221 -8.552 9.135 1.00 12.02 254 GLY C CA 1
ATOM 7453 C C . GLY C 1 254 ? 31.118 -7.979 10.193 1.00 10.38 254 GLY C C 1
ATOM 7454 O O . GLY C 1 254 ? 31.680 -8.729 10.952 1.00 11.35 254 GLY C O 1
ATOM 7455 N N . VAL C 1 255 ? 31.273 -6.664 10.233 1.00 10.62 255 VAL C N 1
ATOM 7456 C CA . VAL C 1 255 ? 32.157 -6.050 11.238 1.00 9.29 255 VAL C CA 1
ATOM 7457 C C . VAL C 1 255 ? 31.791 -6.544 12.641 1.00 9.33 255 VAL C C 1
ATOM 7458 O O . VAL C 1 255 ? 30.626 -6.618 12.999 1.00 9.27 255 VAL C O 1
ATOM 7462 N N . ALA C 1 256 ? 32.770 -6.923 13.424 1.00 8.68 256 ALA C N 1
ATOM 7463 C CA . ALA C 1 256 ? 32.577 -7.722 14.634 1.00 9.65 256 ALA C CA 1
ATOM 7464 C C . ALA C 1 256 ? 32.030 -6.851 15.766 1.00 8.82 256 ALA C C 1
ATOM 7465 O O . ALA C 1 256 ? 31.310 -7.377 16.619 1.00 10.40 256 ALA C O 1
ATOM 7467 N N . TRP C 1 257 ? 32.355 -5.568 15.805 1.00 8.50 257 TRP C N 1
ATOM 7468 C CA . TRP C 1 257 ? 31.951 -4.688 16.912 1.00 8.36 257 TRP C CA 1
ATOM 7469 C C . TRP C 1 257 ? 32.146 -3.252 16.481 1.00 8.10 257 TRP C C 1
ATOM 7470 O O . TRP C 1 257 ? 32.960 -2.943 15.598 1.00 8.66 257 TRP C O 1
ATOM 7481 N N . LEU C 1 258 ? 31.374 -2.394 17.111 1.00 8.27 258 LEU C N 1
ATOM 7482 C CA . LEU C 1 258 ? 31.381 -0.975 16.792 1.00 8.27 258 LEU C CA 1
ATOM 7483 C C . LEU C 1 258 ? 31.457 -0.150 18.063 1.00 7.35 258 LEU C C 1
ATOM 7484 O O . LEU C 1 258 ? 30.685 -0.442 18.992 1.00 8.53 258 LEU C O 1
ATOM 7489 N N . GLU C 1 259 ? 32.331 0.798 18.138 1.00 7.78 259 GLU C N 1
ATOM 7490 C CA . GLU C 1 259 ? 32.404 1.772 19.228 1.00 8.17 259 GLU C CA 1
ATOM 7491 C C . GLU C 1 259 ? 31.939 3.142 18.761 1.00 7.99 259 GLU C C 1
ATOM 7492 O O . GLU C 1 259 ? 32.337 3.594 17.688 1.00 8.98 259 GLU C O 1
ATOM 7498 N N . LEU C 1 260 ? 31.107 3.805 19.563 1.00 8.15 260 LEU C N 1
ATOM 7499 C CA . LEU C 1 260 ? 30.680 5.175 19.312 1.00 8.31 260 LEU C CA 1
ATOM 7500 C C . LEU C 1 260 ? 31.189 6.067 20.440 1.00 9.18 260 LEU C C 1
ATOM 7501 O O . LEU C 1 260 ? 30.841 5.858 21.581 1.00 9.03 260 LEU C O 1
ATOM 7506 N N . ARG C 1 261 ? 31.929 7.111 20.074 1.00 9.21 261 ARG C N 1
ATOM 7507 C CA . ARG C 1 261 ? 32.260 8.236 20.960 1.00 8.56 261 ARG C CA 1
ATOM 7508 C C . ARG C 1 261 ? 31.151 9.269 20.799 1.00 8.64 261 ARG C C 1
ATOM 7509 O O . ARG C 1 261 ? 30.915 9.746 19.680 1.00 9.10 261 ARG C O 1
ATOM 7517 N N . GLU C 1 262 ? 30.493 9.593 21.903 1.00 8.68 262 GLU C N 1
ATOM 7518 C CA . GLU C 1 262 ? 29.266 10.423 21.822 1.00 9.65 262 GLU C CA 1
ATOM 7519 C C . GLU C 1 262 ? 29.354 11.514 22.875 1.00 9.20 262 GLU C C 1
ATOM 7520 O O . GLU C 1 262 ? 28.929 11.331 24.008 1.00 10.99 262 GLU C O 1
ATOM 7526 N N . PRO C 1 263 ? 29.776 12.718 22.511 1.00 9.79 263 PRO C N 1
ATOM 7527 C CA . PRO C 1 263 ? 29.679 13.843 23.408 1.00 10.34 263 PRO C CA 1
ATOM 7528 C C . PRO C 1 263 ? 28.206 14.181 23.659 1.00 10.58 263 PRO C C 1
ATOM 7529 O O . PRO C 1 263 ? 27.407 14.076 22.766 1.00 11.14 263 PRO C O 1
ATOM 7533 N N . GLY C 1 264 ? 27.919 14.699 24.844 1.00 10.82 264 GLY C N 1
ATOM 7534 C CA . GLY C 1 264 ? 26.596 15.286 25.126 1.00 11.27 264 GLY C CA 1
ATOM 7535 C C . GLY C 1 264 ? 26.666 16.784 25.335 1.00 11.21 264 GLY C C 1
ATOM 7536 O O . GLY C 1 264 ? 27.688 17.448 25.245 1.00 11.18 264 GLY C O 1
ATOM 7537 N N . PRO C 1 265 ? 25.529 17.376 25.747 1.00 12.99 265 PRO C N 1
ATOM 7538 C CA . PRO C 1 265 ? 25.469 18.830 25.855 1.00 12.70 265 PRO C CA 1
ATOM 7539 C C . PRO C 1 265 ? 26.378 19.422 26.926 1.00 13.82 265 PRO C C 1
ATOM 7540 O O . PRO C 1 265 ? 26.715 20.623 26.753 1.00 18.03 265 PRO C O 1
ATOM 7544 N N . ASN C 1 266 ? 26.717 18.648 27.967 1.00 12.48 266 ASN C N 1
ATOM 7545 C CA . ASN C 1 266 ? 27.596 19.078 29.079 1.00 15.15 266 ASN C CA 1
ATOM 7546 C C . ASN C 1 266 ? 28.887 18.266 29.039 1.00 14.65 266 ASN C C 1
ATOM 7547 O O . ASN C 1 266 ? 29.522 18.046 30.083 1.00 15.46 266 ASN C O 1
ATOM 7552 N N . GLY C 1 267 ? 29.236 17.779 27.849 1.00 12.40 267 GLY C N 1
ATOM 7553 C CA . GLY C 1 267 ? 30.407 16.927 27.709 1.00 12.11 267 GLY C CA 1
ATOM 7554 C C . GLY C 1 267 ? 31.652 17.605 28.249 1.00 13.07 267 GLY C C 1
ATOM 7555 O O . GLY C 1 267 ? 31.805 18.825 28.093 1.00 14.37 267 GLY C O 1
ATOM 7556 N N . THR C 1 268 ? 32.603 16.813 28.743 1.00 11.75 268 THR C N 1
ATOM 7557 C CA . THR C 1 268 ? 33.843 17.338 29.336 1.00 12.56 268 THR C CA 1
ATOM 7558 C C . THR C 1 268 ? 35.073 17.008 28.478 1.00 12.94 268 THR C C 1
ATOM 7559 O O . THR C 1 268 ? 36.196 17.308 28.894 1.00 14.40 268 THR C O 1
ATOM 7563 N N . PHE C 1 269 ? 34.855 16.391 27.319 1.00 11.49 269 PHE C N 1
ATOM 7564 C CA . PHE C 1 269 ? 35.919 16.177 26.306 1.00 12.48 269 PHE C CA 1
ATOM 7565 C C . PHE C 1 269 ? 35.297 16.516 24.963 1.00 11.36 269 PHE C C 1
ATOM 7566 O O . PHE C 1 269 ? 35.001 15.607 24.197 1.00 12.01 269 PHE C O 1
ATOM 7574 N N . GLY C 1 270 ? 35.021 17.797 24.773 1.00 12.03 270 GLY C N 1
ATOM 7575 C CA . GLY C 1 270 ? 34.044 18.204 23.778 1.00 11.94 270 GLY C CA 1
ATOM 7576 C C . GLY C 1 270 ? 32.647 18.051 24.289 1.00 11.41 270 GLY C C 1
ATOM 7577 O O . GLY C 1 270 ? 32.362 17.157 25.103 1.00 12.38 270 GLY C O 1
ATOM 7578 N N . LYS C 1 271 ? 31.796 18.843 23.665 1.00 11.15 271 LYS C N 1
ATOM 7579 C CA . LYS C 1 271 ? 30.360 18.844 23.962 1.00 12.71 271 LYS C CA 1
ATOM 7580 C C . LYS C 1 271 ? 29.591 19.268 22.715 1.00 11.91 271 LYS C C 1
ATOM 7581 O O . LYS C 1 271 ? 30.177 19.835 21.775 1.00 12.66 271 LYS C O 1
ATOM 7587 N N . THR C 1 272 ? 28.309 18.985 22.712 1.00 12.77 272 THR C N 1
ATOM 7588 C CA . THR C 1 272 ? 27.458 19.322 21.572 1.00 11.84 272 THR C CA 1
ATOM 7589 C C . THR C 1 272 ? 25.999 19.204 21.947 1.00 11.63 272 THR C C 1
ATOM 7590 O O . THR C 1 272 ? 25.616 18.346 22.780 1.00 12.44 272 THR C O 1
ATOM 7594 N N . ASP C 1 273 ? 25.203 19.972 21.222 1.00 13.28 273 ASP C N 1
ATOM 7595 C CA . ASP C 1 273 ? 23.740 19.813 21.242 1.00 13.85 273 ASP C CA 1
ATOM 7596 C C . ASP C 1 273 ? 23.258 18.843 20.163 1.00 12.68 273 ASP C C 1
ATOM 7597 O O . ASP C 1 273 ? 22.084 18.535 20.183 1.00 13.35 273 ASP C O 1
ATOM 7602 N N . GLN C 1 274 ? 24.124 18.355 19.273 1.00 12.48 274 GLN C N 1
ATOM 7603 C CA . GLN C 1 274 ? 23.637 17.344 18.314 1.00 12.45 274 GLN C CA 1
ATOM 7604 C C . GLN C 1 274 ? 23.316 16.100 19.102 1.00 11.13 274 GLN C C 1
ATOM 7605 O O . GLN C 1 274 ? 24.154 15.617 19.848 1.00 11.20 274 GLN C O 1
ATOM 7611 N N . PRO C 1 275 ? 22.106 15.510 18.986 1.00 12.07 275 PRO C N 1
ATOM 7612 C CA . PRO C 1 275 ? 21.774 14.343 19.798 1.00 13.84 275 PRO C CA 1
ATOM 7613 C C . PRO C 1 275 ? 22.646 13.131 19.464 1.00 11.78 275 PRO C C 1
ATOM 7614 O O . PRO C 1 275 ? 23.173 12.956 18.340 1.00 11.66 275 PRO C O 1
ATOM 7618 N N . LYS C 1 276 ? 22.867 12.354 20.505 1.00 11.49 276 LYS C N 1
ATOM 7619 C CA . LYS C 1 276 ? 23.582 11.073 20.357 1.00 10.86 276 LYS C CA 1
ATOM 7620 C C . LYS C 1 276 ? 22.771 10.144 19.431 1.00 10.40 276 LYS C C 1
ATOM 7621 O O . LYS C 1 276 ? 21.540 10.043 19.554 1.00 12.38 276 LYS C O 1
ATOM 7627 N N . LEU C 1 277 ? 23.468 9.454 18.538 1.00 9.82 277 LEU C N 1
ATOM 7628 C CA . LEU C 1 277 ? 22.795 8.521 17.592 1.00 11.30 277 LEU C CA 1
ATOM 7629 C C . LEU C 1 277 ? 22.861 7.075 18.043 1.00 10.82 277 LEU C C 1
ATOM 7630 O O . LEU C 1 277 ? 22.256 6.236 17.345 1.00 11.01 277 LEU C O 1
ATOM 7635 N N . SER C 1 278 ? 23.417 6.778 19.195 1.00 10.32 278 SER C N 1
ATOM 7636 C CA . SER C 1 278 ? 23.439 5.372 19.639 1.00 10.53 278 SER C CA 1
ATOM 7637 C C . SER C 1 278 ? 22.071 4.704 19.652 1.00 10.86 278 SER C C 1
ATOM 7638 O O . SER C 1 278 ? 22.021 3.554 19.259 1.00 12.28 278 SER C O 1
ATOM 7641 N N . PRO C 1 279 ? 20.956 5.345 20.058 1.00 11.20 279 PRO C N 1
ATOM 7642 C CA . PRO C 1 279 ? 19.688 4.619 20.016 1.00 12.27 279 PRO C CA 1
ATOM 7643 C C . PRO C 1 279 ? 1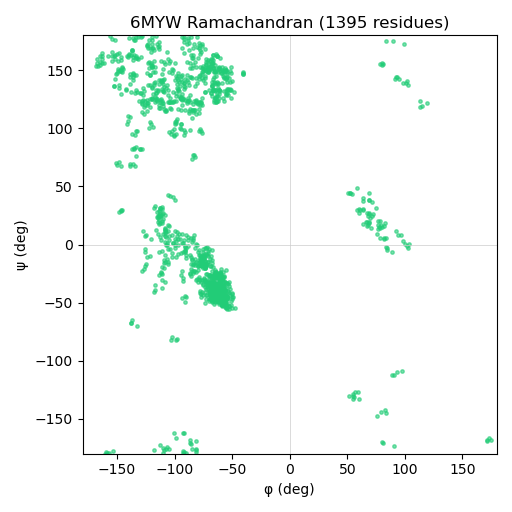9.301 4.195 18.597 1.00 11.51 279 PRO C C 1
ATOM 7644 O O . PRO C 1 279 ? 18.727 3.184 18.444 1.00 12.42 279 PRO C O 1
ATOM 7648 N N . GLN C 1 280 ? 19.574 5.012 17.598 1.00 10.86 280 GLN C N 1
ATOM 7649 C CA . GLN C 1 280 ? 19.295 4.679 16.182 1.00 10.71 280 GLN C CA 1
ATOM 7650 C C . GLN C 1 280 ? 20.294 3.632 15.684 1.00 10.36 280 GLN C C 1
ATOM 7651 O O . GLN C 1 280 ? 19.900 2.693 14.969 1.00 11.50 280 GLN C O 1
ATOM 7657 N N . ILE C 1 281 ? 21.555 3.796 16.005 1.00 9.76 281 ILE C N 1
ATOM 7658 C CA . ILE C 1 281 ? 22.579 2.841 15.526 1.00 10.22 281 ILE C CA 1
ATOM 7659 C C . ILE C 1 281 ? 22.404 1.489 16.177 1.00 9.85 281 ILE C C 1
ATOM 7660 O O . ILE C 1 281 ? 22.597 0.477 15.472 1.00 11.50 281 ILE C O 1
ATOM 7665 N N . ARG C 1 282 ? 21.923 1.450 17.433 1.00 10.82 282 ARG C N 1
ATOM 7666 C CA . ARG C 1 282 ? 21.690 0.152 18.120 1.00 10.66 282 ARG C CA 1
ATOM 7667 C C . ARG C 1 282 ? 20.675 -0.680 17.317 1.00 10.52 282 ARG C C 1
ATOM 7668 O O . ARG C 1 282 ? 20.685 -1.885 17.417 1.00 11.29 282 ARG C O 1
ATOM 7676 N N . LYS C 1 283 ? 19.766 -0.049 16.586 1.00 10.62 283 LYS C N 1
ATOM 7677 C CA . LYS C 1 283 ? 18.681 -0.727 15.853 1.00 11.23 283 LYS C CA 1
ATOM 7678 C C . LYS C 1 283 ? 19.183 -1.310 14.540 1.00 11.26 283 LYS C C 1
ATOM 7679 O O . LYS C 1 283 ? 18.490 -2.175 14.007 1.00 14.34 283 LYS C O 1
ATOM 7685 N N . VAL C 1 284 ? 20.321 -0.872 14.020 1.00 11.45 284 VAL C N 1
ATOM 7686 C CA . VAL C 1 284 ? 20.861 -1.396 12.729 1.00 12.04 284 VAL C CA 1
ATOM 7687 C C . VAL C 1 284 ? 22.162 -2.170 12.891 1.00 11.45 284 VAL C C 1
ATOM 7688 O O . VAL C 1 284 ? 22.448 -2.992 12.002 1.00 11.75 284 VAL C O 1
ATOM 7692 N N . PHE C 1 285 ? 22.947 -1.885 13.929 1.00 11.52 285 PHE C N 1
ATOM 7693 C CA . PHE C 1 285 ? 24.214 -2.630 14.187 1.00 11.47 285 PHE C CA 1
ATOM 7694 C C . PHE C 1 285 ? 23.946 -3.504 15.384 1.00 10.65 285 PHE C C 1
ATOM 7695 O O . PHE C 1 285 ? 23.625 -2.993 16.423 1.00 11.57 285 PHE C O 1
ATOM 7703 N N . LEU C 1 286 ? 23.978 -4.811 15.168 1.00 11.47 286 LEU C N 1
ATOM 7704 C CA . LEU C 1 286 ? 23.371 -5.802 16.083 1.00 12.10 286 LEU C CA 1
ATOM 7705 C C . LEU C 1 286 ? 24.460 -6.579 16.809 1.00 10.92 286 LEU C C 1
ATOM 7706 O O . LEU C 1 286 ? 24.167 -7.278 17.785 1.00 13.86 286 LEU C O 1
ATOM 7711 N N . ARG C 1 287 ? 25.714 -6.474 16.355 1.00 10.31 287 ARG C N 1
ATOM 7712 C CA . ARG C 1 287 ? 26.805 -7.103 17.089 1.00 10.14 287 ARG C CA 1
ATOM 7713 C C . ARG C 1 287 ? 27.226 -6.211 18.243 1.00 9.73 287 ARG C C 1
ATOM 7714 O O . ARG C 1 287 ? 26.567 -5.203 18.478 1.00 10.74 287 ARG C O 1
ATOM 7722 N N . PRO C 1 288 ? 28.264 -6.549 19.024 1.00 9.61 288 PRO C N 1
ATOM 7723 C CA . PRO C 1 288 ? 28.573 -5.727 20.197 1.00 9.51 288 PRO C CA 1
ATOM 7724 C C . PRO C 1 288 ? 28.754 -4.235 19.871 1.00 8.48 288 PRO C C 1
ATOM 7725 O O . PRO C 1 288 ? 29.492 -3.887 18.982 1.00 8.83 288 PRO C O 1
ATOM 7729 N N . LEU C 1 289 ? 28.033 -3.455 20.634 1.00 9.24 289 LEU C N 1
ATOM 7730 C CA . LEU C 1 289 ? 28.046 -1.992 20.558 1.00 9.02 289 LEU C CA 1
ATOM 7731 C C . LEU C 1 289 ? 28.661 -1.456 21.827 1.00 8.35 289 LEU C C 1
ATOM 7732 O O . LEU C 1 289 ? 28.162 -1.709 22.938 1.00 9.77 289 LEU C O 1
ATOM 7737 N N . VAL C 1 290 ? 29.790 -0.773 21.681 1.00 8.00 290 VAL C N 1
ATOM 7738 C CA . VAL C 1 290 ? 30.559 -0.193 22.789 1.00 7.97 290 VAL C CA 1
ATOM 7739 C C . VAL C 1 290 ? 30.334 1.308 22.780 1.00 8.26 290 VAL C C 1
ATOM 7740 O O . VAL C 1 290 ? 30.532 1.953 21.729 1.00 9.55 290 VAL C O 1
ATOM 7744 N N . LEU C 1 291 ? 29.842 1.853 23.895 1.00 8.36 291 LEU C N 1
ATOM 7745 C CA . LEU C 1 291 ? 29.678 3.333 23.929 1.00 8.61 291 LEU C CA 1
ATOM 7746 C C . LEU C 1 291 ? 30.756 3.972 24.769 1.00 7.60 291 LEU C C 1
ATOM 7747 O O . LEU C 1 291 ? 31.351 3.337 25.643 1.00 9.26 291 LEU C O 1
ATOM 7752 N N . ASN C 1 292 ? 31.005 5.229 24.473 1.00 7.88 292 ASN C N 1
ATOM 7753 C CA . ASN C 1 292 ? 32.079 5.983 25.113 1.00 8.18 292 ASN C CA 1
ATOM 7754 C C . ASN C 1 292 ? 31.704 7.445 25.263 1.00 7.97 292 ASN C C 1
ATOM 7755 O O . ASN C 1 292 ? 31.093 8.040 24.376 1.00 8.83 292 ASN C O 1
ATOM 7760 N N . GLN C 1 293 ? 32.266 7.983 26.331 1.00 8.17 293 GLN C N 1
ATOM 7761 C CA . GLN C 1 293 ? 32.506 9.379 26.692 1.00 8.98 293 GLN C CA 1
ATOM 7762 C C . GLN C 1 293 ? 31.637 9.711 27.896 1.00 9.03 293 GLN C C 1
ATOM 7763 O O . GLN C 1 293 ? 30.394 9.673 27.821 1.00 8.91 293 GLN C O 1
ATOM 7769 N N . ASP C 1 294 ? 32.305 10.165 28.963 1.00 8.67 294 ASP C N 1
ATOM 7770 C CA . ASP C 1 294 ? 31.682 10.769 30.154 1.00 9.46 294 ASP C CA 1
ATOM 7771 C C . ASP C 1 294 ? 30.815 9.738 30.842 1.00 10.17 294 ASP C C 1
ATOM 7772 O O . ASP C 1 294 ? 30.032 10.155 31.670 1.00 14.52 294 ASP C O 1
ATOM 7777 N N . TYR C 1 295 ? 31.085 8.462 30.793 1.00 10.07 295 TYR C N 1
ATOM 7778 C CA . TYR C 1 295 ? 30.350 7.460 31.584 1.00 10.28 295 TYR C CA 1
ATOM 7779 C C . TYR C 1 295 ? 30.980 7.334 32.945 1.00 11.56 295 TYR C C 1
ATOM 7780 O O . TYR C 1 295 ? 32.161 7.181 33.088 1.00 13.85 295 TYR C O 1
ATOM 7789 N N . THR C 1 296 ? 30.162 7.435 33.978 1.00 12.17 296 THR C N 1
ATOM 7790 C CA . THR C 1 296 ? 30.526 6.922 35.317 1.00 12.29 296 THR C CA 1
ATOM 7791 C C . THR C 1 296 ? 30.249 5.425 35.421 1.00 10.72 296 THR C C 1
ATOM 7792 O O . THR C 1 296 ? 29.553 4.836 34.558 1.00 12.55 296 THR C O 1
ATOM 7796 N N . PHE C 1 297 ? 30.682 4.856 36.521 1.00 10.85 297 PHE C N 1
ATOM 7797 C CA . PHE C 1 297 ? 30.425 3.432 36.813 1.00 11.86 297 PHE C CA 1
ATOM 7798 C C . PHE C 1 297 ? 28.908 3.184 36.751 1.00 10.46 297 PHE C C 1
ATOM 7799 O O . PHE C 1 297 ? 28.449 2.261 36.078 1.00 11.16 297 PHE C O 1
ATOM 7807 N N . GLU C 1 298 ? 28.121 3.934 37.498 1.00 10.49 298 GLU C N 1
ATOM 7808 C CA . GLU C 1 298 ? 26.668 3.678 37.544 1.00 10.65 298 GLU C CA 1
ATOM 7809 C C . GLU C 1 298 ? 26.006 3.976 36.209 1.00 12.16 298 GLU C C 1
ATOM 7810 O O . GLU C 1 298 ? 25.115 3.226 35.843 1.00 11.85 298 GLU C O 1
ATOM 7816 N N . ALA C 1 299 ? 26.455 5.008 35.494 1.00 12.01 299 ALA C N 1
ATOM 7817 C CA . ALA C 1 299 ? 25.840 5.305 34.188 1.00 12.29 299 ALA C CA 1
ATOM 7818 C C . ALA C 1 299 ? 26.093 4.123 33.234 1.00 11.32 299 ALA C C 1
ATOM 7819 O O . ALA C 1 299 ? 25.224 3.722 32.433 1.00 11.78 299 ALA C O 1
ATOM 7821 N N . ALA C 1 300 ? 27.310 3.585 33.307 1.00 10.64 300 ALA C N 1
ATOM 7822 C CA . ALA C 1 300 ? 27.696 2.425 32.465 1.00 10.88 300 ALA C CA 1
ATOM 7823 C C . ALA C 1 300 ? 26.876 1.197 32.837 1.00 10.25 300 ALA C C 1
ATOM 7824 O O . ALA C 1 300 ? 26.370 0.519 31.933 1.00 11.50 300 ALA C O 1
ATOM 7826 N N . GLN C 1 301 ? 26.751 0.917 34.138 1.00 11.57 301 GLN C N 1
ATOM 7827 C CA . GLN C 1 301 ? 25.947 -0.257 34.572 1.00 12.11 301 GLN C CA 1
ATOM 7828 C C . GLN C 1 301 ? 24.496 -0.097 34.101 1.00 10.44 301 GLN C C 1
ATOM 7829 O O . GLN C 1 301 ? 23.911 -1.054 33.656 1.00 12.15 301 GLN C O 1
ATOM 7835 N N . THR C 1 302 ? 23.990 1.122 34.170 1.00 11.65 302 THR C N 1
ATOM 7836 C CA . THR C 1 302 ? 22.568 1.366 33.806 1.00 12.61 302 THR C CA 1
ATOM 7837 C C . THR C 1 302 ? 22.408 1.219 32.277 1.00 11.14 302 THR C C 1
ATOM 7838 O O . THR C 1 302 ? 21.430 0.637 31.790 1.00 12.68 302 THR C O 1
ATOM 7842 N N . ALA C 1 303 ? 23.379 1.672 31.480 1.00 11.46 303 ALA C N 1
ATOM 7843 C CA . ALA C 1 303 ? 23.296 1.539 30.008 1.00 11.13 303 ALA C CA 1
ATOM 7844 C C . ALA C 1 303 ? 23.253 0.054 29.646 1.00 11.53 303 ALA C C 1
ATOM 7845 O O . ALA C 1 303 ? 22.498 -0.329 28.749 1.00 12.30 303 ALA C O 1
ATOM 7847 N N . LEU C 1 304 ? 24.078 -0.773 30.253 1.00 11.12 304 LEU C N 1
ATOM 7848 C CA . LEU C 1 304 ? 24.080 -2.227 30.014 1.00 11.88 304 LEU C CA 1
ATOM 7849 C C . LEU C 1 304 ? 22.777 -2.846 30.500 1.00 12.86 304 LEU C C 1
ATOM 7850 O O . LEU C 1 304 ? 22.149 -3.596 29.754 1.00 13.00 304 LEU C O 1
ATOM 7855 N N . ALA C 1 305 ? 22.273 -2.408 31.652 1.00 13.49 305 ALA C N 1
ATOM 7856 C CA . ALA C 1 305 ? 21.060 -3.018 32.243 1.00 13.18 305 ALA C CA 1
ATOM 7857 C C . ALA C 1 305 ? 19.878 -2.712 31.318 1.00 14.95 305 ALA C C 1
ATOM 7858 O O . ALA C 1 305 ? 18.945 -3.522 31.282 1.00 17.20 305 ALA C O 1
ATOM 7860 N N . GLU C 1 306 ? 19.846 -1.541 30.687 1.00 14.19 306 GLU C N 1
ATOM 7861 C CA . GLU C 1 306 ? 18.731 -1.040 29.865 1.00 14.23 306 GLU C CA 1
ATOM 7862 C C . GLU C 1 306 ? 18.873 -1.448 28.405 1.00 12.82 306 GLU C C 1
ATOM 7863 O O . GLU C 1 306 ? 18.007 -1.063 27.607 1.00 15.46 306 GLU C O 1
ATOM 7869 N N . GLY C 1 307 ? 19.964 -2.121 28.026 1.00 13.94 307 GLY C N 1
ATOM 7870 C CA . GLY C 1 307 ? 20.103 -2.641 26.662 1.00 15.74 307 GLY C CA 1
ATOM 7871 C C . GLY C 1 307 ? 20.591 -1.595 25.701 1.00 13.77 307 GLY C C 1
ATOM 7872 O O . GLY C 1 307 ? 20.410 -1.792 24.496 1.00 18.71 307 GLY C O 1
ATOM 7873 N N . LYS C 1 308 ? 21.184 -0.504 26.193 1.00 13.58 308 LYS C N 1
ATOM 7874 C CA . LYS C 1 308 ? 21.645 0.641 25.368 1.00 12.56 308 LYS C CA 1
ATOM 7875 C C . LYS C 1 308 ? 22.998 0.289 24.743 1.00 11.68 308 LYS C C 1
ATOM 7876 O O . LYS C 1 308 ? 23.336 0.783 23.647 1.00 12.19 308 LYS C O 1
ATOM 7882 N N . ALA C 1 309 ? 23.795 -0.547 25.414 1.00 12.14 309 ALA C N 1
ATOM 7883 C CA . ALA C 1 309 ? 25.163 -0.912 24.974 1.00 10.90 309 ALA C CA 1
ATOM 7884 C C . ALA C 1 309 ? 25.443 -2.283 25.504 1.00 9.69 309 ALA C C 1
ATOM 7885 O O . ALA C 1 309 ? 24.876 -2.637 26.535 1.00 11.02 309 ALA C O 1
ATOM 7887 N N . ASP C 1 310 ? 26.400 -2.950 24.899 1.00 10.03 310 ASP C N 1
ATOM 7888 C CA . ASP C 1 310 ? 26.955 -4.235 25.364 1.00 10.29 310 ASP C CA 1
ATOM 7889 C C . ASP C 1 310 ? 28.190 -4.034 26.251 1.00 10.36 310 ASP C C 1
ATOM 7890 O O . ASP C 1 310 ? 28.515 -4.907 27.086 1.00 11.19 310 ASP C O 1
ATOM 7895 N N . ALA C 1 311 ? 28.912 -2.955 26.013 1.00 9.85 311 ALA C N 1
ATOM 7896 C CA . ALA C 1 311 ? 30.145 -2.706 26.770 1.00 8.91 311 ALA C CA 1
ATOM 7897 C C . ALA C 1 311 ? 30.364 -1.199 26.758 1.00 8.75 311 ALA C C 1
ATOM 7898 O O . ALA C 1 311 ? 29.792 -0.479 25.962 1.00 9.52 311 ALA C O 1
ATOM 7900 N N . ILE C 1 312 ? 31.207 -0.733 27.678 1.00 8.83 312 ILE C N 1
ATOM 7901 C CA . ILE C 1 312 ? 31.514 0.699 27.780 1.00 8.40 312 ILE C CA 1
ATOM 7902 C C . ILE C 1 312 ? 33.027 0.851 27.741 1.00 8.70 312 ILE C C 1
ATOM 7903 O O . ILE C 1 312 ? 33.732 0.131 28.458 1.00 8.95 312 ILE C O 1
ATOM 7908 N N . ALA C 1 313 ? 33.498 1.772 26.915 1.00 7.86 313 ALA C N 1
ATOM 7909 C CA . ALA C 1 313 ? 34.926 2.139 26.857 1.00 8.37 313 ALA C CA 1
ATOM 7910 C C . ALA C 1 313 ? 35.159 3.380 27.693 1.00 7.86 313 ALA C C 1
ATOM 7911 O O . ALA C 1 313 ? 34.427 4.390 27.553 1.00 9.68 313 ALA C O 1
ATOM 7913 N N . PHE C 1 314 ? 36.212 3.303 28.491 1.00 8.55 314 PHE C N 1
ATOM 7914 C CA . PHE C 1 314 ? 36.640 4.372 29.434 1.00 8.80 314 PHE C CA 1
ATOM 7915 C C . PHE C 1 314 ? 38.010 4.833 28.958 1.00 7.92 314 PHE C C 1
ATOM 7916 O O . PHE C 1 314 ? 38.911 4.002 28.793 1.00 8.66 314 PHE C O 1
ATOM 7924 N N . GLY C 1 315 ? 38.190 6.143 28.813 1.00 8.38 315 GLY C N 1
ATOM 7925 C CA . GLY C 1 315 ? 39.452 6.742 28.406 1.00 7.83 315 GLY C CA 1
ATOM 7926 C C . GLY C 1 315 ? 40.187 7.337 29.581 1.00 8.02 315 GLY C C 1
ATOM 7927 O O . GLY C 1 315 ? 41.083 6.694 30.152 1.00 8.59 315 GLY C O 1
ATOM 7928 N N . ARG C 1 316 ? 39.793 8.507 30.012 1.00 8.87 316 ARG C N 1
ATOM 7929 C CA . ARG C 1 316 ? 40.570 9.214 31.055 1.00 8.99 316 ARG C CA 1
ATOM 7930 C C . ARG C 1 316 ? 40.656 8.398 32.342 1.00 9.37 316 ARG C C 1
ATOM 7931 O O . ARG C 1 316 ? 41.691 8.445 33.007 1.00 9.83 316 ARG C O 1
ATOM 7939 N N . LYS C 1 317 ? 39.641 7.635 32.728 1.00 8.94 317 LYS C N 1
ATOM 7940 C CA . LYS C 1 317 ? 39.777 6.821 33.952 1.00 9.82 317 LYS C CA 1
ATOM 7941 C C . LYS C 1 317 ? 40.885 5.793 33.819 1.00 9.97 317 LYS C C 1
ATOM 7942 O O . LYS C 1 317 ? 41.482 5.499 34.842 1.00 9.65 317 LYS C O 1
ATOM 7948 N N . PHE C 1 318 ? 41.118 5.215 32.640 1.00 8.87 318 PHE C N 1
ATOM 7949 C CA . PHE C 1 318 ? 42.242 4.259 32.515 1.00 9.04 318 PHE C CA 1
ATOM 7950 C C . PHE C 1 318 ? 43.593 4.946 32.505 1.00 9.00 318 PHE C C 1
ATOM 7951 O O . PHE C 1 318 ? 44.585 4.270 32.771 1.00 10.59 318 PHE C O 1
ATOM 7959 N N . ILE C 1 319 ? 43.683 6.239 32.230 1.00 8.93 319 ILE C N 1
ATOM 7960 C CA . ILE C 1 319 ? 44.977 6.946 32.335 1.00 9.31 319 ILE C CA 1
ATOM 7961 C C . ILE C 1 319 ? 45.470 6.770 33.774 1.00 9.27 319 ILE C C 1
ATOM 7962 O O . ILE C 1 319 ? 46.634 6.416 33.978 1.00 9.77 319 ILE C O 1
ATOM 7967 N N . SER C 1 320 ? 44.613 7.055 34.754 1.00 9.10 320 SER C N 1
ATOM 7968 C CA . SER C 1 320 ? 45.047 7.185 36.159 1.00 9.25 320 SER C CA 1
ATOM 7969 C C . SER C 1 320 ? 44.609 6.009 37.015 1.00 9.06 320 SER C C 1
ATOM 7970 O O . SER C 1 320 ? 45.018 5.970 38.187 1.00 9.73 320 SER C O 1
ATOM 7973 N N . ASN C 1 321 ? 43.917 5.036 36.448 1.00 9.67 321 ASN C N 1
ATOM 7974 C CA . ASN C 1 321 ? 43.420 3.885 37.231 1.00 9.58 321 ASN C CA 1
ATOM 7975 C C . ASN C 1 321 ? 43.699 2.666 36.387 1.00 9.84 321 ASN C C 1
ATOM 7976 O O . ASN C 1 321 ? 42.839 2.220 35.620 1.00 9.96 321 ASN C O 1
ATOM 7981 N N . PRO C 1 322 ? 44.942 2.141 36.427 1.00 9.62 322 PRO C N 1
ATOM 7982 C CA . PRO C 1 322 ? 45.253 1.017 35.542 1.00 10.69 322 PRO C CA 1
ATOM 7983 C C . PRO C 1 322 ? 44.460 -0.245 35.839 1.00 10.06 322 PRO C C 1
ATOM 7984 O O . PRO C 1 322 ? 44.217 -1.099 34.951 1.00 11.61 322 PRO C O 1
ATOM 7988 N N . ASP C 1 323 ? 44.013 -0.313 37.097 1.00 10.11 323 ASP C N 1
ATOM 7989 C CA . ASP C 1 323 ? 43.197 -1.409 37.637 1.00 10.24 323 ASP C CA 1
ATOM 7990 C C . ASP C 1 323 ? 41.772 -0.928 37.790 1.00 10.83 323 ASP C C 1
ATOM 7991 O O . ASP C 1 323 ? 41.095 -1.280 38.751 1.00 11.56 323 ASP C O 1
ATOM 7996 N N . LEU C 1 324 ? 41.253 -0.212 36.825 1.00 9.38 324 LEU C N 1
ATOM 7997 C CA . LEU C 1 324 ? 39.890 0.332 36.902 1.00 10.84 324 LEU C CA 1
ATOM 7998 C C . LEU C 1 324 ? 38.865 -0.759 37.193 1.00 10.62 324 LEU C C 1
ATOM 7999 O O . LEU C 1 324 ? 37.954 -0.530 38.006 1.00 11.54 324 LEU C O 1
ATOM 8004 N N . PRO C 1 325 ? 38.893 -1.941 36.534 1.00 10.77 325 PRO C N 1
ATOM 8005 C CA . PRO C 1 325 ? 37.865 -2.931 36.832 1.00 11.63 325 PRO C CA 1
ATOM 8006 C C . PRO C 1 325 ? 37.828 -3.326 38.309 1.00 12.24 325 PRO C C 1
ATOM 8007 O O . PRO C 1 325 ? 36.771 -3.482 38.886 1.00 11.84 325 PRO C O 1
ATOM 8011 N N . GLU C 1 326 ? 39.000 -3.511 38.896 1.00 11.32 326 GLU C N 1
ATOM 8012 C CA . GLU C 1 326 ? 39.130 -3.900 40.318 1.00 12.78 326 GLU C CA 1
ATOM 8013 C C . GLU C 1 326 ? 38.607 -2.757 41.184 1.00 11.62 326 GLU C C 1
ATOM 8014 O O . GLU C 1 326 ? 37.938 -3.109 42.181 1.00 12.27 326 GLU C O 1
ATOM 8020 N N . ARG C 1 327 ? 38.870 -1.493 40.882 1.00 11.24 327 ARG C N 1
ATOM 8021 C CA . ARG C 1 327 ? 38.428 -0.351 41.706 1.00 11.63 327 ARG C CA 1
ATOM 8022 C C . ARG C 1 327 ? 36.925 -0.234 41.647 1.00 11.46 327 ARG C C 1
ATOM 8023 O O . ARG C 1 327 ? 36.281 -0.038 42.678 1.00 12.58 327 ARG C O 1
ATOM 8031 N N . PHE C 1 328 ? 36.365 -0.448 40.485 1.00 10.58 328 PHE C N 1
ATOM 8032 C CA . PHE C 1 328 ? 34.897 -0.468 40.345 1.00 12.22 328 PHE C CA 1
ATOM 8033 C C . PHE C 1 328 ? 34.268 -1.580 41.188 1.00 14.36 328 PHE C C 1
ATOM 8034 O O . PHE C 1 328 ? 33.288 -1.346 41.944 1.00 15.53 328 PHE C O 1
ATOM 8042 N N . ALA C 1 329 ? 34.847 -2.777 41.070 1.00 13.49 329 ALA C N 1
ATOM 8043 C CA . ALA C 1 329 ? 34.307 -3.976 41.744 1.00 16.78 329 ALA C CA 1
ATOM 8044 C C . ALA C 1 329 ? 34.321 -3.773 43.259 1.00 16.47 329 ALA C C 1
ATOM 8045 O O . ALA C 1 329 ? 33.398 -4.226 43.957 1.00 16.80 329 ALA C O 1
ATOM 8047 N N . ARG C 1 330 ? 35.379 -3.139 43.785 1.00 16.41 330 ARG C N 1
ATOM 8048 C CA . ARG C 1 330 ? 35.632 -3.041 45.259 1.00 19.32 330 ARG C CA 1
ATOM 8049 C C . ARG C 1 330 ? 35.264 -1.668 45.833 1.00 19.30 330 ARG C C 1
ATOM 8050 O O . ARG C 1 330 ? 35.454 -1.426 47.049 1.00 20.25 330 ARG C O 1
ATOM 8058 N N . GLY C 1 331 ? 34.640 -0.823 45.051 1.00 16.77 331 GLY C N 1
ATOM 8059 C CA . GLY C 1 331 ? 34.214 0.504 45.525 1.00 16.07 331 GLY C CA 1
ATOM 8060 C C . GLY C 1 331 ? 35.400 1.311 46.033 1.00 16.65 331 GLY C C 1
ATOM 8061 O O . GLY C 1 331 ? 35.328 1.942 47.109 1.00 17.74 331 GLY C O 1
ATOM 8062 N N . ILE C 1 332 ? 36.452 1.356 45.245 1.00 15.37 332 ILE C N 1
ATOM 8063 C CA . ILE C 1 332 ? 37.645 2.180 45.522 1.00 15.53 332 ILE C CA 1
ATOM 8064 C C . ILE C 1 332 ? 37.568 3.480 44.740 1.00 13.74 332 ILE C C 1
ATOM 8065 O O . ILE C 1 332 ? 37.220 3.488 43.539 1.00 13.86 332 ILE C O 1
ATOM 8070 N N . ALA C 1 333 ? 37.929 4.573 45.374 1.00 12.78 333 ALA C N 1
ATOM 8071 C CA . ALA C 1 333 ? 37.935 5.877 44.692 1.00 14.91 333 ALA C CA 1
ATOM 8072 C C . ALA C 1 333 ? 38.860 5.802 43.493 1.00 11.82 333 ALA C C 1
ATOM 8073 O O . ALA C 1 333 ? 39.960 5.238 43.543 1.00 13.10 333 ALA C O 1
ATOM 8075 N N . LEU C 1 334 ? 38.374 6.407 42.446 1.00 14.88 334 LEU C N 1
ATOM 8076 C CA . LEU C 1 334 ? 39.172 6.603 41.235 1.00 15.42 334 LEU C CA 1
ATOM 8077 C C . LEU C 1 334 ? 40.169 7.715 41.510 1.00 15.92 334 LEU C C 1
ATOM 8078 O O . LEU C 1 334 ? 39.861 8.724 42.121 1.00 18.53 334 LEU C O 1
ATOM 8083 N N . GLN C 1 335 ? 41.364 7.533 40.990 1.00 12.30 335 GLN C N 1
ATOM 8084 C CA . GLN C 1 335 ? 42.426 8.513 41.114 1.00 12.15 335 GLN C CA 1
ATOM 8085 C C . GLN C 1 335 ? 42.380 9.501 39.958 1.00 11.53 335 GLN C C 1
ATOM 8086 O O . GLN C 1 335 ? 42.014 9.170 38.824 1.00 11.86 335 GLN C O 1
ATOM 8092 N N . PRO C 1 336 ? 42.656 10.785 40.217 1.00 12.80 336 PRO C N 1
ATOM 8093 C CA . PRO C 1 336 ? 42.535 11.814 39.182 1.00 14.44 336 PRO C CA 1
ATOM 8094 C C . PRO C 1 336 ? 43.633 11.672 38.128 1.00 11.63 336 PRO C C 1
ATOM 8095 O O . PRO C 1 336 ? 44.738 11.204 38.435 1.00 11.42 336 PRO C O 1
ATOM 8099 N N . ASP C 1 337 ? 43.324 12.045 36.867 1.00 14.26 337 ASP C N 1
ATOM 8100 C CA . ASP C 1 337 ? 44.335 12.030 35.784 1.00 13.73 337 ASP C CA 1
ATOM 8101 C C . ASP C 1 337 ? 44.921 13.425 35.729 1.00 13.32 337 ASP C C 1
ATOM 8102 O O . ASP C 1 337 ? 44.216 14.432 35.814 1.00 18.85 337 ASP C O 1
ATOM 8107 N N . ASP C 1 338 ? 46.183 13.454 35.405 1.00 12.83 338 ASP C N 1
ATOM 8108 C CA . ASP C 1 338 ? 47.004 14.661 35.262 1.00 12.64 338 ASP C CA 1
ATOM 8109 C C . ASP C 1 338 ? 47.003 15.058 33.795 1.00 12.07 338 ASP C C 1
ATOM 8110 O O . ASP C 1 338 ? 47.728 14.471 32.986 1.00 12.44 338 ASP C O 1
ATOM 8115 N N . MET C 1 339 ? 46.184 16.019 33.463 1.00 12.97 339 MET C N 1
ATOM 8116 C CA . MET C 1 339 ? 46.073 16.423 32.063 1.00 13.83 339 MET C CA 1
ATOM 8117 C C . MET C 1 339 ? 47.430 16.905 31.534 1.00 12.68 339 MET C C 1
ATOM 8118 O O . MET C 1 339 ? 47.653 16.787 30.314 1.00 13.97 339 MET C O 1
ATOM 8123 N N . LYS C 1 340 ? 48.293 17.457 32.388 1.00 13.21 340 LYS C N 1
ATOM 8124 C CA . LYS C 1 340 ? 49.538 18.052 31.859 1.00 13.92 340 LYS C CA 1
ATOM 8125 C C . LYS C 1 340 ? 50.450 16.964 31.271 1.00 12.74 340 LYS C C 1
ATOM 8126 O O . LYS C 1 340 ? 51.343 17.341 30.512 1.00 14.06 340 LYS C O 1
ATOM 8132 N N . THR C 1 341 ? 50.279 15.695 31.623 1.00 11.09 341 THR C N 1
ATOM 8133 C CA . THR C 1 341 ? 51.133 14.606 31.154 1.00 10.59 341 THR C CA 1
ATOM 8134 C C . THR C 1 341 ? 50.325 13.658 30.248 1.00 10.12 341 THR C C 1
ATOM 8135 O O . THR C 1 341 ? 50.814 12.550 29.964 1.00 10.35 341 THR C O 1
ATOM 8139 N N . TRP C 1 342 ? 49.187 14.072 29.726 1.00 9.60 342 TRP C N 1
ATOM 8140 C CA . TRP C 1 342 ? 48.509 13.253 28.668 1.00 10.24 342 TRP C CA 1
ATOM 8141 C C . TRP C 1 342 ? 49.450 12.964 27.495 1.00 9.56 342 TRP C C 1
ATOM 8142 O O . TRP C 1 342 ? 49.492 11.834 27.014 1.00 9.83 342 TRP C O 1
ATOM 8153 N N . TYR C 1 343 ? 50.135 13.978 27.007 1.00 9.78 343 TYR C N 1
ATOM 8154 C CA . TYR C 1 343 ? 50.833 13.879 25.705 1.00 10.22 343 TYR C CA 1
ATOM 8155 C C . TYR C 1 343 ? 52.329 14.122 25.828 1.00 11.40 343 TYR C C 1
ATOM 8156 O O . TYR C 1 343 ? 52.982 14.197 24.776 1.00 11.69 343 TYR C O 1
ATOM 8165 N N . SER C 1 344 ? 52.822 14.284 27.051 1.00 11.18 344 SER C N 1
ATOM 8166 C CA . SER C 1 344 ? 54.249 14.546 27.287 1.00 10.82 344 SER C CA 1
ATOM 8167 C C . SER C 1 344 ? 55.075 13.282 27.054 1.00 10.95 344 SER C C 1
ATOM 8168 O O . SER C 1 344 ? 54.556 12.182 26.869 1.00 12.88 344 SER C O 1
ATOM 8171 N N . GLN C 1 345 ? 56.378 13.440 26.996 1.00 13.24 345 GLN C N 1
ATOM 8172 C CA . GLN C 1 345 ? 57.263 12.262 26.892 1.00 12.08 345 GLN C CA 1
ATOM 8173 C C . GLN C 1 345 ? 57.532 11.794 28.323 1.00 12.13 345 GLN C C 1
ATOM 8174 O O . GLN C 1 345 ? 57.363 12.556 29.266 1.00 14.79 345 GLN C O 1
ATOM 8180 N N . GLY C 1 346 ? 57.858 10.524 28.411 1.00 13.19 346 GLY C N 1
ATOM 8181 C CA . GLY C 1 346 ? 58.442 10.007 29.636 1.00 12.19 346 GLY C CA 1
ATOM 8182 C C . GLY C 1 346 ? 57.404 9.312 30.502 1.00 12.00 346 GLY C C 1
ATOM 8183 O O . GLY C 1 346 ? 56.192 9.391 30.270 1.00 11.54 346 GLY C O 1
ATOM 8184 N N . PRO C 1 347 ? 57.880 8.669 31.585 1.00 11.53 347 PRO C N 1
ATOM 8185 C CA . PRO C 1 347 ? 56.998 7.833 32.385 1.00 11.14 347 PRO C CA 1
ATOM 8186 C C . PRO C 1 347 ? 56.111 8.602 33.366 1.00 10.03 347 PRO C C 1
ATOM 8187 O O . PRO C 1 347 ? 55.108 8.038 33.822 1.00 9.92 347 PRO C O 1
ATOM 8191 N N . GLU C 1 348 ? 56.495 9.851 33.652 1.00 10.03 348 GLU C N 1
ATOM 8192 C CA . GLU C 1 348 ? 55.685 10.655 34.571 1.00 10.80 348 GLU C CA 1
ATOM 8193 C C . GLU C 1 348 ? 54.300 10.853 33.944 1.00 11.27 348 GLU C C 1
ATOM 8194 O O . GLU C 1 348 ? 54.165 11.349 32.825 1.00 10.79 348 GLU C O 1
ATOM 8200 N N . GLY C 1 349 ? 53.279 10.538 34.720 1.00 10.23 349 GLY C N 1
ATOM 8201 C CA . GLY C 1 349 ? 51.887 10.619 34.235 1.00 10.20 349 GLY C CA 1
ATOM 8202 C C . GLY C 1 349 ? 51.574 9.583 33.181 1.00 8.93 349 GLY C C 1
ATOM 8203 O O . GLY C 1 349 ? 50.622 9.781 32.438 1.00 9.74 349 GLY C O 1
ATOM 8204 N N . TYR C 1 350 ? 52.266 8.463 33.202 1.00 8.81 350 TYR C N 1
ATOM 8205 C CA . TYR C 1 350 ? 52.125 7.421 32.166 1.00 8.80 350 TYR C CA 1
ATOM 8206 C C . TYR C 1 350 ? 52.112 6.066 32.844 1.00 9.47 350 TYR C C 1
ATOM 8207 O O . TYR C 1 350 ? 51.048 5.423 32.894 1.00 9.21 350 TYR C O 1
ATOM 8216 N N . THR C 1 351 ? 53.238 5.642 33.436 1.00 8.95 351 THR C N 1
ATOM 8217 C CA . THR C 1 351 ? 53.335 4.326 34.100 1.00 9.78 351 THR C CA 1
ATOM 8218 C C . THR C 1 351 ? 53.397 4.476 35.617 1.00 9.01 351 THR C C 1
ATOM 8219 O O . THR C 1 351 ? 53.632 3.489 36.266 1.00 10.56 351 THR C O 1
ATOM 8223 N N . ASP C 1 352 ? 53.211 5.679 36.116 1.00 9.57 352 ASP C N 1
ATOM 8224 C CA . ASP C 1 352 ? 53.428 5.952 37.556 1.00 10.30 352 ASP C CA 1
ATOM 8225 C C . ASP C 1 352 ? 52.117 6.266 38.278 1.00 11.11 352 ASP C C 1
ATOM 8226 O O . 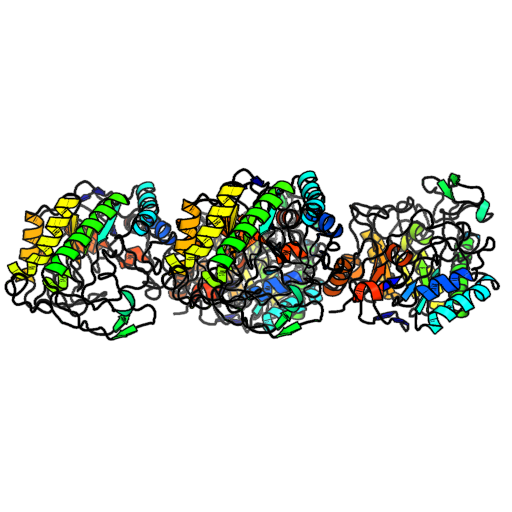ASP C 1 352 ? 52.159 6.822 39.392 1.00 12.46 352 ASP C O 1
ATOM 8231 N N . TYR C 1 353 ? 50.977 5.805 37.764 1.00 10.09 353 TYR C N 1
ATOM 8232 C CA . TYR C 1 353 ? 49.738 5.741 38.548 1.00 9.54 353 TYR C CA 1
ATOM 8233 C C . TYR C 1 353 ? 49.630 4.376 39.164 1.00 10.40 353 TYR C C 1
ATOM 8234 O O . TYR C 1 353 ? 49.539 3.364 38.478 1.00 11.91 353 TYR C O 1
ATOM 8243 N N . PRO C 1 354 ? 49.585 4.308 40.511 1.00 10.55 354 PRO C N 1
ATOM 8244 C CA . PRO C 1 354 ? 49.541 3.017 41.156 1.00 11.34 354 PRO C CA 1
ATOM 8245 C C . PRO C 1 354 ? 48.189 2.309 41.076 1.00 10.88 354 PRO C C 1
ATOM 8246 O O . PRO C 1 354 ? 47.148 2.926 40.951 1.00 11.70 354 PRO C O 1
ATOM 8250 N N . SER C 1 355 ? 48.236 0.986 41.110 1.00 11.22 355 SER C N 1
ATOM 8251 C CA . SER C 1 355 ? 47.075 0.131 41.381 1.00 12.84 355 SER C CA 1
ATOM 8252 C C . SER C 1 355 ? 46.703 0.213 42.858 1.00 13.05 355 SER C C 1
ATOM 8253 O O . SER C 1 355 ? 47.570 0.454 43.705 1.00 16.62 355 SER C O 1
ATOM 8256 N N . ALA C 1 356 ? 45.449 -0.109 43.173 1.00 13.88 356 ALA C N 1
ATOM 8257 C CA . ALA C 1 356 ? 44.967 -0.307 44.557 1.00 15.32 356 ALA C CA 1
ATOM 8258 C C . ALA C 1 356 ? 45.526 -1.657 45.019 1.00 15.98 356 ALA C C 1
ATOM 8259 O O . ALA C 1 356 ? 45.709 -2.707 44.390 1.00 20.50 356 ALA C O 1
ATOM 8261 N N . MET D 1 1 ? -29.265 -8.166 32.447 1.00 54.96 1 MET D N 1
ATOM 8262 C CA . MET D 1 1 ? -28.511 -9.455 32.612 1.00 61.62 1 MET D CA 1
ATOM 8263 C C . MET D 1 1 ? -27.045 -9.169 32.947 1.00 39.63 1 MET D C 1
ATOM 8264 O O . MET D 1 1 ? -26.697 -9.168 34.129 1.00 43.30 1 MET D O 1
ATOM 8269 N N . PRO D 1 2 ? -26.131 -8.934 31.972 1.00 26.81 2 PRO D N 1
ATOM 8270 C CA . PRO D 1 2 ? -24.707 -8.951 32.277 1.00 21.25 2 PRO D CA 1
ATOM 8271 C C . PRO D 1 2 ? -24.280 -7.780 33.156 1.00 19.18 2 PRO D C 1
ATOM 8272 O O . PRO D 1 2 ? -24.937 -6.742 33.242 1.00 17.83 2 PRO D O 1
ATOM 8276 N N . THR D 1 3 ? -23.141 -8.011 33.779 1.00 20.00 3 THR D N 1
ATOM 8277 C CA . THR D 1 3 ? -22.472 -6.982 34.570 1.00 18.07 3 THR D CA 1
ATOM 8278 C C . THR D 1 3 ? -21.096 -6.770 33.966 1.00 13.22 3 THR D C 1
ATOM 8279 O O . THR D 1 3 ? -20.622 -7.596 33.144 1.00 14.41 3 THR D O 1
ATOM 8283 N N . LEU D 1 4 ? -20.471 -5.678 34.362 1.00 13.84 4 LEU D N 1
ATOM 8284 C CA . LEU D 1 4 ? -19.132 -5.351 33.824 1.00 12.79 4 LEU D CA 1
ATOM 8285 C C . LEU D 1 4 ? -18.147 -6.467 34.155 1.00 12.65 4 LEU D C 1
ATOM 8286 O O . LEU D 1 4 ? -17.108 -6.539 33.534 1.00 12.97 4 LEU D O 1
ATOM 8291 N N . PHE D 1 5 ? -18.404 -7.295 35.149 1.00 13.70 5 PHE D N 1
ATOM 8292 C CA . PHE D 1 5 ? -17.458 -8.328 35.652 1.00 13.49 5 PHE D CA 1
ATOM 8293 C C . PHE D 1 5 ? -17.609 -9.682 34.984 1.00 14.54 5 PHE D C 1
ATOM 8294 O O . PHE D 1 5 ? -16.801 -10.594 35.231 1.00 16.15 5 PHE D O 1
ATOM 8302 N N . ASP D 1 6 ? -18.625 -9.797 34.148 1.00 14.73 6 ASP D N 1
ATOM 8303 C CA . ASP D 1 6 ? -18.893 -11.058 33.445 1.00 15.20 6 ASP D CA 1
ATOM 8304 C C . ASP D 1 6 ? -18.058 -11.109 32.182 1.00 14.24 6 ASP D C 1
ATOM 8305 O O . ASP D 1 6 ? -17.871 -10.124 31.489 1.00 13.31 6 ASP D O 1
ATOM 8310 N N . PRO D 1 7 ? -17.574 -12.310 31.820 1.00 14.07 7 PRO D N 1
ATOM 8311 C CA . PRO D 1 7 ? -16.781 -12.482 30.611 1.00 13.39 7 PRO D CA 1
ATOM 8312 C C . PRO D 1 7 ? -17.594 -12.233 29.348 1.00 12.95 7 PRO D C 1
ATOM 8313 O O . PRO D 1 7 ? -18.829 -12.184 29.353 1.00 13.47 7 PRO D O 1
ATOM 8317 N N . ILE D 1 8 ? -16.870 -12.021 28.257 1.00 13.29 8 ILE D N 1
ATOM 8318 C CA . ILE D 1 8 ? -17.489 -11.782 26.935 1.00 13.54 8 ILE D CA 1
ATOM 8319 C C . ILE D 1 8 ? -16.546 -12.328 25.874 1.00 12.19 8 ILE D C 1
ATOM 8320 O O . ILE D 1 8 ? -15.321 -12.246 26.033 1.00 12.50 8 ILE D O 1
ATOM 8325 N N . ASP D 1 9 ? -17.112 -12.786 24.777 1.00 12.40 9 ASP D N 1
ATOM 8326 C CA . ASP D 1 9 ? -16.294 -13.176 23.608 1.00 11.54 9 ASP D CA 1
ATOM 8327 C C . ASP D 1 9 ? -16.392 -12.109 22.536 1.00 12.87 9 ASP D C 1
ATOM 8328 O O . ASP D 1 9 ? -17.474 -11.784 22.079 1.00 13.65 9 ASP D O 1
ATOM 8333 N N . PHE D 1 10 ? -15.263 -11.611 22.089 1.00 11.59 10 PHE D N 1
ATOM 8334 C CA . PHE D 1 10 ? -15.223 -10.716 20.919 1.00 11.77 10 PHE D CA 1
ATOM 8335 C C . PHE D 1 10 ? -14.684 -11.584 19.784 1.00 11.23 10 PHE D C 1
ATOM 8336 O O . PHE D 1 10 ? -13.460 -11.858 19.643 1.00 11.46 10 PHE D O 1
ATOM 8344 N N . GLY D 1 11 ? -15.574 -12.125 18.982 1.00 12.84 11 GLY D N 1
ATOM 8345 C CA . GLY D 1 11 ? -15.206 -13.235 18.087 1.00 13.68 11 GLY D CA 1
ATOM 8346 C C . GLY D 1 11 ? -14.522 -14.318 18.922 1.00 14.53 11 GLY D C 1
ATOM 8347 O O . GLY D 1 11 ? -15.086 -14.786 19.912 1.00 14.51 11 GLY D O 1
ATOM 8348 N N . PRO D 1 12 ? -13.339 -14.840 18.532 1.00 11.75 12 PRO D N 1
ATOM 8349 C CA . PRO D 1 12 ? -12.667 -15.904 19.274 1.00 14.15 12 PRO D CA 1
ATOM 8350 C C . PRO D 1 12 ? -11.923 -15.386 20.507 1.00 12.33 12 PRO D C 1
ATOM 8351 O O . PRO D 1 12 ? -11.275 -16.169 21.138 1.00 15.59 12 PRO D O 1
ATOM 8355 N N . ILE D 1 13 ? -11.895 -14.081 20.705 1.00 10.32 13 ILE D N 1
ATOM 8356 C CA . ILE D 1 13 ? -11.156 -13.470 21.826 1.00 10.99 13 ILE D CA 1
ATOM 8357 C C . ILE D 1 13 ? -11.996 -13.629 23.096 1.00 11.25 13 ILE D C 1
ATOM 8358 O O . ILE D 1 13 ? -13.041 -13.000 23.247 1.00 12.25 13 ILE D O 1
ATOM 8363 N N . HIS D 1 14 ? -11.493 -14.432 24.029 1.00 11.90 14 HIS D N 1
ATOM 8364 C CA . HIS D 1 14 ? -12.225 -14.712 25.274 1.00 13.80 14 HIS D CA 1
ATOM 8365 C C . HIS D 1 14 ? -11.764 -13.685 26.314 1.00 12.17 14 HIS D C 1
ATOM 8366 O O . HIS D 1 14 ? -10.669 -13.859 26.926 1.00 15.73 14 HIS D O 1
ATOM 8373 N N . ALA D 1 15 ? -12.549 -12.620 26.501 1.00 12.38 15 ALA D N 1
ATOM 8374 C CA . ALA D 1 15 ? -12.227 -11.591 27.501 1.00 12.89 15 ALA D CA 1
ATOM 8375 C C . ALA D 1 15 ? -12.788 -11.991 28.870 1.00 12.34 15 ALA D C 1
ATOM 8376 O O . ALA D 1 15 ? -13.951 -12.449 28.938 1.00 14.24 15 ALA D O 1
ATOM 8378 N N . LYS D 1 16 ? -12.075 -11.668 29.954 1.00 11.44 16 LYS D N 1
ATOM 8379 C CA . LYS D 1 16 ? -12.493 -12.103 31.316 1.00 12.16 16 LYS D CA 1
ATOM 8380 C C . LYS D 1 16 ? -13.564 -11.171 31.892 1.00 11.76 16 LYS D C 1
ATOM 8381 O O . LYS D 1 16 ? -14.222 -11.589 32.837 1.00 13.23 16 LYS D O 1
ATOM 8387 N N . ASN D 1 17 ? -13.751 -9.956 31.368 1.00 11.82 17 ASN D N 1
ATOM 8388 C CA . ASN D 1 17 ? -14.779 -9.034 31.870 1.00 10.02 17 ASN D CA 1
ATOM 8389 C C . ASN D 1 17 ? -15.111 -8.153 30.675 1.00 10.40 17 ASN D C 1
ATOM 8390 O O . ASN D 1 17 ? -14.454 -8.275 29.589 1.00 11.29 17 ASN D O 1
ATOM 8395 N N . ARG D 1 18 ? -15.996 -7.217 30.935 1.00 11.02 18 ARG D N 1
ATOM 8396 C CA . ARG D 1 18 ? -16.557 -6.292 29.953 1.00 11.58 18 ARG D CA 1
ATOM 8397 C C . ARG D 1 18 ? -16.090 -4.866 30.222 1.00 11.51 18 ARG D C 1
ATOM 8398 O O . ARG D 1 18 ? -16.693 -3.908 29.745 1.00 11.13 18 ARG D O 1
ATOM 8406 N N . ILE D 1 19 ? -14.945 -4.744 30.895 1.00 10.59 19 ILE D N 1
ATOM 8407 C CA . ILE D 1 19 ? -14.298 -3.431 31.180 1.00 11.62 19 ILE D CA 1
ATOM 8408 C C . ILE D 1 19 ? -13.137 -3.273 30.194 1.00 11.60 19 ILE D C 1
ATOM 8409 O O . ILE D 1 19 ? -12.078 -3.923 30.389 1.00 13.71 19 ILE D O 1
ATOM 8414 N N . VAL D 1 20 ? -13.413 -2.558 29.138 1.00 10.52 20 VAL D N 1
ATOM 8415 C CA . VAL D 1 20 ? -12.445 -2.424 28.025 1.00 9.89 20 VAL D CA 1
ATOM 8416 C C . VAL D 1 20 ? -11.573 -1.190 28.277 1.00 9.00 20 VAL D C 1
ATOM 8417 O O . VAL D 1 20 ? -12.087 -0.161 28.676 1.00 10.04 20 VAL D O 1
ATOM 8421 N N . MET D 1 21 ? -10.273 -1.310 28.002 1.00 9.55 21 MET D N 1
ATOM 8422 C CA . MET D 1 21 ? -9.396 -0.125 27.964 1.00 9.07 21 MET D CA 1
ATOM 8423 C C . MET D 1 21 ? -9.492 0.452 26.546 1.00 9.07 21 MET D C 1
ATOM 8424 O O . MET D 1 21 ? -9.110 -0.184 25.556 1.00 8.78 21 MET D O 1
ATOM 8429 N N . SER D 1 22 ? -10.001 1.645 26.476 1.00 8.28 22 SER D N 1
ATOM 8430 C CA . SER D 1 22 ? -10.207 2.352 25.195 1.00 8.57 22 SER D CA 1
ATOM 8431 C C . SER D 1 22 ? -8.866 2.759 24.627 1.00 8.52 22 SER D C 1
ATOM 8432 O O . SER D 1 22 ? -7.853 2.822 25.349 1.00 8.90 22 SER D O 1
ATOM 8435 N N . PRO D 1 23 ? -8.805 2.964 23.298 1.00 8.46 23 PRO D N 1
ATOM 8436 C CA . PRO D 1 23 ? -7.547 3.353 22.639 1.00 8.94 23 PRO D CA 1
ATOM 8437 C C . PRO D 1 23 ? -7.093 4.734 23.125 1.00 8.35 23 PRO D C 1
ATOM 8438 O O . PRO D 1 23 ? -7.816 5.707 23.099 1.00 8.82 23 PRO D O 1
ATOM 8442 N N . LEU D 1 24 ? -5.805 4.831 23.487 1.00 8.45 24 LEU D N 1
ATOM 8443 C CA . LEU D 1 24 ? -5.239 6.080 24.029 1.00 8.70 24 LEU D CA 1
ATOM 8444 C C . LEU D 1 24 ? -3.848 6.355 23.459 1.00 8.64 24 LEU D C 1
ATOM 8445 O O . LEU D 1 24 ? -2.875 5.700 23.864 1.00 8.81 24 LEU D O 1
ATOM 8450 N N . THR D 1 25 ? -3.734 7.349 22.617 1.00 8.78 25 THR D N 1
ATOM 8451 C CA . THR D 1 25 ? -2.456 7.858 22.103 1.00 8.56 25 THR D CA 1
ATOM 8452 C C . THR D 1 25 ? -1.653 8.454 23.238 1.00 8.36 25 THR D C 1
ATOM 8453 O O . THR D 1 25 ? -2.202 9.317 23.953 1.00 9.62 25 THR D O 1
ATOM 8457 N N . ARG D 1 26 ? -0.415 8.016 23.435 1.00 8.87 26 ARG D N 1
ATOM 8458 C CA . ARG D 1 26 ? 0.398 8.507 24.549 1.00 9.50 26 ARG D CA 1
ATOM 8459 C C . ARG D 1 26 ? 1.744 9.055 24.115 1.00 8.25 26 ARG D C 1
ATOM 8460 O O . ARG D 1 26 ? 2.364 9.746 24.877 1.00 9.80 26 ARG D O 1
ATOM 8468 N N . GLY D 1 27 ? 2.222 8.737 22.930 1.00 9.00 27 GLY D N 1
ATOM 8469 C CA . GLY D 1 27 ? 3.482 9.340 22.484 1.00 8.95 27 GLY D CA 1
ATOM 8470 C C . GLY D 1 27 ? 4.701 8.797 23.227 1.00 9.74 27 GLY D C 1
ATOM 8471 O O . GLY D 1 27 ? 5.667 9.579 23.423 1.00 11.31 27 GLY D O 1
ATOM 8472 N N . ARG D 1 28 ? 4.725 7.515 23.569 1.00 9.79 28 ARG D N 1
ATOM 8473 C CA . ARG D 1 28 ? 5.874 6.853 24.248 1.00 10.03 28 ARG D CA 1
ATOM 8474 C C . ARG D 1 28 ? 6.641 5.895 23.325 1.00 10.56 28 ARG D C 1
ATOM 8475 O O . ARG D 1 28 ? 7.446 5.137 23.807 1.00 11.81 28 ARG D O 1
ATOM 8483 N N . ALA D 1 29 ? 6.414 5.954 22.017 1.00 10.67 29 ALA D N 1
ATOM 8484 C CA . ALA D 1 29 ? 7.272 5.256 21.045 1.00 9.96 29 ALA D CA 1
ATOM 8485 C C . ALA D 1 29 ? 8.435 6.152 20.646 1.00 10.15 29 ALA D C 1
ATOM 8486 O O . ALA D 1 29 ? 8.508 7.296 21.054 1.00 11.33 29 ALA D O 1
ATOM 8488 N N . ASP D 1 30 ? 9.317 5.651 19.809 1.00 11.04 30 ASP D N 1
ATOM 8489 C CA . ASP D 1 30 ? 10.456 6.467 19.397 1.00 11.92 30 ASP D CA 1
ATOM 8490 C C . ASP D 1 30 ? 10.116 7.231 18.125 1.00 12.84 30 ASP D C 1
ATOM 8491 O O . ASP D 1 30 ? 9.004 7.134 17.601 1.00 14.07 30 ASP D O 1
ATOM 8496 N N . LYS D 1 31 ? 11.063 8.080 17.753 1.00 17.35 31 LYS D N 1
ATOM 8497 C CA . LYS D 1 31 ? 10.830 9.114 16.730 1.00 18.13 31 LYS D CA 1
ATOM 8498 C C . LYS D 1 31 ? 10.794 8.412 15.372 1.00 16.52 31 LYS D C 1
ATOM 8499 O O . LYS D 1 31 ? 10.440 9.056 14.368 1.00 19.63 31 LYS D O 1
ATOM 8505 N N . GLU D 1 32 ? 11.124 7.133 15.312 1.00 14.79 32 GLU D N 1
ATOM 8506 C CA . GLU D 1 32 ? 10.939 6.366 14.077 1.00 15.29 32 GLU D CA 1
ATOM 8507 C C . GLU D 1 32 ? 9.659 5.538 14.146 1.00 13.93 32 GLU D C 1
ATOM 8508 O O . GLU D 1 32 ? 9.508 4.671 13.318 1.00 13.03 32 GLU D O 1
ATOM 8514 N N . ALA D 1 33 ? 8.807 5.754 15.109 1.00 11.93 33 ALA D N 1
ATOM 8515 C CA . ALA D 1 33 ? 7.515 5.051 15.248 1.00 10.77 33 ALA D CA 1
ATOM 8516 C C . ALA D 1 33 ? 7.673 3.572 15.604 1.00 10.52 33 ALA D C 1
ATOM 8517 O O . ALA D 1 33 ? 6.738 2.779 15.449 1.00 10.50 33 ALA D O 1
ATOM 8519 N N . VAL D 1 34 ? 8.789 3.242 16.257 1.00 9.75 34 VAL D N 1
ATOM 8520 C CA . VAL D 1 34 ? 9.011 1.882 16.778 1.00 10.09 34 VAL D CA 1
ATOM 8521 C C . VAL D 1 34 ? 8.649 1.927 18.249 1.00 9.53 34 VAL D C 1
ATOM 8522 O O . VAL D 1 34 ? 9.196 2.723 19.029 1.00 10.14 34 VAL D O 1
ATOM 8526 N N . PRO D 1 35 ? 7.783 1.019 18.699 1.00 9.72 35 PRO D N 1
ATOM 8527 C CA . PRO D 1 35 ? 7.500 0.904 20.120 1.00 10.36 35 PRO D CA 1
ATOM 8528 C C . PRO D 1 35 ? 8.776 0.783 20.957 1.00 11.25 35 PRO D C 1
ATOM 8529 O O . PRO D 1 35 ? 9.777 0.233 20.507 1.00 10.99 35 PRO D O 1
ATOM 8533 N N . ALA D 1 36 ? 8.708 1.326 22.168 1.00 11.66 36 ALA D N 1
ATOM 8534 C CA . ALA D 1 36 ? 9.792 1.357 23.154 1.00 12.26 36 ALA D CA 1
ATOM 8535 C C . ALA D 1 36 ? 9.409 0.393 24.278 1.00 11.41 36 ALA D C 1
ATOM 8536 O O . ALA D 1 36 ? 8.243 0.207 24.620 1.00 12.37 36 ALA D O 1
ATOM 8538 N N . PRO D 1 37 ? 10.431 -0.097 25.021 1.00 11.90 37 PRO D N 1
ATOM 8539 C CA . PRO D 1 37 ? 10.205 -1.006 26.146 1.00 13.03 37 PRO D CA 1
ATOM 8540 C C . PRO D 1 37 ? 9.264 -0.505 27.269 1.00 10.23 37 PRO D C 1
ATOM 8541 O O . PRO D 1 37 ? 8.544 -1.290 27.835 1.00 12.69 37 PRO D O 1
ATOM 8545 N N . ILE D 1 38 ? 9.253 0.793 27.523 1.00 11.12 38 ILE D N 1
ATOM 8546 C CA . ILE D 1 38 ? 8.360 1.392 28.538 1.00 11.48 38 ILE D CA 1
ATOM 8547 C C . ILE D 1 38 ? 6.914 1.053 28.196 1.00 11.49 38 ILE D C 1
ATOM 8548 O O . ILE D 1 38 ? 6.055 0.906 29.127 1.00 11.30 38 ILE D O 1
ATOM 8553 N N . MET D 1 39 ? 6.580 0.914 26.915 1.00 10.93 39 MET D N 1
ATOM 8554 C CA . MET D 1 39 ? 5.188 0.548 26.534 1.00 10.65 39 MET D CA 1
ATOM 8555 C C . MET D 1 39 ? 4.826 -0.866 26.995 1.00 9.34 39 MET D C 1
ATOM 8556 O O . MET D 1 39 ? 3.629 -1.131 27.263 1.00 9.77 39 MET D O 1
ATOM 8561 N N . ALA D 1 40 ? 5.808 -1.762 27.104 1.00 10.81 40 ALA D N 1
ATOM 8562 C CA . ALA D 1 40 ? 5.489 -3.117 27.566 1.00 10.69 40 ALA D CA 1
ATOM 8563 C C . ALA D 1 40 ? 5.005 -3.044 29.008 1.00 10.59 40 ALA D C 1
ATOM 8564 O O . ALA D 1 40 ? 4.047 -3.680 29.393 1.00 10.92 40 ALA D O 1
ATOM 8566 N N . GLU D 1 41 ? 5.679 -2.235 29.816 1.00 10.63 41 GLU D N 1
ATOM 8567 C CA . GLU D 1 41 ? 5.308 -2.043 31.240 1.00 11.43 41 GLU D CA 1
ATOM 8568 C C . GLU D 1 41 ? 3.907 -1.409 31.362 1.00 9.60 41 GLU D C 1
ATOM 8569 O O . GLU D 1 41 ? 3.073 -1.881 32.130 1.00 11.53 41 GLU D O 1
ATOM 8575 N N . TYR D 1 42 ? 3.657 -0.399 30.559 1.00 10.60 42 TYR D N 1
ATOM 8576 C CA . TYR D 1 42 ? 2.375 0.314 30.573 1.00 10.43 42 TYR D CA 1
ATOM 8577 C C . TYR D 1 42 ? 1.219 -0.641 30.293 1.00 9.59 42 TYR D C 1
ATOM 8578 O O . TYR D 1 42 ? 0.228 -0.668 31.002 1.00 10.41 42 TYR D O 1
ATOM 8587 N N . TYR D 1 43 ? 1.336 -1.487 29.277 1.00 10.60 43 TYR D N 1
ATOM 8588 C CA . TYR D 1 43 ? 0.221 -2.363 28.867 1.00 10.09 43 TYR D CA 1
ATOM 8589 C C . TYR D 1 43 ? 0.106 -3.515 29.860 1.00 9.48 43 TYR D C 1
ATOM 8590 O O . TYR D 1 43 ? -1.021 -3.887 30.223 1.00 9.89 43 TYR D O 1
ATOM 8599 N N . ALA D 1 44 ? 1.227 -4.076 30.309 1.00 11.08 44 ALA D N 1
ATOM 8600 C CA . ALA D 1 44 ? 1.169 -5.119 31.339 1.00 11.32 44 ALA D CA 1
ATOM 8601 C C . ALA D 1 44 ? 0.490 -4.626 32.623 1.00 10.82 44 ALA D C 1
ATOM 8602 O O . ALA D 1 44 ? -0.286 -5.409 33.224 1.00 12.04 44 ALA D O 1
ATOM 8604 N N . GLN D 1 45 ? 0.729 -3.366 32.999 1.00 10.42 45 GLN D N 1
ATOM 8605 C CA . GLN D 1 45 ? 0.083 -2.771 34.215 1.00 10.87 45 GLN D CA 1
ATOM 8606 C C . GLN D 1 45 ? -1.454 -2.856 34.097 1.00 10.77 45 GLN D C 1
ATOM 8607 O O . GLN D 1 45 ? -2.132 -2.836 35.092 1.00 11.71 45 GLN D O 1
ATOM 8613 N N . ARG D 1 46 ? -1.965 -2.851 32.871 1.00 10.69 46 ARG D N 1
ATOM 8614 C CA . ARG D 1 46 ? -3.384 -2.653 32.534 1.00 10.83 46 ARG D CA 1
ATOM 8615 C C . ARG D 1 46 ? -4.055 -3.941 32.036 1.00 10.64 46 ARG D C 1
ATOM 8616 O O . ARG D 1 46 ? -5.209 -3.906 31.582 1.00 11.76 46 ARG D O 1
ATOM 8624 N N . ALA D 1 47 ? -3.357 -5.067 32.177 1.00 10.72 47 ALA D N 1
ATOM 8625 C CA . ALA D 1 47 ? -3.794 -6.325 31.565 1.00 11.42 47 ALA D CA 1
ATO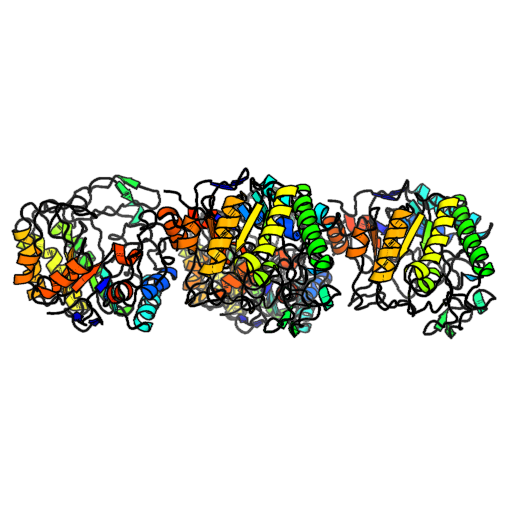M 8626 C C . ALA D 1 47 ? -5.010 -6.924 32.289 1.00 10.49 47 ALA D C 1
ATOM 8627 O O . ALA D 1 47 ? -5.519 -7.963 31.771 1.00 12.57 47 ALA D O 1
ATOM 8629 N N . SER D 1 48 ? -5.445 -6.411 33.412 1.00 11.31 48 SER D N 1
ATOM 8630 C CA . SER D 1 48 ? -6.707 -6.913 33.989 1.00 12.47 48 SER D CA 1
ATOM 8631 C C . SER D 1 48 ? -7.911 -6.366 33.226 1.00 11.08 48 SER D C 1
ATOM 8632 O O . SER D 1 48 ? -9.041 -6.847 33.462 1.00 11.20 48 SER D O 1
ATOM 8635 N N . ALA D 1 49 ? -7.795 -5.392 32.349 1.00 10.74 49 ALA D N 1
ATOM 8636 C CA . ALA D 1 49 ? -8.869 -5.063 31.394 1.00 11.25 49 ALA D CA 1
ATOM 8637 C C . ALA D 1 49 ? -9.297 -6.357 30.709 1.00 10.86 49 ALA D C 1
ATOM 8638 O O . ALA D 1 49 ? -8.439 -7.179 30.319 1.00 11.39 49 ALA D O 1
ATOM 8640 N N . GLY D 1 50 ? -10.590 -6.514 30.494 1.00 11.09 50 GLY D N 1
ATOM 8641 C CA . GLY D 1 50 ? -11.042 -7.665 29.725 1.00 10.74 50 GLY D CA 1
ATOM 8642 C C . GLY D 1 50 ? -10.416 -7.674 28.358 1.00 10.32 50 GLY D C 1
ATOM 8643 O O . GLY D 1 50 ? -10.011 -8.702 27.896 1.00 10.83 50 GLY D O 1
ATOM 8644 N N . LEU D 1 51 ? -10.336 -6.512 27.735 1.00 9.24 51 LEU D N 1
ATOM 8645 C CA . LEU D 1 51 ? -9.707 -6.320 26.402 1.00 9.02 51 LEU D CA 1
ATOM 8646 C C . LEU D 1 51 ? -8.996 -4.980 26.484 1.00 9.41 51 LEU D C 1
ATOM 8647 O O . LEU D 1 51 ? -9.596 -4.010 26.913 1.00 10.49 51 LEU D O 1
ATOM 8652 N N . ILE D 1 52 ? -7.766 -4.929 26.024 1.00 8.54 52 ILE D N 1
ATOM 8653 C CA . ILE D 1 52 ? -7.062 -3.652 25.780 1.00 9.15 52 ILE D CA 1
ATOM 8654 C C . ILE D 1 52 ? -7.171 -3.337 24.288 1.00 8.59 52 ILE D C 1
ATOM 8655 O O . ILE D 1 52 ? -6.824 -4.225 23.450 1.00 8.74 52 ILE D O 1
ATOM 8660 N N . ILE D 1 53 ? -7.574 -2.145 23.928 1.00 8.72 53 ILE D N 1
ATOM 8661 C CA . ILE D 1 53 ? -7.421 -1.627 22.554 1.00 8.38 53 ILE D CA 1
ATOM 8662 C C . ILE D 1 53 ? -6.202 -0.716 22.633 1.00 8.49 53 ILE D C 1
ATOM 8663 O O . ILE D 1 53 ? -6.155 0.202 23.449 1.00 8.74 53 ILE D O 1
ATOM 8668 N N . THR D 1 54 ? -5.171 -0.950 21.828 1.00 8.01 54 THR D N 1
ATOM 8669 C CA . THR D 1 54 ? -3.988 -0.103 21.844 1.00 8.09 54 THR D CA 1
ATOM 8670 C C . THR D 1 54 ? -4.320 1.345 21.493 1.00 8.50 54 THR D C 1
ATOM 8671 O O . THR D 1 54 ? -5.251 1.627 20.729 1.00 9.55 54 THR D O 1
ATOM 8675 N N . GLU D 1 55 ? -3.408 2.216 21.871 1.00 9.14 55 GLU D N 1
ATOM 8676 C CA . GLU D 1 55 ? -3.197 3.484 21.173 1.00 8.55 55 GLU D CA 1
ATOM 8677 C C . GLU D 1 55 ? -3.296 3.286 19.673 1.00 8.13 55 GLU D C 1
ATOM 8678 O O . GLU D 1 55 ? -2.870 2.245 19.128 1.00 8.17 55 GLU D O 1
ATOM 8684 N N . ALA D 1 56 ? -3.785 4.297 19.049 1.00 8.51 56 ALA D N 1
ATOM 8685 C CA . ALA D 1 56 ? -3.830 4.346 17.594 1.00 8.09 56 ALA D CA 1
ATOM 8686 C C . ALA D 1 56 ? -2.411 4.084 17.048 1.00 8.32 56 ALA D C 1
ATOM 8687 O O . ALA D 1 56 ? -1.442 4.693 17.461 1.00 8.88 56 ALA D O 1
ATOM 8689 N N . THR D 1 57 ? -2.328 3.211 16.065 1.00 7.68 57 THR D N 1
ATOM 8690 C CA . THR D 1 57 ? -1.046 2.714 15.582 1.00 7.57 57 THR D CA 1
ATOM 8691 C C . THR D 1 57 ? -1.044 2.905 14.055 1.00 7.42 57 THR D C 1
ATOM 8692 O O . THR D 1 57 ? -1.883 2.375 13.329 1.00 7.79 57 THR D O 1
ATOM 8696 N N . GLY D 1 58 ? -0.080 3.670 13.559 1.00 7.60 58 GLY D N 1
ATOM 8697 C CA . GLY D 1 58 ? -0.111 4.046 12.150 1.00 7.78 58 GLY D CA 1
ATOM 8698 C C . GLY D 1 58 ? 0.115 2.865 11.216 1.00 7.96 58 GLY D C 1
ATOM 8699 O O . GLY D 1 58 ? 0.940 2.001 11.434 1.00 8.71 58 GLY D O 1
ATOM 8700 N N . ILE D 1 59 ? -0.666 2.916 10.144 1.00 8.27 59 ILE D N 1
ATOM 8701 C CA . ILE D 1 59 ? -0.571 1.931 9.057 1.00 8.76 59 ILE D CA 1
ATOM 8702 C C . ILE D 1 59 ? 0.524 2.302 8.058 1.00 7.79 59 ILE D C 1
ATOM 8703 O O . ILE D 1 59 ? 0.921 1.477 7.233 1.00 8.94 59 ILE D O 1
ATOM 8708 N N . SER D 1 60 ? 0.967 3.554 8.076 1.00 8.34 60 SER D N 1
ATOM 8709 C CA . SER D 1 60 ? 1.935 4.036 7.072 1.00 8.27 60 SER D CA 1
ATOM 8710 C C . SER D 1 60 ? 2.552 5.317 7.588 1.00 8.16 60 SER D C 1
ATOM 8711 O O . SER D 1 60 ? 1.975 5.991 8.410 1.00 8.62 60 SER D O 1
ATOM 8714 N N . ARG D 1 61 ? 3.648 5.707 6.973 1.00 8.95 61 ARG D N 1
ATOM 8715 C CA . ARG D 1 61 ? 4.205 7.023 7.274 1.00 10.37 61 ARG D CA 1
ATOM 8716 C C . ARG D 1 61 ? 3.294 8.154 6.832 1.00 9.06 61 ARG D C 1
ATOM 8717 O O . ARG D 1 61 ? 3.166 9.160 7.532 1.00 10.09 61 ARG D O 1
ATOM 8725 N N . GLU D 1 62 ? 2.633 7.948 5.700 1.00 9.25 62 GLU D N 1
ATOM 8726 C CA . GLU D 1 62 ? 1.686 8.966 5.182 1.00 8.56 62 GLU D CA 1
ATOM 8727 C C . GLU D 1 62 ? 0.583 9.278 6.196 1.00 9.40 62 GLU D C 1
ATOM 8728 O O . GLU D 1 62 ? 0.134 10.479 6.331 1.00 9.12 62 GLU D O 1
ATOM 8734 N N . GLY D 1 63 ? 0.101 8.233 6.817 1.00 8.65 63 GLY D N 1
ATOM 8735 C CA . GLY D 1 63 ? -1.038 8.283 7.739 1.00 9.04 63 GLY D CA 1
ATOM 8736 C C . GLY D 1 63 ? -0.685 8.404 9.185 1.00 8.57 63 GLY D C 1
ATOM 8737 O O . GLY D 1 63 ? -1.617 8.498 9.961 1.00 9.40 63 GLY D O 1
ATOM 8738 N N . LEU D 1 64 ? 0.582 8.550 9.493 1.00 8.99 64 LEU D N 1
ATOM 8739 C CA . LEU D 1 64 ? 1.008 8.695 10.893 1.00 9.56 64 LEU D CA 1
ATOM 8740 C C . LEU D 1 64 ? 1.729 10.034 11.059 1.00 10.58 64 LEU D C 1
ATOM 8741 O O . LEU D 1 64 ? 2.896 10.185 10.664 1.00 10.86 64 LEU D O 1
ATOM 8746 N N . GLY D 1 65 ? 1.034 11.008 11.646 1.00 11.20 65 GLY D N 1
ATOM 8747 C CA . GLY D 1 65 ? 1.570 12.352 11.931 1.00 12.32 65 GLY D CA 1
ATOM 8748 C C . GLY D 1 65 ? 1.774 12.631 13.417 1.00 11.65 65 GLY D C 1
ATOM 8749 O O . GLY D 1 65 ? 2.467 13.611 13.793 1.00 14.27 65 GLY D O 1
ATOM 8750 N N . TRP D 1 66 ? 1.366 11.743 14.295 1.00 10.08 66 TRP D N 1
ATOM 8751 C CA . TRP D 1 66 ? 1.411 12.064 15.732 1.00 10.63 66 TRP D CA 1
ATOM 8752 C C . TRP D 1 66 ? 2.822 11.834 16.233 1.00 10.34 66 TRP D C 1
ATOM 8753 O O . TRP D 1 66 ? 3.312 10.717 16.158 1.00 10.64 66 TRP D O 1
ATOM 8764 N N . PRO D 1 67 ? 3.454 12.845 16.836 1.00 11.47 67 PRO D N 1
ATOM 8765 C CA . PRO D 1 67 ? 4.838 12.662 17.284 1.00 11.09 67 PRO D CA 1
ATOM 8766 C C . PRO D 1 67 ? 4.969 11.557 18.331 1.00 10.04 67 PRO D C 1
ATOM 8767 O O . PRO D 1 67 ? 4.214 11.531 19.312 1.00 11.22 67 PRO D O 1
ATOM 8771 N N . PHE D 1 68 ? 5.950 10.679 18.122 1.00 10.66 68 PHE D N 1
ATOM 8772 C CA . PHE D 1 68 ? 6.308 9.616 19.073 1.00 10.19 68 PHE D CA 1
ATOM 8773 C C . PHE D 1 68 ? 5.177 8.586 19.177 1.00 10.96 68 PHE D C 1
ATOM 8774 O O . PHE D 1 68 ? 5.209 7.769 20.064 1.00 10.62 68 PHE D O 1
ATOM 8782 N N . ALA D 1 69 ? 4.225 8.557 18.230 1.00 9.97 69 ALA D N 1
ATOM 8783 C CA . ALA D 1 69 ? 3.229 7.466 18.184 1.00 8.84 69 ALA D CA 1
ATOM 8784 C C . ALA D 1 69 ? 3.821 6.283 17.414 1.00 8.28 69 ALA D C 1
ATOM 8785 O O . ALA D 1 69 ? 4.702 6.438 16.551 1.00 9.48 69 ALA D O 1
ATOM 8787 N N . PRO D 1 70 ? 3.403 5.039 17.695 1.00 8.47 70 PRO D N 1
ATOM 8788 C CA . PRO D 1 70 ? 3.928 3.899 16.965 1.00 8.81 70 PRO D CA 1
ATOM 8789 C C . PRO D 1 70 ? 3.196 3.623 15.648 1.00 7.58 70 PRO D C 1
ATOM 8790 O O . PRO D 1 70 ? 2.061 4.061 15.459 1.00 8.70 70 PRO D O 1
ATOM 8794 N N . GLY D 1 71 ? 3.885 2.867 14.786 1.00 8.25 71 GLY D N 1
ATOM 8795 C CA . GLY D 1 71 ? 3.333 2.230 13.592 1.00 8.29 71 GLY D CA 1
ATOM 8796 C C . GLY D 1 71 ? 3.394 0.730 13.656 1.00 7.98 71 GLY D C 1
ATOM 8797 O O . GLY D 1 71 ? 3.974 0.145 14.576 1.00 9.13 71 GLY D O 1
ATOM 8798 N N . ILE D 1 72 ? 2.886 0.108 12.592 1.00 7.89 72 ILE D N 1
ATOM 8799 C CA . ILE D 1 72 ? 2.954 -1.370 12.449 1.00 8.64 72 ILE D CA 1
ATOM 8800 C C . ILE D 1 72 ? 3.103 -1.743 10.971 1.00 8.43 72 ILE D C 1
ATOM 8801 O O . ILE D 1 72 ? 2.763 -2.836 10.584 1.00 9.47 72 ILE D O 1
ATOM 8806 N N . TRP D 1 73 ? 3.732 -0.873 10.180 1.00 9.25 73 TRP D N 1
ATOM 8807 C CA . TRP D 1 73 ? 3.959 -1.201 8.767 1.00 9.66 73 TRP D CA 1
ATOM 8808 C C . TRP D 1 73 ? 5.229 -1.987 8.572 1.00 9.01 73 TRP D C 1
ATOM 8809 O O . TRP D 1 73 ? 5.329 -2.638 7.534 1.00 11.12 73 TRP D O 1
ATOM 8820 N N . SER D 1 74 ? 6.205 -1.872 9.466 1.00 9.16 74 SER D N 1
ATOM 8821 C CA . SER D 1 74 ? 7.530 -2.461 9.235 1.00 10.19 74 SER D CA 1
ATOM 8822 C C . SER D 1 74 ? 7.811 -3.656 10.126 1.00 10.08 74 SER D C 1
ATOM 8823 O O . SER D 1 74 ? 7.240 -3.819 11.194 1.00 9.97 74 SER D O 1
ATOM 8826 N N A ASP D 1 75 ? 8.764 -4.458 9.637 0.46 12.28 75 ASP D N 1
ATOM 8827 N N B ASP D 1 75 ? 8.782 -4.441 9.743 0.54 12.70 75 ASP D N 1
ATOM 8828 C CA A ASP D 1 75 ? 9.457 -5.560 10.356 0.46 12.66 75 ASP D CA 1
ATOM 8829 C CA B ASP D 1 75 ? 9.206 -5.579 10.578 0.54 13.19 75 ASP D CA 1
ATOM 8830 C C A ASP D 1 75 ? 9.824 -5.105 11.774 0.46 10.49 75 ASP D C 1
ATOM 8831 C C B ASP D 1 75 ? 9.789 -5.078 11.904 0.54 10.30 75 ASP D C 1
ATOM 8832 O O A ASP D 1 75 ? 9.520 -5.802 12.759 0.46 11.86 75 ASP D O 1
ATOM 8833 O O B ASP D 1 75 ? 9.634 -5.724 12.975 0.54 10.02 75 ASP D O 1
ATOM 8842 N N . ALA D 1 76 ? 10.558 -3.995 11.835 1.00 10.21 76 ALA D N 1
ATOM 8843 C CA . ALA D 1 76 ? 11.156 -3.447 13.075 1.00 10.25 76 ALA D CA 1
ATOM 8844 C C . ALA D 1 76 ? 10.007 -3.176 14.066 1.00 9.48 76 ALA D C 1
ATOM 8845 O O . ALA D 1 76 ? 10.122 -3.454 15.277 1.00 9.88 76 ALA D O 1
ATOM 8847 N N . GLN D 1 77 ? 8.917 -2.611 13.600 1.00 9.24 77 GLN D N 1
ATOM 8848 C CA . GLN D 1 77 ? 7.756 -2.275 14.446 1.00 8.88 77 GLN D CA 1
ATOM 8849 C C . GLN D 1 77 ? 7.144 -3.556 14.989 1.00 9.56 77 GLN D C 1
ATOM 8850 O O . GLN D 1 77 ? 6.848 -3.652 16.170 1.00 9.31 77 GLN D O 1
ATOM 8856 N N . VAL D 1 78 ? 6.902 -4.517 14.117 1.00 9.86 78 VAL D N 1
ATOM 8857 C CA . VAL D 1 78 ? 6.356 -5.829 14.517 1.00 9.88 78 VAL D CA 1
ATOM 8858 C C . VAL D 1 78 ? 7.229 -6.403 15.641 1.00 9.34 78 VAL D C 1
ATOM 8859 O O . VAL D 1 78 ? 6.682 -6.895 16.658 1.00 10.20 78 VAL D O 1
ATOM 8863 N N . GLU D 1 79 ? 8.533 -6.479 15.422 1.00 10.03 79 GLU D N 1
ATOM 8864 C CA . GLU D 1 79 ? 9.410 -7.116 16.431 1.00 10.49 79 GLU D CA 1
ATOM 8865 C C . GLU D 1 79 ? 9.331 -6.409 17.772 1.00 10.15 79 GLU D C 1
ATOM 8866 O O . GLU D 1 79 ? 9.444 -7.071 18.800 1.00 11.79 79 GLU D O 1
ATOM 8872 N N . ALA D 1 80 ? 9.183 -5.103 17.790 1.00 9.98 80 ALA D N 1
ATOM 8873 C CA . ALA D 1 80 ? 9.093 -4.357 19.047 1.00 10.58 80 ALA D CA 1
ATOM 8874 C C . ALA D 1 80 ? 7.730 -4.554 19.689 1.00 9.57 80 ALA D C 1
ATOM 8875 O O . ALA D 1 80 ? 7.653 -4.520 20.931 1.00 11.56 80 ALA D O 1
ATOM 8877 N N . TRP D 1 81 ? 6.682 -4.680 18.879 1.00 9.92 81 TRP D N 1
ATOM 8878 C CA . TRP D 1 81 ? 5.360 -4.961 19.487 1.00 9.73 81 TRP D CA 1
ATOM 8879 C C . TRP D 1 81 ? 5.341 -6.346 20.130 1.00 9.87 81 TRP D C 1
ATOM 8880 O O . TRP D 1 81 ? 4.556 -6.551 21.095 1.00 10.87 81 TRP D O 1
ATOM 8891 N N . LYS D 1 82 ? 6.026 -7.320 19.580 1.00 10.27 82 LYS D N 1
ATOM 8892 C CA . LYS D 1 82 ? 5.894 -8.709 20.066 1.00 11.19 82 LYS D CA 1
ATOM 8893 C C . LYS D 1 82 ? 5.994 -8.794 21.595 1.00 12.44 82 LYS D C 1
ATOM 8894 O O . LYS D 1 82 ? 5.124 -9.394 22.230 1.00 11.56 82 LYS D O 1
ATOM 8900 N N . PRO D 1 83 ? 7.042 -8.279 22.249 1.00 11.99 83 PRO D N 1
ATOM 8901 C CA . PRO D 1 83 ? 7.160 -8.448 23.689 1.00 11.57 83 PRO D CA 1
ATOM 8902 C C . PRO D 1 83 ? 6.095 -7.695 24.477 1.00 11.92 83 PRO D C 1
ATOM 8903 O O . PRO D 1 83 ? 5.740 -8.096 25.591 1.00 11.99 83 PRO D O 1
ATOM 8907 N N . ILE D 1 84 ? 5.649 -6.585 23.940 1.00 10.10 84 ILE D N 1
ATOM 8908 C CA . ILE D 1 84 ? 4.574 -5.778 24.586 1.00 10.58 84 ILE D CA 1
ATOM 8909 C C . ILE D 1 84 ? 3.333 -6.655 24.638 1.00 11.00 84 ILE D C 1
ATOM 8910 O O . ILE D 1 84 ? 2.705 -6.794 25.713 1.00 10.99 84 ILE D O 1
ATOM 8915 N N . VAL D 1 85 ? 2.981 -7.266 23.519 1.00 10.00 85 VAL D N 1
ATOM 8916 C CA . VAL D 1 85 ? 1.788 -8.123 23.440 1.00 11.16 85 VAL D CA 1
ATOM 8917 C C . VAL D 1 85 ? 1.991 -9.341 24.322 1.00 10.19 85 VAL D C 1
ATOM 8918 O O . VAL D 1 85 ? 1.042 -9.791 25.044 1.00 11.85 85 VAL D O 1
ATOM 8922 N N . ALA D 1 86 ? 3.155 -9.974 24.259 1.00 11.82 86 ALA D N 1
ATOM 8923 C CA . ALA D 1 86 ? 3.423 -11.190 25.042 1.00 11.94 86 ALA D CA 1
ATOM 8924 C C . ALA D 1 86 ? 3.288 -10.892 26.535 1.00 12.62 86 ALA D C 1
ATOM 8925 O O . ALA D 1 86 ? 2.776 -11.764 27.248 1.00 13.02 86 ALA D O 1
ATOM 8927 N N . GLY D 1 87 ? 3.676 -9.725 27.010 1.00 12.65 87 GLY D N 1
ATOM 8928 C CA . GLY D 1 87 ? 3.556 -9.403 28.443 1.00 12.75 87 GLY D CA 1
ATOM 8929 C C . GLY D 1 87 ? 2.126 -9.315 28.896 1.00 12.86 87 GLY D C 1
ATOM 8930 O O . GLY D 1 87 ? 1.821 -9.682 30.052 1.00 13.90 87 GLY D O 1
ATOM 8931 N N . VAL D 1 88 ? 1.241 -8.855 28.009 1.00 11.98 88 VAL D N 1
ATOM 8932 C CA . VAL D 1 88 ? -0.203 -8.819 28.339 1.00 11.60 88 VAL D CA 1
ATOM 8933 C C . VAL D 1 88 ? -0.726 -10.249 28.389 1.00 11.63 88 VAL D C 1
ATOM 8934 O O . VAL D 1 88 ? -1.460 -10.639 29.319 1.00 11.66 88 VAL D O 1
ATOM 8938 N N . HIS D 1 89 ? -0.397 -11.057 27.412 1.00 11.11 89 HIS D N 1
ATOM 8939 C CA . HIS D 1 89 ? -0.818 -12.472 27.388 1.00 11.87 89 HIS D CA 1
ATOM 8940 C C . HIS D 1 89 ? -0.269 -13.228 28.603 1.00 11.92 89 HIS D C 1
ATOM 8941 O O . HIS D 1 89 ? -0.991 -14.074 29.137 1.00 13.75 89 HIS D O 1
ATOM 8948 N N . ALA D 1 90 ? 0.949 -12.944 29.045 1.00 12.95 90 ALA D N 1
ATOM 8949 C CA . ALA D 1 90 ? 1.532 -13.644 30.199 1.00 15.03 90 ALA D CA 1
ATOM 8950 C C . ALA D 1 90 ? 0.708 -13.347 31.457 1.00 16.16 90 ALA D C 1
ATOM 8951 O O . ALA D 1 90 ? 0.733 -14.185 32.384 1.00 17.32 90 ALA D O 1
ATOM 8953 N N . LYS D 1 91 ? 0.062 -12.178 31.519 1.00 15.80 91 LYS D N 1
ATOM 8954 C CA . LYS D 1 91 ? -0.883 -11.794 32.612 1.00 17.97 91 LYS D CA 1
ATOM 8955 C C . LYS D 1 91 ? -2.309 -12.298 32.352 1.00 16.79 91 LYS D C 1
ATOM 8956 O O . LYS D 1 91 ? -3.198 -11.954 33.113 1.00 19.64 91 LYS D O 1
ATOM 8962 N N . GLY D 1 92 ? -2.540 -13.080 31.295 1.00 15.97 92 GLY D N 1
ATOM 8963 C CA . GLY D 1 92 ? -3.890 -13.578 30.979 1.00 14.78 92 GLY D CA 1
ATOM 8964 C C . GLY D 1 92 ? -4.816 -12.544 30.344 1.00 14.36 92 GLY D C 1
ATOM 8965 O O . GLY D 1 92 ? -6.023 -12.829 30.226 1.00 16.30 92 GLY D O 1
ATOM 8966 N N . GLY D 1 93 ? -4.264 -11.414 29.896 1.00 12.36 93 GLY D N 1
ATOM 8967 C CA . GLY D 1 93 ? -5.045 -10.403 29.169 1.00 11.64 93 GLY D CA 1
ATOM 8968 C C . GLY D 1 93 ? -5.156 -10.655 27.676 1.00 10.89 93 GLY D C 1
ATOM 8969 O O . GLY D 1 93 ? -4.687 -11.651 27.146 1.00 11.34 93 GLY D O 1
ATOM 8970 N N . LYS D 1 94 ? -5.878 -9.754 27.037 1.00 9.50 94 LYS D N 1
ATOM 8971 C CA . LYS D 1 94 ? -6.178 -9.798 25.605 1.00 10.51 94 LYS D CA 1
ATOM 8972 C C . LYS D 1 94 ? -5.969 -8.397 25.071 1.00 10.12 94 LYS D C 1
ATOM 8973 O O . LYS D 1 94 ? -6.302 -7.439 25.740 1.00 11.24 94 LYS D O 1
ATOM 8979 N N . ILE D 1 95 ? -5.492 -8.294 23.828 1.00 10.18 95 ILE D N 1
ATOM 8980 C CA . ILE D 1 95 ? -5.139 -6.965 23.299 1.00 10.38 95 ILE D CA 1
ATOM 8981 C C . ILE D 1 95 ? -5.290 -6.962 21.763 1.00 9.48 95 ILE D C 1
ATOM 8982 O O . ILE D 1 95 ? -4.881 -7.917 21.078 1.00 9.99 95 ILE D O 1
ATOM 8987 N N . VAL D 1 96 ? -5.884 -5.888 21.251 1.00 8.47 96 VAL D N 1
ATOM 8988 C CA . VAL D 1 96 ? -6.069 -5.687 19.797 1.00 8.66 96 VAL D CA 1
ATOM 8989 C C . VAL D 1 96 ? -5.435 -4.373 19.422 1.00 8.36 96 VAL D C 1
ATOM 8990 O O . VAL D 1 96 ? -5.351 -3.479 20.236 1.00 9.08 96 VAL D O 1
ATOM 8994 N N . CYS D 1 97 ? -4.907 -4.314 18.201 1.00 7.83 97 CYS D N 1
ATOM 8995 C CA . CYS D 1 97 ? -4.210 -3.131 17.705 1.00 8.25 97 CYS D CA 1
ATOM 8996 C C . CYS D 1 97 ? -5.186 -2.239 16.955 1.00 8.53 97 CYS D C 1
ATOM 8997 O O . CYS D 1 97 ? -5.807 -2.711 15.992 1.00 8.43 97 CYS D O 1
ATOM 9000 N N . GLN D 1 98 ? -5.252 -0.977 17.350 1.00 8.54 98 GLN D N 1
ATOM 9001 C CA . GLN D 1 98 ? -6.076 -0.008 16.624 1.00 8.15 98 GLN D CA 1
ATOM 9002 C C . GLN D 1 98 ? -5.283 0.546 15.443 1.00 7.74 98 GLN D C 1
ATOM 9003 O O . GLN D 1 98 ? -4.255 1.161 15.617 1.00 9.35 98 GLN D O 1
ATOM 9009 N N . LEU D 1 99 ? -5.770 0.266 14.236 1.00 7.86 99 LEU D N 1
ATOM 9010 C CA . LEU D 1 99 ? -5.077 0.647 13.007 1.00 8.06 99 LEU D CA 1
ATOM 9011 C C . LEU D 1 99 ? -5.471 2.043 12.550 1.00 7.33 99 LEU D C 1
ATOM 9012 O O . LEU D 1 99 ? -6.668 2.316 12.356 1.00 8.11 99 LEU D O 1
ATOM 9017 N N . TRP D 1 100 ? -4.465 2.884 12.343 1.00 7.97 100 TRP D N 1
ATOM 9018 C CA . TRP D 1 100 ? -4.657 4.336 12.175 1.00 7.88 100 TRP D CA 1
ATOM 9019 C C . TRP D 1 100 ? -4.188 4.835 10.823 1.00 6.87 100 TRP D C 1
ATOM 9020 O O . TRP D 1 100 ? -3.006 4.685 10.490 1.00 7.42 100 TRP D O 1
ATOM 9031 N N . HIS D 1 101 ? -5.061 5.580 10.141 1.00 7.10 101 HIS D N 1
ATOM 9032 C CA . HIS D 1 101 ? -4.640 6.507 9.078 1.00 7.49 101 HIS D CA 1
ATOM 9033 C C . HIS D 1 101 ? -5.281 7.845 9.406 1.00 6.99 101 HIS D C 1
ATOM 9034 O O . HIS D 1 101 ? -6.515 7.968 9.481 1.00 7.58 101 HIS D O 1
ATOM 9041 N N . MET D 1 102 ? -4.423 8.799 9.713 1.00 8.00 102 MET D N 1
ATOM 9042 C CA . MET D 1 102 ? -4.872 10.087 10.267 1.00 7.57 102 MET D CA 1
ATOM 9043 C C . MET D 1 102 ? -5.449 11.048 9.226 1.00 7.34 102 MET D C 1
ATOM 9044 O O . MET D 1 102 ? -5.981 12.108 9.595 1.00 8.51 102 MET D O 1
ATOM 9049 N N . GLY D 1 103 ? -5.287 10.754 7.930 1.00 7.59 103 GLY D N 1
ATOM 9050 C CA . GLY D 1 103 ? -5.834 11.635 6.903 1.00 8.41 103 GLY D CA 1
ATOM 9051 C C . GLY D 1 103 ? -5.338 13.041 7.024 1.00 7.54 103 GLY D C 1
ATOM 9052 O O . GLY D 1 103 ? -4.130 13.302 7.132 1.00 8.29 103 GLY D O 1
ATOM 9053 N N . ARG D 1 104 ? -6.247 13.999 7.076 1.00 8.22 104 ARG D N 1
ATOM 9054 C CA . ARG D 1 104 ? -5.869 15.416 7.047 1.00 8.33 104 ARG D CA 1
ATOM 9055 C C . ARG D 1 104 ? -5.298 15.899 8.382 1.00 8.25 104 ARG D C 1
ATOM 9056 O O . ARG D 1 104 ? -4.829 17.010 8.474 1.00 9.47 104 ARG D O 1
ATOM 9064 N N . MET D 1 105 ? -5.284 15.056 9.405 1.00 8.80 105 MET D N 1
ATOM 9065 C CA . MET D 1 105 ? -4.830 15.388 10.755 1.00 9.76 105 MET D CA 1
ATOM 9066 C C . MET D 1 105 ? -3.327 15.313 10.921 1.00 9.18 105 MET D C 1
ATOM 9067 O O . MET D 1 105 ? -2.872 15.745 11.986 1.00 11.76 105 MET D O 1
ATOM 9072 N N . VAL D 1 106 ? -2.586 14.917 9.916 1.00 11.72 106 VAL D N 1
ATOM 9073 C CA . VAL D 1 106 ? -1.117 14.926 10.005 1.00 10.45 106 VAL D CA 1
ATOM 9074 C C . VAL D 1 106 ? -0.560 16.297 9.666 1.00 9.53 106 VAL D C 1
ATOM 9075 O O . VAL D 1 106 ? -1.243 17.096 9.033 1.00 10.31 106 VAL D O 1
ATOM 9079 N N . HIS D 1 107 ? 0.728 16.458 9.936 1.00 9.82 107 HIS D N 1
ATOM 9080 C CA . HIS D 1 107 ? 1.559 17.578 9.423 1.00 8.93 107 HIS D CA 1
ATOM 9081 C C . HIS D 1 107 ? 2.665 16.993 8.569 1.00 9.06 107 HIS D C 1
ATOM 9082 O O . HIS D 1 107 ? 3.310 16.004 8.954 1.00 9.53 107 HIS D O 1
ATOM 9089 N N . SER D 1 108 ? 2.936 17.615 7.436 1.00 8.88 108 SER D N 1
ATOM 9090 C CA . SER D 1 108 ? 3.971 17.169 6.513 1.00 9.18 108 SER D CA 1
ATOM 9091 C C . SER D 1 108 ? 5.355 17.159 7.132 1.00 9.86 108 SER D C 1
ATOM 9092 O O . SER D 1 108 ? 6.253 16.471 6.588 1.00 10.83 108 SER D O 1
ATOM 9095 N N . SER D 1 109 ? 5.642 17.944 8.157 1.00 10.16 109 SER D N 1
ATOM 9096 C CA . SER D 1 109 ? 6.969 17.905 8.796 1.00 11.23 109 SER D CA 1
ATOM 9097 C C . SER D 1 109 ? 7.221 16.555 9.456 1.00 11.58 109 SER D C 1
ATOM 9098 O O . SER D 1 109 ? 8.366 16.156 9.643 1.00 13.52 109 SER D O 1
ATOM 9101 N N . VAL D 1 110 ? 6.151 15.862 9.824 1.00 10.33 110 VAL D N 1
ATOM 9102 C CA . VAL D 1 110 ? 6.242 14.504 10.428 1.00 11.01 110 VAL D CA 1
ATOM 9103 C C . VAL D 1 110 ? 6.180 13.425 9.354 1.00 10.11 110 VAL D C 1
ATOM 9104 O O . VAL D 1 110 ? 6.992 12.519 9.362 1.00 12.09 110 VAL D O 1
ATOM 9108 N N . THR D 1 111 ? 5.281 13.541 8.401 1.00 10.01 111 THR D N 1
ATOM 9109 C CA . THR D 1 111 ? 5.062 12.471 7.417 1.00 10.02 111 THR D CA 1
ATOM 9110 C C . THR D 1 111 ? 6.017 12.565 6.240 1.00 9.97 111 THR D C 1
ATOM 9111 O O . THR D 1 111 ? 6.270 11.560 5.588 1.00 10.02 111 THR D O 1
ATOM 9115 N N . GLY D 1 112 ? 6.469 13.776 5.959 1.00 9.67 112 GLY D N 1
ATOM 9116 C CA . GLY D 1 112 ? 7.246 14.041 4.740 1.00 9.15 112 GLY D CA 1
ATOM 9117 C C . GLY D 1 112 ? 6.381 14.403 3.537 1.00 9.23 112 GLY D C 1
ATOM 9118 O O . GLY D 1 112 ? 6.947 14.700 2.497 1.00 10.49 112 GLY D O 1
ATOM 9119 N N . THR D 1 113 ? 5.052 14.319 3.640 1.00 8.98 113 THR D N 1
ATOM 9120 C CA . THR D 1 113 ? 4.183 14.563 2.491 1.00 9.44 113 THR D CA 1
ATOM 9121 C C . THR D 1 113 ? 2.973 15.360 2.934 1.00 8.91 113 THR D C 1
ATOM 9122 O O . THR D 1 113 ? 2.618 15.389 4.120 1.00 8.90 113 THR D O 1
ATOM 9126 N N . GLN D 1 114 ? 2.292 15.922 1.965 1.00 8.57 114 GLN D N 1
ATOM 9127 C CA . GLN D 1 114 ? 1.066 16.665 2.194 1.00 7.85 114 GLN D CA 1
ATOM 9128 C C . GLN D 1 114 ? 0.062 15.755 2.893 1.00 7.72 114 GLN D C 1
ATOM 9129 O O . GLN D 1 114 ? -0.039 14.541 2.570 1.00 8.34 114 GLN D O 1
ATOM 9135 N N . PRO D 1 115 ? -0.773 16.255 3.829 1.00 8.84 115 PRO D N 1
ATOM 9136 C CA . PRO D 1 115 ? -1.886 15.483 4.352 1.00 8.18 115 PRO D CA 1
ATOM 9137 C C . PRO D 1 115 ? -2.799 15.032 3.226 1.00 7.77 115 PRO D C 1
ATOM 9138 O O . PRO D 1 115 ? -3.006 15.771 2.285 1.00 8.53 115 PRO D O 1
ATOM 9142 N N . VAL D 1 116 ? -3.449 13.867 3.379 1.00 8.07 116 VAL D N 1
ATOM 9143 C CA . VAL D 1 116 ? -4.377 13.351 2.358 1.00 8.60 116 VAL D CA 1
ATOM 9144 C C . VAL D 1 116 ? -5.737 13.140 3.000 1.00 8.37 116 VAL D C 1
ATOM 9145 O O . VAL D 1 116 ? -5.853 12.895 4.221 1.00 8.90 116 VAL D O 1
ATOM 9149 N N . SER D 1 117 ? -6.772 13.249 2.177 1.00 8.28 117 SER D N 1
ATOM 9150 C CA . SER D 1 117 ? -8.154 13.190 2.706 1.00 8.91 117 SER D CA 1
ATOM 9151 C C . SER D 1 117 ? -9.103 12.817 1.568 1.00 8.90 117 SER D C 1
ATOM 9152 O O . SER D 1 117 ? -8.716 12.636 0.415 1.00 9.32 117 SER D O 1
ATOM 9155 N N . SER D 1 118 ? -10.370 12.743 1.913 1.00 8.37 118 SER D N 1
ATOM 9156 C CA . SER D 1 118 ? -11.444 12.662 0.917 1.00 9.15 118 SER D CA 1
ATOM 9157 C C . SER D 1 118 ? -11.449 13.895 0.016 1.00 9.08 118 SER D C 1
ATOM 9158 O O . SER D 1 118 ? -11.593 13.772 -1.209 1.00 9.72 118 SER D O 1
ATOM 9161 N N . SER D 1 119 ? -11.258 15.054 0.622 1.00 9.14 119 SER D N 1
ATOM 9162 C CA . SER D 1 119 ? -11.309 16.325 -0.092 1.00 9.50 119 SER D CA 1
ATOM 9163 C C . SER D 1 119 ? -10.176 17.237 0.356 1.00 9.52 119 SER D C 1
ATOM 9164 O O . SER D 1 119 ? -9.609 17.028 1.396 1.00 9.39 119 SER D O 1
ATOM 9167 N N . ALA D 1 120 ? -9.956 18.316 -0.399 1.00 9.48 120 ALA D N 1
ATOM 9168 C CA . ALA D 1 120 ? -8.874 19.288 -0.111 1.00 11.40 120 ALA D CA 1
ATOM 9169 C C . ALA D 1 120 ? -9.332 20.296 0.956 1.00 10.92 120 ALA D C 1
ATOM 9170 O O . ALA D 1 120 ? -9.602 21.434 0.620 1.00 12.62 120 ALA D O 1
ATOM 9172 N N . THR D 1 121 ? -9.349 19.868 2.208 1.00 9.60 121 THR D N 1
ATOM 9173 C CA . THR D 1 121 ? -9.870 20.612 3.352 1.00 10.14 121 THR D CA 1
ATOM 9174 C C . THR D 1 121 ? -8.776 20.755 4.379 1.00 9.48 121 THR D C 1
ATOM 9175 O O . THR D 1 121 ? -7.712 20.133 4.312 1.00 9.79 121 THR D O 1
ATOM 9179 N N . THR D 1 122 ? -9.056 21.594 5.355 1.00 10.05 122 THR D N 1
ATOM 9180 C CA . THR D 1 122 ? -8.103 21.922 6.441 1.00 9.69 122 THR D CA 1
ATOM 9181 C C . THR D 1 122 ? -8.728 21.759 7.814 1.00 10.24 122 THR D C 1
ATOM 9182 O O . THR D 1 122 ? -9.788 22.333 8.024 1.00 10.58 122 THR D O 1
ATOM 9186 N N . ALA D 1 123 ? -8.126 20.950 8.661 1.00 9.84 123 ALA D N 1
ATOM 9187 C CA . ALA D 1 123 ? -8.621 20.778 10.036 1.00 10.49 123 ALA D CA 1
ATOM 9188 C C . ALA D 1 123 ? -8.453 22.075 10.792 1.00 10.80 123 ALA D C 1
ATOM 9189 O O . ALA D 1 123 ? -7.596 22.870 10.513 1.00 10.48 123 ALA D O 1
ATOM 9191 N N . PRO D 1 124 ? -9.317 22.329 11.795 1.00 10.65 124 PRO D N 1
ATOM 9192 C CA . PRO D 1 124 ? -9.224 23.515 12.625 1.00 12.51 124 PRO D CA 1
ATOM 9193 C C . PRO D 1 124 ? -8.083 23.418 13.637 1.00 13.42 124 PRO D C 1
ATOM 9194 O O . PRO D 1 124 ? -7.798 22.355 14.090 1.00 15.98 124 PRO D O 1
ATOM 9198 N N . GLY D 1 125 ? -7.527 24.577 13.949 1.00 14.31 125 GLY D N 1
ATOM 9199 C CA . GLY D 1 125 ? -6.548 24.734 15.022 1.00 17.24 125 GLY D CA 1
ATOM 9200 C C . GLY D 1 125 ? -5.135 24.408 14.619 1.00 15.90 125 GLY D C 1
ATOM 9201 O O . GLY D 1 125 ? -4.755 24.703 13.470 1.00 16.45 125 GLY D O 1
ATOM 9202 N N . GLU D 1 126 ? -4.416 23.849 15.575 1.00 15.21 126 GLU D N 1
ATOM 9203 C CA . GLU D 1 126 ? -2.981 23.546 15.408 1.00 15.20 126 GLU D CA 1
ATOM 9204 C C . GLU D 1 126 ? -2.754 22.067 15.566 1.00 15.09 126 GLU D C 1
ATOM 9205 O O . GLU D 1 126 ? -3.473 21.398 16.321 1.00 16.79 126 GLU D O 1
ATOM 9211 N N . VAL D 1 127 ? -1.702 21.628 14.917 1.00 13.62 127 VAL D N 1
ATOM 9212 C CA . VAL D 1 127 ? -1.282 20.216 14.869 1.00 14.64 127 VAL D CA 1
ATOM 9213 C C . VAL D 1 127 ? 0.020 20.052 15.636 1.00 14.31 127 VAL D C 1
ATOM 9214 O O . VAL D 1 127 ? 0.897 20.962 15.562 1.00 14.81 127 VAL D O 1
ATOM 9218 N N . HIS D 1 128 ? 0.110 18.951 16.353 1.00 15.96 128 HIS D N 1
ATOM 9219 C CA . HIS D 1 128 ? 1.331 18.538 17.073 1.00 16.21 128 HIS D CA 1
ATOM 9220 C C . HIS D 1 128 ? 2.432 18.162 16.079 1.00 14.17 128 HIS D C 1
ATOM 9221 O O . HIS D 1 128 ? 2.168 17.429 15.080 1.00 15.84 128 HIS D O 1
ATOM 9228 N N . THR D 1 129 ? 3.624 18.699 16.272 1.00 14.08 129 THR D N 1
ATOM 9229 C CA . THR D 1 129 ? 4.796 18.269 15.473 1.00 13.28 129 THR D CA 1
ATOM 9230 C C . THR D 1 129 ? 5.975 18.068 16.412 1.00 13.07 129 THR D C 1
ATOM 9231 O O . THR D 1 129 ? 5.892 18.439 17.570 1.00 14.28 129 THR D O 1
ATOM 9235 N N . TYR D 1 130 ? 7.095 17.598 15.901 1.00 13.07 130 TYR D N 1
ATOM 9236 C CA . TYR D 1 130 ? 8.285 17.458 16.759 1.00 14.76 130 TYR D CA 1
ATOM 9237 C C . TYR D 1 130 ? 8.858 18.829 17.124 1.00 16.86 130 TYR D C 1
ATOM 9238 O O . TYR D 1 130 ? 9.669 18.902 18.061 1.00 18.06 130 TYR D O 1
ATOM 9247 N N . GLU D 1 131 ? 8.452 19.877 16.414 1.00 17.59 131 GLU D N 1
ATOM 9248 C CA . GLU D 1 131 ? 8.894 21.264 16.673 1.00 17.41 131 GLU D CA 1
ATOM 9249 C C . GLU D 1 131 ? 7.752 22.097 17.230 1.00 17.86 131 GLU D C 1
ATOM 9250 O O . GLU D 1 131 ? 7.855 23.336 17.153 1.00 25.08 131 GLU D O 1
ATOM 9256 N N . GLY D 1 132 ? 6.802 21.455 17.897 1.00 17.48 132 GLY D N 1
ATOM 9257 C CA . GLY D 1 132 ? 5.696 22.138 18.582 1.00 18.70 132 GLY D CA 1
ATOM 9258 C C . GLY D 1 132 ? 4.496 22.325 17.680 1.00 17.71 132 GLY D C 1
ATOM 9259 O O . GLY D 1 132 ? 4.495 21.824 16.536 1.00 17.07 132 GLY D O 1
ATOM 9260 N N . LYS D 1 133 ? 3.489 23.038 18.140 1.00 19.61 133 LYS D N 1
ATOM 9261 C CA . LYS D 1 133 ? 2.205 23.237 17.421 1.00 19.16 133 LYS D CA 1
ATOM 9262 C C . LYS D 1 133 ? 2.454 24.077 16.160 1.00 18.10 133 LYS D C 1
ATOM 9263 O O . LYS D 1 133 ? 3.128 25.118 16.227 1.00 21.01 133 LYS D O 1
ATOM 9269 N N . LYS D 1 134 ? 1.844 23.682 15.056 1.00 14.65 134 LYS D N 1
ATOM 9270 C CA . LYS D 1 134 ? 1.891 24.441 13.787 1.00 14.87 134 LYS D CA 1
ATOM 9271 C C . LYS D 1 134 ? 0.497 24.544 13.208 1.00 14.05 134 LYS D C 1
ATOM 9272 O O . LYS D 1 134 ? -0.377 23.720 13.533 1.00 14.63 134 LYS D O 1
ATOM 9278 N N . PRO D 1 135 ? 0.238 25.476 12.262 1.00 13.28 135 PRO D N 1
ATOM 9279 C CA . PRO D 1 135 ? -1.056 25.512 11.589 1.00 14.24 135 PRO D CA 1
ATOM 9280 C C . PRO D 1 135 ? -1.282 24.206 10.817 1.00 11.11 135 PRO D C 1
ATOM 9281 O O . PRO D 1 135 ? -0.393 23.720 10.144 1.00 11.18 135 PRO D O 1
ATOM 9285 N N . PHE D 1 136 ? -2.479 23.680 10.869 1.00 11.28 136 PHE D N 1
ATOM 9286 C CA . PHE D 1 136 ? -2.835 22.599 9.914 1.00 10.22 136 PHE D CA 1
ATOM 9287 C C . PHE D 1 136 ? -2.629 23.068 8.481 1.00 10.57 136 PHE D C 1
ATOM 9288 O O . PHE D 1 136 ? -2.901 24.226 8.194 1.00 12.29 136 PHE D O 1
ATOM 9296 N N . GLU D 1 137 ? -2.311 22.114 7.650 1.00 10.19 137 GLU D N 1
ATOM 9297 C CA . GLU D 1 137 ? -2.210 22.302 6.224 1.00 9.35 137 GLU D CA 1
ATOM 9298 C C . GLU D 1 137 ? -3.444 21.764 5.507 1.00 9.58 137 GLU D C 1
ATOM 9299 O O . GLU D 1 137 ? -3.994 20.735 5.902 1.00 10.24 137 GLU D O 1
ATOM 9305 N N . GLN D 1 138 ? -3.809 22.394 4.409 1.00 8.55 138 GLN D N 1
ATOM 9306 C CA . GLN D 1 138 ? -4.856 21.849 3.526 1.00 9.43 138 GLN D CA 1
ATOM 9307 C C . GLN D 1 138 ? -4.396 20.527 2.941 1.00 9.00 138 GLN D C 1
ATOM 9308 O O . GLN D 1 138 ? -3.254 20.441 2.435 1.00 8.35 138 GLN D O 1
ATOM 9314 N N . ALA D 1 139 ? -5.269 19.537 2.995 1.00 8.55 139 ALA D N 1
ATOM 9315 C CA . ALA D 1 139 ? -5.016 18.203 2.467 1.00 8.76 139 ALA D CA 1
ATOM 9316 C C . ALA D 1 139 ? -5.177 18.233 0.950 1.00 8.89 139 ALA D C 1
ATOM 9317 O O . ALA D 1 139 ? -5.717 19.162 0.392 1.00 10.05 139 ALA D O 1
ATOM 9319 N N . ARG D 1 140 ? -4.712 17.135 0.324 1.00 9.17 140 ARG D N 1
ATOM 9320 C CA . ARG D 1 140 ? -5.099 16.831 -1.062 1.00 9.23 140 ARG D CA 1
ATOM 9321 C C . ARG D 1 140 ? -6.162 15.727 -1.056 1.00 9.28 140 ARG D C 1
ATOM 9322 O O . ARG D 1 140 ? -6.132 14.796 -0.192 1.00 10.27 140 ARG D O 1
ATOM 9330 N N . ALA D 1 141 ? -7.022 15.744 -2.082 1.00 9.73 141 ALA D N 1
ATOM 9331 C CA . ALA D 1 141 ? -8.080 14.742 -2.260 1.00 9.48 141 ALA D CA 1
ATOM 9332 C C . ALA D 1 141 ? -7.476 13.517 -2.906 1.00 10.66 141 ALA D C 1
ATOM 9333 O O . ALA D 1 141 ? -7.015 13.576 -4.050 1.00 12.07 141 ALA D O 1
ATOM 9335 N N . ILE D 1 142 ? -7.591 12.377 -2.293 1.00 9.38 142 ILE D N 1
ATOM 9336 C CA . ILE D 1 142 ? -6.918 11.172 -2.821 1.00 9.48 142 ILE D CA 1
ATOM 9337 C C . ILE D 1 142 ? -7.585 10.690 -4.109 1.00 9.95 142 ILE D C 1
ATOM 9338 O O . ILE D 1 142 ? -8.792 10.832 -4.308 1.00 10.53 142 ILE D O 1
ATOM 9343 N N . ASP D 1 143 ? -6.760 10.108 -4.979 1.00 10.74 143 ASP D N 1
ATOM 9344 C CA . ASP D 1 143 ? -7.230 9.496 -6.238 1.00 10.33 143 ASP D CA 1
ATOM 9345 C C . ASP D 1 143 ? -7.239 7.958 -6.165 1.00 9.61 143 ASP D C 1
ATOM 9346 O O . ASP D 1 143 ? -6.920 7.353 -5.159 1.00 9.62 143 ASP D O 1
ATOM 9351 N N . ALA D 1 144 ? -7.570 7.330 -7.270 1.00 10.87 144 ALA D N 1
ATOM 9352 C CA . ALA D 1 144 ? -7.654 5.853 -7.332 1.00 10.90 144 ALA D CA 1
ATOM 9353 C C . ALA D 1 144 ? -6.337 5.193 -6.954 1.00 10.36 144 ALA D C 1
ATOM 9354 O O . ALA D 1 144 ? -6.353 4.189 -6.257 1.00 9.97 144 ALA D O 1
ATOM 9356 N N . ALA D 1 145 ? -5.217 5.725 -7.400 1.00 10.89 145 ALA D N 1
ATOM 9357 C CA . ALA D 1 145 ? -3.914 5.104 -7.091 1.00 10.06 145 ALA D CA 1
ATOM 9358 C C . ALA D 1 145 ? -3.661 5.211 -5.601 1.00 9.25 145 ALA D C 1
ATOM 9359 O O . ALA D 1 145 ? -3.138 4.257 -4.972 1.00 9.35 145 ALA D O 1
ATOM 9361 N N . ASP D 1 146 ? -4.019 6.327 -5.023 1.00 9.35 146 ASP D N 1
ATOM 9362 C CA . ASP D 1 146 ? -3.870 6.531 -3.581 1.00 8.38 146 ASP D CA 1
ATOM 9363 C C . ASP D 1 146 ? -4.725 5.527 -2.802 1.00 7.86 146 ASP D C 1
ATOM 9364 O O . ASP D 1 146 ? -4.279 4.967 -1.793 1.00 7.98 146 ASP D O 1
ATOM 9369 N N . ILE D 1 147 ? -5.949 5.361 -3.264 1.00 8.27 147 ILE D N 1
ATOM 9370 C CA . ILE D 1 147 ? -6.896 4.458 -2.568 1.00 8.63 147 ILE D CA 1
ATOM 9371 C C . ILE D 1 147 ? -6.342 3.033 -2.592 1.00 7.92 147 ILE D C 1
ATOM 9372 O O . ILE D 1 147 ? -6.344 2.333 -1.582 1.00 9.02 147 ILE D O 1
ATOM 9377 N N . SER D 1 148 ? -5.815 2.620 -3.735 1.00 8.26 148 SER D N 1
ATOM 9378 C CA . SER D 1 148 ? -5.255 1.264 -3.882 1.00 8.97 148 SER D CA 1
ATOM 9379 C C . SER D 1 148 ? -4.115 1.094 -2.854 1.00 7.70 148 SER D C 1
ATOM 9380 O O . SER D 1 148 ? -4.006 0.084 -2.176 1.00 8.34 148 SER D O 1
ATOM 9383 N N . ARG D 1 149 ? -3.237 2.067 -2.798 1.00 7.80 149 ARG D N 1
ATOM 9384 C CA . ARG D 1 149 ? -2.086 2.061 -1.891 1.00 8.21 149 ARG D CA 1
ATOM 9385 C C . ARG D 1 149 ? -2.549 2.039 -0.434 1.00 7.84 149 ARG D C 1
ATOM 9386 O O . ARG D 1 149 ? -1.960 1.295 0.379 1.00 8.74 149 ARG D O 1
ATOM 9394 N N . ILE D 1 150 ? -3.522 2.875 -0.085 1.00 8.15 150 ILE D N 1
ATOM 9395 C CA . ILE D 1 150 ? -3.924 2.966 1.341 1.00 7.82 150 ILE D CA 1
ATOM 9396 C C . ILE D 1 150 ? -4.609 1.650 1.724 1.00 7.83 150 ILE D C 1
ATOM 9397 O O . ILE D 1 150 ? -4.428 1.130 2.859 1.00 7.83 150 ILE D O 1
ATOM 9402 N N . LEU D 1 151 ? -5.369 1.053 0.833 1.00 7.62 151 LEU D N 1
ATOM 9403 C CA . LEU D 1 151 ? -5.988 -0.253 1.111 1.00 7.85 151 LEU D CA 1
ATOM 9404 C C . LEU D 1 151 ? -4.905 -1.299 1.313 1.00 7.73 151 LEU D C 1
ATOM 9405 O O . LEU D 1 151 ? -4.994 -2.110 2.234 1.00 8.23 151 LEU D O 1
ATOM 9410 N N . ASN D 1 152 ? -3.835 -1.254 0.520 1.00 7.26 152 ASN D N 1
ATOM 9411 C CA . ASN D 1 152 ? -2.660 -2.123 0.750 1.00 7.66 152 ASN D CA 1
ATOM 9412 C C . ASN D 1 152 ? -2.073 -1.878 2.135 1.00 7.85 152 ASN D C 1
ATOM 9413 O O . ASN D 1 152 ? -1.701 -2.849 2.835 1.00 8.44 152 ASN D O 1
ATOM 9418 N N . ASP D 1 153 ? -1.971 -0.628 2.529 1.00 7.94 153 ASP D N 1
ATOM 9419 C CA . ASP D 1 153 ? -1.408 -0.308 3.843 1.00 7.98 153 ASP D CA 1
ATOM 9420 C C . ASP D 1 153 ? -2.290 -0.892 4.950 1.00 7.77 153 ASP D C 1
ATOM 9421 O O . ASP D 1 153 ? -1.762 -1.380 5.932 1.00 8.49 153 ASP D O 1
ATOM 9426 N N . TYR D 1 154 ? -3.604 -0.751 4.891 1.00 7.77 154 TYR D N 1
ATOM 9427 C CA . TYR D 1 154 ? -4.476 -1.407 5.864 1.00 8.15 154 TYR D CA 1
ATOM 9428 C C . TYR D 1 154 ? -4.301 -2.924 5.896 1.00 8.20 154 TYR D C 1
ATOM 9429 O O . TYR D 1 154 ? -4.212 -3.504 6.992 1.00 8.52 154 TYR D O 1
ATOM 9438 N N . GLU D 1 155 ? -4.252 -3.536 4.722 1.00 8.18 155 GLU D N 1
ATOM 9439 C CA . GLU D 1 155 ? -4.051 -4.981 4.634 1.00 9.52 155 GLU D CA 1
ATOM 9440 C C . GLU D 1 155 ? -2.749 -5.369 5.345 1.00 8.94 155 GLU D C 1
ATOM 9441 O O . GLU D 1 155 ? -2.741 -6.255 6.176 1.00 9.85 155 GLU D O 1
ATOM 9447 N N . ASN D 1 156 ? -1.660 -4.702 5.017 1.00 9.51 156 ASN D N 1
ATOM 9448 C CA . ASN D 1 156 ? -0.320 -5.058 5.570 1.00 9.80 156 ASN D CA 1
ATOM 9449 C C . ASN D 1 156 ? -0.321 -4.806 7.060 1.00 8.89 156 ASN D C 1
ATOM 9450 O O . ASN D 1 156 ? 0.257 -5.616 7.815 1.00 8.42 156 ASN D O 1
ATOM 9455 N N . ALA D 1 157 ? -0.921 -3.708 7.508 1.00 8.12 157 ALA D N 1
ATOM 9456 C CA . ALA D 1 157 ? -0.917 -3.400 8.932 1.00 8.43 157 ALA D CA 1
ATOM 9457 C C . ALA D 1 157 ? -1.735 -4.474 9.706 1.00 7.40 157 ALA D C 1
ATOM 9458 O O . ALA D 1 157 ? -1.292 -4.913 10.792 1.00 8.39 157 ALA D O 1
ATOM 9460 N N . ALA D 1 158 ? -2.865 -4.912 9.176 1.00 8.16 158 ALA D N 1
ATOM 9461 C CA . ALA D 1 158 ? -3.637 -5.975 9.839 1.00 8.46 158 ALA D CA 1
ATOM 9462 C C . ALA D 1 158 ? -2.830 -7.262 9.906 1.00 8.96 158 ALA D C 1
ATOM 9463 O O . ALA D 1 158 ? -2.800 -7.924 10.942 1.00 9.83 158 ALA D O 1
ATOM 9465 N N . ARG D 1 159 ? -2.223 -7.676 8.811 1.00 8.20 159 ARG D N 1
ATOM 9466 C CA . ARG D 1 159 ? -1.372 -8.886 8.769 1.00 9.55 159 ARG D CA 1
ATOM 9467 C C . ARG D 1 159 ? -0.288 -8.732 9.836 1.00 8.77 159 ARG D C 1
ATOM 9468 O O . ARG D 1 159 ? 0.024 -9.691 10.555 1.00 9.28 159 ARG D O 1
ATOM 9476 N N . ASN D 1 160 ? 0.347 -7.591 9.880 1.00 9.43 160 ASN D N 1
ATOM 9477 C CA . ASN D 1 160 ? 1.461 -7.345 10.819 1.00 9.38 160 ASN D CA 1
ATOM 9478 C C . ASN D 1 160 ? 0.978 -7.354 12.256 1.00 9.16 160 ASN D C 1
ATOM 9479 O O . ASN D 1 160 ? 1.733 -7.842 13.133 1.00 8.78 160 ASN D O 1
ATOM 9484 N N . ALA D 1 161 ? -0.219 -6.900 12.562 1.00 8.46 161 ALA D N 1
ATOM 9485 C CA . ALA D 1 161 ? -0.760 -7.018 13.923 1.00 8.42 161 ALA D CA 1
ATOM 9486 C C . ALA D 1 161 ? -0.903 -8.487 14.334 1.00 8.58 161 ALA D C 1
ATOM 9487 O O . ALA D 1 161 ? -0.443 -8.878 15.438 1.00 8.67 161 ALA D O 1
ATOM 9489 N N . ILE D 1 162 ? -1.424 -9.320 13.443 1.00 8.99 162 ILE D N 1
ATOM 9490 C CA . ILE D 1 162 ? -1.516 -10.747 13.775 1.00 9.63 162 ILE D CA 1
ATOM 9491 C C . ILE D 1 162 ? -0.093 -11.274 13.939 1.00 8.95 162 ILE D C 1
ATOM 9492 O O . ILE D 1 162 ? 0.154 -12.057 14.857 1.00 9.79 162 ILE D O 1
ATOM 9497 N N . ARG D 1 163 ? 0.796 -10.953 13.008 1.00 9.78 163 ARG D N 1
ATOM 9498 C CA . ARG D 1 163 ? 2.205 -11.418 13.096 1.00 10.20 163 ARG D CA 1
ATOM 9499 C C . ARG D 1 163 ? 2.853 -11.078 14.460 1.00 9.36 163 ARG D C 1
ATOM 9500 O O . ARG D 1 163 ? 3.626 -11.886 14.951 1.00 11.07 163 ARG D O 1
ATOM 9508 N N . ALA D 1 164 ? 2.526 -9.939 15.057 1.00 9.72 164 ALA D N 1
ATOM 9509 C CA . ALA D 1 164 ? 3.086 -9.497 16.336 1.00 10.42 164 ALA D CA 1
ATOM 9510 C C . ALA D 1 164 ? 2.405 -10.201 17.491 1.00 9.60 164 ALA D C 1
ATOM 9511 O O . ALA D 1 164 ? 2.897 -10.038 18.624 1.00 11.59 164 ALA D O 1
ATOM 9513 N N . GLY D 1 165 ? 1.360 -10.979 17.263 1.00 9.10 165 GLY D N 1
ATOM 9514 C CA . GLY D 1 165 ? 0.697 -11.705 18.354 1.00 10.36 165 GLY D CA 1
ATOM 9515 C C . GLY D 1 165 ? -0.583 -11.054 18.805 1.00 9.90 165 GLY D C 1
ATOM 9516 O O . GLY D 1 165 ? -1.222 -11.604 19.719 1.00 10.69 165 GLY D O 1
ATOM 9517 N N . PHE D 1 166 ? -1.024 -9.918 18.265 1.00 9.48 166 PHE D N 1
ATOM 9518 C CA . PHE D 1 166 ? -2.302 -9.312 18.730 1.00 9.47 166 PHE D CA 1
ATOM 9519 C C . PHE D 1 166 ? -3.419 -10.330 18.502 1.00 9.49 166 PHE D C 1
ATOM 9520 O O . PHE D 1 166 ? -3.440 -11.135 17.526 1.00 9.61 166 PHE D O 1
ATOM 9528 N N . ASP D 1 167 ? -4.441 -10.201 19.334 1.00 9.51 167 ASP D N 1
ATOM 9529 C CA . ASP D 1 167 ? -5.636 -11.031 19.277 1.00 9.00 167 ASP D CA 1
ATOM 9530 C C . ASP D 1 167 ? -6.560 -10.611 18.132 1.00 9.76 167 ASP D C 1
ATOM 9531 O O . ASP D 1 167 ? -7.478 -11.360 17.795 1.00 12.79 167 ASP D O 1
ATOM 9536 N N . GLY D 1 168 ? -6.359 -9.420 17.603 1.00 8.71 168 GLY D N 1
ATOM 9537 C CA . GLY D 1 168 ? -7.175 -8.895 16.513 1.00 9.94 168 GLY D CA 1
ATOM 9538 C C . GLY D 1 168 ? -6.823 -7.457 16.304 1.00 8.22 168 GLY D C 1
ATOM 9539 O O . GLY D 1 168 ? -5.796 -6.961 16.853 1.00 8.83 168 GLY D O 1
ATOM 9540 N N . VAL D 1 169 ? -7.644 -6.771 15.521 1.00 8.72 169 VAL D N 1
ATOM 9541 C CA . VAL D 1 169 ? -7.473 -5.351 15.241 1.00 8.18 169 VAL D CA 1
ATOM 9542 C C . VAL D 1 169 ? -8.766 -4.616 15.489 1.00 7.70 169 VAL D C 1
ATOM 9543 O O . VAL D 1 169 ? -9.840 -5.230 15.444 1.00 8.61 169 VAL D O 1
ATOM 9547 N N . GLN D 1 170 ? -8.645 -3.298 15.643 1.00 7.88 170 GLN D N 1
ATOM 9548 C CA . GLN D 1 170 ? -9.784 -2.399 15.536 1.00 8.03 170 GLN D CA 1
ATOM 9549 C C . GLN D 1 170 ? -9.453 -1.369 14.476 1.00 7.66 170 GLN D C 1
ATOM 9550 O O . GLN D 1 170 ? -8.399 -0.700 14.559 1.00 8.32 170 GLN D O 1
ATOM 9556 N N . ILE D 1 171 ? -10.294 -1.253 13.478 1.00 7.27 171 ILE D N 1
ATOM 9557 C CA . ILE D 1 171 ? -10.127 -0.193 12.462 1.00 7.64 171 ILE D CA 1
ATOM 9558 C C . ILE D 1 171 ? -10.570 1.150 13.032 1.00 8.12 171 ILE D C 1
ATOM 9559 O O . ILE D 1 171 ? -11.704 1.263 13.515 1.00 8.44 171 ILE D O 1
ATOM 9564 N N . HIS D 1 172 ? -9.652 2.123 13.081 1.00 7.94 172 HIS D N 1
ATOM 9565 C CA . HIS D 1 172 ? -10.025 3.465 13.578 1.00 8.61 172 HIS D CA 1
ATOM 9566 C C . HIS D 1 172 ? -10.767 4.199 12.472 1.00 7.64 172 HIS D C 1
ATOM 9567 O O . HIS D 1 172 ? -10.149 4.741 11.556 1.00 8.41 172 HIS D O 1
ATOM 9574 N N . ALA D 1 173 ? -12.078 4.206 12.544 1.00 7.64 173 ALA D N 1
ATOM 9575 C CA . ALA D 1 173 ? -12.945 4.883 11.563 1.00 8.02 173 ALA D CA 1
ATOM 9576 C C . ALA D 1 173 ? -13.663 6.058 12.206 1.00 8.17 173 ALA D C 1
ATOM 9577 O O . ALA D 1 173 ? -14.700 6.465 11.699 1.00 8.88 173 ALA D O 1
ATOM 9579 N N . ALA D 1 174 ? -13.013 6.650 13.209 1.00 7.83 174 ALA D N 1
ATOM 9580 C CA . ALA D 1 174 ? -13.629 7.678 14.028 1.00 8.67 174 ALA D CA 1
ATOM 9581 C C . ALA D 1 174 ? -12.762 8.936 14.129 1.00 7.95 174 ALA D C 1
ATOM 9582 O O . ALA D 1 174 ? -11.687 9.023 13.551 1.00 8.76 174 ALA D O 1
ATOM 9584 N N . ASN D 1 175 ? -13.293 9.894 14.858 1.00 8.30 175 ASN D N 1
ATOM 9585 C CA . ASN D 1 175 ? -12.605 11.049 15.449 1.00 8.59 175 ASN D CA 1
ATOM 9586 C C . ASN D 1 175 ? -11.957 11.935 14.383 1.00 8.05 175 ASN D C 1
ATOM 9587 O O . ASN D 1 175 ? -11.010 12.661 14.685 1.00 9.11 175 ASN D O 1
ATOM 9592 N N . GLY D 1 176 ? -12.552 11.956 13.212 1.00 8.60 176 GLY D N 1
ATOM 9593 C CA . GLY D 1 176 ? -12.128 12.892 12.180 1.00 9.21 176 GLY D CA 1
ATOM 9594 C C . GLY D 1 176 ? -10.879 12.478 11.428 1.00 8.60 176 GLY D C 1
ATOM 9595 O O . GLY D 1 176 ? -10.371 13.340 10.696 1.00 8.25 176 GLY D O 1
ATOM 9596 N N . TYR D 1 177 ? -10.474 11.236 11.500 1.00 8.45 177 TYR D N 1
ATOM 9597 C CA . TYR D 1 177 ? -9.325 10.689 10.735 1.00 7.79 177 TYR D CA 1
ATOM 9598 C C . TYR D 1 177 ? -9.820 10.253 9.377 1.00 7.89 177 TYR D C 1
ATOM 9599 O O . TYR D 1 177 ? -10.887 10.680 8.932 1.00 7.75 177 TYR D O 1
ATOM 9608 N N . LEU D 1 178 ? -8.975 9.575 8.590 1.00 7.41 178 LEU D N 1
ATOM 9609 C CA . LEU D 1 178 ? -9.224 9.469 7.135 1.00 7.66 178 LEU D CA 1
ATOM 9610 C C . LEU D 1 178 ? -10.611 8.899 6.873 1.00 8.09 178 LEU D C 1
ATOM 9611 O O . LEU D 1 178 ? -11.333 9.411 6.038 1.00 7.66 178 LEU D O 1
ATOM 9616 N N . ILE D 1 179 ? -10.931 7.745 7.450 1.00 7.23 179 ILE D N 1
ATOM 9617 C CA . ILE D 1 179 ? -12.188 7.069 7.121 1.00 7.89 179 ILE D CA 1
ATOM 9618 C C . ILE D 1 179 ? -13.375 7.942 7.520 1.00 8.35 179 ILE D C 1
ATOM 9619 O O . ILE D 1 179 ? -14.310 8.085 6.741 1.00 8.59 179 ILE D O 1
ATOM 9624 N N . ASP D 1 180 ? -13.319 8.534 8.699 1.00 8.25 180 ASP D N 1
ATOM 9625 C CA . ASP D 1 180 ? -14.380 9.453 9.156 1.00 8.90 180 ASP D CA 1
ATOM 9626 C C . ASP D 1 180 ? -14.521 10.635 8.190 1.00 8.37 180 ASP D C 1
ATOM 9627 O O . ASP D 1 180 ? -15.609 11.136 7.979 1.00 8.63 180 ASP D O 1
ATOM 9632 N N . GLU D 1 181 ? -13.417 11.130 7.662 1.00 7.86 181 GLU D N 1
ATOM 9633 C CA . GLU D 1 181 ? -13.437 12.231 6.668 1.00 8.31 181 GLU D CA 1
ATOM 9634 C C . GLU D 1 181 ? -14.203 11.860 5.405 1.00 8.67 181 GLU D C 1
ATOM 9635 O O . GLU D 1 181 ? -14.754 12.769 4.772 1.00 10.64 181 GLU D O 1
ATOM 9641 N N . PHE D 1 182 ? -14.193 10.609 5.009 1.00 8.00 182 PHE D N 1
ATOM 9642 C CA . PHE D 1 182 ? -15.070 10.098 3.931 1.00 8.89 182 PHE D CA 1
ATOM 9643 C C . PHE D 1 182 ? -16.514 9.944 4.430 1.00 9.19 182 PHE D C 1
ATOM 9644 O O . PHE D 1 182 ? -17.454 10.261 3.643 1.00 9.66 182 PHE D O 1
ATOM 9652 N N . LEU D 1 183 ? -16.742 9.418 5.616 1.00 8.63 183 LEU D N 1
ATOM 9653 C CA . LEU D 1 183 ? -18.111 9.127 6.091 1.00 8.13 183 LEU D CA 1
ATOM 9654 C C . LEU D 1 183 ? -18.952 10.391 6.167 1.00 9.40 183 LEU D C 1
ATOM 9655 O O . LEU D 1 183 ? -20.142 10.350 5.800 1.00 10.29 183 LEU D O 1
ATOM 9660 N N . ARG D 1 184 ? -18.373 11.472 6.667 1.00 9.15 184 ARG D N 1
ATOM 9661 C CA . ARG D 1 184 ? -19.241 12.610 7.030 1.00 9.96 184 ARG D CA 1
ATOM 9662 C C . ARG D 1 184 ? -19.311 13.677 5.943 1.00 9.32 184 ARG D C 1
ATOM 9663 O O . ARG D 1 184 ? -18.298 14.012 5.278 1.00 10.18 184 ARG D O 1
ATOM 9671 N N . ASN D 1 185 ? -20.495 14.241 5.761 1.00 10.33 185 ASN D N 1
ATOM 9672 C CA . ASN D 1 185 ? -20.713 15.213 4.670 1.00 11.35 185 ASN D CA 1
ATOM 9673 C C . ASN D 1 185 ? -20.095 16.579 4.990 1.00 11.43 185 ASN D C 1
ATOM 9674 O O . ASN D 1 185 ? -19.909 17.316 4.044 1.00 13.82 185 ASN D O 1
ATOM 9679 N N . GLY D 1 186 ? -19.626 16.866 6.187 1.00 10.42 186 GLY D N 1
ATOM 9680 C CA . GLY D 1 186 ? -18.931 18.123 6.430 1.00 11.70 186 GLY D CA 1
ATOM 9681 C C . GLY D 1 186 ? -17.542 18.108 5.834 1.00 11.88 186 GLY D C 1
ATOM 9682 O O . GLY D 1 186 ? -17.076 19.189 5.480 1.00 12.77 186 GLY D O 1
ATOM 9683 N N . THR D 1 187 ? -16.906 16.957 5.717 1.00 10.70 187 THR D N 1
ATOM 9684 C CA . THR D 1 187 ? -15.542 16.872 5.194 1.00 10.46 187 THR D CA 1
ATOM 9685 C C . THR D 1 187 ? -15.442 16.248 3.798 1.00 10.40 187 THR D C 1
ATOM 9686 O O . THR D 1 187 ? -14.395 16.420 3.148 1.00 12.74 187 THR D O 1
ATOM 9690 N N . ASN D 1 188 ? -16.437 15.495 3.353 1.00 10.10 188 ASN D N 1
ATOM 9691 C CA . ASN D 1 188 ? -16.406 14.755 2.068 1.00 10.15 188 ASN D CA 1
ATOM 9692 C C . ASN D 1 188 ? -17.190 15.579 1.040 1.00 10.92 188 ASN D C 1
ATOM 9693 O O . ASN D 1 188 ? -18.419 15.642 1.147 1.00 10.87 188 ASN D O 1
ATOM 9698 N N . HIS D 1 189 ? -16.491 16.255 0.146 1.00 10.88 189 HIS D N 1
ATOM 9699 C CA . HIS D 1 189 ? -17.094 17.051 -0.931 1.00 11.08 189 HIS D CA 1
ATOM 9700 C C . HIS D 1 189 ? -16.797 16.409 -2.282 1.00 11.34 189 HIS D C 1
ATOM 9701 O O . HIS D 1 189 ? -16.953 17.060 -3.314 1.00 13.09 189 HIS D O 1
ATOM 9708 N N . ARG D 1 190 ? -16.545 15.108 -2.302 1.00 10.86 190 ARG D N 1
ATOM 9709 C CA . ARG D 1 190 ? -16.196 14.454 -3.578 1.00 10.94 190 ARG D CA 1
ATOM 9710 C C . ARG D 1 190 ? -17.407 14.331 -4.496 1.00 13.20 190 ARG D C 1
ATOM 9711 O O . ARG D 1 190 ? -18.537 14.221 -4.023 1.00 14.49 190 ARG D O 1
ATOM 9719 N N . THR D 1 191 ? -17.145 14.250 -5.786 1.00 13.73 191 THR D N 1
ATOM 9720 C CA . THR D 1 191 ? -18.226 14.109 -6.794 1.00 15.19 191 THR D CA 1
ATOM 9721 C C . THR D 1 191 ? -18.084 12.771 -7.506 1.00 14.63 191 THR D C 1
ATOM 9722 O O . THR D 1 191 ? -18.803 12.566 -8.471 1.00 15.44 191 THR D O 1
ATOM 9726 N N . ASP D 1 192 ? -17.266 11.874 -6.995 1.00 13.68 192 ASP D N 1
ATOM 9727 C CA . ASP D 1 192 ? -17.087 10.542 -7.601 1.00 13.45 192 ASP D CA 1
ATOM 9728 C C . ASP D 1 192 ? -17.906 9.560 -6.791 1.00 11.00 192 ASP D C 1
ATOM 9729 O O . ASP D 1 192 ? -18.763 9.957 -5.980 1.00 12.66 192 ASP D O 1
ATOM 9734 N N . GLU D 1 193 ? -17.578 8.301 -6.954 1.00 11.84 193 GLU D N 1
ATOM 9735 C CA . GLU D 1 193 ? -18.357 7.253 -6.284 1.00 11.15 193 GLU D CA 1
ATOM 9736 C C . GLU D 1 193 ? -18.097 7.151 -4.768 1.00 10.05 193 GLU D C 1
ATOM 9737 O O . GLU D 1 193 ? -18.747 6.336 -4.134 1.00 10.59 193 GLU D O 1
ATOM 9743 N N . TYR D 1 194 ? -17.178 7.949 -4.214 1.00 10.18 194 TYR D N 1
ATOM 9744 C CA . TYR D 1 194 ? -16.913 7.994 -2.773 1.00 10.28 194 TYR D CA 1
ATOM 9745 C C . TYR D 1 194 ? -17.624 9.186 -2.130 1.00 10.70 194 TYR D C 1
ATOM 9746 O O . TYR D 1 194 ? -17.464 9.370 -0.928 1.00 12.21 194 TYR D O 1
ATOM 9755 N N . GLY D 1 195 ? -18.302 10.040 -2.905 1.00 11.49 195 GLY D N 1
ATOM 9756 C CA . GLY D 1 195 ? -18.981 11.227 -2.395 1.00 11.47 195 GLY D CA 1
ATOM 9757 C C . GLY D 1 195 ? -20.464 11.190 -2.624 1.00 11.52 195 GLY D C 1
ATOM 9758 O O . GLY D 1 195 ? -20.959 10.459 -3.472 1.00 11.59 195 GLY D O 1
ATOM 9759 N N . GLY D 1 196 ? -21.164 12.091 -1.966 1.00 10.17 196 GLY D N 1
ATOM 9760 C CA . GLY D 1 196 ? -22.544 12.415 -2.303 1.00 13.10 196 GLY D CA 1
ATOM 9761 C C . GLY D 1 196 ? -23.446 11.637 -1.381 1.00 11.81 196 GLY D C 1
ATOM 9762 O O . GLY D 1 196 ? -23.446 11.919 -0.152 1.00 12.46 196 GLY D O 1
ATOM 9763 N N . VAL D 1 197 ? -24.135 10.636 -1.900 1.00 11.73 197 VAL D N 1
ATOM 9764 C CA . VAL D 1 197 ? -25.132 9.869 -1.123 1.00 11.80 197 VAL D CA 1
ATOM 9765 C C . VAL D 1 197 ? -24.443 9.068 -0.025 1.00 10.76 197 VAL D C 1
ATOM 9766 O O . VAL D 1 197 ? -23.289 8.606 -0.216 1.00 10.80 197 VAL D O 1
ATOM 9770 N N . PRO D 1 198 ? -25.168 8.724 1.049 1.00 13.50 198 PRO D N 1
ATOM 9771 C CA . PRO D 1 198 ? -24.543 7.941 2.114 1.00 12.51 198 PRO D CA 1
ATOM 9772 C C . PRO D 1 198 ? -23.851 6.645 1.676 1.00 11.99 198 PRO D C 1
ATOM 9773 O O . PRO D 1 198 ? -22.753 6.363 2.136 1.00 11.10 198 PRO D O 1
ATOM 9777 N N . GLU D 1 199 ? -24.463 5.905 0.784 1.00 12.81 199 GLU D N 1
ATOM 9778 C CA . GLU D 1 199 ? -23.819 4.648 0.340 1.00 12.65 199 GLU D CA 1
ATOM 9779 C C . GLU D 1 199 ? -22.429 4.955 -0.246 1.00 11.98 199 GLU D C 1
ATOM 9780 O O . GLU D 1 199 ? -21.456 4.168 -0.059 1.00 11.76 199 GLU D O 1
ATOM 9786 N N . ASN D 1 200 ? -22.288 6.048 -0.995 1.00 12.06 200 ASN D N 1
ATOM 9787 C CA . ASN D 1 200 ? -20.973 6.420 -1.566 1.00 9.91 200 ASN D CA 1
ATOM 9788 C C . ASN D 1 200 ? -20.016 6.811 -0.447 1.00 9.12 200 ASN D C 1
ATOM 9789 O O . ASN D 1 200 ? -18.831 6.455 -0.539 1.00 9.31 200 ASN D O 1
ATOM 9794 N N . ARG D 1 201 ? -20.509 7.516 0.557 1.00 9.47 201 ARG D N 1
ATOM 9795 C CA . ARG D 1 201 ? -19.639 7.973 1.654 1.00 9.92 201 ARG D CA 1
ATOM 9796 C C . ARG D 1 201 ? -19.174 6.792 2.498 1.00 9.76 201 ARG D C 1
ATOM 9797 O O . ARG D 1 201 ? -18.127 6.902 3.146 1.00 9.23 201 ARG D O 1
ATOM 9805 N N . ILE D 1 202 ? -19.916 5.701 2.553 1.00 9.94 202 ILE D N 1
ATOM 9806 C CA . ILE D 1 202 ? -19.528 4.481 3.281 1.00 9.13 202 ILE D CA 1
ATOM 9807 C C . ILE D 1 202 ? -18.580 3.631 2.439 1.00 8.54 202 ILE D C 1
ATOM 9808 O O . ILE D 1 202 ? -17.942 2.787 2.999 1.00 9.09 202 ILE D O 1
ATOM 9813 N N . ARG D 1 203 ? -18.417 3.903 1.159 1.00 8.77 203 ARG D N 1
ATOM 9814 C CA . ARG D 1 203 ? -17.679 2.991 0.273 1.00 9.15 203 ARG D CA 1
ATOM 9815 C C . ARG D 1 203 ? -16.226 2.802 0.714 1.00 9.24 203 ARG D C 1
ATOM 9816 O O . ARG D 1 203 ? -15.726 1.686 0.674 1.00 9.23 203 ARG D O 1
ATOM 9824 N N . PHE D 1 204 ? -15.576 3.848 1.211 1.00 9.29 204 PHE D N 1
ATOM 9825 C CA . PHE D 1 204 ? -14.174 3.766 1.643 1.00 8.86 204 PHE D CA 1
ATOM 9826 C C . PHE D 1 204 ? -14.064 2.867 2.869 1.00 8.52 204 PHE D C 1
ATOM 9827 O O . PHE D 1 204 ? -13.267 1.917 2.889 1.00 9.13 204 PHE D O 1
ATOM 9835 N N . LEU D 1 205 ? -14.915 3.110 3.865 1.00 8.76 205 LEU D N 1
ATOM 9836 C CA . LEU D 1 205 ? -14.990 2.199 5.018 1.00 8.09 205 LEU D CA 1
ATOM 9837 C C . LEU D 1 205 ? -15.244 0.767 4.594 1.00 9.03 205 LEU D C 1
ATOM 9838 O O . LEU D 1 205 ? -14.626 -0.159 5.127 1.00 8.67 205 LEU D O 1
ATOM 9843 N N . LYS D 1 206 ? -16.179 0.542 3.687 1.00 8.11 206 LYS D N 1
ATOM 9844 C CA . LYS D 1 206 ? -16.482 -0.807 3.169 1.00 8.79 206 LYS D CA 1
ATOM 9845 C C . LYS D 1 206 ? -15.236 -1.425 2.584 1.00 7.98 206 LYS D C 1
ATOM 9846 O O . LYS D 1 206 ? -14.984 -2.594 2.892 1.00 8.75 206 LYS D O 1
ATOM 9852 N N . GLU D 1 207 ? -14.519 -0.727 1.749 1.00 8.53 207 GLU D N 1
ATOM 9853 C CA . GLU D 1 207 ? -13.346 -1.302 1.074 1.00 8.56 207 GLU D CA 1
ATOM 9854 C C . GLU D 1 207 ? -12.259 -1.592 2.074 1.00 9.28 207 GLU D C 1
ATOM 9855 O O . GLU D 1 207 ? -11.574 -2.669 1.984 1.00 9.22 207 GLU D O 1
ATOM 9861 N N . VAL D 1 208 ? -12.007 -0.708 3.015 1.00 7.73 208 VAL D N 1
ATOM 9862 C CA . VAL D 1 208 ? -11.011 -0.934 4.056 1.00 8.80 208 VAL D CA 1
ATOM 9863 C C . VAL D 1 208 ? -11.378 -2.198 4.828 1.00 8.07 208 VAL D C 1
ATOM 9864 O O . VAL D 1 208 ? -10.538 -3.049 5.089 1.00 8.11 208 VAL D O 1
ATOM 9868 N N . THR D 1 209 ? -12.624 -2.232 5.287 1.00 7.85 209 THR D N 1
ATOM 9869 C CA . THR D 1 209 ? -13.057 -3.368 6.118 1.00 8.20 209 THR D CA 1
ATOM 9870 C C . THR D 1 209 ? -12.939 -4.670 5.320 1.00 8.02 209 THR D C 1
ATOM 9871 O O . THR D 1 209 ? -12.480 -5.683 5.850 1.00 8.67 209 THR D O 1
ATOM 9875 N N . GLU D 1 210 ? -13.422 -4.683 4.083 1.00 9.10 210 GLU D N 1
ATOM 9876 C CA . GLU D 1 210 ? -13.328 -5.924 3.295 1.00 9.87 210 GLU D CA 1
ATOM 9877 C C . GLU D 1 210 ? -11.878 -6.361 3.188 1.00 8.91 210 GLU D C 1
ATOM 9878 O O . GLU D 1 210 ? -11.615 -7.559 3.233 1.00 9.42 210 GLU D O 1
ATOM 9884 N N . ARG D 1 211 ? -10.948 -5.473 2.956 1.00 8.99 211 ARG D N 1
ATOM 9885 C CA . ARG D 1 211 ? -9.542 -5.827 2.744 1.00 9.28 211 ARG D CA 1
ATOM 9886 C C . ARG D 1 211 ? -8.982 -6.387 4.059 1.00 8.96 211 ARG D C 1
ATOM 9887 O O . ARG D 1 211 ? -8.234 -7.403 4.040 1.00 9.39 211 ARG D O 1
ATOM 9895 N N . VAL D 1 212 ? -9.273 -5.751 5.192 1.00 8.68 212 VAL D N 1
ATOM 9896 C CA . VAL D 1 212 ? -8.812 -6.276 6.489 1.00 8.87 212 VAL D CA 1
ATOM 9897 C C . VAL D 1 212 ? -9.398 -7.648 6.724 1.00 8.43 212 VAL D C 1
ATOM 9898 O O . VAL D 1 212 ? -8.671 -8.533 7.187 1.00 9.47 212 VAL D O 1
ATOM 9902 N N . ILE D 1 213 ? -10.694 -7.799 6.526 1.00 8.75 213 ILE D N 1
ATOM 9903 C CA . ILE D 1 213 ? -11.342 -9.112 6.764 1.00 10.02 213 ILE D CA 1
ATOM 9904 C C . ILE D 1 213 ? -10.782 -10.216 5.894 1.00 9.69 213 ILE D C 1
ATOM 9905 O O . ILE D 1 213 ? -10.575 -11.335 6.343 1.00 11.03 213 ILE D O 1
ATOM 9910 N N . ALA D 1 214 ? -10.450 -9.901 4.656 1.00 9.65 214 ALA D N 1
ATOM 9911 C CA . ALA D 1 214 ? -9.824 -10.885 3.767 1.00 12.40 214 ALA D CA 1
ATOM 9912 C C . ALA D 1 214 ? -8.452 -11.309 4.313 1.00 11.51 214 ALA D C 1
ATOM 9913 O O . ALA D 1 214 ? -8.063 -12.467 4.160 1.00 14.99 214 ALA D O 1
ATOM 9915 N N . ALA D 1 215 ? -7.715 -10.396 4.921 1.00 11.64 215 ALA D N 1
ATOM 9916 C CA . ALA D 1 215 ? -6.341 -10.638 5.380 1.00 13.27 215 ALA D CA 1
ATOM 9917 C C . ALA D 1 215 ? -6.366 -11.450 6.671 1.00 11.32 215 ALA D C 1
ATOM 9918 O O . ALA D 1 215 ? -5.520 -12.322 6.843 1.00 13.40 215 ALA D O 1
ATOM 9920 N N . ILE D 1 216 ? -7.231 -11.112 7.636 1.00 10.14 216 ILE D N 1
ATOM 9921 C CA . ILE D 1 216 ? -7.113 -11.670 9.011 1.00 9.81 216 ILE D CA 1
ATOM 9922 C C . ILE D 1 216 ? -8.386 -12.386 9.485 1.00 10.06 216 ILE D C 1
ATOM 9923 O O . ILE D 1 216 ? -8.310 -12.993 10.555 1.00 10.63 216 ILE D O 1
ATOM 9928 N N . GLY D 1 217 ? -9.487 -12.261 8.780 1.00 10.53 217 GLY D N 1
ATOM 9929 C CA . GLY D 1 217 ? -10.773 -12.798 9.210 1.00 10.84 217 GLY D CA 1
ATOM 9930 C C . GLY D 1 217 ? -11.684 -11.719 9.792 1.00 10.75 217 GLY D C 1
ATOM 9931 O O . GLY D 1 217 ? -11.246 -10.918 10.629 1.00 10.18 217 GLY D O 1
ATOM 9932 N N . ALA D 1 218 ? -12.947 -11.833 9.468 1.00 10.15 218 ALA D N 1
ATOM 9933 C CA . ALA D 1 218 ? -13.963 -10.926 10.037 1.00 11.45 218 ALA D CA 1
ATOM 9934 C C . ALA D 1 218 ? -14.007 -11.143 11.545 1.00 9.87 218 ALA D C 1
ATOM 9935 O O . ALA D 1 218 ? -14.230 -10.202 12.295 1.00 10.05 218 ALA D O 1
ATOM 9937 N N . ASP D 1 219 ? -13.798 -12.370 11.972 1.00 9.78 219 ASP D N 1
ATOM 9938 C CA . ASP D 1 219 ? -13.927 -12.681 13.421 1.00 10.25 219 ASP D CA 1
ATOM 9939 C C . ASP D 1 219 ? -12.835 -11.999 14.245 1.00 9.93 219 ASP D C 1
ATOM 9940 O O . ASP D 1 219 ? -12.997 -11.916 15.465 1.00 10.44 219 ASP D O 1
ATOM 9945 N N . ARG D 1 220 ? -11.765 -11.515 13.626 1.00 8.84 220 ARG D N 1
ATOM 9946 C CA . ARG D 1 220 ? -10.672 -10.832 14.315 1.00 9.22 220 ARG D CA 1
ATOM 9947 C C . ARG D 1 220 ? -10.747 -9.326 14.076 1.00 8.50 220 ARG D C 1
ATOM 9948 O O . ARG D 1 220 ? -9.809 -8.633 14.490 1.00 9.81 220 ARG D O 1
ATOM 9956 N N . THR D 1 221 ? -11.784 -8.819 13.462 1.00 9.22 221 THR D N 1
ATOM 9957 C CA . THR D 1 221 ? -11.862 -7.413 13.067 1.00 9.37 221 THR D CA 1
ATOM 9958 C C . THR D 1 221 ? -12.936 -6.714 13.874 1.00 9.62 221 THR D C 1
ATOM 9959 O O . THR D 1 221 ? -14.106 -7.069 13.785 1.00 10.13 221 THR D O 1
ATOM 9963 N N . GLY D 1 222 ? -12.542 -5.663 14.568 1.00 8.74 222 GLY D N 1
ATOM 9964 C CA . GLY D 1 222 ? -13.515 -4.716 15.112 1.00 8.73 222 GLY D CA 1
ATOM 9965 C C . GLY D 1 222 ? -13.356 -3.340 14.471 1.00 8.12 222 GLY D C 1
ATOM 9966 O O . GLY D 1 222 ? -12.395 -3.117 13.705 1.00 7.94 222 GLY D O 1
ATOM 9967 N N . VAL D 1 223 ? -14.289 -2.459 14.783 1.00 8.66 223 VAL D N 1
ATOM 9968 C CA . VAL D 1 223 ? -14.278 -1.076 14.224 1.00 8.09 223 VAL D CA 1
ATOM 9969 C C . VAL D 1 223 ? -14.654 -0.094 15.306 1.00 8.02 223 VAL D C 1
ATOM 9970 O O . VAL D 1 223 ? -15.481 -0.438 16.140 1.00 9.30 223 VAL D O 1
ATOM 9974 N N . ARG D 1 224 ? -14.061 1.086 15.312 1.00 8.20 224 ARG D N 1
ATOM 9975 C CA . ARG D 1 224 ? -14.556 2.245 16.097 1.00 8.16 224 ARG D CA 1
ATOM 9976 C C . ARG D 1 224 ? -15.204 3.247 15.150 1.00 8.29 224 ARG D C 1
ATOM 9977 O O . ARG D 1 224 ? -14.568 3.645 14.186 1.00 8.31 224 ARG D O 1
ATOM 9985 N N . LEU D 1 225 ? -16.389 3.726 15.526 1.00 7.91 225 LEU D N 1
ATOM 9986 C CA . LEU D 1 225 ? -17.077 4.881 14.890 1.00 7.84 225 LEU D CA 1
ATOM 9987 C C . LEU D 1 225 ? -17.329 5.943 15.939 1.00 8.05 225 LEU D C 1
ATOM 9988 O O . LEU D 1 225 ? -17.495 5.589 17.114 1.00 8.27 225 LEU D O 1
ATOM 9993 N N . SER D 1 226 ? -17.486 7.181 15.520 1.00 7.98 226 SER D N 1
ATOM 9994 C CA . SER D 1 226 ? -17.847 8.309 16.409 1.00 8.59 226 SER D CA 1
ATOM 9995 C C . SER D 1 226 ? -18.952 9.048 15.671 1.00 9.01 226 SER D C 1
ATOM 9996 O O . SER D 1 226 ? -18.703 9.992 14.922 1.00 10.01 226 SER D O 1
ATOM 9999 N N . PRO D 1 227 ? -20.223 8.607 15.785 1.00 8.90 227 PRO D N 1
ATOM 10000 C CA . PRO D 1 227 ? -21.227 9.117 14.839 1.00 9.40 227 PRO D CA 1
ATOM 10001 C C . PRO D 1 227 ? -21.645 10.572 15.060 1.00 10.62 227 PRO D C 1
ATOM 10002 O O . PRO D 1 227 ? -22.122 11.201 14.139 1.00 10.98 227 PRO D O 1
ATOM 10006 N N . ASN D 1 228 ? -21.623 10.996 16.317 1.00 9.35 228 ASN D N 1
ATOM 10007 C CA . ASN D 1 228 ? -22.339 12.217 16.728 1.00 10.73 228 ASN D CA 1
ATOM 10008 C C . ASN D 1 228 ? -21.387 13.266 17.291 1.00 10.36 228 ASN D C 1
ATOM 10009 O O . ASN D 1 228 ? -20.519 12.947 18.126 1.00 10.87 228 ASN D O 1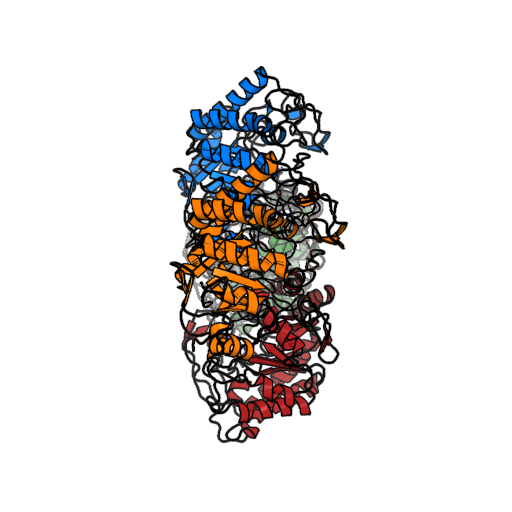
ATOM 10014 N N . GLY D 1 229 ? -21.554 14.505 16.862 1.00 9.79 229 GLY D N 1
ATOM 10015 C CA . GLY D 1 229 ? -20.774 15.618 17.402 1.00 10.09 229 GLY D CA 1
ATOM 10016 C C . GLY D 1 229 ? -19.562 15.901 16.553 1.00 10.97 229 GLY D C 1
ATOM 10017 O O . GLY D 1 229 ? -18.895 14.985 16.029 1.00 10.87 229 GLY D O 1
ATOM 10018 N N . ASP D 1 230 ? -19.211 17.172 16.394 1.00 10.96 230 ASP D N 1
ATOM 10019 C CA . ASP D 1 230 ? -17.979 17.614 15.693 1.00 11.88 230 ASP D CA 1
ATOM 10020 C C . ASP D 1 230 ? -16.783 17.065 16.454 1.00 11.25 230 ASP D C 1
ATOM 10021 O O . ASP D 1 230 ? -16.599 17.417 17.640 1.00 12.30 230 ASP D O 1
ATOM 10026 N N . THR D 1 231 ? -15.913 16.314 15.786 1.00 10.27 231 THR D N 1
ATOM 10027 C CA . THR D 1 231 ? -14.613 15.930 16.322 1.00 9.80 231 THR D CA 1
ATOM 10028 C C . THR D 1 231 ? -13.591 16.367 15.302 1.00 9.59 231 THR D C 1
ATOM 10029 O O . THR D 1 231 ? -13.613 15.919 14.154 1.00 9.62 231 THR D O 1
ATOM 10033 N N . GLN D 1 232 ? -12.703 17.225 15.713 1.00 10.13 232 GLN D N 1
ATOM 10034 C CA . GLN D 1 232 ? -11.556 17.679 14.885 1.00 10.43 232 GLN D CA 1
ATOM 10035 C C . GLN D 1 232 ? -12.076 18.166 13.541 1.00 9.77 232 GLN D C 1
ATOM 10036 O O . GLN D 1 232 ? -11.432 17.943 12.503 1.00 10.90 232 GLN D O 1
ATOM 10042 N N . GLY D 1 233 ? -13.159 18.940 13.590 1.00 10.73 233 GLY D N 1
ATOM 10043 C CA . GLY D 1 233 ? -13.688 19.625 12.410 1.00 11.58 233 GLY D CA 1
ATOM 10044 C C . GLY D 1 233 ? -14.536 18.737 11.557 1.00 11.02 233 GLY D C 1
ATOM 10045 O O . GLY D 1 233 ? -14.860 19.176 10.447 1.00 13.46 233 GLY D O 1
ATOM 10046 N N . CYS D 1 234 ? -14.801 17.509 11.976 1.00 10.40 234 CYS D N 1
ATOM 10047 C CA . CYS D 1 234 ? -15.509 16.521 11.173 1.00 8.66 234 CYS D CA 1
ATOM 10048 C C . CYS D 1 234 ? -16.910 16.298 11.736 1.00 10.44 234 CYS D C 1
ATOM 10049 O O . CYS D 1 234 ? -16.998 15.910 12.927 1.00 11.88 234 CYS D O 1
ATOM 10052 N N . ILE D 1 235 ? -17.971 16.653 11.001 1.00 9.74 235 ILE D N 1
ATOM 10053 C CA . ILE D 1 235 ? -19.346 16.432 11.491 1.00 9.55 235 ILE D CA 1
ATOM 10054 C C . ILE D 1 235 ? -20.207 16.105 10.287 1.00 9.90 235 ILE D C 1
ATOM 10055 O O . ILE D 1 235 ? -19.937 16.543 9.189 1.00 11.78 235 ILE D O 1
ATOM 10060 N N . ASP D 1 236 ? -21.268 15.361 10.542 1.00 10.35 236 ASP D N 1
ATOM 10061 C CA . ASP D 1 236 ? -22.288 15.080 9.496 1.00 10.24 236 ASP D CA 1
ATOM 10062 C C . ASP D 1 236 ? -23.543 15.845 9.885 1.00 10.76 236 ASP D C 1
ATOM 10063 O O . ASP D 1 236 ? -23.899 15.871 11.046 1.00 12.08 236 ASP D O 1
ATOM 10068 N N . SER D 1 237 ? -24.198 16.388 8.884 1.00 11.24 237 SER D N 1
ATOM 10069 C CA . SER D 1 237 ? -25.428 17.160 9.135 1.00 12.61 237 SER D CA 1
ATOM 10070 C C . SER D 1 237 ? -26.644 16.286 9.495 1.00 14.03 237 SER D C 1
ATOM 10071 O O . SER D 1 237 ? -27.592 16.786 10.073 1.00 14.32 237 SER D O 1
ATOM 10074 N N . ALA D 1 238 ? -26.632 15.003 9.170 1.00 12.46 238 ALA D N 1
ATOM 10075 C CA . ALA D 1 238 ? -27.761 14.086 9.435 1.00 13.49 238 ALA D CA 1
ATOM 10076 C C . ALA D 1 238 ? -27.144 12.736 9.731 1.00 13.39 238 ALA D C 1
ATOM 10077 O O . ALA D 1 238 ? -27.291 11.809 8.946 1.00 12.45 238 ALA D O 1
ATOM 10079 N N . PRO D 1 239 ? -26.431 12.605 10.873 1.00 12.80 239 PRO D N 1
ATOM 10080 C CA . PRO D 1 239 ? -25.607 11.419 11.068 1.00 13.01 239 PRO D CA 1
ATOM 10081 C C . PRO D 1 239 ? -26.365 10.088 10.948 1.00 10.88 239 PRO D C 1
ATOM 10082 O O . PRO D 1 239 ? -25.764 9.059 10.560 1.00 11.51 239 PRO D O 1
ATOM 10086 N N . GLU D 1 240 ? -27.646 10.047 11.344 1.00 12.27 240 GLU D N 1
ATOM 10087 C CA . GLU D 1 240 ? -28.370 8.757 11.297 1.00 12.06 240 GLU D CA 1
ATOM 10088 C C . GLU D 1 240 ? -28.407 8.182 9.875 1.00 11.93 240 GLU D C 1
ATOM 10089 O O . GLU D 1 240 ? -28.517 6.962 9.738 1.00 12.63 240 GLU D O 1
ATOM 10095 N N . THR D 1 241 ? -28.358 9.052 8.874 1.00 12.30 241 THR D N 1
ATOM 10096 C CA . THR D 1 241 ? -28.526 8.592 7.475 1.00 12.33 241 THR D CA 1
ATOM 10097 C C . THR D 1 241 ? -27.249 7.946 6.949 1.00 10.68 241 THR D C 1
ATOM 10098 O O . THR D 1 241 ? -27.344 7.302 5.924 1.00 12.32 241 THR D O 1
ATOM 10102 N N . VAL D 1 242 ? -26.120 8.127 7.613 1.00 11.11 242 VAL D N 1
ATOM 10103 C CA . VAL D 1 242 ? -24.869 7.444 7.165 1.00 10.40 242 VAL D CA 1
ATOM 10104 C C . VAL D 1 242 ? -24.342 6.482 8.209 1.00 10.39 242 VAL D C 1
ATOM 10105 O O . VAL D 1 242 ? -23.939 5.383 7.829 1.00 10.22 242 VAL D O 1
ATOM 10109 N N . PHE D 1 243 ? -24.469 6.758 9.499 1.00 9.55 243 PHE D N 1
ATOM 10110 C CA . PHE D 1 243 ? -23.868 5.871 10.514 1.00 9.95 243 PHE D CA 1
ATOM 10111 C C . PHE D 1 243 ? -24.696 4.649 10.832 1.00 10.15 243 PHE D C 1
ATOM 10112 O O . PHE D 1 243 ? -24.151 3.601 11.138 1.00 10.13 243 PHE D O 1
ATOM 10120 N N . VAL D 1 244 ? -26.009 4.747 10.719 1.00 10.19 244 VAL D N 1
ATOM 10121 C CA . VAL D 1 244 ? -26.832 3.525 10.955 1.00 10.58 244 VAL D CA 1
ATOM 10122 C C . VAL D 1 244 ? -26.584 2.582 9.790 1.00 10.86 244 VAL D C 1
ATOM 10123 O O . VAL D 1 244 ? -26.251 1.410 9.980 1.00 11.19 244 VAL D O 1
ATOM 10127 N N . PRO D 1 245 ? -26.648 3.045 8.523 1.00 11.16 245 PRO D N 1
ATOM 10128 C CA . PRO D 1 245 ? -26.270 2.154 7.423 1.00 11.36 245 PRO D CA 1
ATOM 10129 C C . PRO D 1 245 ? -24.833 1.661 7.467 1.00 10.77 245 PRO D C 1
ATOM 10130 O O . PRO D 1 245 ? -24.583 0.493 7.144 1.00 10.76 245 PRO D O 1
ATOM 10134 N N . ALA D 1 246 ? -23.903 2.490 7.944 1.00 9.85 246 ALA D N 1
ATOM 10135 C CA . ALA D 1 246 ? -22.511 1.993 8.103 1.00 9.98 246 ALA D CA 1
ATOM 10136 C C . ALA D 1 246 ? -22.499 0.807 9.080 1.00 9.61 246 ALA D C 1
ATOM 10137 O O . ALA D 1 246 ? -21.823 -0.197 8.805 1.00 10.83 246 ALA D O 1
ATOM 10139 N N . ALA D 1 247 ? -23.205 0.921 10.211 1.00 9.48 247 ALA D N 1
ATOM 10140 C CA . ALA D 1 247 ? -23.176 -0.147 11.211 1.00 9.36 247 ALA D CA 1
ATOM 10141 C C . ALA D 1 247 ? -23.814 -1.405 10.646 1.00 9.60 247 ALA D C 1
ATOM 10142 O O . ALA D 1 247 ? -23.312 -2.509 10.914 1.00 9.84 247 ALA D O 1
ATOM 10144 N N . LYS D 1 248 ? -24.865 -1.257 9.851 1.00 9.23 248 LYS D N 1
ATOM 10145 C CA . LYS D 1 248 ? -25.519 -2.424 9.267 1.00 9.86 248 LYS D CA 1
ATOM 10146 C C . LYS D 1 248 ? -24.608 -3.103 8.229 1.00 9.37 248 LYS D C 1
ATOM 10147 O O . LYS D 1 248 ? -24.549 -4.331 8.193 1.00 9.57 248 LYS D O 1
ATOM 10153 N N . LEU D 1 249 ? -23.840 -2.309 7.477 1.00 10.00 249 LEU D N 1
ATOM 10154 C CA . LEU D 1 249 ? -22.844 -2.856 6.580 1.00 9.42 249 LEU D CA 1
ATOM 10155 C C . LEU D 1 249 ? -21.846 -3.677 7.364 1.00 9.65 249 LEU D C 1
ATOM 10156 O O . LEU D 1 249 ? -21.511 -4.823 6.960 1.00 9.50 249 LEU D O 1
ATOM 10161 N N . LEU D 1 250 ? -21.335 -3.149 8.451 1.00 9.16 250 LEU D N 1
ATOM 10162 C CA . LEU D 1 250 ? -20.342 -3.897 9.228 1.00 9.23 250 LEU D CA 1
ATOM 10163 C C . LEU D 1 250 ? -20.957 -5.188 9.762 1.00 8.93 250 LEU D C 1
ATOM 10164 O O . LEU D 1 250 ? -20.309 -6.246 9.782 1.00 9.98 250 LEU D O 1
ATOM 10169 N N . GLN D 1 251 ? -22.182 -5.136 10.268 1.00 9.40 251 GLN D N 1
ATOM 10170 C CA . GLN D 1 251 ? -22.884 -6.368 10.689 1.00 10.19 251 GLN D CA 1
ATOM 10171 C C . GLN D 1 251 ? -22.865 -7.380 9.529 1.00 9.63 251 GLN D C 1
ATOM 10172 O O . GLN D 1 251 ? -22.543 -8.558 9.715 1.00 10.59 251 GLN D O 1
ATOM 10178 N N . ASP D 1 252 ? -23.303 -6.947 8.363 1.00 9.44 252 ASP D N 1
ATOM 10179 C CA . ASP D 1 252 ? -23.494 -7.883 7.214 1.00 9.67 252 ASP D CA 1
ATOM 10180 C C . ASP D 1 252 ? -22.152 -8.439 6.759 1.00 9.89 252 ASP D C 1
ATOM 10181 O O . ASP D 1 252 ? -22.122 -9.623 6.321 1.00 12.02 252 ASP D O 1
ATOM 10186 N N . LEU D 1 253 ? -21.062 -7.668 6.865 1.00 9.94 253 LEU D N 1
ATOM 10187 C CA . LEU D 1 253 ? -19.729 -8.183 6.504 1.00 10.22 253 LEU D CA 1
ATOM 10188 C C . LEU D 1 253 ? -19.151 -9.138 7.547 1.00 10.33 253 LEU D C 1
ATOM 10189 O O . LEU D 1 253 ? -18.100 -9.709 7.284 1.00 12.10 253 LEU D O 1
ATOM 10194 N N . GLY D 1 254 ? -19.758 -9.263 8.706 1.00 9.72 254 GLY D N 1
ATOM 10195 C CA . GLY D 1 254 ? -19.251 -10.175 9.725 1.00 10.89 254 GLY D CA 1
ATOM 10196 C C . GLY D 1 254 ? -18.335 -9.541 10.742 1.00 9.09 254 GLY D C 1
ATOM 10197 O O . GLY D 1 254 ? -17.773 -10.300 11.499 1.00 9.91 254 GLY D O 1
ATOM 10198 N N . VAL D 1 255 ? -18.201 -8.227 10.729 1.00 8.61 255 VAL D N 1
ATOM 10199 C CA . VAL D 1 255 ? -17.319 -7.572 11.717 1.00 9.53 255 VAL D CA 1
ATOM 10200 C C . VAL D 1 255 ? -17.704 -8.056 13.127 1.00 8.77 255 VAL D C 1
ATOM 10201 O O . VAL D 1 255 ? -18.873 -8.086 13.509 1.00 9.13 255 VAL D O 1
ATOM 10205 N N . ALA D 1 256 ? -16.697 -8.430 13.900 1.00 8.97 256 ALA D N 1
ATOM 10206 C CA . ALA D 1 256 ? -16.904 -9.170 15.159 1.00 9.45 256 ALA D CA 1
ATOM 10207 C C . ALA D 1 256 ? -17.460 -8.297 16.262 1.00 8.74 256 ALA D C 1
ATOM 10208 O O . ALA D 1 256 ? -18.139 -8.809 17.133 1.00 9.88 256 ALA D O 1
ATOM 10210 N N . TRP D 1 257 ? -17.113 -7.018 16.268 1.00 8.19 257 TRP D N 1
ATOM 10211 C CA . TRP D 1 257 ? -17.537 -6.118 17.342 1.00 8.55 257 TRP D CA 1
ATOM 10212 C C . TRP D 1 257 ? -17.420 -4.673 16.885 1.00 8.09 257 TRP D C 1
ATOM 10213 O O . TRP D 1 257 ? -16.616 -4.403 15.978 1.00 8.89 257 TRP D O 1
ATOM 10224 N N . LEU D 1 258 ? -18.168 -3.802 17.494 1.00 8.05 258 LEU D N 1
ATOM 10225 C CA . LEU D 1 258 ? -18.251 -2.392 17.129 1.00 8.19 258 LEU D CA 1
ATOM 10226 C C . LEU D 1 258 ? -18.141 -1.552 18.385 1.00 8.05 258 LEU D C 1
ATOM 10227 O O . LEU D 1 258 ? -18.855 -1.849 19.344 1.00 9.65 258 LEU D O 1
ATOM 10232 N N . GLU D 1 259 ? -17.323 -0.533 18.380 1.00 8.07 259 GLU D N 1
ATOM 10233 C CA . GLU D 1 259 ? -17.244 0.425 19.464 1.00 8.60 259 GLU D CA 1
ATOM 10234 C C . GLU D 1 259 ? -17.712 1.780 18.981 1.00 7.85 259 GLU D C 1
ATOM 10235 O O . GLU D 1 259 ? -17.350 2.233 17.875 1.00 8.82 259 GLU D O 1
ATOM 10241 N N . LEU D 1 260 ? -18.575 2.438 19.756 1.00 8.44 260 LEU D N 1
ATOM 10242 C CA . LEU D 1 260 ? -19.014 3.805 19.456 1.00 8.91 260 LEU D CA 1
ATOM 10243 C C . LEU D 1 260 ? -18.529 4.733 20.555 1.00 9.11 260 LEU D C 1
ATOM 10244 O O . LEU D 1 260 ? -18.857 4.500 21.718 1.00 9.87 260 LEU D O 1
ATOM 10249 N N . ARG D 1 261 ? -17.812 5.783 20.141 1.00 8.49 261 ARG D N 1
ATOM 10250 C CA . ARG D 1 261 ? -17.508 6.927 21.024 1.00 8.83 261 ARG D CA 1
ATOM 10251 C C . ARG D 1 261 ? -18.616 7.953 20.843 1.00 8.99 261 ARG D C 1
ATOM 10252 O O . ARG D 1 261 ? -18.863 8.407 19.717 1.00 9.38 261 ARG D O 1
ATOM 10260 N N . GLU D 1 262 ? -19.250 8.337 21.937 1.00 8.67 262 GLU D N 1
ATOM 10261 C CA . GLU D 1 262 ? -20.472 9.137 21.877 1.00 9.36 262 GLU D CA 1
ATOM 10262 C C . GLU D 1 262 ? -20.426 10.223 22.905 1.00 9.57 262 GLU D C 1
ATOM 10263 O O . GLU D 1 262 ? -20.817 10.044 24.038 1.00 11.67 262 GLU D O 1
ATOM 10269 N N . PRO D 1 263 ? -19.997 11.415 22.516 1.00 10.19 263 PRO D N 1
ATOM 10270 C CA . PRO D 1 263 ? -20.126 12.560 23.389 1.00 10.26 263 PRO D CA 1
ATOM 10271 C C . PRO D 1 263 ? -21.595 12.886 23.651 1.00 11.11 263 PRO D C 1
ATOM 10272 O O . PRO D 1 263 ? -22.413 12.727 22.766 1.00 12.29 263 PRO D O 1
ATOM 10276 N N . GLY D 1 264 ? -21.873 13.427 24.816 1.00 12.91 264 GLY D N 1
ATOM 10277 C CA . GLY D 1 264 ? -23.174 14.022 25.110 1.00 12.08 264 GLY D CA 1
ATOM 10278 C C . GLY D 1 264 ? -23.151 15.538 25.246 1.00 12.15 264 GLY D C 1
ATOM 10279 O O . GLY D 1 264 ? -22.114 16.212 25.096 1.00 12.40 264 GLY D O 1
ATOM 10280 N N . PRO D 1 265 ? -24.315 16.138 25.615 1.00 13.77 265 PRO D N 1
ATOM 10281 C CA . PRO D 1 265 ? -24.409 17.597 25.661 1.00 13.66 265 PRO D CA 1
ATOM 10282 C C . PRO D 1 265 ? -23.488 18.280 26.672 1.00 14.51 265 PRO D C 1
ATOM 10283 O O . PRO D 1 265 ? -23.186 19.460 26.461 1.00 18.22 265 PRO D O 1
ATOM 10287 N N . ASN D 1 266 ? -23.135 17.565 27.744 1.00 15.18 266 ASN D N 1
ATOM 10288 C CA . ASN D 1 266 ? -22.195 18.084 28.756 1.00 15.12 266 ASN D CA 1
ATOM 10289 C C . ASN D 1 266 ? -20.961 17.212 28.778 1.00 15.84 266 ASN D C 1
ATOM 10290 O O . ASN D 1 266 ? -20.368 17.015 29.842 1.00 16.66 266 ASN D O 1
ATOM 10295 N N . GLY D 1 267 ? -20.590 16.675 27.626 1.00 14.05 267 GLY D N 1
ATOM 10296 C CA . GLY D 1 267 ? -19.403 15.836 27.550 1.00 13.16 267 GLY D CA 1
ATOM 10297 C C . GLY D 1 267 ? -18.160 16.578 28.007 1.00 12.36 267 GLY D C 1
ATOM 10298 O O . GLY D 1 267 ? -18.044 17.822 27.851 1.00 14.65 267 GLY D O 1
ATOM 10299 N N . THR D 1 268 ? -17.218 15.819 28.557 1.00 12.61 268 THR D N 1
ATOM 10300 C CA . THR D 1 268 ? -15.957 16.361 29.119 1.00 12.85 268 THR D CA 1
ATOM 10301 C C . THR D 1 268 ? -14.733 16.062 28.222 1.00 13.32 268 THR D C 1
ATOM 10302 O O . THR D 1 268 ? -13.607 16.438 28.596 1.00 13.40 268 THR D O 1
ATOM 10306 N N . PHE D 1 269 ? -14.953 15.374 27.100 1.00 12.97 269 PHE D N 1
ATOM 10307 C CA . PHE D 1 269 ? -13.891 15.118 26.096 1.00 13.06 269 PHE D CA 1
ATOM 10308 C C . PHE D 1 269 ? -14.532 15.414 24.756 1.00 10.89 269 PHE D C 1
ATOM 10309 O O . PHE D 1 269 ? -14.839 14.484 24.009 1.00 13.25 269 PHE D O 1
ATOM 10317 N N . GLY D 1 270 ? -14.838 16.689 24.531 1.00 13.09 270 GLY D N 1
ATOM 10318 C CA . GLY D 1 270 ? -15.792 17.086 23.502 1.00 12.93 270 GLY D CA 1
ATOM 10319 C C . GLY D 1 270 ? -17.208 16.904 24.005 1.00 12.84 270 GLY D C 1
ATOM 10320 O O . GLY D 1 270 ? -17.476 16.080 24.895 1.00 12.15 270 GLY D O 1
ATOM 10321 N N . LYS D 1 271 ? -18.095 17.683 23.411 1.00 13.30 271 LYS D N 1
ATOM 10322 C CA . LYS D 1 271 ? -19.523 17.667 23.763 1.00 13.40 271 LYS D CA 1
ATOM 10323 C C . LYS D 1 271 ? -20.310 17.945 22.494 1.00 12.65 271 LYS D C 1
ATOM 10324 O O . LYS D 1 271 ? -19.732 18.499 21.542 1.00 12.53 271 LYS D O 1
ATOM 10330 N N . THR D 1 272 ? -21.585 17.606 22.478 1.00 13.19 272 THR D N 1
ATOM 10331 C CA . THR D 1 272 ? -22.449 18.005 21.355 1.00 12.69 272 THR D CA 1
ATOM 10332 C C . THR D 1 272 ? -23.912 17.878 21.750 1.00 12.03 272 THR D C 1
ATOM 10333 O O . THR D 1 272 ? -24.264 16.998 22.618 1.00 12.19 272 THR D O 1
ATOM 10337 N N . ASP D 1 273 ? -24.726 18.593 21.009 1.00 12.90 273 ASP D N 1
ATOM 10338 C CA . ASP D 1 273 ? -26.172 18.382 21.047 1.00 13.81 273 ASP D CA 1
ATOM 10339 C C . ASP D 1 273 ? -26.632 17.355 20.023 1.00 13.42 273 ASP D C 1
ATOM 10340 O O . ASP D 1 273 ? -27.790 16.997 20.084 1.00 14.16 273 ASP D O 1
ATOM 10345 N N . GLN D 1 274 ? -25.806 16.895 19.104 1.00 13.56 274 GLN D N 1
ATOM 10346 C CA . GLN D 1 274 ? -26.280 15.843 18.171 1.00 12.44 274 GLN D CA 1
ATOM 10347 C C . GLN D 1 274 ? -26.558 14.592 18.977 1.00 12.96 274 GLN D C 1
ATOM 10348 O O . GLN D 1 274 ? -25.704 14.152 19.740 1.00 12.20 274 GLN D O 1
ATOM 10354 N N . PRO D 1 275 ? -27.765 13.995 18.884 1.00 13.67 275 PRO D N 1
ATOM 10355 C CA . PRO D 1 275 ? -28.037 12.824 19.706 1.00 14.54 275 PRO D CA 1
ATOM 10356 C C . PRO D 1 275 ? -27.166 11.578 19.480 1.00 12.33 275 PRO D C 1
ATOM 10357 O O . PRO D 1 275 ? -26.660 11.344 18.385 1.00 12.20 275 PRO D O 1
ATOM 10361 N N . LYS D 1 276 ? -26.955 10.827 20.549 1.00 12.64 276 LYS D N 1
ATOM 10362 C CA . LYS D 1 276 ? -26.202 9.559 20.472 1.00 13.38 276 LYS D CA 1
ATOM 10363 C C . LYS D 1 276 ? -27.015 8.588 19.602 1.00 12.11 276 LYS D C 1
ATOM 10364 O O . LYS D 1 276 ? -28.250 8.446 19.719 1.00 12.98 276 LYS D O 1
ATOM 10370 N N . LEU D 1 277 ? -26.341 7.954 18.666 1.00 11.77 277 LEU D N 1
ATOM 10371 C CA . LEU D 1 277 ? -27.005 6.975 17.780 1.00 11.62 277 LEU D CA 1
ATOM 10372 C C . LEU D 1 277 ? -26.940 5.547 18.339 1.00 10.76 277 LEU D C 1
ATOM 10373 O O . LEU D 1 277 ? -27.508 4.648 17.653 1.00 11.66 277 LEU D O 1
ATOM 10378 N N . SER D 1 278 ? -26.307 5.259 19.464 1.00 10.05 278 SER D N 1
ATOM 10379 C CA . SER D 1 278 ? -26.256 3.870 19.947 1.00 10.62 278 SER D CA 1
ATOM 10380 C C . SER D 1 278 ? -27.621 3.190 20.027 1.00 10.20 278 SER D C 1
ATOM 10381 O O . SER D 1 278 ? -27.642 2.032 19.722 1.00 11.78 278 SER D O 1
ATOM 10384 N N . PRO D 1 279 ? -28.734 3.823 20.422 1.00 10.57 279 PRO D N 1
ATOM 10385 C CA . PRO D 1 279 ? -29.992 3.091 20.430 1.00 11.26 279 PRO D CA 1
ATOM 10386 C C . PRO D 1 279 ? -30.358 2.473 19.076 1.00 12.10 279 PRO D C 1
ATOM 10387 O O . PRO D 1 279 ? -30.764 1.311 18.983 1.00 13.45 279 PRO D O 1
ATOM 10391 N N . GLN D 1 280 ? -30.209 3.285 18.037 1.00 12.30 280 GLN D N 1
ATOM 10392 C CA . GLN D 1 280 ? -30.525 2.846 16.670 1.00 12.10 280 GLN D CA 1
ATOM 10393 C C . GLN D 1 280 ? -29.489 1.816 16.238 1.00 11.64 280 GLN D C 1
ATOM 10394 O O . GLN D 1 280 ? -29.831 0.836 15.559 1.00 13.67 280 GLN D O 1
ATOM 10400 N N . ILE D 1 281 ? -28.222 2.044 16.537 1.00 10.75 281 ILE D N 1
ATOM 10401 C CA . ILE D 1 281 ? -27.189 1.128 16.017 1.00 9.95 281 ILE D CA 1
ATOM 10402 C C . ILE D 1 281 ? -27.301 -0.215 16.727 1.00 10.05 281 ILE D C 1
ATOM 10403 O O . ILE D 1 281 ? -27.003 -1.258 16.145 1.00 11.08 281 ILE D O 1
ATOM 10408 N N . ARG D 1 282 ? -27.711 -0.215 18.003 1.00 10.18 282 ARG D N 1
ATOM 10409 C CA . ARG D 1 282 ? -27.882 -1.486 18.727 1.00 10.86 282 ARG D CA 1
ATOM 10410 C C . ARG D 1 282 ? -28.861 -2.417 18.011 1.00 11.85 282 ARG D C 1
ATOM 10411 O O . ARG D 1 282 ? -28.708 -3.637 18.166 1.00 11.35 282 ARG D O 1
ATOM 10419 N N . LYS D 1 283 ? -29.792 -1.869 17.247 1.00 11.63 283 LYS D N 1
ATOM 10420 C CA . LYS D 1 283 ? -30.808 -2.682 16.567 1.00 12.45 283 LYS D CA 1
ATOM 10421 C C . LYS D 1 283 ? -30.318 -3.240 15.250 1.00 12.21 283 LYS D C 1
ATOM 10422 O O . LYS D 1 283 ? -30.984 -4.135 14.728 1.00 14.04 283 LYS D O 1
ATOM 10428 N N . VAL D 1 284 ? -29.236 -2.699 14.693 1.00 11.57 284 VAL D N 1
ATOM 10429 C CA . VAL D 1 284 ? -28.758 -3.147 13.369 1.00 10.18 284 VAL D CA 1
ATOM 10430 C C . VAL D 1 284 ? -27.447 -3.893 13.469 1.00 9.44 284 VAL D C 1
ATOM 10431 O O . VAL D 1 284 ? -27.203 -4.781 12.679 1.00 11.46 284 VAL D O 1
ATOM 10435 N N . PHE D 1 285 ? -26.609 -3.566 14.437 1.00 9.88 285 PHE D N 1
ATOM 10436 C CA . PHE D 1 285 ? -25.371 -4.304 14.706 1.00 10.06 285 PHE D CA 1
ATOM 10437 C C . PHE D 1 285 ? -25.594 -5.175 15.910 1.00 10.17 285 PHE D C 1
ATOM 10438 O O . PHE D 1 285 ? -25.866 -4.601 16.963 1.00 11.30 285 PHE D O 1
ATOM 10446 N N . LEU D 1 286 ? -25.529 -6.476 15.745 1.00 10.84 286 LEU D N 1
ATOM 10447 C CA . LEU D 1 286 ? -26.101 -7.484 16.662 1.00 12.58 286 LEU D CA 1
ATOM 10448 C C . LEU D 1 286 ? -25.019 -8.211 17.432 1.00 11.63 286 LEU D C 1
ATOM 10449 O O . LEU D 1 286 ? -25.312 -8.790 18.475 1.00 15.11 286 LEU D O 1
ATOM 10454 N N . ARG D 1 287 ? -23.767 -8.120 17.018 1.00 10.93 287 ARG D N 1
ATOM 10455 C CA . ARG D 1 287 ? -22.635 -8.722 17.739 1.00 11.02 287 ARG D CA 1
ATOM 10456 C C . ARG D 1 287 ? -22.206 -7.739 18.813 1.00 10.50 287 ARG D C 1
ATOM 10457 O O . ARG D 1 287 ? -22.864 -6.707 19.045 1.00 10.18 287 ARG D O 1
ATOM 10465 N N . PRO D 1 288 ? -21.112 -8.010 19.586 1.00 10.52 288 PRO D N 1
ATOM 10466 C CA . PRO D 1 288 ? -20.816 -7.145 20.718 1.00 10.13 288 PRO D CA 1
ATOM 10467 C C . PRO D 1 288 ? -20.700 -5.675 20.362 1.00 9.98 288 PRO D C 1
ATOM 10468 O O . PRO D 1 288 ? -19.951 -5.286 19.443 1.00 9.49 288 PRO D O 1
ATOM 10472 N N . LEU D 1 289 ? -21.404 -4.875 21.131 1.00 9.65 289 LEU D N 1
ATOM 10473 C CA . LEU D 1 289 ? -21.449 -3.417 21.001 1.00 9.04 289 LEU D CA 1
ATOM 10474 C C . LEU D 1 289 ? -20.791 -2.826 22.248 1.00 9.62 289 LEU D C 1
ATOM 10475 O O . LEU D 1 289 ? -21.257 -3.063 23.410 1.00 10.51 289 LEU D O 1
ATOM 10480 N N . VAL D 1 290 ? -19.703 -2.112 22.037 1.00 8.65 290 VAL D N 1
ATOM 10481 C CA . VAL D 1 290 ? -18.966 -1.441 23.117 1.00 8.03 290 VAL D CA 1
ATOM 10482 C C . VAL D 1 290 ? -19.255 0.045 23.029 1.00 8.36 290 VAL D C 1
ATOM 10483 O O . VAL D 1 290 ? -19.113 0.637 21.987 1.00 9.63 290 VAL D O 1
ATOM 10487 N N . LEU D 1 291 ? -19.667 0.665 24.148 1.00 8.56 291 LEU D N 1
ATOM 10488 C CA . LEU D 1 291 ? -19.894 2.134 24.170 1.00 8.78 291 LEU D CA 1
ATOM 10489 C C . LEU D 1 291 ? -18.817 2.840 24.980 1.00 9.64 291 LEU D C 1
ATOM 10490 O O . LEU D 1 291 ? -18.208 2.212 25.864 1.00 9.17 291 LEU D O 1
ATOM 10495 N N . ASN D 1 292 ? -18.637 4.109 24.642 1.00 8.77 292 ASN D N 1
ATOM 10496 C CA . ASN D 1 292 ? -17.538 4.881 25.235 1.00 8.79 292 ASN D CA 1
ATOM 10497 C C . ASN D 1 292 ? -17.896 6.351 25.344 1.00 9.07 292 ASN D C 1
ATOM 10498 O O . ASN D 1 292 ? -18.541 6.882 24.455 1.00 9.35 292 ASN D O 1
ATOM 10503 N N . GLN D 1 293 ? -17.349 6.931 26.381 1.00 8.82 293 GLN D N 1
ATOM 10504 C CA . GLN D 1 293 ? -17.173 8.334 26.694 1.00 9.49 293 GLN D CA 1
ATOM 10505 C C . GLN D 1 293 ? -18.012 8.733 27.909 1.00 9.17 293 GLN D C 1
ATOM 10506 O O . GLN D 1 293 ? -19.235 8.633 27.896 1.00 10.06 293 GLN D O 1
ATOM 10512 N N . ASP D 1 294 ? -17.334 9.177 28.950 1.00 9.45 294 ASP D N 1
ATOM 10513 C CA . ASP D 1 294 ? -17.970 9.784 30.127 1.00 10.13 294 ASP D CA 1
ATOM 10514 C C . ASP D 1 294 ? -18.758 8.782 30.931 1.00 11.39 294 ASP D C 1
ATOM 10515 O O . ASP D 1 294 ? -19.453 9.225 31.829 1.00 16.70 294 ASP D O 1
ATOM 10520 N N . TYR D 1 295 ? -18.559 7.494 30.809 1.00 9.99 295 TYR D N 1
ATOM 10521 C CA . TYR D 1 295 ? -19.253 6.513 31.659 1.00 10.01 295 TYR D CA 1
ATOM 10522 C C . TYR D 1 295 ? -18.669 6.462 33.057 1.00 11.23 295 TYR D C 1
ATOM 10523 O O . TYR D 1 295 ? -17.470 6.192 33.237 1.00 12.52 295 TYR D O 1
ATOM 10532 N N . THR D 1 296 ? -19.533 6.624 34.049 1.00 12.62 296 THR D N 1
ATOM 10533 C CA . THR D 1 296 ? -19.194 6.222 35.435 1.00 12.94 296 THR D CA 1
ATOM 10534 C C . THR D 1 296 ? -19.402 4.719 35.583 1.00 11.51 296 THR D C 1
ATOM 10535 O O . THR D 1 296 ? -20.057 4.127 34.735 1.00 11.04 296 THR D O 1
ATOM 10539 N N . PHE D 1 297 ? -18.949 4.173 36.691 1.00 13.50 297 PHE D N 1
ATOM 10540 C CA . PHE D 1 297 ? -19.138 2.751 37.010 1.00 13.11 297 PHE D CA 1
ATOM 10541 C C . PHE D 1 297 ? -20.639 2.438 36.966 1.00 12.02 297 PHE D C 1
ATOM 10542 O O . PHE D 1 297 ? -21.111 1.480 36.291 1.00 11.48 297 PHE D O 1
ATOM 10550 N N . GLU D 1 298 ? -21.454 3.192 37.696 1.00 11.81 298 GLU D N 1
ATOM 10551 C CA . GLU D 1 298 ? -22.893 2.869 37.722 1.00 11.80 298 GLU D CA 1
ATOM 10552 C C . GLU D 1 298 ? -23.549 3.161 36.387 1.00 11.99 298 GLU D C 1
ATOM 10553 O O . GLU D 1 298 ? -24.462 2.369 36.035 1.00 11.36 298 GLU D O 1
ATOM 10559 N N . ALA D 1 299 ? -23.119 4.176 35.635 1.00 11.32 299 ALA D N 1
ATOM 10560 C CA . ALA D 1 299 ? -23.745 4.378 34.324 1.00 11.90 299 ALA D CA 1
ATOM 10561 C C . ALA D 1 299 ? -23.432 3.200 33.387 1.00 11.14 299 ALA D C 1
ATOM 10562 O O . ALA D 1 299 ? -24.317 2.780 32.646 1.00 12.00 299 ALA D O 1
ATOM 10564 N N . ALA D 1 300 ? -22.223 2.658 33.503 1.00 11.44 300 ALA D N 1
ATOM 10565 C CA . ALA D 1 300 ? -21.825 1.484 32.718 1.00 11.95 300 ALA D CA 1
ATOM 10566 C C . ALA D 1 300 ? -22.616 0.258 33.153 1.00 10.12 300 ALA D C 1
ATOM 10567 O O . ALA D 1 300 ? -23.107 -0.488 32.307 1.00 10.44 300 ALA D O 1
ATOM 10569 N N . GLN D 1 301 ? -22.719 -0.011 34.452 1.00 10.02 301 GLN D N 1
ATOM 10570 C CA . GLN D 1 301 ? -23.498 -1.180 34.938 1.00 12.60 301 GLN D CA 1
ATOM 10571 C C . GLN D 1 301 ? -24.958 -1.077 34.467 1.00 12.08 301 GLN D C 1
ATOM 10572 O O . GLN D 1 301 ? -25.553 -2.070 34.013 1.00 12.86 301 GLN D O 1
ATOM 10578 N N . THR D 1 302 ? -25.520 0.112 34.473 1.00 11.59 302 THR D N 1
ATOM 10579 C CA . THR D 1 302 ? -26.936 0.262 34.068 1.00 12.73 302 THR D CA 1
ATOM 10580 C C . THR D 1 302 ? -27.066 0.061 32.560 1.00 10.96 302 THR D C 1
ATOM 10581 O O . THR D 1 302 ? -28.043 -0.614 32.119 1.00 12.90 302 THR D O 1
ATOM 10585 N N . ALA D 1 303 ? -26.079 0.526 31.781 1.00 11.61 303 ALA D N 1
ATOM 10586 C CA . ALA D 1 303 ? -26.135 0.370 30.308 1.00 11.85 303 ALA D CA 1
ATOM 10587 C C . ALA D 1 303 ? -26.168 -1.133 30.011 1.00 11.30 303 ALA D C 1
ATOM 10588 O O . ALA D 1 303 ? -26.983 -1.610 29.163 1.00 12.30 303 ALA D O 1
ATOM 10590 N N . LEU D 1 304 ? -25.325 -1.921 30.679 1.00 11.23 304 LEU D N 1
ATOM 10591 C CA . LEU D 1 304 ? -25.294 -3.397 30.478 1.00 11.66 304 LEU D CA 1
ATOM 10592 C C . LEU D 1 304 ? -26.599 -4.020 30.983 1.00 12.16 304 LEU D C 1
ATOM 10593 O O . LEU D 1 304 ? -27.161 -4.864 30.302 1.00 13.75 304 LEU D O 1
ATOM 10598 N N . ALA D 1 305 ? -27.066 -3.655 32.163 1.00 11.85 305 ALA D N 1
ATOM 10599 C CA . ALA D 1 305 ? -28.292 -4.268 32.723 1.00 13.58 305 ALA D CA 1
ATOM 10600 C C . ALA D 1 305 ? -29.498 -4.027 31.806 1.00 15.70 305 ALA D C 1
ATOM 10601 O O . ALA D 1 305 ? -30.416 -4.876 31.793 1.00 18.27 305 ALA D O 1
ATOM 10603 N N . GLU D 1 306 ? -29.534 -2.865 31.162 1.00 14.77 306 GLU D N 1
ATOM 10604 C CA . GLU D 1 306 ? -30.668 -2.433 30.305 1.00 15.44 306 GLU D CA 1
ATOM 10605 C C . GLU D 1 306 ? -30.499 -2.903 28.865 1.00 13.92 306 GLU D C 1
ATOM 10606 O O . GLU D 1 306 ? -31.335 -2.586 28.066 1.00 16.72 306 GLU D O 1
ATOM 10612 N N . GLY D 1 307 ? -29.407 -3.583 28.542 1.00 14.21 307 GLY D N 1
ATOM 10613 C CA . GLY D 1 307 ? -29.270 -4.050 27.152 1.00 15.24 307 GLY D CA 1
ATOM 10614 C C . GLY D 1 307 ? -28.834 -2.970 26.181 1.00 13.29 307 GLY D C 1
ATOM 10615 O O . GLY D 1 307 ? -28.975 -3.148 24.976 1.00 16.39 307 GLY D O 1
ATOM 10616 N N . LYS D 1 308 ? -28.241 -1.889 26.658 1.00 12.03 308 LYS D N 1
ATOM 10617 C CA . LYS D 1 308 ? -27.825 -0.792 25.724 1.00 12.51 308 LYS D CA 1
ATOM 10618 C C . LYS D 1 308 ? -26.472 -1.091 25.097 1.00 12.35 308 LYS D C 1
ATOM 10619 O O . LYS D 1 308 ? -26.180 -0.600 24.009 1.00 12.48 308 LYS D O 1
ATOM 10625 N N . ALA D 1 309 ? -25.702 -1.897 25.798 1.00 12.65 309 ALA D N 1
ATOM 10626 C CA . ALA D 1 309 ? -24.329 -2.216 25.387 1.00 10.56 309 ALA D CA 1
ATOM 10627 C C . ALA D 1 309 ? -23.956 -3.565 25.973 1.00 9.86 309 ALA D C 1
ATOM 10628 O O . ALA D 1 309 ? -24.524 -3.937 26.996 1.00 12.04 309 ALA D O 1
ATOM 10630 N N . ASP D 1 310 ? -22.974 -4.233 25.391 1.00 10.06 310 ASP D N 1
ATOM 10631 C CA . ASP D 1 310 ? -22.396 -5.481 25.909 1.00 10.10 310 ASP D CA 1
ATOM 10632 C C . ASP D 1 310 ? -21.192 -5.217 26.793 1.00 10.41 310 ASP D C 1
ATOM 10633 O O . ASP D 1 310 ? -20.859 -6.041 27.638 1.00 10.95 310 ASP D O 1
ATOM 10638 N N . ALA D 1 311 ? -20.449 -4.171 26.534 1.00 10.19 311 ALA D N 1
ATOM 10639 C CA . ALA D 1 311 ? -19.223 -3.826 27.266 1.00 9.78 311 ALA D CA 1
ATOM 10640 C C . ALA D 1 311 ? -19.054 -2.316 27.170 1.00 9.23 311 ALA D C 1
ATOM 10641 O O . ALA D 1 311 ? -19.687 -1.649 26.321 1.00 9.10 311 ALA D O 1
ATOM 10643 N N . ILE D 1 312 ? -18.241 -1.737 28.048 1.00 9.29 312 ILE D N 1
ATOM 10644 C CA . ILE D 1 312 ? -17.974 -0.293 28.081 1.00 9.52 312 ILE D CA 1
ATOM 10645 C C . ILE D 1 312 ? -16.460 -0.117 28.057 1.00 9.27 312 ILE D C 1
ATOM 10646 O O . ILE D 1 312 ? -15.737 -0.837 28.790 1.00 9.22 312 ILE D O 1
ATOM 10651 N N . ALA D 1 313 ? -16.011 0.716 27.142 1.00 9.29 313 ALA D N 1
ATOM 10652 C CA . ALA D 1 313 ? -14.600 1.141 27.101 1.00 8.86 313 ALA D CA 1
ATOM 10653 C C . ALA D 1 313 ? -14.380 2.417 27.896 1.00 9.59 313 ALA D C 1
ATOM 10654 O O . ALA D 1 313 ? -15.108 3.382 27.739 1.00 10.36 313 ALA D O 1
ATOM 10656 N N . PHE D 1 314 ? -13.331 2.409 28.710 1.00 9.66 314 PHE D N 1
ATOM 10657 C CA . PHE D 1 314 ? -12.925 3.539 29.553 1.00 9.68 314 PHE D CA 1
ATOM 10658 C C . PHE D 1 314 ? -11.542 3.998 29.083 1.00 8.71 314 PHE D C 1
ATOM 10659 O O . PHE D 1 314 ? -10.628 3.177 28.938 1.00 10.01 314 PHE D O 1
ATOM 10667 N N . GLY D 1 315 ? -11.399 5.291 28.908 1.00 9.33 315 GLY D N 1
ATOM 10668 C CA . GLY D 1 315 ? -10.151 5.906 28.430 1.00 8.99 315 GLY D CA 1
ATOM 10669 C C . GLY D 1 315 ? -9.420 6.551 29.595 1.00 9.15 315 GLY D C 1
ATOM 10670 O O . GLY D 1 315 ? -8.506 5.951 30.174 1.00 9.26 315 GLY D O 1
ATOM 10671 N N . ARG D 1 316 ? -9.826 7.745 29.950 1.00 9.65 316 ARG D N 1
ATOM 10672 C CA . ARG D 1 316 ? -9.103 8.525 30.989 1.00 10.35 316 ARG D CA 1
ATOM 10673 C C . ARG D 1 316 ? -8.961 7.744 32.306 1.00 10.32 316 ARG D C 1
ATOM 10674 O O . ARG D 1 316 ? -7.906 7.895 32.972 1.00 10.63 316 ARG D O 1
ATOM 10682 N N . LYS D 1 317 ? -9.960 6.975 32.702 1.00 9.87 317 LYS D N 1
ATOM 10683 C CA . LYS D 1 317 ? -9.831 6.223 33.964 1.00 10.13 317 LYS D CA 1
ATOM 10684 C C . LYS D 1 317 ? -8.692 5.217 33.864 1.00 9.27 317 LYS D C 1
ATOM 10685 O O . LYS D 1 317 ? -8.090 4.991 34.879 1.00 10.38 317 LYS D O 1
ATOM 10691 N N . PHE D 1 318 ? -8.478 4.563 32.714 1.00 9.94 318 PHE D N 1
ATOM 10692 C CA . PHE D 1 318 ? -7.330 3.630 32.634 1.00 9.68 318 PHE D CA 1
ATOM 10693 C C . PHE D 1 318 ? -5.981 4.354 32.577 1.00 9.17 318 PHE D C 1
ATOM 10694 O O . PHE D 1 318 ? -4.979 3.690 32.896 1.00 11.30 318 PHE D O 1
ATOM 10702 N N . ILE D 1 319 ? -5.912 5.624 32.246 1.00 10.11 319 ILE D N 1
ATOM 10703 C CA . ILE D 1 319 ? -4.627 6.383 32.323 1.00 11.40 319 ILE D CA 1
ATOM 10704 C C . ILE D 1 319 ? -4.094 6.318 33.754 1.00 10.02 319 ILE D C 1
ATOM 10705 O O . ILE D 1 319 ? -2.943 5.842 33.976 1.00 11.21 319 ILE D O 1
ATOM 10710 N N . SER D 1 320 ? -4.953 6.656 34.706 1.00 9.51 320 SER D N 1
ATOM 10711 C CA . SER D 1 320 ? -4.549 6.866 36.115 1.00 9.66 320 SER D CA 1
ATOM 10712 C C . SER D 1 320 ? -4.938 5.704 37.034 1.00 10.28 320 SER D C 1
ATOM 10713 O O . SER D 1 320 ? -4.561 5.753 38.204 1.00 10.91 320 SER D O 1
ATOM 10716 N N . ASN D 1 321 ? -5.645 4.693 36.525 1.00 10.11 321 ASN D N 1
ATOM 10717 C CA . ASN D 1 321 ? -6.128 3.541 37.322 1.00 10.56 321 ASN D CA 1
ATOM 10718 C C . ASN D 1 321 ? -5.824 2.265 36.576 1.00 10.28 321 ASN D C 1
ATOM 10719 O O . ASN D 1 321 ? -6.664 1.752 35.833 1.00 11.53 321 ASN D O 1
ATOM 10724 N N . PRO D 1 322 ? -4.558 1.807 36.582 1.00 10.83 322 PRO D N 1
ATOM 10725 C CA . PRO D 1 322 ? -4.203 0.675 35.731 1.00 12.56 322 PRO D CA 1
ATOM 10726 C C . PRO D 1 322 ? -5.013 -0.578 36.094 1.00 10.91 322 PRO D C 1
ATOM 10727 O O . PRO D 1 322 ? -5.255 -1.428 35.252 1.00 11.94 322 PRO D O 1
ATOM 10731 N N . ASP D 1 323 ? -5.461 -0.663 37.357 1.00 11.04 323 ASP D N 1
ATOM 10732 C CA . ASP D 1 323 ? -6.254 -1.758 37.940 1.00 11.60 323 ASP D CA 1
ATOM 10733 C C . ASP D 1 323 ? -7.698 -1.329 38.072 1.00 11.64 323 ASP D C 1
ATOM 10734 O O . ASP D 1 323 ? -8.346 -1.700 39.052 1.00 12.39 323 ASP D O 1
ATOM 10739 N N . LEU D 1 324 ? -8.218 -0.648 37.059 1.00 10.83 324 LEU D N 1
ATOM 10740 C CA . LEU D 1 324 ? -9.608 -0.145 37.095 1.00 9.95 324 LEU D CA 1
ATOM 10741 C C . LEU D 1 324 ? -10.567 -1.281 37.464 1.00 10.21 324 LEU D C 1
ATOM 10742 O O . LEU D 1 324 ? -11.434 -1.057 38.309 1.00 11.27 324 LEU D O 1
ATOM 10747 N N . PRO D 1 325 ? -10.524 -2.487 36.854 1.00 11.42 325 PRO D N 1
ATOM 10748 C CA . PRO D 1 325 ? -11.528 -3.487 37.185 1.00 11.91 325 PRO D CA 1
ATOM 10749 C C . PRO D 1 325 ? -11.532 -3.823 38.675 1.00 12.09 325 PRO D C 1
ATOM 10750 O O . PRO D 1 325 ? -12.603 -3.977 39.279 1.00 13.42 325 PRO D O 1
ATOM 10754 N N . GLU D 1 326 ? -10.358 -3.963 39.263 1.00 12.53 326 GLU D N 1
ATOM 10755 C CA . GLU D 1 326 ? -10.258 -4.283 40.711 1.00 13.24 326 GLU D CA 1
ATOM 10756 C C . GLU D 1 326 ? -10.784 -3.115 41.554 1.00 12.15 326 GLU D C 1
ATOM 10757 O O . GLU D 1 326 ? -11.475 -3.362 42.575 1.00 13.31 326 GLU D O 1
ATOM 10763 N N . ARG D 1 327 ? -10.463 -1.875 41.208 1.00 12.11 327 ARG D N 1
ATOM 10764 C CA . ARG D 1 327 ? -11.011 -0.728 41.988 1.00 11.97 327 ARG D CA 1
ATOM 10765 C C . ARG D 1 327 ? -12.546 -0.751 41.941 1.00 11.31 327 ARG D C 1
ATOM 10766 O O . ARG D 1 327 ? -13.155 -0.505 42.942 1.00 12.88 327 ARG D O 1
ATOM 10774 N N . PHE D 1 328 ? -13.117 -0.954 40.767 1.00 10.73 328 PHE D N 1
ATOM 10775 C CA . PHE D 1 328 ? -14.589 -0.950 40.648 1.00 11.75 328 PHE D CA 1
ATOM 10776 C C . PHE D 1 328 ? -15.154 -2.043 41.540 1.00 12.62 328 PHE D C 1
ATOM 10777 O O . PHE D 1 328 ? -16.122 -1.826 42.296 1.00 14.81 328 PHE D O 1
ATOM 10785 N N . ALA D 1 329 ? -14.543 -3.228 41.455 1.00 13.59 329 ALA D N 1
ATOM 10786 C CA . ALA D 1 329 ? -15.037 -4.410 42.180 1.00 15.91 329 ALA D CA 1
ATOM 10787 C C . ALA D 1 329 ? -14.958 -4.156 43.694 1.00 12.60 329 ALA D C 1
ATOM 10788 O O . ALA D 1 329 ? -15.846 -4.609 44.450 1.00 16.02 329 ALA D O 1
ATOM 10790 N N . ARG D 1 330 ? -13.936 -3.499 44.187 1.00 13.71 330 ARG D N 1
ATOM 10791 C CA . ARG D 1 330 ? -13.669 -3.411 45.638 1.00 14.08 330 ARG D CA 1
ATOM 10792 C C . ARG D 1 330 ? -14.173 -2.073 46.199 1.00 14.36 330 ARG D C 1
ATOM 10793 O O . ARG D 1 330 ? -13.894 -1.760 47.363 1.00 16.23 330 ARG D O 1
ATOM 10801 N N . GLY D 1 331 ? -14.829 -1.253 45.403 1.00 13.32 331 GLY D N 1
ATOM 10802 C CA . GLY D 1 331 ? -15.269 0.069 45.872 1.00 15.86 331 GLY D CA 1
ATOM 10803 C C . GLY D 1 331 ? -14.106 0.973 46.233 1.00 15.40 331 GLY D C 1
ATOM 10804 O O . GLY D 1 331 ? -14.198 1.737 47.222 1.00 15.39 331 GLY D O 1
ATOM 10805 N N . ILE D 1 332 ? -13.031 0.946 45.452 1.00 13.16 332 ILE D N 1
ATOM 10806 C CA . ILE D 1 332 ? -11.901 1.880 45.709 1.00 13.35 332 ILE D CA 1
ATOM 10807 C C . ILE D 1 332 ? -12.069 3.129 44.848 1.00 11.73 332 ILE D C 1
ATOM 10808 O O . ILE D 1 332 ? -12.332 3.028 43.654 1.00 11.69 332 ILE D O 1
ATOM 10813 N N . ALA D 1 333 ? -11.723 4.270 45.391 1.00 12.89 333 ALA D N 1
ATOM 10814 C CA . ALA D 1 333 ? -11.779 5.521 44.663 1.00 13.04 333 ALA D CA 1
ATOM 10815 C C . ALA D 1 333 ? -10.806 5.501 43.493 1.00 11.58 333 ALA D C 1
ATOM 10816 O O . ALA D 1 333 ? -9.684 5.003 43.573 1.00 13.00 333 ALA D O 1
ATOM 10818 N N . LEU D 1 334 ? -11.236 6.143 42.443 1.00 11.85 334 LEU D N 1
ATOM 10819 C CA . LEU D 1 334 ? -10.396 6.278 41.255 1.00 11.78 334 LEU D CA 1
ATOM 10820 C C . LEU D 1 334 ? -9.486 7.469 41.436 1.00 12.69 334 LEU D C 1
ATOM 10821 O O . LEU D 1 334 ? -9.856 8.519 41.944 1.00 16.54 334 LEU D O 1
ATOM 10826 N N . GLN D 1 335 ? -8.283 7.299 40.930 1.00 10.96 335 GLN D N 1
ATOM 10827 C CA . GLN D 1 335 ? -7.268 8.367 41.038 1.00 11.73 335 GLN D CA 1
ATOM 10828 C C . GLN D 1 335 ? -7.391 9.268 39.834 1.00 11.00 335 GLN D C 1
ATOM 10829 O O . GLN D 1 335 ? -7.712 8.781 38.735 1.00 10.74 335 GLN D O 1
ATOM 10835 N N . PRO D 1 336 ? -7.140 10.578 39.989 1.00 11.23 336 PRO D N 1
ATOM 10836 C CA . PRO D 1 336 ? -7.290 11.497 38.853 1.00 13.04 336 PRO D CA 1
ATOM 10837 C C . PRO D 1 336 ? -6.122 11.398 37.845 1.00 11.31 336 PRO D C 1
ATOM 10838 O O . PRO D 1 336 ? -5.011 11.092 38.238 1.00 12.21 336 PRO D O 1
ATOM 10842 N N . ASP D 1 337 ? -6.406 11.642 36.568 1.00 12.10 337 ASP D N 1
ATOM 10843 C CA . ASP D 1 337 ? -5.366 11.620 35.509 1.00 12.25 337 ASP D CA 1
ATOM 10844 C C . ASP D 1 337 ? -4.858 13.043 35.302 1.00 13.89 337 ASP D C 1
ATOM 10845 O O . ASP D 1 337 ? -5.640 14.032 35.314 1.00 15.36 337 ASP D O 1
ATOM 10850 N N . ASP D 1 338 ? -3.573 13.091 35.019 1.00 12.66 338 ASP D N 1
ATOM 10851 C CA . ASP D 1 338 ? -2.836 14.341 34.801 1.00 12.14 338 ASP D CA 1
ATOM 10852 C C . ASP D 1 338 ? -2.794 14.638 33.298 1.00 11.74 338 ASP D C 1
ATOM 10853 O O . ASP D 1 338 ? -2.025 13.991 32.531 1.00 12.28 338 ASP D O 1
ATOM 10858 N N . MET D 1 339 ? -3.602 15.574 32.859 1.00 12.76 339 MET D N 1
ATOM 10859 C CA . MET D 1 339 ? -3.698 15.934 31.439 1.00 12.91 339 MET D CA 1
ATOM 10860 C C . MET D 1 339 ? -2.369 16.445 30.861 1.00 13.10 339 MET D C 1
ATOM 10861 O O . MET D 1 339 ? -2.074 16.210 29.686 1.00 13.78 339 MET D O 1
ATOM 10866 N N . LYS D 1 340 ? -1.555 17.083 31.671 1.00 14.12 340 LYS D N 1
ATOM 10867 C CA . LYS D 1 340 ? -0.268 17.590 31.174 1.00 13.43 340 LYS D CA 1
ATOM 10868 C C . LYS D 1 340 ? 0.637 16.472 30.663 1.00 12.77 340 LYS D C 1
ATOM 10869 O O . LYS D 1 340 ? 1.520 16.743 29.837 1.00 15.72 340 LYS D O 1
ATOM 10875 N N . THR D 1 341 ? 0.485 15.243 31.150 1.00 11.79 341 THR D N 1
ATOM 10876 C CA . THR D 1 341 ? 1.352 14.101 30.771 1.00 11.88 341 THR D CA 1
ATOM 10877 C C . THR D 1 341 ? 0.600 13.115 29.876 1.00 10.35 341 THR D C 1
ATOM 10878 O O . THR D 1 341 ? 1.118 12.018 29.649 1.00 10.33 341 THR D O 1
ATOM 10882 N N . TRP D 1 342 ? -0.551 13.486 29.307 1.00 10.54 342 TRP D N 1
ATOM 10883 C CA . TRP D 1 342 ? -1.216 12.598 28.328 1.00 10.33 342 TRP D CA 1
ATOM 10884 C C . TRP D 1 342 ? -0.267 12.249 27.179 1.00 10.41 342 TRP D C 1
ATOM 10885 O O . TRP D 1 342 ? -0.230 11.071 26.771 1.00 9.99 342 TRP D O 1
ATOM 10896 N N . TYR D 1 343 ? 0.454 13.229 26.646 1.00 10.66 343 TYR D N 1
ATOM 10897 C CA . TYR D 1 343 ? 1.155 13.075 25.354 1.00 11.63 343 TYR D CA 1
ATOM 10898 C C . TYR D 1 343 ? 2.628 13.450 25.494 1.00 12.56 343 TYR D C 1
ATOM 10899 O O . TYR D 1 343 ? 3.283 13.527 24.469 1.00 13.85 343 TYR D O 1
ATOM 10908 N N . SER D 1 344 ? 3.137 13.625 26.707 1.00 14.17 344 SER D N 1
ATOM 10909 C CA . SER D 1 344 ? 4.551 13.971 26.931 1.00 13.14 344 SER D CA 1
ATOM 10910 C C . SER D 1 344 ? 5.375 12.715 26.766 1.00 12.72 344 SER D C 1
ATOM 10911 O O . SER D 1 344 ? 4.897 11.617 26.585 1.00 13.64 344 SER D O 1
ATOM 10914 N N . GLN D 1 345 ? 6.663 12.906 26.612 1.00 13.49 345 GLN D N 1
ATOM 10915 C CA . GLN D 1 345 ? 7.547 11.737 26.606 1.00 14.33 345 GLN D CA 1
ATOM 10916 C C . GLN D 1 345 ? 7.832 11.343 28.067 1.00 14.62 345 GLN D C 1
ATOM 10917 O O . GLN D 1 345 ? 7.631 12.134 29.010 1.00 16.12 345 GLN D O 1
ATOM 10923 N N . GLY D 1 346 ? 8.204 10.092 28.250 1.00 14.07 346 GLY D N 1
ATOM 10924 C CA . GLY D 1 346 ? 8.749 9.590 29.506 1.00 14.91 346 GLY D CA 1
ATOM 10925 C C . GLY D 1 346 ? 7.696 9.076 30.456 1.00 14.10 346 GLY D C 1
ATOM 10926 O O . GLY D 1 346 ? 6.480 9.120 30.202 1.00 12.82 346 GLY D O 1
ATOM 10927 N N . PRO D 1 347 ? 8.201 8.520 31.578 1.00 12.86 347 PRO D N 1
ATOM 10928 C CA . PRO D 1 347 ? 7.370 7.640 32.399 1.00 12.76 347 PRO D CA 1
ATOM 10929 C C . PRO D 1 347 ? 6.419 8.424 33.305 1.00 11.08 347 PRO D C 1
ATOM 10930 O O . PRO D 1 347 ? 5.428 7.850 33.725 1.00 11.82 347 PRO D O 1
ATOM 10934 N N . GLU D 1 348 ? 6.746 9.689 33.574 1.00 10.90 348 GLU D N 1
ATOM 10935 C CA . GLU D 1 348 ? 5.928 10.543 34.474 1.00 12.76 348 GLU D CA 1
ATOM 10936 C C . GLU D 1 348 ? 4.559 10.703 33.820 1.00 11.26 348 GLU D C 1
ATOM 10937 O O . GLU D 1 348 ? 4.469 11.069 32.657 1.00 10.94 348 GLU D O 1
ATOM 10943 N N . GLY D 1 349 ? 3.521 10.339 34.539 1.00 11.57 349 GLY D N 1
ATOM 10944 C CA . GLY D 1 349 ? 2.179 10.400 33.966 1.00 10.56 349 GLY D CA 1
ATOM 10945 C C . GLY D 1 349 ? 1.862 9.279 32.996 1.00 10.24 349 GLY D C 1
ATOM 10946 O O . GLY D 1 349 ? 0.890 9.391 32.240 1.00 10.08 349 GLY D O 1
ATOM 10947 N N . TYR D 1 350 ? 2.588 8.167 33.060 1.00 9.59 350 TYR D N 1
ATOM 10948 C CA . TYR D 1 350 ? 2.484 7.072 32.061 1.00 10.23 350 TYR D CA 1
ATOM 10949 C C . TYR D 1 350 ? 2.490 5.732 32.796 1.00 10.09 350 TYR D C 1
ATOM 10950 O O . TYR D 1 350 ? 1.442 5.040 32.905 1.00 10.32 350 TYR D O 1
ATOM 10959 N N . THR D 1 351 ? 3.609 5.404 33.449 1.00 10.21 351 THR D N 1
ATOM 10960 C CA . THR D 1 351 ? 3.778 4.128 34.187 1.00 9.82 351 THR D CA 1
ATOM 10961 C C . THR D 1 351 ? 3.789 4.316 35.696 1.00 10.05 351 THR D C 1
ATOM 10962 O O . THR D 1 351 ? 4.033 3.333 36.397 1.00 11.59 351 THR D O 1
ATOM 10966 N N . ASP D 1 352 ? 3.608 5.536 36.152 1.00 10.44 352 ASP D N 1
ATOM 10967 C CA . ASP D 1 352 ? 3.823 5.846 37.587 1.00 11.51 352 ASP D CA 1
ATOM 10968 C C . ASP D 1 352 ? 2.499 6.149 38.291 1.00 9.34 352 ASP D C 1
ATOM 10969 O O . ASP D 1 352 ? 2.550 6.734 39.370 1.00 11.36 352 ASP D O 1
ATOM 10974 N N . TYR D 1 353 ? 1.393 5.699 37.767 1.00 10.87 353 TYR D N 1
ATOM 10975 C CA . TYR D 1 353 ? 0.119 5.702 38.535 1.00 10.96 353 TYR D CA 1
ATOM 10976 C C . TYR D 1 353 ? 0.018 4.370 39.256 1.00 11.18 353 TYR D C 1
ATOM 10977 O O . TYR D 1 353 ? -0.097 3.336 38.618 1.00 12.40 353 TYR D O 1
ATOM 10986 N N . PRO D 1 354 ? 0.021 4.317 40.616 1.00 11.28 354 PRO D N 1
ATOM 10987 C CA . PRO D 1 354 ? -0.016 3.045 41.324 1.00 12.24 354 PRO D CA 1
ATOM 10988 C C . PRO D 1 354 ? -1.352 2.299 41.208 1.00 11.37 354 PRO D C 1
ATOM 10989 O O . PRO D 1 354 ? -2.406 2.915 41.051 1.00 12.25 354 PRO D O 1
ATOM 10993 N N . SER D 1 355 ? -1.264 0.986 41.276 1.00 11.87 355 SER D N 1
ATOM 10994 C CA . SER D 1 355 ? -2.379 0.053 41.572 1.00 14.54 355 SER D CA 1
ATOM 10995 C C . SER D 1 355 ? -2.817 0.161 43.036 1.00 15.47 355 SER D C 1
ATOM 10996 O O . SER D 1 355 ? -2.000 0.447 43.870 1.00 16.18 355 SER D O 1
ATOM 10999 N N . ALA D 1 356 ? -4.082 -0.079 43.328 1.00 15.26 356 ALA D N 1
ATOM 11000 C CA . ALA D 1 356 ? -4.578 -0.255 44.706 1.00 18.10 356 ALA D CA 1
ATOM 11001 C C . ALA D 1 356 ? -4.275 -1.698 45.081 1.00 18.70 356 ALA D C 1
ATOM 11002 O O . ALA D 1 356 ? -4.172 -2.621 44.302 1.00 27.91 356 ALA D O 1
#

B-factor: mean 13.34, std 6.76, range [5.62, 71.29]

Organism: Gluconobacter oxydans (NCBI:txid442)

Nearest PDB structures (foldseek):
  6myw-assembly3_C  TM=1.002E+00  e=3.278E-81  Gluconobacter oxydans
  8vcn-assembly1_A  TM=1.002E+00  e=6.322E-79  Gluconobacter oxydans
  6o08-assembly1_A  TM=1.002E+00  e=8.615E-79  Gluconobacter oxydans
  8fw1-assembly3_C  TM=9.993E-01  e=6.407E-75  Gluconobacter oxydans
  4a3u-assembly2_B  TM=9.961E-01  e=3.173E-63  Zymomonas mobilis

Secondary structure (DSSP, 8-state):
---TTS-EEETTEEESSSEEE-------S-TTS---THHHHHHHHTTTSSEEEEEEEESSTTT--STT--B-SSHHHHHHHHHHHHHHHHTT--EEEEEE--GGGS-HHHHSS--EESSS---SSEE--TTS-EEPPPPEE--HHHHHHHHHHHHHHHHHHHHTT-SEEEEE--TTSHHHHHHSTTT----STTSSSHHHHHHHHHHHHHHHHHHH-GGGEEEEE--SS-BTTB--SSTHHHHHHHHHHHHHHT--EEEEE---TT-SSS--SSPP-HHHHHHH--S-EEEESS--HHHHHHHHHTTS-SEEEESHHHHH-TTHHHHHHHTPPPPPP-GGGSS-SSSTTTT-S---/---TTS-EEETTEEESSSEEE-------S-TTS---HHHHHHHHHTTTSSEEEPS-EESSTTT--STT--B-SSHHHHHHHHHHHHHHHHTT--EEEEEE--GGGS-HHHHSS--EESSS---SSEE--TTS-EEPPPPEE--HHHHHHHHHHHHHHHHHHHHTT-SEEEEE--TTSHHHHHH-TTT----STTSSSHHHHHHHHHHHHHHHHHHH-GGGEEEEE--SS-BTTB--SSTHHHHHHHHHHHHHHT-SEEEEE---TT-SSS--SSPP-HHHHHHH--S-EEEESS--HHHHHHHHHTTS-SEEEESHHHHH-TTHHHHHHHTPPPPPP-GGGSS-SSSTTTT-SPP-/---TTS-EEETTEEESSSEEE-------S-TTSPPPHHHHHHHHHTTTSSEEEEEEEESSSTT--STT--B-SSHHHHHHHHHHHHHHHHTT--EEEEEE--GGG--HHHHSS--EESSS---SSEE--TT--EEPPPPEEP-HHHHHHHHHHHHHHHHHHHHHT-SEEEEE--TTSHHHHHH-TTT----STTSSSHHHHHHHHHHHHHHHHHHH-GGGEEEEE--SS-BTTB--SSTHHHHHHHHHHHHHHT-SEEEEE---TT-SSS--SSPP-HHHHTTT--S-EEEESS--HHHHHHHHHTTS-SEEEESHHHHH-TTHHHHHHHTPPPPPP-GGGSS-SSSTTTT-PPP-/---TTS-EEETTEEESSSEEEPP-----S-TTS---HHHHHHHHHTTTSSEEEEEEEESSTTT--STT--B-SSHHHHHHHHHHHHHHHHTT--EEEEEE--GGG--HHHHSS--EESSS---SSEE--TTS-EEPPPPEEP-HHHHHHHHHHHHHHHHHHHHTT-SEEEEE--TTSHHHHHHSTTT----STTSSSHHHHHHHHHHHHHHHHHHH-GGGEEEEE--SS-BTTB--SSTHHHHHHHHHHHHHHT-SEEEEE---TT-SSS--SSPP-HHHHHTT--S-EEEESS--HHHHHHHHHTTS-SEEEESHHHHH-TTHHHHHHHTPPPPPP-GGGSS-SSSTTTT-SPP-

CATH classification: 3.20.20.70

Sequence (1424 aa):
MPTLFDPIDFGPIHAKNRIVMSPLTRGRADKEAVPAPIMAEYYAQRASAGLIITEATGISREGLGWPFAPGIWSDDAQVEAWKPIVAGVHAKGGKIVCQLWHMGRMVHSSVTGTQPVSSSATTAPGEVHTYEEGKKPFEQARAIDAADISRILNDYENAARNAIRAGFDGVQIHAANGYLIDEFLRNGTNHRTDEYGGVPENRIRFLKEVTERVIAAIGADRTGVRLSPNGDTQGCIDSAPETVFVPAAKLLQDLGVAWLELREPGPNGTFGKTDQPKLSPQIRKVFLRPLVLNQDYTFEAAQTALAEGKADAIAFGRKFISNPDLPERFARGIALQPDDMKTWYSQGPEGYTDYPSAMPTLFDPIDFGPIHAKNRIVMSPLTRGRADKEAVPAPIMAEYYAQRASAGLIITEATGISREGLGWPFAPGIWSDDAQVEAWKPIVAGVHAKGGKIVCQLWHMGRMVHSSVTGTQPVSSSATTAPGEVHTYEGKKPFEQARAIDAADISRILNDYENAARNAIRAGFDGVQIHAANGYLIDEFLRNGTNHRTDEYGGVPENRIRFLKEVTERVIAAIGADRRTGVRLSPNGDTQGCIDSAPETVFVPAAKLLQDLGVAWLELREPGPNGTFGKTDQPKLSPQIRKVFLRPLVLNQDYTFEAAQTALAEGKADAIAFGRKFISNPDLPERFARGIALQPDDMKTWYSQGPEGYTDYPSAMPTLFDPIDFGPIHAKNRIVMSPLTRGRADKEAVPAPIMAEYYAQRASAGLIITEATGISREGLGWPFAPGIWSDDAQVEAWKPIVAGVHAKGGKIVCQLWHMGRMVHSSVTGTQPVSSSATTAPGEVHTYEGKKPFEQARAIDAADISRILNDYENAARNAIRAGFDGVQIHAANGYLIDEFLRNGTNHRTDEYGGVPENRIRFLKEVTERVIAAIGADRRTGVRLSPNGDTQGCIDSAPETVFVPAAKLLQDLGVAWLELREPGPNGTFGKTDQPKLSPQIRKVFLRPLVLNQDYTFEAAQTALAEGKADAIAFGRKFISNPDLPERFARGIALQPDDMKTWYSQGPEGYTDYPSAMPTLFDPIDFGPIHAKNRIVMSPLTRGRADKEAVPAPIMAEYYAQRASAGLIITEATGISREGLGWPFAPGIWSDDAQVEAWKPIVAGVHAKGGKIVCQLWHMGRMVHSSVTGTQPVSSSATTAPGEVHTYEGKKPFEQARAIDAADISRILNDYENAARNAIRAGFDGVQIHAANGYLIDEFLRNGTNHRTDEYGGVPENRIRFLKEVTERVIAAIGADRTGVRLSPNGDTQGCIDSAPETVFVPAAKLLQDLGVAWLELREPGPNGTFGKTDQPKLSPQIRKVFLRPLVLNQDYTFEAAQTALAEGKADAIAFGRKFISNPDLPERFARGIALQPDDMKTWYSQGPEGYTDYPSA

InterPro domains:
  IPR001155 NADH:flavin oxidoreductase/NADH oxidase, N-terminal [PF00724] (4-334)
  IPR013785 Aldolase-type TIM barrel [G3DSA:3.20.20.70] (1-359)
  IPR045247 Oxidoreductase Oye-like [PTHR22893] (2-355)

Radius of gyration: 39.71 Å; Cα contacts (8 Å, |Δi|>4): 3589; chains: 4; bounding box: 117×46×93 Å

Solvent-accessible surface area: 49633 Å² total; per-residue (Å²): 199,45,54,0,74,52,92,15,78,0,31,46,3,118,2,133,14,30,0,0,2,4,16,28,24,2,0,8,6,55,104,115,2,32,8,24,121,45,0,27,90,1,0,23,61,0,7,42,3,2,0,0,0,0,3,4,0,0,1,12,77,22,0,1,1,35,14,42,2,0,0,0,72,34,62,62,2,0,82,23,0,81,82,2,2,56,15,0,69,84,114,28,4,49,0,0,0,2,0,4,1,5,0,8,8,0,24,32,67,15,9,64,74,78,0,1,0,0,10,54,23,64,4,81,59,109,9,54,12,52,113,40,119,80,96,26,49,106,1,86,52,3,80,79,75,14,9,63,84,0,18,77,32,0,39,58,0,0,122,8,0,67,128,4,35,7,18,0,0,0,0,8,0,0,20,0,17,0,0,0,0,0,0,0,53,37,1,9,108,35,146,53,89,17,4,51,94,40,122,28,14,11,64,0,0,77,43,0,0,68,69,0,33,83,22,27,24,23,74,75,0,0,0,11,0,1,0,1,0,82,20,68,25,0,60,0,92,32,11,75,62,0,0,25,59,0,0,92,32,0,21,97,45,20,0,4,2,0,0,0,12,3,4,11,84,136,15,97,90,47,138,18,123,37,105,87,8,10,80,56,0,35,161,35,0,118,75,26,0,0,3,13,13,62,33,31,12,7,24,0,37,20,6,1,68,89,49,101,3,34,0,0,1,6,12,66,56,0,4,1,1,4,10,0,11,72,10,6,68,156,15,56,47,49,45,70,46,22,131,175,17,33,83,39,107,2,27,6,0,1,16,20,8,60,74,60,193,41,54,0,76,54,88,14,79,0,31,43,3,121,2,135,16,33,0,0,2,4,16,28,24,2,1,9,6,51,107,79,2,28,8,25,119,41,0,26,90,1,1,19,60,0,6,44,3,2,0,0,0,0,4,4,0,0,0,11,74,23,0,0,2,40,16,36,2,0,0,0,69,32,96,57,2,0,93,23,0,78,78,2,2,58,23,0,66,91,128,27,3,47,0,0,0,2,0,3,0,5,0,8,9,0,24,33,67,15,10,62,72,79,0,1,0,0,9,54,24,63,4,80,60,88,9,75,11,56,120,41,127,81,94,25,49,106,1,84,51,3,80,79,75,14,9,63,86,0,17,77,32,0,40,61,0,0,119,8,0,67,124,4,34,7,20,0,0,0,0,7,0,0,20,0,16,0,0,0,0,0,0,0,52,38,2,9,109,34,145,55,90,16,4,52,94,41,124,30,12,11,64,0,0,76,43,0,0,67,71,0,32,84,22,26,27,24,73,76,0,0,0,11,0,0,0,1,0,84,20,67,27,0,59,0,92,35,11,73,61,0,0,27,56,0,0,93,30,0,27,101,43,19,0,5,1,0,0,0,13,3,4,9,87,137,16,94,88,48,142,17,124,37,105,83,7,11,88,76,0,49,155,27,0,120,83,25,0,0,3,12,11,65,34,75,51,114,46,0,37,63,6,1,64,102,48,109,2,35,0,0,1,7,12,65,58,0,5,1,0,3,14,0,7,69,10,18,67,162,72,48,74,59,56,67,47,30,129,177,17,35,87,40,96,18,23,6,0,1,16,19,9,58,74,58,202,27,53,0,78,52,89,14,76,0,32,44,3,113,2,136,15,34,0,0,2,4,17,29,24,3,1,10,6,56,111,116,2,28,6,26,120,42,0,25,92,1,1,23,58,0,7,40,3,3,0,0,0,0,3,5,0,0,0,10,72,23,0,0,2,42,16,46,2,1,0,0,68,33,94,59,1,0,91,23,0,78,79,1,1,58,24,0,66,91,131,28,4,49,0,0,0,2,0,3,0,6,0,8,9,0,19,33,56,16,10,64,75,79,0,1,0,0,9,51,22,64,4,83,58,99,11,90,11,54,112,38,143,52,95,25,49,105,1,83,51,3,80,82,75,12,10,62,86,0,17,78,32,0,38,60,0,0,121,8,0,68,118,4,34,6,19,0,0,0,0,7,0,0,22,0,15,0,0,0,0,0,0,0,51,37,0,8,112,34,146,54,89,16,4,53,82,31,120,30,13,10,72,0,0,73,45,0,0,67,70,0,32,84,22,26,25,23,70,72,0,0,0,11,0,0,0,1,1,85,19,68,27,0,63,0,92,37,12,79,67,0,0,27,52,0,0,104,30,0,32,95,43,19,0,5,1,0,0,0,10,4,3,10,87,121,15,95,93,48,142,17,123,37,109,84,6,10,82,48,0,49,81,37,0,121,78,26,0,0,4,11,13,67,36,32,12,7,23,0,32,18,5,1,64,87,48,111,3,35,0,0,1,8,12,64,60,0,5,1,0,4,13,0,10,73,9,6,68,163,20,40,47,49,70,112,47,53,128,181,22,26,92,42,112,25,65,109,7,1,14,85,27,95,75,68,202,34,50,0,76,56,88,14,77,0,32,47,4,119,3,137,15,34,0,0,2,4,17,28,25,2,1,10,6,39,107,70,3,16,8,24,119,44,0,30,89,0,1,22,53,0,4,40,3,2,0,0,0,0,3,4,0,0,0,12,74,22,0,0,2,37,14,42,2,1,0,0,70,33,97,58,2,0,97,23,0,81,77,2,2,57,24,0,66,94,122,24,3,48,0,0,0,2,0,3,0,4,0,8,9,1,24,32,60,14,10,64,75,79,0,2,0,0,10,53,24,65,4,81,61,94,10,71,10,53,111,38,146,66,96,25,48,104,1,84,51,2,78,80,75,12,10,63,84,0,17,78,31,0,40,58,0,0,121,6,0,69,133,4,36,7,21,0,0,0,0,8,0,0,20,0,18,0,1,0,0,0,0,0,50,38,2,8,110,32,144,56,91,17,3,53,78,32,117,29,12,11,74,0,0,75,46,0,0,69,70,0,32,85,21,26,24,21,71,75,0,0,0,12,0,0,0,1,1,84,19,68,28,0,64,0,92,34,9,79,61,0,0,26,59,0,0,93,32,0,21,97,45,19,0,4,2,0,0,0,10,4,4,11,87,122,15,98,91,46,142,18,123,36,107,86,7,10,86,96,0,48,184,35,0,119,83,25,0,0,4,12,12,68,38,36,12,5,26,0,32,20,6,1,63,87,47,108,2,34,0,0,1,8,12,65,56,0,4,1,0,4,12,0,9,71,8,6,65,165,13,58,45,52,52,70,44,36,110,162,17,25,82,41,99,18,26,5,0,1,16,21,9,63,74,66